Protein AF-0000000075453178 (afdb_homodimer)

Radius of gyration: 34.33 Å; Cα contacts (8 Å, |Δi|>4): 2274; chains: 2; bounding box: 90×103×78 Å

Nearest PDB structures (foldseek):
  7jm6-assembly1_B  TM=6.187E-01  e=5.912E-17  Gallus gallus
  6d0n-assembly1_A  TM=8.500E-01  e=9.350E-13  Enterococcus casseliflavus EC10
  7jm7-assembly1_A  TM=6.229E-01  e=4.882E-16  Homo sapiens
  7cq7-assembly1_C  TM=6.015E-01  e=8.816E-16  Homo sapiens
  7cq5-assembly1_C  TM=5.975E-01  e=2.429E-15  Homo sapiens

Sequence (1196 aa):
MKINKNSWQVKFLFWRARYLTNRQFILILCALIGFLSGILAVLMKKFTLLIQSLLQNGLVMHYHRAFYFVFPTIGFFIVYLIIKYVIRHRVESGIPYTLYAISKLKGLMPTYQMYASLLTAPITVGFGGSVGLEGPMVASGSSISSNLGKLFHVNQSERMLLIACACAGTMAAMFKAPVAAIVFAIEVFSLDLTLMSLIPLISSSLLAVLTSYFFFGNEFLLPFYTHEDYKFADTPYYIGLGILSGIVSIYFSIAYERIIQFYESIDSLLKRLFFGGLMIGIIVFFIPPLYGEGFELMNNLIKGQPELSLNNNVFGWDLSNEWQIIALMGGLVLFKVIATATTVGAGGVGGVFAPALFMGSMMGHFFGRLVNKMAFWGQTVPLSSFTLVGMAGLMAGVLHAPLTAIFLIAELTGGHTLFVPLMMTAAISFSISKYYLKHSFYSKSLALKGELITHNKDQAILTLMDIESVIEKNFIQLTPQMNLGEVVYQGIVKSNRNIFPVVHPETQHLEGVISIDDIRSIMFEHALYNEVTVAEMMKKSVEVIRLETDKMADIMRKFQDTGAWNLPVVREGVYIGFISKSRLLSAYRRKLIYFSNSMKINKNSWQVKFLFWRARYLTNRQFILILCALIGFLSGILAVLMKKFTLLIQSLLQNGLVMHYHRAFYFVFPTIGFFIVYLIIKYVIRHRVESGIPYTLYAISKLKGLMPTYQMYASLLTAPITVGFGGSVGLEGPMVASGSSISSNLGKLFHVNQSERMLLIACACAGTMAAMFKAPVAAIVFAIEVFSLDLTLMSLIPLISSSLLAVLTSYFFFGNEFLLPFYTHEDYKFADTPYYIGLGILSGIVSIYFSIAYERIIQFYESIDSLLKRLFFGGLMIGIIVFFIPPLYGEGFELMNNLIKGQPELSLNNNVFGWDLSNEWQIIALMGGLVLFKVIATATTVGAGGVGGVFAPALFMGSMMGHFFGRLVNKMAFWGQTVPLSSFTLVGMAGLMAGVLHAPLTAIFLIAELTGGHTLFVPLMMTAAISFSISKYYLKHSFYSKSLALKGELITHNKDQAILTLMDIESVIEKNFIQLTPQMNLGEVVYQGIVKSNRNIFPVVHPETQHLEGVISIDDIRSIMFEHALYNEVTVAEMMKKSVEVIRLETDKMADIMRKFQDTGAWNLPVVREGVYIGFISKSRLLSAYRRKLIYFSNS

InterPro domains:
  IPR000644 CBS domain [PF00571] (468-523)
  IPR000644 CBS domain [PF00571] (534-588)
  IPR000644 CBS domain [PS51371] (471-532)
  IPR000644 CBS domain [PS51371] (538-595)
  IPR001807 Chloride channel [PF00654] (75-433)
  IPR001807 Chloride channel [PR00762] (117-136)
  IPR001807 Chloride channel [PR00762] (168-187)
  IPR001807 Chloride channel [PR00762] (348-368)
  IPR001807 Chloride channel [PR00762] (384-400)
  IPR001807 Chloride channel [PR00762] (402-421)
  IPR014743 Chloride channel, core [SSF81340] (8-455)
  IPR046342 CBS domain superfamily [G3DSA:3.10.580.10] (463-594)
  IPR046342 CBS domain superfamily [SSF54631] (462-588)
  IPR050368 Voltage-gated ClC-type chloride channel [PTHR43427] (18-590)

Secondary structure (DSSP, 8-state):
----TTSHHHHHHHHHHHH--HHHHHHHHHHHHHHHHHHHHHHHHHHHHHHHHIIIIIITSTTHHHHTTTHHHHHHHHHHHIIIIII-SPPPPHHHHHHHHHHHSTT---TTHHHHHHHHHHHHHHTT---BSHHHHHHHHHHHHHHHHHHTT--HHHHHHHHHHHHHHHHHHHHT-HHHHHHHHHHHHT----HHHHHHHHHHHHHHHHHHHHHHTT--SS-----PPPPGGGHHHHHHHHHHHHHHHHHHHHHHHHHHHHHHT---HHHHHHHHHHHHHHHHHH-GGGSTT-HHHHHHHHTT-THHHHTT-TT---TTSHHHHHHHHHHHHHHHHHHHHHHHHTT---BSHHHHHHHHHHHHHHHHHHHHHHTGGG-PPPHHHHHHHHHHHHHHHHHT-HHHHHHHHHHHH--GGGHHHHHHHHHHHHHHHHHH-SS-TTTHHHHHTT----S-HHHHHHHH--GGGG-B-----B-TT-BHHHIIIIIITT-S-SEEEEE-TTT-BEEEEEEHHHHTTTTT-GGGTTT-BHHHH-B--S--EETTT--HHHHHHHHHHH--SEEEEEETTEEEEEEEHHHHHHHHHHHHHHHH--/----TTSHHHHHHHHHHHH--HHHHHHHHHHHHHHHHHHHHHHHHHHHHHHHHIIIIIITSTTHHHHTTTHHHHHHHHHHHIIIIII-SPPPPHHHHHHHHHHHSTT---TTHHHHHHHHHHHHHHTT---BSHHHHHHHHHHHHHHHHHHTT--HHHHHHHHHHHHHHHHHHHHT-HHHHHHHHHHHHT----HHHHHHHHHHHHHHHHHHHHHHTT--SS-----PPPPGGGHHHHHHHHHHHHHHHHHHHHHHHHHHHHHHT---HHHHHHHHHHHHHHHHHH-GGGSTT-HHHHHHHHTT-THHHHTT-TT---TTSHHHHHHHHHHHHHHHHHHHHHHHHTT---BSHHHHHHHHHHHHHHHHHHHHHHTGGG-PPPHHHHHHHHHHHHHHHHHT-HHHHHHHHHHHH--GGGHHHHHHHHHHHHHHHHHH-SS-TTTHHHHHTT----S-HHHHHHHH--GGGG-B-----B-TT-BHHHIIIIIITT-S-SEEEEE-TTT-BEEEEEEHHHHTTTTT-GGGTTT-BHHHH-B--S--EETTT--HHHHHHHHHHH--SEEEEEETTEEEEEEEHHHHHHHHHHHHHHHH--

Foldseek 3Di:
DPPPCPDPLNVVLVVCVVPHDPLRVLLVLLLVLLQVLLVLLVLLVVLLVVLLCCLDVNDCPPVHLLQLQCLLLVLLVVLVCCCVPPLVDAADWQQLVQLLCVQPVLLADDLSLLCSLSPFQSSNQSSFQLFASLRSSLSNSSNVLNVVCVSNVHHSLSSLLSSLSSQLSNVCSNQVQNVLSNLCSCQQSVAPDDVSSVSSNSSSSVSSSVSSCVPPNDDGLAAAPDPDFDDPVCVVLLLVLLQVLLVLLLVLLVLLVVLLVVLVVPPDLSVLSVVLSNVLSVVCSQPVCSGGLNSVCLNCQLVVHNCVPCVPHPVNDDPVDLVVLLVSLVVLLNCSSVSNSSSVSSPGHHHCLSSLLVSQLSSQLSSLSVCQVVCPVVDHDDNSLSSLLSSLSNNCLQQVRNSSSLSSSCSSHVDPSNNVSNNSSSVSSSVSSCVVPVDHSSCVVVVVVLSGQDNPLLSSLLSVDDPVVQFDAQAAEAEQAAFLLCCVPVHVVPGPDQKYFYAHPPPQFTDFMAGCVQCVVPSPPPVRRPPGTCNRRGDHDPDAAEPVPDGSVNVLVVCVVVVDQKHFYDYVRHTDGIGGPVSSVVSSVVSSCVNNVD/DPPPCPDPLNVVLVVCVVPHDPLRVLLVLLLVLLQVLLVLLVLLVVLLVVLLCCLDVNDCVPVHLLQLQCLLLVLLVVLVCCCVPPLVDAADWQQLVQLLCVQAVLLADDLSLLCSLSPFQSSNQSSFQLFASLRSSLSNSSNVLNVVCVSNVHHSLSSLLSSLSSQLSNVCSNQVQNVLSNLCSCQQSVAPDDVSSVSSNSSSSVSSSVSSCVPPNDDGLAAAPDPDFDDPVCVVLLLVLLQVLLVLLLVLLVLLVVLLVVLVVDPDLSVLSVVLSNVLSVVCSQPVCSGGLNSVCLNCQLVVHNCVPCVPHPVNDDPVDLVVLLVSLVVLLNCSSVSNSSSVSSPGHHHCLSSLLSSQLSSQLSSLSVCQVVCDVVDHDDSSLSSLLSSLSNNCLQQVRNSSSLSSSCSSHVDPSNNVSSNSSSVSSSVSSCVVPVDHSSCVVVVVVLSGQDNPLLSSLLSVDDPVVQFDAQAAEAEQAAFLQCCVPVHVVPGPDQKYFYAHPPPQFTDFMAGCVQCVVPSPPPVRRPPGTCNRRGDHDPDAAEPVPDGSVNVLVVCVVVVDQKHFYDYVRHTDGIGGPVSSVVSSVVSSCVNNVD

Organism: Capnocytophaga canimorsus (strain 5) (NCBI:txid860228)

pLDDT: mean 85.28, std 12.14, range [32.19, 98.12]

Solvent-accessible surface area (backbone atoms only — not comparable to full-atom values): 57982 Å² total; per-residue (Å²): 131,83,74,61,73,79,37,72,65,47,51,48,50,52,51,40,68,73,73,39,54,72,68,56,48,50,42,51,51,21,30,49,36,0,38,50,12,7,51,50,35,50,50,41,52,50,51,19,49,50,44,33,45,43,51,52,68,56,77,36,57,88,56,49,67,69,44,47,32,49,33,26,33,53,23,38,48,52,40,50,49,41,34,62,70,69,64,66,51,86,81,70,56,15,59,43,44,49,50,43,22,48,39,70,44,61,26,53,48,60,72,63,43,38,50,47,35,61,61,31,24,29,42,18,28,33,29,38,23,24,27,12,64,62,22,28,42,31,28,17,25,24,17,45,30,20,46,52,28,58,73,68,65,54,52,57,63,55,26,40,50,34,26,41,14,7,34,8,0,20,44,1,23,67,59,64,23,40,65,23,15,43,42,34,33,36,61,73,64,51,45,79,77,30,77,74,51,46,57,35,33,50,44,0,8,49,38,0,28,51,45,26,35,71,75,67,41,86,72,55,86,45,81,41,86,70,86,72,69,72,53,78,86,50,49,66,57,38,50,51,48,4,51,49,21,11,53,49,20,46,46,45,55,52,53,29,50,53,46,32,52,55,36,63,69,47,82,52,64,66,57,30,25,53,50,27,15,47,52,45,7,52,48,27,52,62,39,53,66,50,40,18,51,31,60,66,49,52,42,27,42,55,72,68,38,55,64,79,62,53,64,84,40,73,80,66,68,59,78,84,39,67,65,54,47,41,50,49,28,50,47,48,40,63,44,46,43,52,41,27,24,36,30,45,36,22,65,36,47,50,19,62,63,38,43,34,39,43,34,10,28,31,45,14,36,31,53,34,51,49,44,43,70,66,39,63,90,76,49,79,65,63,44,43,58,30,18,50,35,20,18,20,5,18,32,1,18,37,56,58,31,38,66,28,21,37,34,38,50,38,42,43,29,32,34,38,53,44,50,65,56,23,49,51,11,7,51,44,0,24,53,49,17,44,71,75,38,84,53,34,69,60,44,36,71,37,48,78,68,67,50,48,61,43,69,36,52,57,57,26,47,37,63,68,55,61,70,76,79,41,54,43,65,87,59,59,74,41,42,52,83,40,27,43,42,51,41,44,63,67,36,50,49,69,40,94,52,62,54,29,46,25,27,41,88,85,76,39,29,60,70,25,32,40,40,52,82,77,39,44,79,52,74,79,40,72,85,43,22,84,71,40,38,36,64,76,65,42,39,71,64,95,56,71,45,40,65,85,75,54,47,55,60,50,52,52,47,51,38,65,74,68,64,48,60,62,35,45,30,24,52,98,54,27,58,67,35,31,33,39,46,43,52,46,38,50,52,50,48,51,51,42,39,54,60,37,77,81,129,83,72,61,72,81,36,71,66,46,50,49,50,51,52,40,67,72,75,38,53,71,68,56,47,51,42,50,51,21,32,48,34,0,38,51,13,6,50,50,36,51,49,40,51,52,51,19,50,50,44,33,46,44,53,52,68,58,78,36,57,88,56,49,65,68,42,47,32,47,34,25,33,52,24,39,48,52,39,49,49,41,34,60,70,69,64,66,50,85,82,72,58,16,58,43,42,50,51,41,22,50,39,71,44,62,27,54,46,61,72,63,42,39,48,47,34,60,61,32,24,30,41,19,29,33,29,36,25,23,26,12,64,61,22,28,43,29,28,16,26,24,17,45,30,19,46,51,28,59,73,68,64,53,54,57,64,55,27,42,50,33,26,40,16,7,35,10,0,20,45,1,22,66,58,63,25,40,66,23,15,43,42,33,34,35,61,74,63,48,45,80,77,28,77,72,50,46,57,36,33,49,43,0,7,48,38,0,27,50,45,28,36,72,76,67,41,86,71,55,87,42,82,40,85,70,85,71,67,72,54,79,85,49,49,64,58,37,50,50,48,4,52,50,20,11,52,50,18,46,47,44,55,52,52,29,49,53,46,32,52,55,37,64,68,48,82,51,64,66,58,30,25,52,51,27,14,47,50,47,8,54,49,28,52,63,39,54,66,50,39,19,50,33,60,65,49,53,40,28,42,55,71,69,37,53,61,79,62,53,64,83,42,72,80,68,69,59,77,83,40,66,67,52,47,40,50,50,28,50,46,47,42,64,44,46,45,52,41,27,24,36,30,45,39,22,65,35,47,50,18,63,64,38,43,36,38,42,35,10,28,31,45,15,34,30,52,32,52,50,44,45,69,66,38,61,90,74,48,79,66,64,46,42,58,28,18,49,36,20,19,19,6,19,32,1,17,37,55,59,30,39,66,29,21,36,35,38,50,38,40,43,30,33,34,38,54,45,51,65,55,24,48,51,10,8,51,44,0,24,52,49,17,44,72,75,39,85,53,33,67,60,43,35,70,37,48,77,69,67,50,48,62,43,70,36,52,57,57,26,45,37,62,67,55,60,71,75,80,41,56,43,64,87,59,59,75,40,45,51,83,40,30,43,42,50,42,44,64,66,33,50,49,68,38,95,53,63,53,28,46,24,27,40,88,85,75,39,29,60,70,26,33,40,39,52,84,78,39,44,78,52,73,79,41,72,86,42,23,85,71,40,38,35,63,77,65,41,38,71,65,95,57,73,44,40,67,86,74,54,47,57,62,52,51,51,46,50,37,65,74,68,66,47,58,63,34,45,31,24,52,95,55,26,59,66,35,31,34,38,46,43,54,44,39,49,50,48,50,52,50,43,40,54,60,36,78,76

Structure (mmCIF, N/CA/C/O backbone):
data_AF-0000000075453178-model_v1
#
loop_
_entity.id
_entity.type
_entity.pdbx_description
1 polymer 'Chloride channel protein clcB-like protein'
#
loop_
_atom_site.group_PDB
_atom_site.id
_atom_site.type_symbol
_atom_site.label_atom_id
_atom_site.label_alt_id
_atom_site.label_comp_id
_atom_site.label_asym_id
_atom_site.label_entity_id
_atom_site.label_seq_id
_atom_site.pdbx_PDB_ins_code
_atom_site.Cartn_x
_atom_site.Cartn_y
_atom_site.Cartn_z
_atom_site.occupancy
_atom_site.B_iso_or_equiv
_atom_site.auth_seq_id
_atom_site.auth_comp_id
_atom_site.auth_asym_id
_atom_site.auth_atom_id
_atom_site.pdbx_PDB_model_num
ATOM 1 N N . MET A 1 1 ? 18.266 30.641 -22.156 1 32.19 1 MET A N 1
ATOM 2 C CA . MET A 1 1 ? 18.312 29.734 -23.297 1 32.19 1 MET A CA 1
ATOM 3 C C . MET A 1 1 ? 17.078 29.922 -24.188 1 32.19 1 MET A C 1
ATOM 5 O O . MET A 1 1 ? 15.945 29.844 -23.703 1 32.19 1 MET A O 1
ATOM 9 N N . LYS A 1 2 ? 17.172 30.562 -25.266 1 40.22 2 LYS A N 1
ATOM 10 C CA . LYS A 1 2 ? 16.172 30.844 -26.297 1 40.22 2 LYS A CA 1
ATOM 11 C C . LYS A 1 2 ? 15.445 29.562 -26.734 1 40.22 2 LYS A C 1
ATOM 13 O O . LYS A 1 2 ? 16.062 28.656 -27.266 1 40.22 2 LYS A O 1
ATOM 18 N N . ILE A 1 3 ? 14.406 29.094 -26.031 1 50.12 3 ILE A N 1
ATOM 19 C CA . ILE A 1 3 ? 13.688 27.875 -26.406 1 50.12 3 ILE A CA 1
ATOM 20 C C . ILE A 1 3 ? 13.32 27.938 -27.891 1 50.12 3 ILE A C 1
ATOM 22 O O . ILE A 1 3 ? 12.609 28.844 -28.328 1 50.12 3 ILE A O 1
ATOM 26 N N . ASN A 1 4 ? 14.25 27.578 -28.688 1 49.25 4 ASN A N 1
ATOM 27 C CA . ASN A 1 4 ? 13.914 27.484 -30.109 1 49.25 4 ASN A CA 1
ATOM 28 C C . ASN A 1 4 ? 12.5 26.938 -30.312 1 49.25 4 ASN A C 1
ATOM 30 O O . ASN A 1 4 ? 12.234 25.781 -30.016 1 49.25 4 ASN A O 1
ATOM 34 N N . LYS A 1 5 ? 11.617 27.75 -30.422 1 55.84 5 LYS A N 1
ATOM 35 C CA . LYS A 1 5 ? 10.18 27.562 -30.609 1 55.84 5 LYS A CA 1
ATOM 36 C C . LYS A 1 5 ? 9.914 26.438 -31.625 1 55.84 5 LYS A C 1
ATOM 38 O O . LYS A 1 5 ? 8.797 25.938 -31.719 1 55.84 5 LYS A O 1
ATOM 43 N N . ASN A 1 6 ? 10.852 26.219 -32.5 1 57.88 6 ASN A N 1
ATOM 44 C CA . ASN A 1 6 ? 10.641 25.312 -33.625 1 57.88 6 ASN A CA 1
ATOM 45 C C . ASN A 1 6 ? 11.078 23.891 -33.281 1 57.88 6 ASN A C 1
ATOM 47 O O . ASN A 1 6 ? 11.227 23.047 -34.156 1 57.88 6 ASN A O 1
ATOM 51 N N . SER A 1 7 ? 11.539 23.594 -32.188 1 62.31 7 SER A N 1
ATOM 52 C CA . SER A 1 7 ? 12.086 22.281 -31.859 1 62.31 7 SER A CA 1
ATOM 53 C C . SER A 1 7 ? 10.969 21.25 -31.656 1 62.31 7 SER A C 1
ATOM 55 O O . SER A 1 7 ? 9.852 21.609 -31.297 1 62.31 7 SER A O 1
ATOM 57 N N . TRP A 1 8 ? 11.141 20.078 -32.375 1 70.81 8 TRP A N 1
ATOM 58 C CA . TRP A 1 8 ? 10.219 18.953 -32.312 1 70.81 8 TRP A CA 1
ATOM 59 C C . TRP A 1 8 ? 9.688 18.781 -30.875 1 70.81 8 TRP A C 1
ATOM 61 O O . TRP A 1 8 ? 8.523 18.453 -30.672 1 70.81 8 TRP A O 1
ATOM 71 N N . GLN A 1 9 ? 10.461 19.156 -30 1 70.81 9 GLN A N 1
ATOM 72 C CA . GLN A 1 9 ? 10.062 19.031 -28.594 1 70.81 9 GLN A CA 1
ATOM 73 C C . GLN A 1 9 ? 8.969 20.031 -28.234 1 70.81 9 GLN A C 1
ATOM 75 O O . GLN A 1 9 ? 8.008 19.688 -27.547 1 70.81 9 GLN A O 1
ATOM 80 N N . VAL A 1 10 ? 9.156 21.219 -28.75 1 65.81 10 VAL A N 1
ATOM 81 C CA . VAL A 1 10 ? 8.195 22.281 -28.438 1 65.81 10 VAL A CA 1
ATOM 82 C C . VAL A 1 10 ? 6.871 22 -29.141 1 65.81 10 VAL A C 1
ATOM 84 O O . VAL A 1 10 ? 5.801 22.172 -28.547 1 65.81 10 VAL A O 1
ATOM 87 N N . LYS A 1 11 ? 6.973 21.594 -30.422 1 70.75 11 LYS A N 1
ATOM 88 C CA . LYS A 1 11 ? 5.758 21.281 -31.156 1 70.75 11 LYS A CA 1
ATOM 89 C C . LYS A 1 11 ? 4.977 20.156 -30.484 1 70.75 11 LYS A C 1
ATOM 91 O O . LYS A 1 11 ? 3.744 20.188 -30.438 1 70.75 11 LYS A O 1
ATOM 96 N N . PHE A 1 12 ? 5.77 19.156 -30 1 76.69 12 PHE A N 1
ATOM 97 C CA . PHE A 1 12 ? 5.137 18.031 -29.312 1 76.69 12 PHE A CA 1
ATOM 98 C C . PHE A 1 12 ? 4.484 18.484 -28.016 1 76.69 12 PHE A C 1
ATOM 100 O O . PHE A 1 12 ? 3.387 18.047 -27.672 1 76.69 12 PHE A O 1
ATOM 107 N N . LEU A 1 13 ? 5.109 19.359 -27.406 1 71.25 13 LEU A N 1
ATOM 108 C CA . LEU A 1 13 ? 4.562 19.844 -26.141 1 71.25 13 LEU A CA 1
ATOM 109 C C . LEU A 1 13 ? 3.271 20.625 -26.375 1 71.25 13 LEU A C 1
ATOM 111 O O . LEU A 1 13 ? 2.332 20.531 -25.578 1 71.25 13 LEU A O 1
ATOM 115 N N . PHE A 1 14 ? 3.262 21.359 -27.453 1 68.94 14 PHE A N 1
ATOM 116 C CA . PHE A 1 14 ? 2.051 22.094 -27.797 1 68.94 14 PHE A CA 1
ATOM 117 C C . PHE A 1 14 ? 0.929 21.141 -28.188 1 68.94 14 PHE A C 1
ATOM 119 O O . PHE A 1 14 ? -0.229 21.344 -27.828 1 68.94 14 PHE A O 1
ATOM 126 N N . TRP A 1 15 ? 1.309 20.25 -29 1 72.88 15 TRP A N 1
ATOM 127 C CA . TRP A 1 15 ? 0.331 19.234 -29.391 1 72.88 15 TRP A CA 1
ATOM 128 C C . TRP A 1 15 ? -0.226 18.516 -28.172 1 72.88 15 TRP A C 1
ATOM 130 O O . TRP A 1 15 ? -1.435 18.297 -28.062 1 72.88 15 TRP A O 1
ATOM 140 N N . ARG A 1 16 ? 0.639 18.188 -27.266 1 74.25 16 ARG A N 1
ATOM 141 C CA . ARG A 1 16 ? 0.257 17.5 -26.047 1 74.25 16 ARG A CA 1
ATOM 142 C C . ARG A 1 16 ? -0.709 18.359 -25.219 1 74.25 16 ARG A C 1
ATOM 144 O O . ARG A 1 16 ? -1.7 17.844 -24.688 1 74.25 16 ARG A O 1
ATOM 151 N N . ALA A 1 17 ? -0.401 19.547 -25.047 1 69 17 ALA A N 1
ATOM 152 C CA . ALA A 1 17 ? -1.23 20.438 -24.25 1 69 17 ALA A CA 1
ATOM 153 C C . ALA A 1 17 ? -2.615 20.594 -24.859 1 69 17 ALA A C 1
ATOM 155 O O . ALA A 1 17 ? -3.596 20.828 -24.156 1 69 17 ALA A O 1
ATOM 156 N N . ARG A 1 18 ? -2.658 20.438 -26.141 1 69.12 18 ARG A N 1
ATOM 157 C CA . ARG A 1 18 ? -3.916 20.688 -26.844 1 69.12 18 ARG A CA 1
ATOM 158 C C . ARG A 1 18 ? -4.801 19.438 -26.828 1 69.12 18 ARG A C 1
ATOM 160 O O . ARG A 1 18 ? -6.023 19.547 -26.703 1 69.12 18 ARG A O 1
ATOM 167 N N . TYR A 1 19 ? -4.191 18.297 -26.812 1 74.19 19 TYR A N 1
ATOM 168 C CA . TYR A 1 19 ? -5.02 17.125 -27.094 1 74.19 19 TYR A CA 1
ATOM 169 C C . TYR A 1 19 ? -5.078 16.188 -25.891 1 74.19 19 TYR A C 1
ATOM 171 O O . TYR A 1 19 ? -5.965 15.344 -25.812 1 74.19 19 TYR A O 1
ATOM 179 N N . LEU A 1 20 ? -4.121 16.281 -25.047 1 78.81 20 LEU A N 1
ATOM 180 C CA . LEU A 1 20 ? -4.082 15.312 -23.953 1 78.81 20 LEU A CA 1
ATOM 181 C C . LEU A 1 20 ? -4.133 16 -22.594 1 78.81 20 LEU A C 1
ATOM 183 O O . LEU A 1 20 ? -3.51 17.047 -22.406 1 78.81 20 LEU A O 1
ATOM 187 N N . THR A 1 21 ? -4.957 15.367 -21.828 1 82.38 21 THR A N 1
ATOM 188 C CA . THR A 1 21 ? -4.91 15.812 -20.438 1 82.38 21 THR A CA 1
ATOM 189 C C . THR A 1 21 ? -3.605 15.383 -19.781 1 82.38 21 THR A C 1
ATOM 191 O O . THR A 1 21 ? -2.928 14.477 -20.266 1 82.38 21 THR A O 1
ATOM 194 N N . ASN A 1 22 ? -3.133 16.078 -18.844 1 83.38 22 ASN A N 1
ATOM 195 C CA . ASN A 1 22 ? -1.899 15.758 -18.141 1 83.38 22 ASN A CA 1
ATOM 196 C C . ASN A 1 22 ? -1.914 14.32 -17.609 1 83.38 22 ASN A C 1
ATOM 198 O O . ASN A 1 22 ? -0.9 13.625 -17.672 1 83.38 22 ASN A O 1
ATOM 202 N N . ARG A 1 23 ? -3.066 13.922 -17.234 1 79.75 23 ARG A N 1
ATOM 203 C CA . ARG A 1 23 ? -3.184 12.57 -16.703 1 79.75 23 ARG A CA 1
ATOM 204 C C . ARG A 1 23 ? -2.965 11.531 -17.812 1 79.75 23 ARG A C 1
ATOM 206 O O . ARG A 1 23 ? -2.283 10.531 -17.594 1 79.75 23 ARG A O 1
ATOM 213 N N . GLN A 1 24 ? -3.516 11.805 -18.875 1 83.94 24 GLN A N 1
ATOM 214 C CA . GLN A 1 24 ? -3.363 10.891 -20.016 1 83.94 24 GLN A CA 1
ATOM 215 C C . GLN A 1 24 ? -1.917 10.852 -20.5 1 83.94 24 GLN A C 1
ATOM 217 O O . GLN A 1 24 ? -1.402 9.789 -20.844 1 83.94 24 GLN A O 1
ATOM 222 N N . PHE A 1 25 ? -1.352 11.977 -20.469 1 88.5 25 PHE A N 1
ATOM 223 C CA . PHE A 1 25 ? 0.033 12.062 -20.922 1 88.5 25 PHE A CA 1
ATOM 224 C C . PHE A 1 25 ? 0.952 11.273 -20 1 88.5 25 PHE A C 1
ATOM 226 O O . PHE A 1 25 ? 1.839 10.555 -20.453 1 88.5 25 PHE A O 1
ATOM 233 N N . ILE A 1 26 ? 0.739 11.383 -18.797 1 88.44 26 ILE A N 1
ATOM 234 C CA . ILE A 1 26 ? 1.572 10.68 -17.828 1 88.44 26 ILE A CA 1
ATOM 235 C C . ILE A 1 26 ? 1.382 9.172 -17.969 1 88.44 26 ILE A C 1
ATOM 237 O O . ILE A 1 26 ? 2.344 8.406 -17.859 1 88.44 26 ILE A O 1
ATOM 241 N N . LEU A 1 27 ? 0.199 8.789 -18.25 1 87.88 27 LEU A N 1
ATOM 242 C CA . LEU A 1 27 ? -0.071 7.367 -18.438 1 87.88 27 LEU A CA 1
ATOM 243 C C . LEU A 1 27 ? 0.667 6.836 -19.672 1 87.88 27 LEU A C 1
ATOM 245 O O . LEU A 1 27 ? 1.223 5.734 -19.625 1 87.88 27 LEU A O 1
ATOM 249 N N . ILE A 1 28 ? 0.654 7.586 -20.656 1 90.69 28 ILE A N 1
ATOM 250 C CA . ILE A 1 28 ? 1.351 7.191 -21.875 1 90.69 28 ILE A CA 1
ATOM 251 C C . ILE A 1 28 ? 2.855 7.141 -21.625 1 90.69 28 ILE A C 1
ATOM 253 O O . ILE A 1 28 ? 3.539 6.219 -22.078 1 90.69 28 ILE A O 1
ATOM 257 N N . LEU A 1 29 ? 3.285 8.125 -20.938 1 93 29 LEU A N 1
ATOM 258 C CA . LEU A 1 29 ? 4.703 8.164 -20.594 1 93 29 LEU A CA 1
ATOM 259 C C . LEU A 1 29 ? 5.094 6.961 -19.75 1 93 29 LEU A C 1
ATOM 261 O O . LEU A 1 29 ? 6.176 6.398 -19.906 1 93 29 LEU A O 1
ATOM 265 N N . CYS A 1 30 ? 4.246 6.602 -18.844 1 93.31 30 CYS A N 1
ATOM 266 C CA . CYS A 1 30 ? 4.508 5.441 -17.984 1 93.31 30 CYS A CA 1
ATOM 267 C C . CYS A 1 30 ? 4.531 4.16 -18.812 1 93.31 30 CYS A C 1
ATOM 269 O O . CYS A 1 30 ? 5.359 3.279 -18.578 1 93.31 30 CYS A O 1
ATOM 271 N N . ALA A 1 31 ? 3.682 4.078 -19.75 1 92.5 31 ALA A N 1
ATOM 272 C CA . ALA A 1 31 ? 3.666 2.93 -20.656 1 92.5 31 ALA A CA 1
ATOM 273 C C . ALA A 1 31 ? 4.945 2.867 -21.484 1 92.5 31 ALA A C 1
ATOM 275 O O . ALA A 1 31 ? 5.52 1.791 -21.672 1 92.5 31 ALA A O 1
ATOM 276 N N . LEU A 1 32 ? 5.348 3.965 -21.891 1 95.38 32 LEU A N 1
ATOM 277 C CA . LEU A 1 32 ? 6.582 4.043 -22.672 1 95.38 32 LEU A CA 1
ATOM 278 C C . LEU A 1 32 ? 7.781 3.625 -21.828 1 95.38 32 LEU A C 1
ATOM 280 O O . LEU A 1 32 ? 8.656 2.9 -22.297 1 95.38 32 LEU A O 1
ATOM 284 N N . ILE A 1 33 ? 7.773 4.086 -20.672 1 96.12 33 ILE A N 1
ATOM 285 C CA . ILE A 1 33 ? 8.852 3.732 -19.75 1 96.12 33 ILE A CA 1
ATOM 286 C C . ILE A 1 33 ? 8.852 2.225 -19.516 1 96.12 33 ILE A C 1
ATOM 288 O O . ILE A 1 33 ? 9.914 1.607 -19.406 1 96.12 33 ILE A O 1
ATOM 292 N N . GLY A 1 34 ? 7.652 1.667 -19.375 1 95.5 34 GLY A N 1
ATOM 293 C CA . GLY A 1 34 ? 7.562 0.22 -19.266 1 95.5 34 GLY A CA 1
ATOM 294 C C . GLY A 1 34 ? 8.156 -0.51 -20.453 1 95.5 34 GLY A C 1
ATOM 295 O O . GLY A 1 34 ? 8.898 -1.481 -20.281 1 95.5 34 GLY A O 1
ATOM 296 N N . PHE A 1 35 ? 7.891 -0.033 -21.562 1 95.69 35 PHE A N 1
ATOM 297 C CA . PHE A 1 35 ? 8.406 -0.615 -22.797 1 95.69 35 PHE A CA 1
ATOM 298 C C . PHE A 1 35 ? 9.93 -0.498 -22.844 1 95.69 35 PHE A C 1
ATOM 300 O O . PHE A 1 35 ? 10.617 -1.478 -23.125 1 95.69 35 PHE A O 1
ATOM 307 N N . LEU A 1 36 ? 10.422 0.636 -22.547 1 96.44 36 LEU A N 1
ATOM 308 C CA . LEU A 1 36 ? 11.859 0.875 -22.562 1 96.44 36 LEU A CA 1
ATOM 309 C C . LEU A 1 36 ? 12.57 0.047 -21.5 1 96.44 36 LEU A C 1
ATOM 311 O O . LEU A 1 36 ? 13.672 -0.455 -21.719 1 96.44 36 LEU A O 1
ATOM 315 N N . SER A 1 37 ? 11.945 -0.023 -20.375 1 95.5 37 SER A N 1
ATOM 316 C CA . SER A 1 37 ? 12.516 -0.841 -19.312 1 95.5 37 SER A CA 1
ATOM 317 C C . SER A 1 37 ? 12.586 -2.309 -19.719 1 95.5 37 SER A C 1
ATOM 319 O O . SER A 1 37 ? 13.531 -3.01 -19.359 1 95.5 37 SER A O 1
ATOM 321 N N . GLY A 1 38 ? 11.539 -2.748 -20.422 1 94.81 38 GLY A N 1
ATOM 322 C CA . GLY A 1 38 ? 11.562 -4.102 -20.953 1 94.81 38 GLY A CA 1
ATOM 323 C C . GLY A 1 38 ? 12.703 -4.34 -21.922 1 94.81 38 GLY A C 1
ATOM 324 O O . GLY A 1 38 ? 13.398 -5.355 -21.844 1 94.81 38 GLY A O 1
ATOM 325 N N . ILE A 1 39 ? 12.961 -3.438 -22.75 1 95.5 39 ILE A N 1
ATOM 326 C CA . ILE A 1 39 ? 14.039 -3.533 -23.719 1 95.5 39 ILE A CA 1
ATOM 327 C C . ILE A 1 39 ? 15.383 -3.545 -23 1 95.5 39 ILE A C 1
ATOM 329 O O . ILE A 1 39 ? 16.281 -4.32 -23.359 1 95.5 39 ILE A O 1
ATOM 333 N N . LEU A 1 40 ? 15.477 -2.705 -22.062 1 95.06 40 LEU A N 1
ATOM 334 C CA . LEU A 1 40 ? 16.703 -2.627 -21.266 1 95.06 40 LEU A CA 1
ATOM 335 C C . LEU A 1 40 ? 17 -3.961 -20.594 1 95.06 40 LEU A C 1
ATOM 337 O O . LEU A 1 40 ? 18.141 -4.422 -20.594 1 95.06 40 LEU A O 1
ATOM 341 N N . ALA A 1 41 ? 16.031 -4.516 -20.016 1 93.88 41 ALA A N 1
ATOM 342 C CA . ALA A 1 41 ? 16.203 -5.797 -19.344 1 93.88 41 ALA A CA 1
ATOM 343 C C . ALA A 1 41 ? 16.625 -6.891 -20.328 1 93.88 41 ALA A C 1
ATOM 345 O O . ALA A 1 41 ? 17.5 -7.691 -20.031 1 93.88 41 ALA A O 1
ATOM 346 N N . VAL A 1 42 ? 16.047 -6.902 -21.469 1 92.56 42 VAL A N 1
ATOM 347 C CA . VAL A 1 42 ? 16.359 -7.895 -22.5 1 92.56 42 VAL A CA 1
ATOM 348 C C . VAL A 1 42 ? 17.797 -7.703 -22.984 1 92.56 42 VAL A C 1
ATOM 350 O O . VAL A 1 42 ? 18.531 -8.672 -23.141 1 92.56 42 VAL A O 1
ATOM 353 N N . LEU A 1 43 ? 18.125 -6.504 -23.172 1 94.25 43 LEU A N 1
ATOM 354 C CA . LEU A 1 43 ? 19.469 -6.199 -23.656 1 94.25 43 LEU A CA 1
ATOM 355 C C . LEU A 1 43 ? 20.516 -6.625 -22.641 1 94.25 43 LEU A C 1
ATOM 357 O O . LEU A 1 43 ? 21.531 -7.215 -23.016 1 94.25 43 LEU A O 1
ATOM 361 N N . MET A 1 44 ? 20.328 -6.293 -21.469 1 93.81 44 MET A N 1
ATOM 362 C CA . MET A 1 44 ? 21.312 -6.641 -20.438 1 93.81 44 MET A CA 1
ATOM 363 C C . MET A 1 44 ? 21.422 -8.156 -20.297 1 93.81 44 MET A C 1
ATOM 365 O O . MET A 1 44 ? 22.531 -8.688 -20.172 1 93.81 44 MET A O 1
ATOM 369 N N . LYS A 1 45 ? 20.359 -8.828 -20.312 1 91.19 45 LYS A N 1
ATOM 370 C CA . LYS A 1 45 ? 20.375 -10.281 -20.219 1 91.19 45 LYS A CA 1
ATOM 371 C C . LYS A 1 45 ? 21.047 -10.922 -21.422 1 91.19 45 LYS A C 1
ATOM 373 O O . LYS A 1 45 ? 21.875 -11.82 -21.281 1 91.19 45 LYS A O 1
ATOM 378 N N . LYS A 1 46 ? 20.719 -10.508 -22.578 1 92.12 46 LYS A N 1
ATOM 379 C CA . LYS A 1 46 ? 21.312 -11.047 -23.797 1 92.12 46 LYS A CA 1
ATOM 380 C C . LYS A 1 46 ? 22.812 -10.766 -23.859 1 92.12 46 LYS A C 1
ATOM 382 O O . LYS A 1 46 ? 23.594 -11.609 -24.312 1 92.12 46 LYS A O 1
ATOM 387 N N . PHE A 1 47 ? 23.156 -9.586 -23.422 1 94.62 47 PHE A N 1
ATOM 388 C CA . PHE A 1 47 ? 24.562 -9.227 -23.391 1 94.62 47 PHE A CA 1
ATOM 389 C C . PHE A 1 47 ? 25.328 -10.125 -22.438 1 94.62 47 PHE A C 1
ATOM 391 O O . PHE A 1 47 ? 26.453 -10.555 -22.734 1 94.62 47 PHE A O 1
ATOM 398 N N . THR A 1 48 ? 24.828 -10.383 -21.375 1 93.06 48 THR A N 1
ATOM 399 C CA . THR A 1 48 ? 25.453 -11.258 -20.391 1 93.06 48 THR A CA 1
ATOM 400 C C . THR A 1 48 ? 25.578 -12.68 -20.938 1 93.06 48 THR A C 1
ATOM 402 O O . THR A 1 48 ? 26.641 -13.305 -20.797 1 93.06 48 THR A O 1
ATOM 405 N N . LEU A 1 49 ? 24.531 -13.133 -21.562 1 89.31 49 LEU A N 1
ATOM 406 C CA . LEU A 1 49 ? 24.547 -14.477 -22.141 1 89.31 49 LEU A CA 1
ATOM 407 C C . LEU A 1 49 ? 25.578 -14.578 -23.266 1 89.31 49 LEU A C 1
ATOM 409 O O . LEU A 1 49 ? 26.219 -15.625 -23.422 1 89.31 49 LEU A O 1
ATOM 413 N N . LEU A 1 50 ? 25.688 -13.586 -23.969 1 91.75 50 LEU A N 1
ATOM 414 C CA . LEU A 1 50 ? 26.672 -13.555 -25.062 1 91.75 50 LEU A CA 1
ATOM 415 C C . LEU A 1 50 ? 28.078 -13.695 -24.531 1 91.75 50 LEU A C 1
ATOM 417 O O . LEU A 1 50 ? 28.891 -14.461 -25.062 1 91.75 50 LEU A O 1
ATOM 421 N N . ILE A 1 51 ? 28.359 -13.008 -23.469 1 92.25 51 ILE A N 1
ATOM 422 C CA . ILE A 1 51 ? 29.688 -13.07 -22.859 1 92.25 51 ILE A CA 1
ATOM 423 C C . ILE A 1 51 ? 29.938 -14.469 -22.297 1 92.25 51 ILE A C 1
ATOM 425 O O . ILE A 1 51 ? 31.016 -15.039 -22.5 1 92.25 51 ILE A O 1
ATOM 429 N N . GLN A 1 52 ? 28.953 -14.969 -21.703 1 86.5 52 GLN A N 1
ATOM 430 C CA . GLN A 1 52 ? 29.078 -16.297 -21.125 1 86.5 52 GLN A CA 1
ATOM 431 C C . GLN A 1 52 ? 29.266 -17.359 -22.203 1 86.5 52 GLN A C 1
ATOM 433 O O . GLN A 1 52 ? 30.062 -18.281 -22.047 1 86.5 52 GLN A O 1
ATOM 438 N N . SER A 1 53 ? 28.547 -17.219 -23.281 1 86.31 53 SER A N 1
ATOM 439 C CA . SER A 1 53 ? 28.656 -18.172 -24.375 1 86.31 53 SER A CA 1
ATOM 440 C C . SER A 1 53 ? 30.031 -18.078 -25.047 1 86.31 53 SER A C 1
ATOM 442 O O . SER A 1 53 ? 30.594 -19.094 -25.453 1 86.31 53 SER A O 1
ATOM 444 N N . LEU A 1 54 ? 30.5 -16.906 -25.125 1 84.88 54 LEU A N 1
ATOM 445 C CA . LEU A 1 54 ? 31.812 -16.688 -25.734 1 84.88 54 LEU A CA 1
ATOM 446 C C . LEU A 1 54 ? 32.906 -17.281 -24.859 1 84.88 54 LEU A C 1
ATOM 448 O O . LEU A 1 54 ? 33.906 -17.828 -25.375 1 84.88 54 LEU A O 1
ATOM 452 N N . LEU A 1 55 ? 32.781 -17.156 -23.609 1 81.81 55 LEU A N 1
ATOM 453 C CA . LEU A 1 55 ? 33.812 -17.609 -22.688 1 81.81 55 LEU A CA 1
ATOM 454 C C . LEU A 1 55 ? 33.688 -19.109 -22.438 1 81.81 55 LEU A C 1
ATOM 456 O O . LEU A 1 55 ? 34.719 -19.797 -22.312 1 81.81 55 LEU A O 1
ATOM 460 N N . GLN A 1 56 ? 32.5 -19.641 -22.344 1 73.38 56 GLN A N 1
ATOM 461 C CA . GLN A 1 56 ? 32.344 -21.047 -22 1 73.38 56 GLN A CA 1
ATOM 462 C C . GLN A 1 56 ? 32.438 -21.922 -23.25 1 73.38 56 GLN A C 1
ATOM 464 O O . GLN A 1 56 ? 33.031 -23 -23.219 1 73.38 56 GLN A O 1
ATOM 469 N N . ASN A 1 57 ? 31.578 -21.766 -24.281 1 63.72 57 ASN A N 1
ATOM 470 C CA . ASN A 1 57 ? 31.562 -22.641 -25.438 1 63.72 57 ASN A CA 1
ATOM 471 C C . ASN A 1 57 ? 32.656 -22.281 -26.438 1 63.72 57 ASN A C 1
ATOM 473 O O . ASN A 1 57 ? 33.156 -23.141 -27.172 1 63.72 57 ASN A O 1
ATOM 477 N N . GLY A 1 58 ? 32.969 -21.031 -26.609 1 54.5 58 GLY A N 1
ATOM 478 C CA . GLY A 1 58 ? 33.812 -20.641 -27.734 1 54.5 58 GLY A CA 1
ATOM 479 C C . GLY A 1 58 ? 35.281 -20.766 -27.453 1 54.5 58 GLY A C 1
ATOM 480 O O . GLY A 1 58 ? 35.938 -21.688 -27.953 1 54.5 58 GLY A O 1
ATOM 481 N N . LEU A 1 59 ? 35.75 -19.828 -26.812 1 49.81 59 LEU A N 1
ATOM 482 C CA . LEU A 1 59 ? 37.188 -19.578 -26.844 1 49.81 59 LEU A CA 1
ATOM 483 C C . LEU A 1 59 ? 37.938 -20.594 -26 1 49.81 59 LEU A C 1
ATOM 485 O O . LEU A 1 59 ? 39.094 -20.906 -26.266 1 49.81 59 LEU A O 1
ATOM 489 N N . VAL A 1 60 ? 37.312 -21.094 -24.766 1 53.69 60 VAL A N 1
ATOM 490 C CA . VAL A 1 60 ? 38.188 -21.828 -23.859 1 53.69 60 VAL A CA 1
ATOM 491 C C . VAL A 1 60 ? 37.562 -23.203 -23.562 1 53.69 60 VAL A C 1
ATOM 493 O O . VAL A 1 60 ? 37.375 -23.562 -22.391 1 53.69 60 VAL A O 1
ATOM 496 N N . MET A 1 61 ? 36.969 -23.906 -24.328 1 49.19 61 MET A N 1
ATOM 497 C CA . MET A 1 61 ? 36.344 -25.203 -24.156 1 49.19 61 MET A CA 1
ATOM 498 C C . MET A 1 61 ? 37.281 -26.188 -23.469 1 49.19 61 MET A C 1
ATOM 500 O O . MET A 1 61 ? 36.844 -26.969 -22.609 1 49.19 61 MET A O 1
ATOM 504 N N . HIS A 1 62 ? 38.5 -26.312 -23.953 1 48.31 62 HIS A N 1
ATOM 505 C CA . HIS A 1 62 ? 39.406 -27.391 -23.578 1 48.31 62 HIS A CA 1
ATOM 506 C C . HIS A 1 62 ? 40.094 -27.078 -22.25 1 48.31 62 HIS A C 1
ATOM 508 O O . HIS A 1 62 ? 40.656 -27.969 -21.609 1 48.31 62 HIS A O 1
ATOM 514 N N . TYR A 1 63 ? 40.281 -25.859 -21.891 1 48.81 63 TYR A N 1
ATOM 515 C CA . TYR A 1 63 ? 41.094 -25.484 -20.734 1 48.81 63 TYR A CA 1
ATOM 516 C C . TYR A 1 63 ? 40.219 -24.906 -19.625 1 48.81 63 TYR A C 1
ATOM 518 O O . TYR A 1 63 ? 40.625 -23.984 -18.922 1 48.81 63 TYR A O 1
ATOM 526 N N . HIS A 1 64 ? 39.031 -25.406 -19.422 1 56.84 64 HIS A N 1
ATOM 527 C CA . HIS A 1 64 ? 37.781 -24.891 -18.859 1 56.84 64 HIS A CA 1
ATOM 528 C C . HIS A 1 64 ? 37.969 -24.5 -17.391 1 56.84 64 HIS A C 1
ATOM 530 O O . HIS A 1 64 ? 37.531 -23.422 -16.984 1 56.84 64 HIS A O 1
ATOM 536 N N . ARG A 1 65 ? 38.594 -25.344 -16.672 1 60.53 65 ARG A N 1
ATOM 537 C CA . ARG A 1 65 ? 38.594 -25.172 -15.219 1 60.53 65 ARG A CA 1
ATOM 538 C C . ARG A 1 65 ? 39.594 -24.094 -14.797 1 60.53 65 ARG A C 1
ATOM 540 O O . ARG A 1 65 ? 39.312 -23.297 -13.898 1 60.53 65 ARG A O 1
ATOM 547 N N . ALA A 1 66 ? 40.688 -24.125 -15.516 1 61.31 66 ALA A N 1
ATOM 548 C CA . ALA A 1 66 ? 41.781 -23.219 -15.109 1 61.31 66 ALA A CA 1
ATOM 549 C C . ALA A 1 66 ? 41.406 -21.766 -15.422 1 61.31 66 ALA A C 1
ATOM 551 O O . ALA A 1 66 ? 41.781 -20.844 -14.695 1 61.31 66 ALA A O 1
ATOM 552 N N . PHE A 1 67 ? 40.5 -21.562 -16.328 1 68.25 67 PHE A N 1
ATOM 553 C CA . PHE A 1 67 ? 40.219 -20.203 -16.766 1 68.25 67 PHE A CA 1
ATOM 554 C C . PHE A 1 67 ? 39.156 -19.578 -15.859 1 68.25 67 PHE A C 1
ATOM 556 O O . PHE A 1 67 ? 39.062 -18.344 -15.766 1 68.25 67 PHE A O 1
ATOM 563 N N . TYR A 1 68 ? 38.531 -20.422 -15.188 1 73.75 68 TYR A N 1
ATOM 564 C CA . TYR A 1 68 ? 37.562 -19.875 -14.219 1 73.75 68 TYR A CA 1
ATOM 565 C C . TYR A 1 68 ? 38.281 -19.062 -13.148 1 73.75 68 TYR A C 1
ATOM 567 O O . TYR A 1 68 ? 37.688 -18.156 -12.555 1 73.75 68 TYR A O 1
ATOM 575 N N . PHE A 1 69 ? 39.562 -19.328 -13.141 1 78.38 69 PHE A N 1
ATOM 576 C CA . PHE A 1 69 ? 40.344 -18.672 -12.117 1 78.38 69 PHE A CA 1
ATOM 577 C C . PHE A 1 69 ? 40.719 -17.25 -12.547 1 78.38 69 PHE A C 1
ATOM 579 O O . PHE A 1 69 ? 40.781 -16.344 -11.719 1 78.38 69 PHE A O 1
ATOM 586 N N . VAL A 1 70 ? 40.781 -17.047 -13.844 1 86.12 70 VAL A N 1
ATOM 587 C CA . VAL A 1 70 ? 41.344 -15.781 -14.305 1 86.12 70 VAL A CA 1
ATOM 588 C C . VAL A 1 70 ? 40.219 -14.883 -14.844 1 86.12 70 VAL A C 1
ATOM 590 O O . VAL A 1 70 ? 40.375 -13.664 -14.898 1 86.12 70 VAL A O 1
ATOM 593 N N . PHE A 1 71 ? 39.156 -15.445 -15.156 1 89 71 PHE A N 1
ATOM 594 C CA . PHE A 1 71 ? 38.094 -14.719 -15.844 1 89 71 PHE A CA 1
ATOM 595 C C . PHE A 1 71 ? 37.594 -13.562 -14.992 1 89 71 PHE A C 1
ATOM 597 O O . PHE A 1 71 ? 37.438 -12.438 -15.484 1 89 71 PHE A O 1
ATOM 604 N N . PRO A 1 72 ? 37.406 -13.766 -13.711 1 91 72 PRO A N 1
ATOM 605 C CA . PRO A 1 72 ? 36.906 -12.648 -12.906 1 91 72 PRO A CA 1
ATOM 606 C C . PRO A 1 72 ? 37.875 -11.469 -12.859 1 91 72 PRO A C 1
ATOM 608 O O . PRO A 1 72 ? 37.469 -10.312 -12.898 1 91 72 PRO A O 1
ATOM 611 N N . THR A 1 73 ? 39.125 -11.805 -12.836 1 91.94 73 THR A N 1
ATOM 612 C CA . THR A 1 73 ? 40.156 -10.75 -12.805 1 91.94 73 THR A CA 1
ATOM 613 C C . THR A 1 73 ? 40.125 -9.945 -14.102 1 91.94 73 THR A C 1
ATOM 615 O O . THR A 1 73 ? 40.219 -8.719 -14.078 1 91.94 73 THR A O 1
ATOM 618 N N . ILE A 1 74 ? 40 -10.625 -15.156 1 92.62 74 ILE A N 1
ATOM 619 C CA . ILE A 1 74 ? 39.938 -9.961 -16.453 1 92.62 74 ILE A CA 1
ATOM 620 C C . ILE A 1 74 ? 38.656 -9.109 -16.531 1 92.62 74 ILE A C 1
ATOM 622 O O . ILE A 1 74 ? 38.719 -7.973 -17 1 92.62 74 ILE A O 1
ATOM 626 N N . GLY A 1 75 ? 37.594 -9.703 -16.125 1 93.75 75 GLY A N 1
ATOM 627 C CA . GLY A 1 75 ? 36.344 -8.977 -16.125 1 93.75 75 GLY A CA 1
ATOM 628 C C . GLY A 1 75 ? 36.406 -7.695 -15.305 1 93.75 75 GLY A C 1
ATOM 629 O O . GLY A 1 75 ? 35.969 -6.641 -15.766 1 93.75 75 GLY A O 1
ATOM 630 N N . PHE A 1 76 ? 37 -7.773 -14.117 1 94.94 76 PHE A N 1
ATOM 631 C CA . PHE A 1 76 ? 37.094 -6.605 -13.25 1 94.94 76 PHE A CA 1
ATOM 632 C C . PHE A 1 76 ? 38 -5.547 -13.875 1 94.94 76 PHE A C 1
ATOM 634 O O . PHE A 1 76 ? 37.781 -4.348 -13.719 1 94.94 76 PHE A O 1
ATOM 641 N N . PHE A 1 77 ? 38.938 -6.059 -14.516 1 95.19 77 PHE A N 1
ATOM 642 C CA . PHE A 1 77 ? 39.844 -5.137 -15.172 1 95.19 77 PHE A CA 1
ATOM 643 C C . PHE A 1 77 ? 39.156 -4.395 -16.312 1 95.19 77 PHE A C 1
ATOM 645 O O . PHE A 1 77 ? 39.344 -3.186 -16.469 1 95.19 77 PHE A O 1
ATOM 652 N N . ILE A 1 78 ? 38.438 -5.051 -17.094 1 95.75 78 ILE A N 1
ATOM 653 C CA . ILE A 1 78 ? 37.688 -4.43 -18.188 1 95.75 78 ILE A CA 1
ATOM 654 C C . ILE A 1 78 ? 36.688 -3.398 -17.625 1 95.75 78 ILE A C 1
ATOM 656 O O . ILE A 1 78 ? 36.562 -2.295 -18.172 1 95.75 78 ILE A O 1
ATOM 660 N N . VAL A 1 79 ? 36.031 -3.785 -16.562 1 95.06 79 VAL A N 1
ATOM 661 C CA . VAL A 1 79 ? 35.062 -2.885 -15.93 1 95.06 79 VAL A CA 1
ATOM 662 C C . VAL A 1 79 ? 35.781 -1.627 -15.445 1 95.06 79 VAL A C 1
ATOM 664 O O . VAL A 1 79 ? 35.281 -0.514 -15.617 1 95.06 79 VAL A O 1
ATOM 667 N N . TYR A 1 80 ? 36.969 -1.816 -14.891 1 94.12 80 TYR A N 1
ATOM 668 C CA . TYR A 1 80 ? 37.75 -0.691 -14.43 1 94.12 80 TYR A CA 1
ATOM 669 C C . TYR A 1 80 ? 38.125 0.238 -15.586 1 94.12 80 TYR A C 1
ATOM 671 O O . TYR A 1 80 ? 38.031 1.462 -15.453 1 94.12 80 TYR A O 1
ATOM 679 N N . LEU A 1 81 ? 38.469 -0.319 -16.688 1 95.19 81 LEU A N 1
ATOM 680 C CA . LEU A 1 81 ? 38.844 0.469 -17.859 1 95.19 81 LEU A CA 1
ATOM 681 C C . LEU A 1 81 ? 37.625 1.235 -18.391 1 95.19 81 LEU A C 1
ATOM 683 O O . LEU A 1 81 ? 37.75 2.391 -18.812 1 95.19 81 LEU A O 1
ATOM 687 N N . ILE A 1 82 ? 36.5 0.62 -18.391 1 94.75 82 ILE A N 1
ATOM 688 C CA . ILE A 1 82 ? 35.312 1.253 -18.891 1 94.75 82 ILE A CA 1
ATOM 689 C C . ILE A 1 82 ? 34.906 2.424 -18 1 94.75 82 ILE A C 1
ATOM 691 O O . ILE A 1 82 ? 34.562 3.498 -18.484 1 94.75 82 ILE A O 1
ATOM 695 N N . ILE A 1 83 ? 35.031 2.234 -16.734 1 92.44 83 ILE A N 1
ATOM 696 C CA . ILE A 1 83 ? 34.656 3.277 -15.773 1 92.44 83 ILE A CA 1
ATOM 697 C C . ILE A 1 83 ? 35.656 4.445 -15.898 1 92.44 83 ILE A C 1
ATOM 699 O O . ILE A 1 83 ? 35.25 5.609 -15.859 1 92.44 83 ILE A O 1
ATOM 703 N N . LYS A 1 84 ? 36.844 4.109 -16.078 1 91.81 84 LYS A N 1
ATOM 704 C CA . LYS A 1 84 ? 37.906 5.125 -16.094 1 91.81 84 LYS A CA 1
ATOM 705 C C . LYS A 1 84 ? 37.906 5.887 -17.422 1 91.81 84 LYS A C 1
ATOM 707 O O . LYS A 1 84 ? 38.031 7.113 -17.438 1 91.81 84 LYS A O 1
ATOM 712 N N . TYR A 1 85 ? 37.688 5.211 -18.516 1 93.5 85 TYR A N 1
ATOM 713 C CA . TYR A 1 85 ? 37.938 5.844 -19.797 1 93.5 85 TYR A CA 1
ATOM 714 C C . TYR A 1 85 ? 36.625 6.164 -20.5 1 93.5 85 TYR A C 1
ATOM 716 O O . TYR A 1 85 ? 36.562 7.105 -21.297 1 93.5 85 TYR A O 1
ATOM 724 N N . VAL A 1 86 ? 35.625 5.43 -20.297 1 92.06 86 VAL A N 1
ATOM 725 C CA . VAL A 1 86 ? 34.375 5.625 -21.047 1 92.06 86 VAL A CA 1
ATOM 726 C C . VAL A 1 86 ? 33.406 6.426 -20.188 1 92.06 86 VAL A C 1
ATOM 728 O O . VAL A 1 86 ? 32.969 7.512 -20.578 1 92.06 86 VAL A O 1
ATOM 731 N N . ILE A 1 87 ? 33.062 5.984 -18.984 1 90.5 87 ILE A N 1
ATOM 732 C CA . ILE A 1 87 ? 32.062 6.609 -18.125 1 90.5 87 ILE A CA 1
ATOM 733 C C . ILE A 1 87 ? 32.656 7.816 -17.422 1 90.5 87 ILE A C 1
ATOM 735 O O . ILE A 1 87 ? 32.031 8.867 -17.312 1 90.5 87 ILE A O 1
ATOM 739 N N . ARG A 1 88 ? 33.844 7.762 -16.859 1 88.88 88 ARG A N 1
ATOM 740 C CA . ARG A 1 88 ? 34.625 8.828 -16.234 1 88.88 88 ARG A CA 1
ATOM 741 C C . ARG A 1 88 ? 33.938 9.312 -14.953 1 88.88 88 ARG A C 1
ATOM 743 O O . ARG A 1 88 ? 34.094 10.469 -14.562 1 88.88 88 ARG A O 1
ATOM 750 N N . HIS A 1 89 ? 33 8.461 -14.461 1 86.38 89 HIS A N 1
ATOM 751 C CA . HIS A 1 89 ? 32.312 8.719 -13.195 1 86.38 89 HIS A CA 1
ATOM 752 C C . HIS A 1 89 ? 32.125 7.434 -12.398 1 86.38 89 HIS A C 1
ATOM 754 O O . HIS A 1 89 ? 32.25 6.336 -12.945 1 86.38 89 HIS A O 1
ATOM 760 N N . ARG A 1 90 ? 31.953 7.637 -11.156 1 80.81 90 ARG A N 1
ATOM 761 C CA . ARG A 1 90 ? 31.719 6.473 -10.305 1 80.81 90 ARG A CA 1
ATOM 762 C C . ARG A 1 90 ? 30.328 5.895 -10.539 1 80.81 90 ARG A C 1
ATOM 764 O O . ARG A 1 90 ? 29.344 6.637 -10.672 1 80.81 90 ARG A O 1
ATOM 771 N N . VAL A 1 91 ? 30.359 4.621 -10.742 1 77.81 91 VAL A N 1
ATOM 772 C CA . VAL A 1 91 ? 29.078 3.928 -10.945 1 77.81 91 VAL A CA 1
ATOM 773 C C . VAL A 1 91 ? 28.453 3.611 -9.586 1 77.81 91 VAL A C 1
ATOM 775 O O . VAL A 1 91 ? 29.094 2.998 -8.727 1 77.81 91 VAL A O 1
ATOM 778 N N . GLU A 1 92 ? 27.312 4.172 -9.359 1 71.75 92 GLU A N 1
ATOM 779 C CA . GLU A 1 92 ? 26.641 4.016 -8.07 1 71.75 92 GLU A CA 1
ATOM 780 C C . GLU A 1 92 ? 25.859 2.715 -8.008 1 71.75 92 GLU A C 1
ATOM 782 O O . GLU A 1 92 ? 25.578 2.1 -9.039 1 71.75 92 GLU A O 1
ATOM 787 N N . SER A 1 93 ? 25.641 2.369 -6.777 1 72.06 93 SER A N 1
ATOM 788 C CA . SER A 1 93 ? 24.891 1.142 -6.52 1 72.06 93 SER A CA 1
ATOM 789 C C . SER A 1 93 ? 23.453 1.249 -7.02 1 72.06 93 SER A C 1
ATOM 791 O O . SER A 1 93 ? 22.859 2.328 -6.984 1 72.06 93 SER A O 1
ATOM 793 N N . GLY A 1 94 ? 22.922 0.245 -7.547 1 83.5 94 GLY A N 1
ATOM 794 C CA . GLY A 1 94 ? 21.672 0.187 -8.289 1 83.5 94 GLY A CA 1
ATOM 795 C C . GLY A 1 94 ? 20.484 0.681 -7.496 1 83.5 94 GLY A C 1
ATOM 796 O O . GLY A 1 94 ? 20.109 1.85 -7.598 1 83.5 94 GLY A O 1
ATOM 797 N N . ILE A 1 95 ? 20 0.002 -6.461 1 84.69 95 ILE A N 1
ATOM 798 C CA . ILE A 1 95 ? 18.734 0.276 -5.777 1 84.69 95 ILE A CA 1
ATOM 799 C C . ILE A 1 95 ? 18.953 1.353 -4.719 1 84.69 95 ILE A C 1
ATOM 801 O O . ILE A 1 95 ? 18.203 2.326 -4.652 1 84.69 95 ILE A O 1
ATOM 805 N N . PRO A 1 96 ? 20.062 1.329 -3.99 1 83.62 96 PRO A N 1
ATOM 806 C CA . PRO A 1 96 ? 20.297 2.391 -3.008 1 83.62 96 PRO A CA 1
ATOM 807 C C . PRO A 1 96 ? 20.438 3.77 -3.65 1 83.62 96 PRO A C 1
ATOM 809 O O . PRO A 1 96 ? 19.969 4.766 -3.098 1 83.62 96 PRO A O 1
ATOM 812 N N . TYR A 1 97 ? 21.031 3.783 -4.727 1 84 97 TYR A N 1
ATOM 813 C CA . TYR A 1 97 ? 21.188 5.062 -5.406 1 84 97 TYR A CA 1
ATOM 814 C C . TYR A 1 97 ? 19.859 5.586 -5.91 1 84 97 TYR A C 1
ATOM 816 O O . TYR A 1 97 ? 19.609 6.793 -5.891 1 84 97 TYR A O 1
ATOM 824 N N . THR A 1 98 ? 19.094 4.715 -6.418 1 87 98 THR A N 1
ATOM 825 C CA . THR A 1 98 ? 17.766 5.113 -6.871 1 87 98 THR A CA 1
ATOM 826 C C . THR A 1 98 ? 16.953 5.676 -5.715 1 87 98 THR A C 1
ATOM 828 O O . THR A 1 98 ? 16.25 6.676 -5.875 1 87 98 THR A O 1
ATOM 831 N N . LEU A 1 99 ? 17.109 5.07 -4.605 1 84.25 99 LEU A N 1
ATOM 832 C CA . LEU A 1 99 ? 16.438 5.559 -3.406 1 84.25 99 LEU A CA 1
ATOM 833 C C . LEU A 1 99 ? 16.953 6.941 -3.021 1 84.25 99 LEU A C 1
ATOM 835 O O . LEU A 1 99 ? 16.172 7.809 -2.619 1 84.25 99 LEU A O 1
ATOM 839 N N . TYR A 1 100 ? 18.188 7.082 -3.186 1 81.44 100 TYR A N 1
ATOM 840 C CA . TYR A 1 100 ? 18.812 8.367 -2.908 1 81.44 100 TYR A CA 1
ATOM 841 C C . TYR A 1 100 ? 18.312 9.438 -3.867 1 81.44 100 TYR A C 1
ATOM 843 O O . TYR A 1 100 ? 18.047 10.57 -3.455 1 81.44 100 TYR A O 1
ATOM 851 N N . ALA A 1 101 ? 18.203 9.07 -5.051 1 83.75 101 ALA A N 1
ATOM 852 C CA . ALA A 1 101 ? 17.734 10.008 -6.066 1 83.75 101 ALA A CA 1
ATOM 853 C C . ALA A 1 101 ? 16.312 10.469 -5.777 1 83.75 101 ALA A C 1
ATOM 855 O O . ALA A 1 101 ? 15.984 11.641 -5.938 1 83.75 101 ALA A O 1
ATOM 856 N N . ILE A 1 102 ? 15.531 9.641 -5.352 1 80.81 102 ILE A N 1
ATOM 857 C CA . ILE A 1 102 ? 14.133 9.938 -5.055 1 80.81 102 ILE A CA 1
ATOM 858 C C . ILE A 1 102 ? 14.047 10.805 -3.803 1 80.81 102 ILE A C 1
ATOM 860 O O . ILE A 1 102 ? 13.305 11.789 -3.77 1 80.81 102 ILE A O 1
ATOM 864 N N . SER A 1 103 ? 14.828 10.523 -2.842 1 73.56 103 SER A N 1
ATOM 865 C CA . SER A 1 103 ? 14.695 11.148 -1.53 1 73.56 103 SER A CA 1
ATOM 866 C C . SER A 1 103 ? 15.383 12.508 -1.497 1 73.56 103 SER A C 1
ATOM 868 O O . SER A 1 103 ? 14.852 13.461 -0.924 1 73.56 103 SER A O 1
ATOM 870 N N . LYS A 1 104 ? 16.531 12.578 -2.186 1 72.81 104 LYS A N 1
ATOM 871 C CA . LYS A 1 104 ? 17.359 13.766 -1.971 1 72.81 104 LYS A CA 1
ATOM 872 C C . LYS A 1 104 ? 17.5 14.578 -3.256 1 72.81 104 LYS A C 1
ATOM 874 O O . LYS A 1 104 ? 17.688 15.797 -3.211 1 72.81 104 LYS A O 1
ATOM 879 N N . LEU A 1 105 ? 17.391 13.93 -4.309 1 79.06 105 LEU A N 1
ATOM 880 C CA . LEU A 1 105 ? 17.672 14.625 -5.562 1 79.06 105 LEU A CA 1
ATOM 881 C C . LEU A 1 105 ? 16.375 14.93 -6.309 1 79.06 105 LEU A C 1
ATOM 883 O O . LEU A 1 105 ? 16.391 15.172 -7.516 1 79.06 105 LEU A O 1
ATOM 887 N N . LYS A 1 106 ? 15.289 14.805 -5.688 1 76.81 106 LYS A N 1
ATOM 888 C CA . LYS A 1 106 ? 13.977 15.125 -6.25 1 76.81 106 LYS A CA 1
ATOM 889 C C . LYS A 1 106 ? 13.711 14.305 -7.508 1 76.81 106 LYS A C 1
ATOM 891 O O . LYS A 1 106 ? 13.094 14.797 -8.461 1 76.81 106 LYS A O 1
ATOM 896 N N . GLY A 1 107 ? 14.383 13.148 -7.594 1 84.88 107 GLY A N 1
ATOM 897 C CA . GLY A 1 107 ? 14.148 12.234 -8.703 1 84.88 107 GLY A CA 1
ATOM 898 C C . GLY A 1 107 ? 15.055 12.492 -9.891 1 84.88 107 GLY A C 1
ATOM 899 O O . GLY A 1 107 ? 14.883 11.883 -10.953 1 84.88 107 GLY A O 1
ATOM 900 N N . LEU A 1 108 ? 16 13.375 -9.711 1 90.5 108 LEU A N 1
ATOM 901 C CA . LEU A 1 108 ? 16.906 13.688 -10.805 1 90.5 108 LEU A CA 1
ATOM 902 C C . LEU A 1 108 ? 18.141 12.789 -10.766 1 90.5 108 LEU A C 1
ATOM 904 O O . LEU A 1 108 ? 18.781 12.656 -9.719 1 90.5 108 LEU A O 1
ATOM 908 N N . MET A 1 109 ? 18.391 12.156 -11.914 1 92.25 109 MET A N 1
ATOM 909 C CA . MET A 1 109 ? 19.547 11.273 -12.039 1 92.25 109 MET A CA 1
ATOM 910 C C . MET A 1 109 ? 20.406 11.695 -13.219 1 92.25 109 MET A C 1
ATOM 912 O O . MET A 1 109 ? 19.906 12.18 -14.234 1 92.25 109 MET A O 1
ATOM 916 N N . PRO A 1 110 ? 21.688 11.531 -13.055 1 91.56 110 PRO A N 1
ATOM 917 C CA . PRO A 1 110 ? 22.578 11.898 -14.156 1 91.56 110 PRO A CA 1
ATOM 918 C C . PRO A 1 110 ? 22.406 11.008 -15.383 1 91.56 110 PRO A C 1
ATOM 920 O O . PRO A 1 110 ? 22.031 9.836 -15.25 1 91.56 110 PRO A O 1
ATOM 923 N N . THR A 1 111 ? 22.766 11.477 -16.547 1 92.25 111 THR A N 1
ATOM 924 C CA . THR A 1 111 ? 22.516 10.805 -17.828 1 92.25 111 THR A CA 1
ATOM 925 C C . THR A 1 111 ? 23.469 9.625 -18 1 92.25 111 THR A C 1
ATOM 927 O O . THR A 1 111 ? 23.125 8.633 -18.656 1 92.25 111 THR A O 1
ATOM 930 N N . TYR A 1 112 ? 24.641 9.68 -17.406 1 92.31 112 TYR A N 1
ATOM 931 C CA . TYR A 1 112 ? 25.609 8.602 -17.609 1 92.31 112 TYR A CA 1
ATOM 932 C C . TYR A 1 112 ? 25.125 7.309 -16.953 1 92.31 112 TYR A C 1
ATOM 934 O O . TYR A 1 112 ? 25.531 6.215 -17.359 1 92.31 112 TYR A O 1
ATOM 942 N N . GLN A 1 113 ? 24.312 7.453 -16 1 91.19 113 GLN A N 1
ATOM 943 C CA . GLN A 1 113 ? 23.812 6.285 -15.297 1 91.19 113 GLN A CA 1
ATOM 944 C C . GLN A 1 113 ? 22.891 5.457 -16.188 1 91.19 113 GLN A C 1
ATOM 946 O O . GLN A 1 113 ? 22.609 4.297 -15.898 1 91.19 113 GLN A O 1
ATOM 951 N N . MET A 1 114 ? 22.453 6.039 -17.281 1 91.75 114 MET A N 1
ATOM 952 C CA . MET A 1 114 ? 21.578 5.336 -18.219 1 91.75 114 MET A CA 1
ATOM 953 C C . MET A 1 114 ? 22.312 4.156 -18.859 1 91.75 114 MET A C 1
ATOM 955 O O . MET A 1 114 ? 21.719 3.094 -19.062 1 91.75 114 MET A O 1
ATOM 959 N N . TYR A 1 115 ? 23.578 4.371 -19.062 1 93.19 115 TYR A N 1
ATOM 960 C CA . TYR A 1 115 ? 24.281 3.326 -19.797 1 93.19 115 TYR A CA 1
ATOM 961 C C . TYR A 1 115 ? 25.438 2.758 -18.969 1 93.19 115 TYR A C 1
ATOM 963 O O . TYR A 1 115 ? 26.031 1.739 -19.328 1 93.19 115 TYR A O 1
ATOM 971 N N . ALA A 1 116 ? 25.75 3.352 -17.875 1 93.31 116 ALA A N 1
ATOM 972 C CA . ALA A 1 116 ? 26.875 2.918 -17.062 1 93.31 116 ALA A CA 1
ATOM 973 C C . ALA A 1 116 ? 26.703 1.469 -16.609 1 93.31 116 ALA A C 1
ATOM 975 O O . ALA A 1 116 ? 27.594 0.635 -16.828 1 93.31 116 ALA A O 1
ATOM 976 N N . SER A 1 117 ? 25.562 1.196 -16.047 1 92.88 117 SER A N 1
ATOM 977 C CA . SER A 1 117 ? 25.312 -0.153 -15.555 1 92.88 117 SER A CA 1
ATOM 978 C C . SER A 1 117 ? 25.078 -1.131 -16.703 1 92.88 117 SER A C 1
ATOM 980 O O . SER A 1 117 ? 25.406 -2.314 -16.594 1 92.88 117 SER A O 1
ATOM 982 N N . LEU A 1 118 ? 24.547 -0.677 -17.781 1 92.75 118 LEU A N 1
ATOM 983 C CA . LEU A 1 118 ? 24.297 -1.51 -18.953 1 92.75 118 LEU A CA 1
ATOM 984 C C . LEU A 1 118 ? 25.594 -2.053 -19.531 1 92.75 118 LEU A C 1
ATOM 986 O O . LEU A 1 118 ? 25.641 -3.18 -20.031 1 92.75 118 LEU A O 1
ATOM 990 N N . LEU A 1 119 ? 26.641 -1.337 -19.344 1 93.88 119 LEU A N 1
ATOM 991 C CA . LEU A 1 119 ? 27.922 -1.715 -19.922 1 93.88 119 LEU A CA 1
ATOM 992 C C . LEU A 1 119 ? 28.75 -2.52 -18.922 1 93.88 119 LEU A C 1
ATOM 994 O O . LEU A 1 119 ? 29.484 -3.438 -19.312 1 93.88 119 LEU A O 1
ATOM 998 N N . THR A 1 120 ? 28.656 -2.229 -17.719 1 95.06 120 THR A N 1
ATOM 999 C CA . THR A 1 120 ? 29.594 -2.762 -16.75 1 95.06 120 THR A CA 1
ATOM 1000 C C . THR A 1 120 ? 29.031 -4.008 -16.078 1 95.06 120 THR A C 1
ATOM 1002 O O . THR A 1 120 ? 29.75 -4.98 -15.844 1 95.06 120 THR A O 1
ATOM 1005 N N . ALA A 1 121 ? 27.719 -4.051 -15.812 1 95.62 121 ALA A N 1
ATOM 1006 C CA . ALA A 1 121 ? 27.125 -5.141 -15.047 1 95.62 121 ALA A CA 1
ATOM 1007 C C . ALA A 1 121 ? 27.203 -6.457 -15.812 1 95.62 121 ALA A C 1
ATOM 1009 O O . ALA A 1 121 ? 27.609 -7.48 -15.266 1 95.62 121 ALA A O 1
ATOM 1010 N N . PRO A 1 122 ? 26.859 -6.473 -17.156 1 95.75 122 PRO A N 1
ATOM 1011 C CA . PRO A 1 122 ? 26.953 -7.734 -17.906 1 95.75 122 PRO A CA 1
ATOM 1012 C C . PRO A 1 122 ? 28.375 -8.281 -17.969 1 95.75 122 PRO A C 1
ATOM 1014 O O . PRO A 1 122 ? 28.578 -9.492 -17.922 1 95.75 122 PRO A O 1
ATOM 1017 N N . ILE A 1 123 ? 29.328 -7.43 -17.984 1 95.69 123 ILE A N 1
ATOM 1018 C CA . ILE A 1 123 ? 30.719 -7.852 -18.016 1 95.69 123 ILE A CA 1
ATOM 1019 C C . ILE A 1 123 ? 31.109 -8.445 -16.656 1 95.69 123 ILE A C 1
ATOM 1021 O O . ILE A 1 123 ? 31.781 -9.484 -16.609 1 95.69 123 ILE A O 1
ATOM 1025 N N . THR A 1 124 ? 30.703 -7.82 -15.617 1 95.38 124 THR A N 1
ATOM 1026 C CA . THR A 1 124 ? 31 -8.32 -14.273 1 95.38 124 THR A CA 1
ATOM 1027 C C . THR A 1 124 ? 30.438 -9.727 -14.086 1 95.38 124 THR A C 1
ATOM 1029 O O . THR A 1 124 ? 31.141 -10.641 -13.68 1 95.38 124 THR A O 1
ATOM 1032 N N . VAL A 1 125 ? 29.188 -9.898 -14.43 1 94 125 VAL A N 1
ATOM 1033 C CA . VAL A 1 125 ? 28.516 -11.172 -14.211 1 94 125 VAL A CA 1
ATOM 1034 C C . VAL A 1 125 ? 28.984 -12.195 -15.242 1 94 125 VAL A C 1
ATOM 1036 O O . VAL A 1 125 ? 29.203 -13.367 -14.906 1 94 125 VAL A O 1
ATOM 1039 N N . GLY A 1 126 ? 29.141 -11.781 -16.453 1 92.44 126 GLY A N 1
ATOM 1040 C CA . GLY A 1 126 ? 29.562 -12.672 -17.516 1 92.44 126 GLY A CA 1
ATOM 1041 C C . GLY A 1 126 ? 30.938 -13.266 -17.297 1 92.44 126 GLY A C 1
ATOM 1042 O O . GLY A 1 126 ? 31.188 -14.414 -17.672 1 92.44 126 GLY A O 1
ATOM 1043 N N . PHE A 1 127 ? 31.797 -12.531 -16.656 1 92.56 127 PHE A N 1
ATOM 1044 C CA . PHE A 1 127 ? 33.156 -12.992 -16.438 1 92.56 127 PHE A CA 1
ATOM 1045 C C . PHE A 1 127 ? 33.281 -13.734 -15.109 1 92.56 127 PHE A C 1
ATOM 1047 O O . PHE A 1 127 ? 34.375 -14.117 -14.695 1 92.56 127 PHE A O 1
ATOM 1054 N N . GLY A 1 128 ? 32.156 -13.836 -14.461 1 89.38 128 GLY A N 1
ATOM 1055 C CA . GLY A 1 128 ? 32.188 -14.727 -13.305 1 89.38 128 GLY A CA 1
ATOM 1056 C C . GLY A 1 128 ? 31.891 -14.008 -12 1 89.38 128 GLY A C 1
ATOM 1057 O O . GLY A 1 128 ? 31.953 -14.617 -10.93 1 89.38 128 GLY A O 1
ATOM 1058 N N . GLY A 1 129 ? 31.703 -12.75 -12.047 1 93 129 GLY A N 1
ATOM 1059 C CA . GLY A 1 129 ? 31.281 -12.062 -10.836 1 93 129 GLY A CA 1
ATOM 1060 C C . GLY A 1 129 ? 30.016 -12.641 -10.234 1 93 129 GLY A C 1
ATOM 1061 O O . GLY A 1 129 ? 29.078 -12.977 -10.953 1 93 129 GLY A O 1
ATOM 1062 N N . SER A 1 130 ? 30 -12.844 -8.922 1 94.38 130 SER A N 1
ATOM 1063 C CA . SER A 1 130 ? 28.891 -13.477 -8.219 1 94.38 130 SER A CA 1
ATOM 1064 C C . SER A 1 130 ? 27.875 -12.445 -7.734 1 94.38 130 SER A C 1
ATOM 1066 O O . SER A 1 130 ? 27.703 -12.25 -6.527 1 94.38 130 SER A O 1
ATOM 1068 N N . VAL A 1 131 ? 27.281 -11.742 -8.641 1 94.62 131 VAL A N 1
ATOM 1069 C CA . VAL A 1 131 ? 26.281 -10.719 -8.336 1 94.62 131 VAL A CA 1
ATOM 1070 C C . VAL A 1 131 ? 25.109 -10.828 -9.305 1 94.62 131 VAL A C 1
ATOM 1072 O O . VAL A 1 131 ? 25.125 -11.648 -10.227 1 94.62 131 VAL A O 1
ATOM 1075 N N . GLY A 1 132 ? 24.078 -10.078 -9.055 1 92.94 132 GLY A N 1
ATOM 1076 C CA . GLY A 1 132 ? 22.906 -10.07 -9.906 1 92.94 132 GLY A CA 1
ATOM 1077 C C . GLY A 1 132 ? 22.797 -8.836 -10.773 1 92.94 132 GLY A C 1
ATOM 1078 O O . GLY A 1 132 ? 23.469 -7.832 -10.523 1 92.94 132 GLY A O 1
ATOM 1079 N N . LEU A 1 133 ? 21.984 -8.93 -11.773 1 93.88 133 LEU A N 1
ATOM 1080 C CA . LEU A 1 133 ? 21.844 -7.844 -12.734 1 93.88 133 LEU A CA 1
ATOM 1081 C C . LEU A 1 133 ? 20.672 -6.938 -12.359 1 93.88 133 LEU A C 1
ATOM 1083 O O . LEU A 1 133 ? 20.469 -5.887 -12.969 1 93.88 133 LEU A O 1
ATOM 1087 N N . GLU A 1 134 ? 19.875 -7.23 -11.359 1 92.06 134 GLU A N 1
ATOM 1088 C CA . GLU A 1 134 ? 18.625 -6.547 -11.023 1 92.06 134 GLU A CA 1
ATOM 1089 C C . GLU A 1 134 ? 18.891 -5.117 -10.562 1 92.06 134 GLU A C 1
ATOM 1091 O O . GLU A 1 134 ? 18.203 -4.188 -10.992 1 92.06 134 GLU A O 1
ATOM 1096 N N . GLY A 1 135 ? 19.828 -5.02 -9.711 1 91.56 135 GLY A N 1
ATOM 1097 C CA . GLY A 1 135 ? 20.172 -3.691 -9.219 1 91.56 135 GLY A CA 1
ATOM 1098 C C . GLY A 1 135 ? 20.562 -2.729 -10.32 1 91.56 135 GLY A C 1
ATOM 1099 O O . GLY A 1 135 ? 19.938 -1.678 -10.484 1 91.56 135 GLY A O 1
ATOM 1100 N N . PRO A 1 136 ? 21.531 -3.15 -11.078 1 93.12 136 PRO A N 1
ATOM 1101 C CA . PRO A 1 136 ? 21.953 -2.314 -12.203 1 93.12 136 PRO A CA 1
ATOM 1102 C C . PRO A 1 136 ? 20.828 -2.027 -13.188 1 93.12 136 PRO A C 1
ATOM 1104 O O . PRO A 1 136 ? 20.766 -0.933 -13.758 1 93.12 136 PRO A O 1
ATOM 1107 N N . MET A 1 137 ? 19.969 -2.967 -13.43 1 94.19 137 MET A N 1
ATOM 1108 C CA . MET A 1 137 ? 18.844 -2.77 -14.336 1 94.19 137 MET A CA 1
ATOM 1109 C C . MET A 1 137 ? 17.906 -1.678 -13.812 1 94.19 137 MET A C 1
ATOM 1111 O O . MET A 1 137 ? 17.453 -0.836 -14.586 1 94.19 137 MET A O 1
ATOM 1115 N N . VAL A 1 138 ? 17.656 -1.73 -12.57 1 93.25 138 VAL A N 1
ATOM 1116 C CA . VAL A 1 138 ? 16.781 -0.736 -11.945 1 93.25 138 VAL A CA 1
ATOM 1117 C C . VAL A 1 138 ? 17.438 0.643 -12.031 1 93.25 138 VAL A C 1
ATOM 1119 O O . VAL A 1 138 ? 16.766 1.637 -12.32 1 93.25 138 VAL A O 1
ATOM 1122 N N . ALA A 1 139 ? 18.734 0.679 -11.805 1 92.69 139 ALA A N 1
ATOM 1123 C CA . ALA A 1 139 ? 19.453 1.951 -11.867 1 92.69 139 ALA A CA 1
ATOM 1124 C C . ALA A 1 139 ? 19.375 2.551 -13.266 1 92.69 139 ALA A C 1
ATOM 1126 O O . ALA A 1 139 ? 19.094 3.738 -13.43 1 92.69 139 ALA A O 1
ATOM 1127 N N . SER A 1 140 ? 19.656 1.743 -14.227 1 94.69 140 SER A N 1
ATOM 1128 C CA . SER A 1 140 ? 19.609 2.217 -15.602 1 94.69 140 SER A CA 1
ATOM 1129 C C . SER A 1 140 ? 18.203 2.604 -16.016 1 94.69 140 SER A C 1
ATOM 1131 O O . SER A 1 140 ? 17.984 3.645 -16.641 1 94.69 140 SER A O 1
ATOM 1133 N N . GLY A 1 141 ? 17.266 1.775 -15.688 1 95.12 141 GLY A N 1
ATOM 1134 C CA . GLY A 1 141 ? 15.875 2.082 -15.984 1 95.12 141 GLY A CA 1
ATOM 1135 C C . GLY A 1 141 ? 15.398 3.359 -15.328 1 95.12 141 GLY A C 1
ATOM 1136 O O . GLY A 1 141 ? 14.711 4.168 -15.953 1 95.12 141 GLY A O 1
ATOM 1137 N N . SER A 1 142 ? 15.742 3.52 -14.109 1 94.44 142 SER A N 1
ATOM 1138 C CA . SER A 1 142 ? 15.352 4.719 -13.367 1 94.44 142 SER A CA 1
ATOM 1139 C C . SER A 1 142 ? 15.984 5.969 -13.969 1 94.44 142 SER A C 1
ATOM 1141 O O . SER A 1 142 ? 15.352 7.027 -14.016 1 94.44 142 SER A O 1
ATOM 1143 N N . SER A 1 143 ? 17.219 5.816 -14.367 1 95.12 143 SER A N 1
ATOM 1144 C CA . SER A 1 143 ? 17.891 6.953 -14.984 1 95.12 143 SER A CA 1
ATOM 1145 C C . SER A 1 143 ? 17.25 7.328 -16.312 1 95.12 143 SER A C 1
ATOM 1147 O O . SER A 1 143 ? 17.125 8.508 -16.641 1 95.12 143 SER A O 1
ATOM 1149 N N . ILE A 1 144 ? 16.891 6.402 -17.031 1 96.12 144 ILE A N 1
ATOM 1150 C CA . ILE A 1 144 ? 16.203 6.66 -18.281 1 96.12 144 ILE A CA 1
ATOM 1151 C C . ILE A 1 144 ? 14.891 7.398 -18 1 96.12 144 ILE A C 1
ATOM 1153 O O . ILE A 1 144 ? 14.578 8.391 -18.672 1 96.12 144 ILE A O 1
ATOM 1157 N N . SER A 1 145 ? 14.195 6.914 -17.094 1 95.5 145 SER A N 1
ATOM 1158 C CA . SER A 1 145 ? 12.922 7.52 -16.719 1 95.5 145 SER A CA 1
ATOM 1159 C C . SER A 1 145 ? 13.117 8.953 -16.234 1 95.5 145 SER A C 1
ATOM 1161 O O . SER A 1 145 ? 12.336 9.844 -16.562 1 95.5 145 SER A O 1
ATOM 1163 N N . SER A 1 146 ? 14.094 9.102 -15.359 1 94.5 146 SER A N 1
ATOM 1164 C CA . SER A 1 146 ? 14.391 10.43 -14.828 1 94.5 146 SER A CA 1
ATOM 1165 C C . SER A 1 146 ? 14.711 11.414 -15.945 1 94.5 146 SER A C 1
ATOM 1167 O O . SER A 1 146 ? 14.211 12.539 -15.953 1 94.5 146 SER A O 1
ATOM 1169 N N . ASN A 1 147 ? 15.477 11.016 -16.891 1 94.81 147 ASN A N 1
ATOM 1170 C CA . ASN A 1 147 ? 15.898 11.891 -17.969 1 94.81 147 ASN A CA 1
ATOM 1171 C C . ASN A 1 147 ? 14.758 12.148 -18.953 1 94.81 147 ASN A C 1
ATOM 1173 O O . ASN A 1 147 ? 14.664 13.227 -19.547 1 94.81 147 ASN A O 1
ATOM 1177 N N . LEU A 1 148 ? 13.961 11.219 -19.188 1 94 148 LEU A N 1
ATOM 1178 C CA . LEU A 1 148 ? 12.766 11.43 -19.984 1 94 148 LEU A CA 1
ATOM 1179 C C . LEU A 1 148 ? 11.82 12.414 -19.312 1 94 148 LEU A C 1
ATOM 1181 O O . LEU A 1 148 ? 11.18 13.227 -19.984 1 94 148 LEU A O 1
ATOM 1185 N N . GLY A 1 149 ? 11.68 12.234 -18 1 90.56 149 GLY A N 1
ATOM 1186 C CA . GLY A 1 149 ? 10.875 13.188 -17.25 1 90.56 149 GLY A CA 1
ATOM 1187 C C . GLY A 1 149 ? 11.383 14.609 -17.344 1 90.56 149 GLY A C 1
ATOM 1188 O O . GLY A 1 149 ? 10.594 15.547 -17.484 1 90.56 149 GLY A O 1
ATOM 1189 N N . LYS A 1 150 ? 12.703 14.703 -17.312 1 88.56 150 LYS A N 1
ATOM 1190 C CA . LYS A 1 150 ? 13.312 16.016 -17.453 1 88.56 150 LYS A CA 1
ATOM 1191 C C . LYS A 1 150 ? 13.055 16.594 -18.859 1 88.56 150 LYS A C 1
ATOM 1193 O O . LYS A 1 150 ? 12.781 17.781 -19 1 88.56 150 LYS A O 1
ATOM 1198 N N . LEU A 1 151 ? 13.117 15.766 -19.797 1 89.38 151 LEU A N 1
ATOM 1199 C CA . LEU A 1 151 ? 12.906 16.172 -21.188 1 89.38 151 LEU A CA 1
ATOM 1200 C C . LEU A 1 151 ? 11.5 16.719 -21.391 1 89.38 151 LEU A C 1
ATOM 1202 O O . LEU A 1 151 ? 11.305 17.688 -22.125 1 89.38 151 LEU A O 1
ATOM 1206 N N . PHE A 1 152 ? 10.531 16.141 -20.703 1 89.44 152 PHE A N 1
ATOM 1207 C CA . PHE A 1 152 ? 9.141 16.547 -20.891 1 89.44 152 PHE A CA 1
ATOM 1208 C C . PHE A 1 152 ? 8.672 17.469 -19.781 1 89.44 152 PHE A C 1
ATOM 1210 O O . PHE A 1 152 ? 7.48 17.75 -19.656 1 89.44 152 PHE A O 1
ATOM 1217 N N . HIS A 1 153 ? 9.516 17.828 -18.922 1 85.25 153 HIS A N 1
ATOM 1218 C CA . HIS A 1 153 ? 9.297 18.812 -17.859 1 85.25 153 HIS A CA 1
ATOM 1219 C C . HIS A 1 153 ? 8.133 18.391 -16.969 1 85.25 153 HIS A C 1
ATOM 1221 O O . HIS A 1 153 ? 7.23 19.188 -16.688 1 85.25 153 HIS A O 1
ATOM 1227 N N . VAL A 1 154 ? 8.297 17.234 -16.516 1 87.12 154 VAL A N 1
ATOM 1228 C CA . VAL A 1 154 ? 7.262 16.75 -15.594 1 87.12 154 VAL A CA 1
ATOM 1229 C C . VAL A 1 154 ? 7.57 17.234 -14.18 1 87.12 154 VAL A C 1
ATOM 1231 O O . VAL A 1 154 ? 8.719 17.547 -13.859 1 87.12 154 VAL A O 1
ATOM 1234 N N . ASN A 1 155 ? 6.559 17.328 -13.344 1 82.44 155 ASN A N 1
ATOM 1235 C CA . ASN A 1 155 ? 6.742 17.766 -11.969 1 82.44 155 ASN A CA 1
ATOM 1236 C C . ASN A 1 155 ? 7.422 16.688 -11.125 1 82.44 155 ASN A C 1
ATOM 1238 O O . ASN A 1 155 ? 7.617 15.57 -11.586 1 82.44 155 ASN A O 1
ATOM 1242 N N . GLN A 1 156 ? 7.852 17.031 -9.961 1 80.56 156 GLN A N 1
ATOM 1243 C CA . GLN A 1 156 ? 8.625 16.156 -9.094 1 80.56 156 GLN A CA 1
ATOM 1244 C C . GLN A 1 156 ? 7.84 14.891 -8.75 1 80.56 156 GLN A C 1
ATOM 1246 O O . GLN A 1 156 ? 8.383 13.781 -8.789 1 80.56 156 GLN A O 1
ATOM 1251 N N . SER A 1 157 ? 6.559 15.062 -8.453 1 77.75 157 SER A N 1
ATOM 1252 C CA . SER A 1 157 ? 5.734 13.906 -8.094 1 77.75 157 SER A CA 1
ATOM 1253 C C . SER A 1 157 ? 5.598 12.938 -9.266 1 77.75 157 SER A C 1
ATOM 1255 O O . SER A 1 157 ? 5.668 11.727 -9.078 1 77.75 157 SER A O 1
ATOM 1257 N N . GLU A 1 158 ? 5.461 13.508 -10.391 1 85.19 158 GLU A N 1
ATOM 1258 C CA . GLU A 1 158 ? 5.34 12.695 -11.594 1 85.19 158 GLU A CA 1
ATOM 1259 C C . GLU A 1 158 ? 6.664 12.016 -11.938 1 85.19 158 GLU A C 1
ATOM 1261 O O . GLU A 1 158 ? 6.68 10.875 -12.414 1 85.19 158 GLU A O 1
ATOM 1266 N N . ARG A 1 159 ? 7.668 12.695 -11.68 1 88.56 159 ARG A N 1
ATOM 1267 C CA . ARG A 1 159 ? 8.992 12.133 -11.93 1 88.56 159 ARG A CA 1
ATOM 1268 C C . ARG A 1 159 ? 9.25 10.922 -11.031 1 88.56 159 ARG A C 1
ATOM 1270 O O . ARG A 1 159 ? 9.797 9.914 -11.477 1 88.56 159 ARG A O 1
ATOM 1277 N N . MET A 1 160 ? 8.883 11.031 -9.867 1 85.44 160 MET A N 1
ATOM 1278 C CA . MET A 1 160 ? 9.031 9.922 -8.93 1 85.44 160 MET A CA 1
ATOM 1279 C C . MET A 1 160 ? 8.18 8.734 -9.352 1 85.44 160 MET A C 1
ATOM 1281 O O . MET A 1 160 ? 8.602 7.582 -9.227 1 85.44 160 MET A O 1
ATOM 1285 N N . LEU A 1 161 ? 7.004 9.062 -9.812 1 86.81 161 LEU A N 1
ATOM 1286 C CA . LEU A 1 161 ? 6.129 8.016 -10.32 1 86.81 161 LEU A CA 1
ATOM 1287 C C . LEU A 1 161 ? 6.762 7.316 -11.523 1 86.81 161 LEU A C 1
ATOM 1289 O O . LEU A 1 161 ? 6.699 6.09 -11.641 1 86.81 161 LEU A O 1
ATOM 1293 N N . LEU A 1 162 ? 7.348 8.094 -12.352 1 92.56 162 LEU A N 1
ATOM 1294 C CA . LEU A 1 162 ? 8 7.535 -13.531 1 92.56 162 LEU A CA 1
ATOM 1295 C C . LEU A 1 162 ? 9.156 6.621 -13.125 1 92.56 162 LEU A C 1
ATOM 1297 O O . LEU A 1 162 ? 9.352 5.559 -13.727 1 92.56 162 LEU A O 1
ATOM 1301 N N . ILE A 1 163 ? 9.883 7.012 -12.156 1 92.44 163 ILE A N 1
ATOM 1302 C CA . ILE A 1 163 ? 10.992 6.195 -11.672 1 92.44 163 ILE A CA 1
ATOM 1303 C C . ILE A 1 163 ? 10.453 4.887 -11.094 1 92.44 163 ILE A C 1
ATOM 1305 O O . ILE A 1 163 ? 11.008 3.816 -11.352 1 92.44 163 ILE A O 1
ATOM 1309 N N . ALA A 1 164 ? 9.383 5.027 -10.383 1 90.12 164 ALA A N 1
ATOM 1310 C CA . ALA A 1 164 ? 8.758 3.83 -9.828 1 90.12 164 ALA A CA 1
ATOM 1311 C C . ALA A 1 164 ? 8.297 2.895 -10.938 1 90.12 164 ALA A C 1
ATOM 1313 O O . ALA A 1 164 ? 8.414 1.673 -10.828 1 90.12 164 ALA A O 1
ATOM 1314 N N . CYS A 1 165 ? 7.77 3.426 -11.93 1 93.19 165 CYS A N 1
ATOM 1315 C CA . CYS A 1 165 ? 7.316 2.643 -13.078 1 93.19 165 CYS A CA 1
ATOM 1316 C C . CYS A 1 165 ? 8.492 1.954 -13.766 1 93.19 165 CYS A C 1
ATOM 1318 O O . CYS A 1 165 ? 8.367 0.812 -14.211 1 93.19 165 CYS A O 1
ATOM 1320 N N . ALA A 1 166 ? 9.539 2.682 -13.852 1 95 166 ALA A N 1
ATOM 1321 C CA . ALA A 1 166 ? 10.734 2.078 -14.438 1 95 166 ALA A CA 1
ATOM 1322 C C . ALA A 1 166 ? 11.227 0.909 -13.586 1 95 166 ALA A C 1
ATOM 1324 O O . ALA A 1 166 ? 11.656 -0.118 -14.125 1 95 166 ALA A O 1
ATOM 1325 N N . CYS A 1 167 ? 11.227 1.075 -12.352 1 93 167 CYS A N 1
ATOM 1326 C CA . CYS A 1 167 ? 11.633 0.01 -11.445 1 93 167 CYS A CA 1
ATOM 1327 C C . CYS A 1 167 ? 10.727 -1.203 -11.578 1 93 167 CYS A C 1
ATOM 1329 O O . CYS A 1 167 ? 11.203 -2.332 -11.711 1 93 167 CYS A O 1
ATOM 1331 N N . ALA A 1 168 ? 9.469 -0.92 -11.555 1 93.38 168 ALA A N 1
ATOM 1332 C CA . ALA A 1 168 ? 8.508 -2.004 -11.727 1 93.38 168 ALA A CA 1
ATOM 1333 C C . ALA A 1 168 ? 8.672 -2.678 -13.086 1 93.38 168 ALA A C 1
ATOM 1335 O O . ALA A 1 168 ? 8.625 -3.904 -13.188 1 93.38 168 ALA A O 1
ATOM 1336 N N . GLY A 1 169 ? 8.844 -1.893 -14.078 1 95.06 169 GLY A N 1
ATOM 1337 C CA . GLY A 1 169 ? 9 -2.428 -15.422 1 95.06 169 GLY A CA 1
ATOM 1338 C C . GLY A 1 169 ? 10.219 -3.318 -15.562 1 95.06 169 GLY A C 1
ATOM 1339 O O . GLY A 1 169 ? 10.133 -4.414 -16.125 1 95.06 169 GLY A O 1
ATOM 1340 N N . THR A 1 170 ? 11.32 -2.865 -15.102 1 94.31 170 THR A N 1
ATOM 1341 C CA . THR A 1 170 ? 12.555 -3.633 -15.227 1 94.31 170 THR A CA 1
ATOM 1342 C C . THR A 1 170 ? 12.453 -4.953 -14.469 1 94.31 170 THR A C 1
ATOM 1344 O O . THR A 1 170 ? 12.844 -6.004 -14.984 1 94.31 170 THR A O 1
ATOM 1347 N N . MET A 1 171 ? 11.922 -4.902 -13.305 1 93.25 171 MET A N 1
ATOM 1348 C CA . MET A 1 171 ? 11.781 -6.113 -12.5 1 93.25 171 MET A CA 1
ATOM 1349 C C . MET A 1 171 ? 10.773 -7.066 -13.141 1 93.25 171 MET A C 1
ATOM 1351 O O . MET A 1 171 ? 10.961 -8.289 -13.109 1 93.25 171 MET A O 1
ATOM 1355 N N . ALA A 1 172 ? 9.734 -6.477 -13.633 1 93.44 172 ALA A N 1
ATOM 1356 C CA . ALA A 1 172 ? 8.711 -7.285 -14.305 1 93.44 172 ALA A CA 1
ATOM 1357 C C . ALA A 1 172 ? 9.289 -8.008 -15.516 1 93.44 172 ALA A C 1
ATOM 1359 O O . ALA A 1 172 ? 9.023 -9.195 -15.727 1 93.44 172 ALA A O 1
ATOM 1360 N N . ALA A 1 173 ? 10.055 -7.312 -16.25 1 92.69 173 ALA A N 1
ATOM 1361 C CA . ALA A 1 173 ? 10.648 -7.895 -17.453 1 92.69 173 ALA A CA 1
ATOM 1362 C C . ALA A 1 173 ? 11.703 -8.93 -17.094 1 92.69 173 ALA A C 1
ATOM 1364 O O . ALA A 1 173 ? 11.844 -9.953 -17.781 1 92.69 173 ALA A O 1
ATOM 1365 N N . MET A 1 174 ? 12.398 -8.688 -16.094 1 90.31 174 MET A N 1
ATOM 1366 C CA . MET A 1 174 ? 13.492 -9.57 -15.703 1 90.31 174 MET A CA 1
ATOM 1367 C C . MET A 1 174 ? 12.961 -10.906 -15.188 1 90.31 174 MET A C 1
ATOM 1369 O O . MET A 1 174 ? 13.477 -11.961 -15.539 1 90.31 174 MET A O 1
ATOM 1373 N N . PHE A 1 175 ? 11.961 -10.867 -14.391 1 88.12 175 PHE A N 1
ATOM 1374 C CA . PHE A 1 175 ? 11.492 -12.07 -13.727 1 88.12 175 PHE A CA 1
ATOM 1375 C C . PHE A 1 175 ? 10.18 -12.555 -14.336 1 88.12 175 PHE A C 1
ATOM 1377 O O . PHE A 1 175 ? 9.656 -13.602 -13.961 1 88.12 175 PHE A O 1
ATOM 1384 N N . LYS A 1 176 ? 9.641 -11.797 -15.25 1 86.81 176 LYS A N 1
ATOM 1385 C CA . LYS A 1 176 ? 8.328 -12.086 -15.812 1 86.81 176 LYS A CA 1
ATOM 1386 C C . LYS A 1 176 ? 7.277 -12.211 -14.711 1 86.81 176 LYS A C 1
ATOM 1388 O O . LYS A 1 176 ? 6.477 -13.156 -14.719 1 86.81 176 LYS A O 1
ATOM 1393 N N . ALA A 1 177 ? 7.453 -11.398 -13.742 1 88 177 ALA A N 1
ATOM 1394 C CA . ALA A 1 177 ? 6.547 -11.312 -12.602 1 88 177 ALA A CA 1
ATOM 1395 C C . ALA A 1 177 ? 6.059 -9.875 -12.391 1 88 177 ALA A C 1
ATOM 1397 O O . ALA A 1 177 ? 6.543 -9.172 -11.508 1 88 177 ALA A O 1
ATOM 1398 N N . PRO A 1 178 ? 5.047 -9.539 -13.133 1 89.31 178 PRO A N 1
ATOM 1399 C CA . PRO A 1 178 ? 4.625 -8.133 -13.148 1 89.31 178 PRO A CA 1
ATOM 1400 C C . PRO A 1 178 ? 4.008 -7.688 -11.828 1 89.31 178 PRO A C 1
ATOM 1402 O O . PRO A 1 178 ? 4.207 -6.547 -11.406 1 89.31 178 PRO A O 1
ATOM 1405 N N . VAL A 1 179 ? 3.264 -8.5 -11.188 1 86.12 179 VAL A N 1
ATOM 1406 C CA . VAL A 1 179 ? 2.605 -8.117 -9.945 1 86.12 179 VAL A CA 1
ATOM 1407 C C . VAL A 1 179 ? 3.646 -7.938 -8.844 1 86.12 179 VAL A C 1
ATOM 1409 O O . VAL A 1 179 ? 3.623 -6.949 -8.109 1 86.12 179 VAL A O 1
ATOM 1412 N N . ALA A 1 180 ? 4.508 -8.945 -8.781 1 88.25 180 ALA A N 1
ATOM 1413 C CA . ALA A 1 180 ? 5.59 -8.859 -7.801 1 88.25 180 ALA A CA 1
ATOM 1414 C C . ALA A 1 180 ? 6.414 -7.59 -8.016 1 88.25 180 ALA A C 1
ATOM 1416 O O . ALA A 1 180 ? 6.879 -6.973 -7.051 1 88.25 180 ALA A O 1
ATOM 1417 N N . ALA A 1 181 ? 6.543 -7.227 -9.219 1 91.94 181 ALA A N 1
ATOM 1418 C CA . ALA A 1 181 ? 7.332 -6.043 -9.562 1 91.94 181 ALA A CA 1
ATOM 1419 C C . ALA A 1 181 ? 6.668 -4.77 -9.039 1 91.94 181 ALA A C 1
ATOM 1421 O O . ALA A 1 181 ? 7.348 -3.859 -8.57 1 91.94 181 ALA A O 1
ATOM 1422 N N . ILE A 1 182 ? 5.402 -4.75 -9.172 1 88.56 182 ILE A N 1
ATOM 1423 C CA . ILE A 1 182 ? 4.66 -3.594 -8.688 1 88.56 182 ILE A CA 1
ATOM 1424 C C . ILE A 1 182 ? 4.777 -3.512 -7.164 1 88.56 182 ILE A C 1
ATOM 1426 O O . ILE A 1 182 ? 5.043 -2.439 -6.613 1 88.56 182 ILE A O 1
ATOM 1430 N N . VAL A 1 183 ? 4.609 -4.641 -6.52 1 84.88 183 VAL A N 1
ATOM 1431 C CA . VAL A 1 183 ? 4.703 -4.688 -5.062 1 84.88 183 VAL A CA 1
ATOM 1432 C C . VAL A 1 183 ? 6.113 -4.301 -4.625 1 84.88 183 VAL A C 1
ATOM 1434 O O . VAL A 1 183 ? 6.289 -3.609 -3.617 1 84.88 183 VAL A O 1
ATOM 1437 N N . PHE A 1 184 ? 7.016 -4.648 -5.34 1 88.75 184 PHE A N 1
ATOM 1438 C CA . PHE A 1 184 ? 8.406 -4.289 -5.074 1 88.75 184 PHE A CA 1
ATOM 1439 C C . PHE A 1 184 ? 8.586 -2.775 -5.094 1 88.75 184 PHE A C 1
ATOM 1441 O O . PHE A 1 184 ? 9.227 -2.211 -4.211 1 88.75 184 PHE A O 1
ATOM 1448 N N . ALA A 1 185 ? 8.117 -2.201 -6.121 1 87 185 ALA A N 1
ATOM 1449 C CA . ALA A 1 185 ? 8.242 -0.751 -6.246 1 87 185 ALA A CA 1
ATOM 1450 C C . ALA A 1 185 ? 7.582 -0.04 -5.07 1 87 185 ALA A C 1
ATOM 1452 O O . ALA A 1 185 ? 8.125 0.935 -4.543 1 87 185 ALA A O 1
ATOM 1453 N N . ILE A 1 186 ? 6.516 -0.568 -4.633 1 79.19 186 ILE A N 1
ATOM 1454 C CA . ILE A 1 186 ? 5.754 0.071 -3.562 1 79.19 186 ILE A CA 1
ATOM 1455 C C . ILE A 1 186 ? 6.43 -0.198 -2.219 1 79.19 186 ILE A C 1
ATOM 1457 O O . ILE A 1 186 ? 6.559 0.707 -1.392 1 79.19 186 ILE A O 1
ATOM 1461 N N . GLU A 1 187 ? 6.828 -1.419 -2.035 1 80.31 187 GLU A N 1
ATOM 1462 C CA . GLU A 1 187 ? 7.348 -1.839 -0.737 1 80.31 187 GLU A CA 1
ATOM 1463 C C . GLU A 1 187 ? 8.773 -1.331 -0.523 1 80.31 187 GLU A C 1
ATOM 1465 O O . GLU A 1 187 ? 9.133 -0.934 0.586 1 80.31 187 GLU A O 1
ATOM 1470 N N . VAL A 1 188 ? 9.555 -1.355 -1.51 1 79.56 188 VAL A N 1
ATOM 1471 C CA . VAL A 1 188 ? 10.961 -1.018 -1.366 1 79.56 188 VAL A CA 1
ATOM 1472 C C . VAL A 1 188 ? 11.156 0.489 -1.527 1 79.56 188 VAL A C 1
ATOM 1474 O O . VAL A 1 188 ? 11.945 1.101 -0.81 1 79.56 188 VAL A O 1
ATOM 1477 N N . PHE A 1 189 ? 10.414 1.162 -2.334 1 73.56 189 PHE A N 1
ATOM 1478 C CA . PHE A 1 189 ? 10.617 2.586 -2.572 1 73.56 189 PHE A CA 1
ATOM 1479 C C . PHE A 1 189 ? 9.594 3.416 -1.815 1 73.56 189 PHE A C 1
ATOM 1481 O O . PHE A 1 189 ? 9.594 4.645 -1.896 1 73.56 189 PHE A O 1
ATOM 1488 N N . SER A 1 190 ? 8.875 2.85 -0.934 1 59.59 190 SER A N 1
ATOM 1489 C CA . SER A 1 190 ? 7.938 3.479 -0.007 1 59.59 190 SER A CA 1
ATOM 1490 C C . SER A 1 190 ? 7.055 4.5 -0.718 1 59.59 190 SER A C 1
ATOM 1492 O O . SER A 1 190 ? 6.91 5.633 -0.254 1 59.59 190 SER A O 1
ATOM 1494 N N . LEU A 1 191 ? 6.711 4.074 -1.867 1 58.62 191 LEU A N 1
ATOM 1495 C CA . LEU A 1 191 ? 5.82 4.984 -2.586 1 58.62 191 LEU A CA 1
ATOM 1496 C C . LEU A 1 191 ? 4.387 4.844 -2.092 1 58.62 191 LEU A C 1
ATOM 1498 O O . LEU A 1 191 ? 3.951 3.746 -1.739 1 58.62 191 LEU A O 1
ATOM 1502 N N . ASP A 1 192 ? 3.836 5.859 -1.493 1 55.72 192 ASP A N 1
ATOM 1503 C CA . ASP A 1 192 ? 2.451 5.824 -1.033 1 55.72 192 ASP A CA 1
ATOM 1504 C C . ASP A 1 192 ? 1.5 5.492 -2.18 1 55.72 192 ASP A C 1
ATOM 1506 O O . ASP A 1 192 ? 1.575 6.094 -3.252 1 55.72 192 ASP A O 1
ATOM 1510 N N . LEU A 1 193 ? 1.183 4.266 -2.256 1 53.53 193 LEU A N 1
ATOM 1511 C CA . LEU A 1 193 ? 0.308 3.803 -3.328 1 53.53 193 LEU A CA 1
ATOM 1512 C C . LEU A 1 193 ? -1.034 4.527 -3.283 1 53.53 193 LEU A C 1
ATOM 1514 O O . LEU A 1 193 ? -1.834 4.305 -2.371 1 53.53 193 LEU A O 1
ATOM 1518 N N . THR A 1 194 ? -1.047 5.695 -3.848 1 56.53 194 THR A N 1
ATOM 1519 C CA . THR A 1 194 ? -2.389 6.172 -4.164 1 56.53 194 THR A CA 1
ATOM 1520 C C . THR A 1 194 ? -2.967 5.406 -5.352 1 56.53 194 THR A C 1
ATOM 1522 O O . THR A 1 194 ? -2.229 4.777 -6.109 1 56.53 194 THR A O 1
ATOM 1525 N N . LEU A 1 195 ? -4.145 5.086 -5.301 1 55.66 195 LEU A N 1
ATOM 1526 C CA . LEU A 1 195 ? -4.848 4.422 -6.395 1 55.66 195 LEU A CA 1
ATOM 1527 C C . LEU A 1 195 ? -4.426 5.004 -7.742 1 55.66 195 LEU A C 1
ATOM 1529 O O . LEU A 1 195 ? -4.312 4.273 -8.727 1 55.66 195 LEU A O 1
ATOM 1533 N N . MET A 1 196 ? -4.031 6.211 -7.676 1 58.78 196 MET A N 1
ATOM 1534 C CA . MET A 1 196 ? -3.66 6.883 -8.914 1 58.78 196 MET A CA 1
ATOM 1535 C C . MET A 1 196 ? -2.303 6.395 -9.414 1 58.78 196 MET A C 1
ATOM 1537 O O . MET A 1 196 ? -2.014 6.465 -10.609 1 58.78 196 MET A O 1
ATOM 1541 N N . SER A 1 197 ? -1.689 5.875 -8.5 1 73.88 197 SER A N 1
ATOM 1542 C CA . SER A 1 197 ? -0.361 5.406 -8.883 1 73.88 197 SER A CA 1
ATOM 1543 C C . SER A 1 197 ? -0.395 3.947 -9.328 1 73.88 197 SER A C 1
ATOM 1545 O O . SER A 1 197 ? 0.557 3.457 -9.938 1 73.88 197 SER A O 1
ATOM 1547 N N . LEU A 1 198 ? -1.544 3.348 -9.242 1 77.88 198 LEU A N 1
ATOM 1548 C CA . LEU A 1 198 ? -1.607 1.916 -9.516 1 77.88 198 LEU A CA 1
ATOM 1549 C C . LEU A 1 198 ? -1.733 1.648 -11.008 1 77.88 198 LEU A C 1
ATOM 1551 O O . LEU A 1 198 ? -1.072 0.755 -11.539 1 77.88 198 LEU A O 1
ATOM 1555 N N . ILE A 1 199 ? -2.492 2.484 -11.68 1 83.81 199 ILE A N 1
ATOM 1556 C CA . ILE A 1 199 ? -2.75 2.266 -13.102 1 83.81 199 ILE A CA 1
ATOM 1557 C C . ILE A 1 199 ? -1.462 2.467 -13.891 1 83.81 199 ILE A C 1
ATOM 1559 O O . ILE A 1 199 ? -1.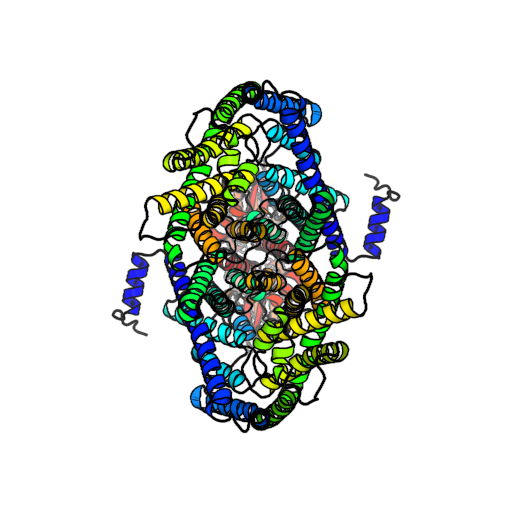091 1.619 -14.711 1 83.81 199 ILE A O 1
ATOM 1563 N N . PRO A 1 200 ? -0.79 3.51 -13.594 1 87.94 200 PRO A N 1
ATOM 1564 C CA . PRO A 1 200 ? 0.49 3.684 -14.281 1 87.94 200 PRO A CA 1
ATOM 1565 C C . PRO A 1 200 ? 1.467 2.541 -14.016 1 87.94 200 PRO A C 1
ATOM 1567 O O . PRO A 1 200 ? 2.168 2.096 -14.922 1 87.94 200 PRO A O 1
ATOM 1570 N N . LEU A 1 201 ? 1.489 2.076 -12.859 1 90.25 201 LEU A N 1
ATOM 1571 C CA . LEU A 1 201 ? 2.389 0.989 -12.492 1 90.25 201 LEU A CA 1
ATOM 1572 C C . LEU A 1 201 ? 2.01 -0.299 -13.219 1 90.25 201 LEU A C 1
ATOM 1574 O O . LEU A 1 201 ? 2.881 -1.014 -13.719 1 90.25 201 LEU A O 1
ATOM 1578 N N . ILE A 1 202 ? 0.738 -0.542 -13.266 1 89.25 202 ILE A N 1
ATOM 1579 C CA . ILE A 1 202 ? 0.245 -1.734 -13.945 1 89.25 202 ILE A CA 1
ATOM 1580 C C . ILE A 1 202 ? 0.577 -1.652 -15.438 1 89.25 202 ILE A C 1
ATOM 1582 O O . ILE A 1 202 ? 1.07 -2.619 -16.031 1 89.25 202 ILE A O 1
ATOM 1586 N N . SER A 1 203 ? 0.337 -0.516 -15.984 1 90.19 203 SER A N 1
ATOM 1587 C CA . SER A 1 203 ? 0.591 -0.331 -17.406 1 90.19 203 SER A CA 1
ATOM 1588 C C . SER A 1 203 ? 2.068 -0.518 -17.734 1 90.19 203 SER A C 1
ATOM 1590 O O . SER A 1 203 ? 2.414 -1.185 -18.719 1 90.19 203 SER A O 1
ATOM 1592 N N . SER A 1 204 ? 2.887 0.082 -16.906 1 94.12 204 SER A N 1
ATOM 1593 C CA . SER A 1 204 ? 4.328 -0.034 -17.125 1 94.12 204 SER A CA 1
ATOM 1594 C C . SER A 1 204 ? 4.793 -1.476 -16.969 1 94.12 204 SER A C 1
ATOM 1596 O O . SER A 1 204 ? 5.539 -1.99 -17.797 1 94.12 204 SER A O 1
ATOM 1598 N N . SER A 1 205 ? 4.383 -2.104 -15.953 1 93.81 205 SER A N 1
ATOM 1599 C CA . SER A 1 205 ? 4.773 -3.484 -15.688 1 93.81 205 SER A CA 1
ATOM 1600 C C . SER A 1 205 ? 4.27 -4.426 -16.781 1 93.81 205 SER A C 1
ATOM 1602 O O . SER A 1 205 ? 4.988 -5.328 -17.203 1 93.81 205 SER A O 1
ATOM 1604 N N . LEU A 1 206 ? 3.094 -4.199 -17.219 1 90.31 206 LEU A N 1
ATOM 1605 C CA . LEU A 1 206 ? 2.49 -5.039 -18.25 1 90.31 206 LEU A CA 1
ATOM 1606 C C . LEU A 1 206 ? 3.24 -4.902 -19.578 1 90.31 206 LEU A C 1
ATOM 1608 O O . LEU A 1 206 ? 3.551 -5.902 -20.219 1 90.31 206 LEU A O 1
ATOM 1612 N N . LEU A 1 207 ? 3.482 -3.729 -19.953 1 92.31 207 LEU A N 1
ATOM 1613 C CA . LEU A 1 207 ? 4.172 -3.518 -21.219 1 92.31 207 LEU A CA 1
ATOM 1614 C C . LEU A 1 207 ? 5.594 -4.066 -21.156 1 92.31 207 LEU A C 1
ATOM 1616 O O . LEU A 1 207 ? 6.117 -4.559 -22.156 1 92.31 207 LEU A O 1
ATOM 1620 N N . ALA A 1 208 ? 6.184 -3.908 -20.031 1 95 208 ALA A N 1
ATOM 1621 C CA . ALA A 1 208 ? 7.531 -4.445 -19.859 1 95 208 ALA A CA 1
ATOM 1622 C C . ALA A 1 208 ? 7.535 -5.965 -20.016 1 95 208 ALA A C 1
ATOM 1624 O O . ALA A 1 208 ? 8.391 -6.527 -20.703 1 95 208 ALA A O 1
ATOM 1625 N N . VAL A 1 209 ? 6.637 -6.59 -19.391 1 90.44 209 VAL A N 1
ATOM 1626 C CA . VAL A 1 209 ? 6.582 -8.047 -19.438 1 90.44 209 VAL A CA 1
ATOM 1627 C C . VAL A 1 209 ? 6.23 -8.508 -20.844 1 90.44 209 VAL A C 1
ATOM 1629 O O . VAL A 1 209 ? 6.758 -9.516 -21.328 1 90.44 209 VAL A O 1
ATOM 1632 N N . LEU A 1 210 ? 5.348 -7.852 -21.484 1 87.38 210 LEU A N 1
ATOM 1633 C CA . LEU A 1 210 ? 4.988 -8.195 -22.859 1 87.38 210 LEU A CA 1
ATOM 1634 C C . LEU A 1 210 ? 6.195 -8.07 -23.781 1 87.38 210 LEU A C 1
ATOM 1636 O O . LEU A 1 210 ? 6.375 -8.883 -24.688 1 87.38 210 LEU A O 1
ATOM 1640 N N . THR A 1 211 ? 6.961 -7.066 -23.5 1 89.62 211 THR A N 1
ATOM 1641 C CA . THR A 1 211 ? 8.195 -6.906 -24.266 1 89.62 211 THR A CA 1
ATOM 1642 C C . THR A 1 211 ? 9.133 -8.086 -24.016 1 89.62 211 THR A C 1
ATOM 1644 O O . THR A 1 211 ? 9.742 -8.602 -24.969 1 89.62 211 THR A O 1
ATOM 1647 N N . SER A 1 212 ? 9.211 -8.445 -22.844 1 87.81 212 SER A N 1
ATOM 1648 C CA . SER A 1 212 ? 10.062 -9.586 -22.516 1 87.81 212 SER A CA 1
ATOM 1649 C C . SER A 1 212 ? 9.555 -10.867 -23.188 1 87.81 212 SER A C 1
ATOM 1651 O O . SER A 1 212 ? 10.344 -11.656 -23.688 1 87.81 212 SER A O 1
ATOM 1653 N N . TYR A 1 213 ? 8.242 -11.055 -23.188 1 82.62 213 TYR A N 1
ATOM 1654 C CA . TYR A 1 213 ? 7.656 -12.227 -23.828 1 82.62 213 TYR A CA 1
ATOM 1655 C C . TYR A 1 213 ? 7.918 -12.211 -25.328 1 82.62 213 TYR A C 1
ATOM 1657 O O . TYR A 1 213 ? 8.156 -13.258 -25.938 1 82.62 213 TYR A O 1
ATOM 1665 N N . PHE A 1 214 ? 7.918 -11.117 -25.859 1 83.12 214 PHE A N 1
ATOM 1666 C CA . PHE A 1 214 ? 8.125 -10.977 -27.297 1 83.12 214 PHE A CA 1
ATOM 1667 C C . PHE A 1 214 ? 9.539 -11.391 -27.688 1 83.12 214 PHE A C 1
ATOM 1669 O O . PHE A 1 214 ? 9.734 -12.055 -28.703 1 83.12 214 PHE A O 1
ATOM 1676 N N . PHE A 1 215 ? 10.531 -11.141 -26.875 1 82.38 215 PHE A N 1
ATOM 1677 C CA . PHE A 1 215 ? 11.922 -11.398 -27.234 1 82.38 215 PHE A CA 1
ATOM 1678 C C . PHE A 1 215 ? 12.383 -12.75 -26.688 1 82.38 215 PHE A C 1
ATOM 1680 O O . PHE A 1 215 ? 13.203 -13.422 -27.312 1 82.38 215 PHE A O 1
ATOM 1687 N N . PHE A 1 216 ? 11.969 -13.125 -25.484 1 77.75 216 PHE A N 1
ATOM 1688 C CA . PHE A 1 216 ? 12.484 -14.328 -24.844 1 77.75 216 PHE A CA 1
ATOM 1689 C C . PHE A 1 216 ? 11.438 -15.438 -24.844 1 77.75 216 PHE A C 1
ATOM 1691 O O . PHE A 1 216 ? 11.742 -16.578 -24.5 1 77.75 216 PHE A O 1
ATOM 1698 N N . GLY A 1 217 ? 10.297 -15.195 -25.25 1 70.25 217 GLY A N 1
ATOM 1699 C CA . GLY A 1 217 ? 9.242 -16.188 -25.188 1 70.25 217 GLY A CA 1
ATOM 1700 C C . GLY A 1 217 ? 8.648 -16.328 -23.797 1 70.25 217 GLY A C 1
ATOM 1701 O O . GLY A 1 217 ? 8.867 -15.477 -22.938 1 70.25 217 GLY A O 1
ATOM 1702 N N . ASN A 1 218 ? 7.875 -17.375 -23.562 1 63.97 218 ASN A N 1
ATOM 1703 C CA . ASN A 1 218 ? 7.121 -17.531 -22.328 1 63.97 218 ASN A CA 1
ATOM 1704 C C . ASN A 1 218 ? 7.867 -18.422 -21.328 1 63.97 218 ASN A C 1
ATOM 1706 O O . ASN A 1 218 ? 7.305 -18.812 -20.312 1 63.97 218 ASN A O 1
ATOM 1710 N N . GLU A 1 219 ? 9.086 -18.594 -21.609 1 62.22 219 GLU A N 1
ATOM 1711 C CA . GLU A 1 219 ? 9.766 -19.5 -20.688 1 62.22 219 GLU A CA 1
ATOM 1712 C C . GLU A 1 219 ? 10.109 -18.781 -19.375 1 62.22 219 GLU A C 1
ATOM 1714 O O . GLU A 1 219 ? 10.586 -17.656 -19.391 1 62.22 219 GLU A O 1
ATOM 1719 N N . PHE A 1 220 ? 9.531 -19.391 -18.344 1 57.06 220 PHE A N 1
ATOM 1720 C CA . PHE A 1 220 ? 9.789 -18.859 -17.016 1 57.06 220 PHE A CA 1
ATOM 1721 C C . PHE A 1 220 ? 11.203 -19.203 -16.562 1 57.06 220 PHE A C 1
ATOM 1723 O O . PHE A 1 220 ? 11.773 -20.219 -16.984 1 57.06 220 PHE A O 1
ATOM 1730 N N . LEU A 1 221 ? 11.727 -18.266 -15.938 1 50.19 221 LEU A N 1
ATOM 1731 C CA . LEU A 1 221 ? 13.047 -18.484 -15.352 1 50.19 221 LEU A CA 1
ATOM 1732 C C . LEU A 1 221 ? 13.062 -19.75 -14.492 1 50.19 221 LEU A C 1
ATOM 1734 O O . LEU A 1 221 ? 14.031 -20.5 -14.508 1 50.19 221 LEU A O 1
ATOM 1738 N N . LEU A 1 222 ? 11.844 -20.016 -13.711 1 52.41 222 LEU A N 1
ATOM 1739 C CA . LEU A 1 222 ? 11.734 -21.156 -12.82 1 52.41 222 LEU A CA 1
ATOM 1740 C C . LEU A 1 222 ? 10.492 -21.984 -13.133 1 52.41 222 LEU A C 1
ATOM 1742 O O . LEU A 1 222 ? 9.469 -21.844 -12.453 1 52.41 222 LEU A O 1
ATOM 1746 N N . PRO A 1 223 ? 10.461 -22.781 -14.219 1 52.03 223 PRO A N 1
ATOM 1747 C CA . PRO A 1 223 ? 9.242 -23.5 -14.578 1 52.03 223 PRO A CA 1
ATOM 1748 C C . PRO A 1 223 ? 8.898 -24.609 -13.586 1 52.03 223 PRO A C 1
ATOM 1750 O O . PRO A 1 223 ? 9.672 -25.562 -13.422 1 52.03 223 PRO A O 1
ATOM 1753 N N . PHE A 1 224 ? 8.234 -24.328 -12.414 1 54.34 224 PHE A N 1
ATOM 1754 C CA . PHE A 1 224 ? 7.902 -25.391 -11.453 1 54.34 224 PHE A CA 1
ATOM 1755 C C . PHE A 1 224 ? 6.402 -25.656 -11.453 1 54.34 224 PHE A C 1
ATOM 1757 O O . PHE A 1 224 ? 5.598 -24.734 -11.32 1 54.34 224 PHE A O 1
ATOM 1764 N N . TYR A 1 225 ? 5.984 -26.734 -12.078 1 52.38 225 TYR A N 1
ATOM 1765 C CA . TYR A 1 225 ? 4.578 -27.125 -12.008 1 52.38 225 TYR A CA 1
ATOM 1766 C C . TYR A 1 225 ? 4.359 -28.188 -10.938 1 52.38 225 TYR A C 1
ATOM 1768 O O . TYR A 1 225 ? 4.633 -29.359 -11.164 1 52.38 225 TYR A O 1
ATOM 1776 N N . THR A 1 226 ? 4.988 -27.969 -9.664 1 54.06 226 THR A N 1
ATOM 1777 C CA . THR A 1 226 ? 4.699 -29.125 -8.82 1 54.06 226 THR A CA 1
ATOM 1778 C C . THR A 1 226 ? 3.307 -29.016 -8.211 1 54.06 226 THR A C 1
ATOM 1780 O O . THR A 1 226 ? 2.889 -27.922 -7.801 1 54.06 226 THR A O 1
ATOM 1783 N N . HIS A 1 227 ? 2.549 -30 -8.414 1 57.47 227 HIS A N 1
ATOM 1784 C CA . HIS A 1 227 ? 1.159 -30.219 -8.031 1 57.47 227 HIS A CA 1
ATOM 1785 C C . HIS A 1 227 ? 1.045 -30.594 -6.555 1 57.47 227 HIS A C 1
ATOM 1787 O O . HIS A 1 227 ? -0.005 -31.047 -6.102 1 57.47 227 HIS A O 1
ATOM 1793 N N . GLU A 1 228 ? 2.242 -30.469 -5.684 1 64 228 GLU A N 1
ATOM 1794 C CA . GLU A 1 228 ? 1.929 -30.953 -4.344 1 64 228 GLU A CA 1
ATOM 1795 C C . GLU A 1 228 ? 1.294 -29.844 -3.496 1 64 228 GLU A C 1
ATOM 1797 O O . GLU A 1 228 ? 1.809 -28.734 -3.436 1 64 228 GLU A O 1
ATOM 1802 N N . ASP A 1 229 ? 0.18 -30.219 -2.955 1 70.5 229 ASP A N 1
ATOM 1803 C CA . ASP A 1 229 ? -0.611 -29.297 -2.135 1 70.5 229 ASP A CA 1
ATOM 1804 C C . ASP A 1 229 ? 0.009 -29.125 -0.75 1 70.5 229 ASP A C 1
ATOM 1806 O O . ASP A 1 229 ? 0.712 -30.016 -0.264 1 70.5 229 ASP A O 1
ATOM 1810 N N . TYR A 1 230 ? -0.074 -28.016 -0.182 1 77.44 230 TYR A N 1
ATOM 1811 C CA . TYR A 1 230 ? 0.336 -27.719 1.187 1 77.44 230 TYR A CA 1
ATOM 1812 C C . TYR A 1 230 ? -0.402 -28.609 2.182 1 77.44 230 TYR A C 1
ATOM 1814 O O . TYR A 1 230 ? -1.626 -28.734 2.113 1 77.44 230 TYR A O 1
ATOM 1822 N N . LYS A 1 231 ? 0.372 -29.328 2.947 1 79.25 231 LYS A N 1
ATOM 1823 C CA . LYS A 1 231 ? -0.191 -30.141 4.027 1 79.25 231 LYS A CA 1
ATOM 1824 C C . LYS A 1 231 ? -0.031 -29.438 5.375 1 79.25 231 LYS A C 1
ATOM 1826 O O . LYS A 1 231 ? 1.049 -28.938 5.695 1 79.25 231 LYS A O 1
ATOM 1831 N N . PHE A 1 232 ? -1.083 -29.453 6.133 1 79.69 232 PHE A N 1
ATOM 1832 C CA . PHE A 1 232 ? -1.095 -28.812 7.441 1 79.69 232 PHE A CA 1
ATOM 1833 C C . PHE A 1 232 ? 0.01 -29.375 8.328 1 79.69 232 PHE A C 1
ATOM 1835 O O . PHE A 1 232 ? 0.594 -28.656 9.141 1 79.69 232 PHE A O 1
ATOM 1842 N N . ALA A 1 233 ? 0.377 -30.578 8.125 1 82.25 233 ALA A N 1
ATOM 1843 C CA . ALA A 1 233 ? 1.37 -31.266 8.953 1 82.25 233 ALA A CA 1
ATOM 1844 C C . ALA A 1 233 ? 2.762 -30.688 8.727 1 82.25 233 ALA A C 1
ATOM 1846 O O . ALA A 1 233 ? 3.654 -30.844 9.562 1 82.25 233 ALA A O 1
ATOM 1847 N N . ASP A 1 234 ? 2.924 -29.969 7.672 1 87.25 234 ASP A N 1
ATOM 1848 C CA . ASP A 1 234 ? 4.23 -29.406 7.332 1 87.25 234 ASP A CA 1
ATOM 1849 C C . ASP A 1 234 ? 4.438 -28.047 7.98 1 87.25 234 ASP A C 1
ATOM 1851 O O . ASP A 1 234 ? 5.523 -27.469 7.891 1 87.25 234 ASP A O 1
ATOM 1855 N N . THR A 1 235 ? 3.488 -27.547 8.75 1 88.12 235 THR A N 1
ATOM 1856 C CA . THR A 1 235 ? 3.492 -26.188 9.281 1 88.12 235 THR A CA 1
ATOM 1857 C C . THR A 1 235 ? 4.68 -25.969 10.211 1 88.12 235 THR A C 1
ATOM 1859 O O . THR A 1 235 ? 5.387 -24.969 10.102 1 88.12 235 THR A O 1
ATOM 1862 N N . PRO A 1 236 ? 4.988 -26.891 11.055 1 90.56 236 PRO A N 1
ATOM 1863 C CA . PRO A 1 236 ? 6.125 -26.656 11.945 1 90.56 236 PRO A CA 1
ATOM 1864 C C . PRO A 1 236 ? 7.449 -26.547 11.195 1 90.56 236 PRO A C 1
ATOM 1866 O O . PRO A 1 236 ? 8.344 -25.812 11.625 1 90.56 236 PRO A O 1
ATOM 1869 N N . TYR A 1 237 ? 7.57 -27.25 10.164 1 93.69 237 TYR A N 1
ATOM 1870 C CA . TYR A 1 237 ? 8.805 -27.219 9.391 1 93.69 237 TYR A CA 1
ATOM 1871 C C . TYR A 1 237 ? 8.953 -25.891 8.664 1 93.69 237 TYR A C 1
ATOM 1873 O O . TYR A 1 237 ? 10.07 -25.375 8.539 1 93.69 237 TYR A O 1
ATOM 1881 N N . TYR A 1 238 ? 7.848 -25.391 8.258 1 94 238 TYR A N 1
ATOM 1882 C CA . TYR A 1 238 ? 7.914 -24.078 7.613 1 94 238 TYR A CA 1
ATOM 1883 C C . TYR A 1 238 ? 8.242 -22.984 8.625 1 94 238 TYR A C 1
ATOM 1885 O O . TYR A 1 238 ? 8.914 -22.016 8.297 1 94 238 TYR A O 1
ATOM 1893 N N . ILE A 1 239 ? 7.77 -23.156 9.828 1 94 239 ILE A N 1
ATOM 1894 C CA . ILE A 1 239 ? 8.125 -22.219 10.898 1 94 239 ILE A CA 1
ATOM 1895 C C . ILE A 1 239 ? 9.625 -22.297 11.172 1 94 239 ILE A C 1
ATOM 1897 O O . ILE A 1 239 ? 10.289 -21.266 11.297 1 94 239 ILE A O 1
ATOM 1901 N N . GLY A 1 240 ? 10.086 -23.484 11.203 1 95.5 240 GLY A N 1
ATOM 1902 C CA . GLY A 1 240 ? 11.523 -23.672 11.383 1 95.5 240 GLY A CA 1
ATOM 1903 C C . GLY A 1 240 ? 12.352 -23.047 10.281 1 95.5 240 GLY A C 1
ATOM 1904 O O . GLY A 1 240 ? 13.383 -22.438 10.539 1 95.5 240 GLY A O 1
ATOM 1905 N N . LEU A 1 241 ? 11.883 -23.234 9.086 1 97.06 241 LEU A N 1
ATOM 1906 C CA . LEU A 1 241 ? 12.57 -22.625 7.949 1 97.06 241 LEU A CA 1
ATOM 1907 C C . LEU A 1 241 ? 12.555 -21.109 8.047 1 97.06 241 LEU A C 1
ATOM 1909 O O . LEU A 1 241 ? 13.539 -20.453 7.688 1 97.06 241 LEU A O 1
ATOM 1913 N N . GLY A 1 242 ? 11.422 -20.547 8.523 1 97.19 242 GLY A N 1
ATOM 1914 C CA . GLY A 1 242 ? 11.336 -19.109 8.727 1 97.19 242 GLY A CA 1
ATOM 1915 C C . GLY A 1 242 ? 12.352 -18.594 9.727 1 97.19 242 GLY A C 1
ATOM 1916 O O . GLY A 1 242 ? 12.984 -17.562 9.5 1 97.19 242 GLY A O 1
ATOM 1917 N N . ILE A 1 243 ? 12.547 -19.312 10.734 1 97.31 243 ILE A N 1
ATOM 1918 C CA . ILE A 1 243 ? 13.508 -18.922 11.758 1 97.31 243 ILE A CA 1
ATOM 1919 C C . ILE A 1 243 ? 14.922 -19 11.195 1 97.31 243 ILE A C 1
ATOM 1921 O O . ILE A 1 243 ? 15.711 -18.062 11.336 1 97.31 243 ILE A O 1
ATOM 1925 N N . LEU A 1 244 ? 15.195 -20.047 10.523 1 97.75 244 LEU A N 1
ATOM 1926 C CA . LEU A 1 244 ? 16.516 -20.203 9.914 1 97.75 244 LEU A CA 1
ATOM 1927 C C . LEU A 1 244 ? 16.766 -19.094 8.898 1 97.75 244 LEU A C 1
ATOM 1929 O O . LEU A 1 244 ? 17.875 -18.547 8.844 1 97.75 244 LEU A O 1
ATOM 1933 N N . SER A 1 245 ? 15.766 -18.828 8.109 1 98.12 245 SER A N 1
ATOM 1934 C CA . SER A 1 245 ? 15.906 -17.781 7.105 1 98.12 245 SER A CA 1
ATOM 1935 C C . SER A 1 245 ? 16.188 -16.422 7.754 1 98.12 245 SER A C 1
ATOM 1937 O O . SER A 1 245 ? 16.938 -15.617 7.211 1 98.12 245 SER A O 1
ATOM 1939 N N . GLY A 1 246 ? 15.539 -16.172 8.875 1 97.19 246 GLY A N 1
ATOM 1940 C CA . GLY A 1 246 ? 15.82 -14.938 9.602 1 97.19 246 GLY A CA 1
ATOM 1941 C C . GLY A 1 246 ? 17.25 -14.836 10.078 1 97.19 246 GLY A C 1
ATOM 1942 O O . GLY A 1 246 ? 17.891 -13.797 9.898 1 97.19 246 GLY A O 1
ATOM 1943 N N . ILE A 1 247 ? 17.766 -15.875 10.523 1 97.5 247 ILE A N 1
ATOM 1944 C CA . ILE A 1 247 ? 19.125 -15.906 11.031 1 97.5 247 ILE A CA 1
ATOM 1945 C C . ILE A 1 247 ? 20.109 -15.75 9.875 1 97.5 247 ILE A C 1
ATOM 1947 O O . ILE A 1 247 ? 21.062 -14.969 9.969 1 97.5 247 ILE A O 1
ATOM 1951 N N . VAL A 1 248 ? 19.859 -16.453 8.836 1 97.88 248 VAL A N 1
ATOM 1952 C CA . VAL A 1 248 ? 20.75 -16.406 7.684 1 97.88 248 VAL A CA 1
ATOM 1953 C C . VAL A 1 248 ? 20.703 -15.023 7.043 1 97.88 248 VAL A C 1
ATOM 1955 O O . VAL A 1 248 ? 21.703 -14.547 6.5 1 97.88 248 VAL A O 1
ATOM 1958 N N . SER A 1 249 ? 19.547 -14.438 7.074 1 97.31 249 SER A N 1
ATOM 1959 C CA . SER A 1 249 ? 19.438 -13.094 6.523 1 97.31 249 SER A CA 1
ATOM 1960 C C . SER A 1 249 ? 20.297 -12.109 7.305 1 97.31 249 SER A C 1
ATOM 1962 O O . SER A 1 249 ? 20.906 -11.203 6.719 1 97.31 249 SER A O 1
ATOM 1964 N N . ILE A 1 250 ? 20.344 -12.242 8.602 1 96.5 250 ILE A N 1
ATOM 1965 C CA . ILE A 1 250 ? 21.203 -11.414 9.438 1 96.5 250 ILE A CA 1
ATOM 1966 C C . ILE A 1 250 ? 22.672 -11.68 9.086 1 96.5 250 ILE A C 1
ATOM 1968 O O . ILE A 1 250 ? 23.453 -10.734 8.945 1 96.5 250 ILE A O 1
ATOM 1972 N N . TYR A 1 251 ? 22.953 -12.906 8.945 1 97.19 251 TYR A N 1
ATOM 1973 C CA . TYR A 1 251 ? 24.297 -13.273 8.531 1 97.19 251 TYR A CA 1
ATOM 1974 C C . TYR A 1 251 ? 24.641 -12.633 7.191 1 97.19 251 TYR A C 1
ATOM 1976 O O . TYR A 1 251 ? 25.734 -12.078 7.027 1 97.19 251 TYR A O 1
ATOM 1984 N N . PHE A 1 252 ? 23.781 -12.727 6.258 1 97.12 252 PHE A N 1
ATOM 1985 C CA . PHE A 1 252 ? 23.984 -12.148 4.938 1 97.12 252 PHE A CA 1
ATOM 1986 C C . PHE A 1 252 ? 24.328 -10.664 5.047 1 97.12 252 PHE A C 1
ATOM 1988 O O . PHE A 1 252 ? 25.312 -10.211 4.449 1 97.12 252 PHE A O 1
ATOM 1995 N N . SER A 1 253 ? 23.609 -9.93 5.785 1 94.94 253 SER A N 1
ATOM 1996 C CA . SER A 1 253 ? 23.75 -8.484 5.895 1 94.94 253 SER A CA 1
ATOM 1997 C C . SER A 1 253 ? 25.062 -8.109 6.594 1 94.94 253 SER A C 1
ATOM 1999 O O . SER A 1 253 ? 25.797 -7.234 6.133 1 94.94 253 SER A O 1
ATOM 2001 N N . ILE A 1 254 ? 25.359 -8.828 7.66 1 94.62 254 ILE A N 1
ATOM 2002 C CA . ILE A 1 254 ? 26.547 -8.508 8.445 1 94.62 254 ILE A CA 1
ATOM 2003 C C . ILE A 1 254 ? 27.797 -8.898 7.676 1 94.62 254 ILE A C 1
ATOM 2005 O O . ILE A 1 254 ? 28.766 -8.125 7.605 1 94.62 254 ILE A O 1
ATOM 2009 N N . ALA A 1 255 ? 27.797 -10.07 7.148 1 96.06 255 ALA A N 1
ATOM 2010 C CA . ALA A 1 255 ? 28.953 -10.539 6.391 1 96.06 255 ALA A CA 1
ATOM 2011 C C . ALA A 1 255 ? 29.219 -9.633 5.188 1 96.06 255 ALA A C 1
ATOM 2013 O O . ALA A 1 255 ? 30.359 -9.281 4.914 1 96.06 255 ALA A O 1
ATOM 2014 N N . TYR A 1 256 ? 28.203 -9.312 4.477 1 95.38 256 TYR A N 1
ATOM 2015 C CA . TYR A 1 256 ? 28.344 -8.438 3.324 1 95.38 256 TYR A CA 1
ATOM 2016 C C . TYR A 1 256 ? 28.969 -7.109 3.723 1 95.38 256 TYR A C 1
ATOM 2018 O O . TYR A 1 256 ? 29.922 -6.652 3.082 1 95.38 256 TYR A O 1
ATOM 2026 N N . GLU A 1 257 ? 28.484 -6.52 4.758 1 92.25 257 GLU A N 1
ATOM 2027 C CA . GLU A 1 257 ? 28.969 -5.211 5.199 1 92.25 257 GLU A CA 1
ATOM 2028 C C . GLU A 1 257 ? 30.422 -5.285 5.668 1 92.25 257 GLU A C 1
ATOM 2030 O O . GLU A 1 257 ? 31.219 -4.391 5.383 1 92.25 257 GLU A O 1
ATOM 2035 N N . ARG A 1 258 ? 30.703 -6.277 6.387 1 94.25 258 ARG A N 1
ATOM 2036 C CA . ARG A 1 258 ? 32.062 -6.43 6.914 1 94.25 258 ARG A CA 1
ATOM 2037 C C . ARG A 1 258 ? 33.062 -6.605 5.789 1 94.25 258 ARG A C 1
ATOM 2039 O O . ARG A 1 258 ? 34.156 -6.051 5.84 1 94.25 258 ARG A O 1
ATOM 2046 N N . ILE A 1 259 ? 32.75 -7.344 4.844 1 95.5 259 ILE A N 1
ATOM 2047 C CA . ILE A 1 259 ? 33.656 -7.598 3.725 1 95.5 259 ILE A CA 1
ATOM 2048 C C . ILE A 1 259 ? 33.781 -6.332 2.883 1 95.5 259 ILE A C 1
ATOM 2050 O O . ILE A 1 259 ? 34.875 -6 2.439 1 95.5 259 ILE A O 1
ATOM 2054 N N . ILE A 1 260 ? 32.75 -5.676 2.664 1 92.25 260 ILE A N 1
ATOM 2055 C CA . ILE A 1 260 ? 32.781 -4.43 1.909 1 92.25 260 ILE A CA 1
ATOM 2056 C C . ILE A 1 260 ? 33.688 -3.424 2.635 1 92.25 260 ILE A C 1
ATOM 2058 O O . ILE A 1 260 ? 34.5 -2.736 2.008 1 92.25 260 ILE A O 1
ATOM 2062 N N . GLN A 1 261 ? 33.5 -3.346 3.916 1 91.56 261 GLN A N 1
ATOM 2063 C CA . GLN A 1 261 ? 34.344 -2.443 4.703 1 91.56 261 GLN A CA 1
ATOM 2064 C C . GLN A 1 261 ? 35.812 -2.816 4.59 1 91.56 261 GLN A C 1
ATOM 2066 O O . GLN A 1 261 ? 36.688 -1.939 4.559 1 91.56 261 GLN A O 1
ATOM 2071 N N . PHE A 1 262 ? 36.062 -4.039 4.547 1 93.94 262 PHE A N 1
ATOM 2072 C CA . PHE A 1 262 ? 37.438 -4.523 4.387 1 93.94 262 PHE A CA 1
ATOM 2073 C C . PHE A 1 262 ? 38 -4.051 3.062 1 93.94 262 PHE A C 1
ATOM 2075 O O . PHE A 1 262 ? 39.125 -3.543 3.021 1 93.94 262 PHE A O 1
ATOM 2082 N N . TYR A 1 263 ? 37.312 -4.16 2.014 1 93.25 263 TYR A N 1
ATOM 2083 C CA . TYR A 1 263 ? 37.812 -3.754 0.7 1 93.25 263 TYR A CA 1
ATOM 2084 C C . TYR A 1 263 ? 37.906 -2.236 0.599 1 93.25 263 TYR A C 1
ATOM 2086 O O . TYR A 1 263 ? 38.781 -1.703 -0.08 1 93.25 263 TYR A O 1
ATOM 2094 N N . GLU A 1 264 ? 37 -1.566 1.258 1 89.38 264 GLU A N 1
ATOM 2095 C CA . GLU A 1 264 ? 37 -0.107 1.238 1 89.38 264 GLU A CA 1
ATOM 2096 C C . GLU A 1 264 ? 38.219 0.443 1.998 1 89.38 264 GLU A C 1
ATOM 2098 O O . GLU A 1 264 ? 38.625 1.584 1.778 1 89.38 264 GLU A O 1
ATOM 2103 N N . SER A 1 265 ? 38.688 -0.315 2.836 1 92 265 SER A N 1
ATOM 2104 C CA . SER A 1 265 ? 39.875 0.1 3.582 1 92 265 SER A CA 1
ATOM 2105 C C . SER A 1 265 ? 41.125 0.093 2.699 1 92 265 SER A C 1
ATOM 2107 O O . SER A 1 265 ? 42.125 0.74 3.018 1 92 265 SER A O 1
ATOM 2109 N N . ILE A 1 266 ? 41 -0.589 1.617 1 92.62 266 ILE A N 1
ATOM 2110 C CA . ILE A 1 266 ? 42.094 -0.595 0.657 1 92.62 266 ILE A CA 1
ATOM 2111 C C . ILE A 1 266 ? 42 0.627 -0.253 1 92.62 266 ILE A C 1
ATOM 2113 O O . ILE A 1 266 ? 41 0.795 -0.965 1 92.62 266 ILE A O 1
ATOM 2117 N N . ASP A 1 267 ? 42.906 1.496 -0.295 1 86.62 267 ASP A N 1
ATOM 2118 C CA . ASP A 1 267 ? 42.812 2.795 -0.957 1 86.62 267 ASP A CA 1
ATOM 2119 C C . ASP A 1 267 ? 42.938 2.645 -2.473 1 86.62 267 ASP A C 1
ATOM 2121 O O . ASP A 1 267 ? 42.188 3.281 -3.219 1 86.62 267 ASP A O 1
ATOM 2125 N N . SER A 1 268 ? 43.812 1.694 -2.932 1 89.88 268 SER A N 1
ATOM 2126 C CA . SER A 1 268 ? 44.031 1.595 -4.371 1 89.88 268 SER A CA 1
ATOM 2127 C C . SER A 1 268 ? 43 0.697 -5.031 1 89.88 268 SER A C 1
ATOM 2129 O O . SER A 1 268 ? 42.812 -0.458 -4.637 1 89.88 268 SER A O 1
ATOM 2131 N N . LEU A 1 269 ? 42.375 1.185 -6.023 1 87.31 269 LEU A N 1
ATOM 2132 C CA . LEU A 1 269 ? 41.344 0.44 -6.746 1 87.31 269 LEU A CA 1
ATOM 2133 C C . LEU A 1 269 ? 41.969 -0.745 -7.488 1 87.31 269 LEU A C 1
ATOM 2135 O O . LEU A 1 269 ? 41.312 -1.797 -7.613 1 87.31 269 LEU A O 1
ATOM 2139 N N . LEU A 1 270 ? 43.156 -0.529 -7.895 1 90.62 270 LEU A N 1
ATOM 2140 C CA . LEU A 1 270 ? 43.812 -1.593 -8.633 1 90.62 270 LEU A CA 1
ATOM 2141 C C . LEU A 1 270 ? 44.188 -2.746 -7.707 1 90.62 270 LEU A C 1
ATOM 2143 O O . LEU A 1 270 ? 44.094 -3.912 -8.102 1 90.62 270 LEU A O 1
ATOM 2147 N N . LYS A 1 271 ? 44.562 -2.459 -6.531 1 93.12 271 LYS A N 1
ATOM 2148 C CA . LYS A 1 271 ? 44.844 -3.504 -5.555 1 93.12 271 LYS A CA 1
ATOM 2149 C C . LYS A 1 271 ? 43.594 -4.277 -5.172 1 93.12 271 LYS A C 1
ATOM 2151 O O . LYS A 1 271 ? 43.625 -5.496 -5 1 93.12 271 LYS A O 1
ATOM 2156 N N . ARG A 1 272 ? 42.562 -3.566 -5.074 1 94.06 272 ARG A N 1
ATOM 2157 C CA . ARG A 1 272 ? 41.281 -4.199 -4.754 1 94.06 272 ARG A CA 1
ATOM 2158 C C . ARG A 1 272 ? 40.875 -5.176 -5.852 1 94.06 272 ARG A C 1
ATOM 2160 O O . ARG A 1 272 ? 40.406 -6.281 -5.566 1 94.06 272 ARG A O 1
ATOM 2167 N N . LEU A 1 273 ? 41.031 -4.66 -7.047 1 93.56 273 LEU A N 1
ATOM 2168 C CA . LEU A 1 273 ? 40.656 -5.441 -8.211 1 93.56 273 LEU A CA 1
ATOM 2169 C C . LEU A 1 273 ? 41.438 -6.738 -8.297 1 93.56 273 LEU A C 1
ATOM 2171 O O . LEU A 1 273 ? 40.875 -7.805 -8.547 1 93.56 273 LEU A O 1
ATOM 2175 N N . PHE A 1 274 ? 42.719 -6.641 -8.055 1 92.31 274 PHE A N 1
ATOM 2176 C CA . PHE A 1 274 ? 43.562 -7.812 -8.18 1 92.31 274 PHE A CA 1
ATOM 2177 C C . PHE A 1 274 ? 43.344 -8.781 -7.027 1 92.31 274 PHE A C 1
ATOM 2179 O O . PHE A 1 274 ? 43.25 -9.992 -7.23 1 92.31 274 PHE A O 1
ATOM 2186 N N . PHE A 1 275 ? 43.219 -8.195 -5.906 1 93.12 275 PHE A N 1
ATOM 2187 C CA . PHE A 1 275 ? 42.938 -9.031 -4.738 1 93.12 275 PHE A CA 1
ATOM 2188 C C . PHE A 1 275 ? 41.562 -9.672 -4.824 1 93.12 275 PHE A C 1
ATOM 2190 O O . PHE A 1 275 ? 41.406 -10.859 -4.535 1 93.12 275 PHE A O 1
ATOM 2197 N N . GLY A 1 276 ? 40.656 -8.891 -5.121 1 93.56 276 GLY A N 1
ATOM 2198 C CA . GLY A 1 276 ? 39.312 -9.391 -5.25 1 93.56 276 GLY A CA 1
ATOM 2199 C C . GLY A 1 276 ? 39.156 -10.391 -6.375 1 93.56 276 GLY A C 1
ATOM 2200 O O . GLY A 1 276 ? 38.438 -11.398 -6.223 1 93.56 276 GLY A O 1
ATOM 2201 N N . GLY A 1 277 ? 39.75 -10.086 -7.477 1 92.69 277 GLY A N 1
ATOM 2202 C CA . GLY A 1 277 ? 39.719 -11.016 -8.594 1 92.69 277 GLY A CA 1
ATOM 2203 C C . GLY A 1 277 ? 40.312 -12.359 -8.273 1 92.69 277 GLY A C 1
ATOM 2204 O O . GLY A 1 277 ? 39.781 -13.406 -8.648 1 92.69 277 GLY A O 1
ATOM 2205 N N . LEU A 1 278 ? 41.344 -12.305 -7.543 1 91.81 278 LEU A N 1
ATOM 2206 C CA . LEU A 1 278 ? 42 -13.539 -7.141 1 91.81 278 LEU A CA 1
ATOM 2207 C C . LEU A 1 278 ? 41.156 -14.328 -6.168 1 91.81 278 LEU A C 1
ATOM 2209 O O . LEU A 1 278 ? 41.062 -15.555 -6.273 1 91.81 278 LEU A O 1
ATOM 2213 N N . MET A 1 279 ? 40.625 -13.633 -5.277 1 94 279 MET A N 1
ATOM 2214 C CA . MET A 1 279 ? 39.781 -14.297 -4.281 1 94 279 MET A CA 1
ATOM 2215 C C . MET A 1 279 ? 38.562 -14.953 -4.93 1 94 279 MET A C 1
ATOM 2217 O O . MET A 1 279 ? 38.25 -16.094 -4.621 1 94 279 MET A O 1
ATOM 2221 N N . ILE A 1 280 ? 37.938 -14.273 -5.836 1 92.81 280 ILE A N 1
ATOM 2222 C CA . ILE A 1 280 ? 36.781 -14.82 -6.523 1 92.81 280 ILE A CA 1
ATOM 2223 C C . ILE A 1 280 ? 37.219 -15.984 -7.422 1 92.81 280 ILE A C 1
ATOM 2225 O O . ILE A 1 280 ? 36.5 -16.969 -7.547 1 92.81 280 ILE A O 1
ATOM 2229 N N . GLY A 1 281 ? 38.312 -15.773 -8.016 1 89.12 281 GLY A N 1
ATOM 2230 C CA . GLY A 1 281 ? 38.844 -16.859 -8.828 1 89.12 281 GLY A CA 1
ATOM 2231 C C . GLY A 1 281 ? 39.062 -18.141 -8.047 1 89.12 281 GLY A C 1
ATOM 2232 O O . GLY A 1 281 ? 38.688 -19.219 -8.508 1 89.12 281 GLY A O 1
ATOM 2233 N N . ILE A 1 282 ? 39.5 -18.016 -6.855 1 89 282 ILE A N 1
ATOM 2234 C CA . ILE A 1 282 ? 39.75 -19.156 -5.988 1 89 282 ILE A CA 1
ATOM 2235 C C . ILE A 1 282 ? 38.438 -19.781 -5.559 1 89 282 ILE A C 1
ATOM 2237 O O . ILE A 1 282 ? 38.281 -21.016 -5.617 1 89 282 ILE A O 1
ATOM 2241 N N . ILE A 1 283 ? 37.531 -18.984 -5.203 1 88.56 283 ILE A N 1
ATOM 2242 C CA . ILE A 1 283 ? 36.25 -19.453 -4.711 1 88.56 283 ILE A CA 1
ATOM 2243 C C . ILE A 1 283 ? 35.5 -20.172 -5.832 1 88.56 283 ILE A C 1
ATOM 2245 O O . ILE A 1 283 ? 35 -21.281 -5.625 1 88.56 283 ILE A O 1
ATOM 2249 N N . VAL A 1 284 ? 35.531 -19.625 -7.012 1 85.44 284 VAL A N 1
ATOM 2250 C CA . VAL A 1 284 ? 34.781 -20.188 -8.133 1 85.44 284 VAL A CA 1
ATOM 2251 C C . VAL A 1 284 ? 35.469 -21.453 -8.625 1 85.44 284 VAL A C 1
ATOM 2253 O O . VAL A 1 284 ? 34.812 -22.391 -9.094 1 85.44 284 VAL A O 1
ATOM 2256 N N . PHE A 1 285 ? 36.75 -21.484 -8.453 1 81.94 285 PHE A N 1
ATOM 2257 C CA . PHE A 1 285 ? 37.469 -22.672 -8.844 1 81.94 285 PHE A CA 1
ATOM 2258 C C . PHE A 1 285 ? 37.094 -23.859 -7.973 1 81.94 285 PHE A C 1
ATOM 2260 O O . PHE A 1 285 ? 36.906 -24.969 -8.484 1 81.94 285 PHE A O 1
ATOM 2267 N N . PHE A 1 286 ? 36.875 -23.609 -6.703 1 80.75 286 PHE A N 1
ATOM 2268 C CA . PHE A 1 286 ? 36.531 -24.672 -5.777 1 80.75 286 PHE A CA 1
ATOM 2269 C C . PHE A 1 286 ? 35.031 -24.922 -5.754 1 80.75 286 PHE A C 1
ATOM 2271 O O . PHE A 1 286 ? 34.594 -26.047 -5.512 1 80.75 286 PHE A O 1
ATOM 2278 N N . ILE A 1 287 ? 34.312 -23.844 -6.012 1 85.12 287 ILE A N 1
ATOM 2279 C CA . ILE A 1 287 ? 32.844 -23.922 -5.965 1 85.12 287 ILE A CA 1
ATOM 2280 C C . ILE A 1 287 ? 32.25 -23.266 -7.211 1 85.12 287 ILE A C 1
ATOM 2282 O O . ILE A 1 287 ? 31.719 -22.172 -7.145 1 85.12 287 ILE A O 1
ATOM 2286 N N . PRO A 1 288 ? 32.188 -23.938 -8.273 1 81.56 288 PRO A N 1
ATOM 2287 C CA . PRO A 1 288 ? 31.828 -23.375 -9.578 1 81.56 288 PRO A CA 1
ATOM 2288 C C . PRO A 1 288 ? 30.406 -22.828 -9.602 1 81.56 288 PRO A C 1
ATOM 2290 O O . PRO A 1 288 ? 30.125 -21.844 -10.297 1 81.56 288 PRO A O 1
ATOM 2293 N N . PRO A 1 289 ? 29.5 -23.391 -8.836 1 85.62 289 PRO A N 1
ATOM 2294 C CA . PRO A 1 289 ? 28.141 -22.875 -8.906 1 85.62 289 PRO A CA 1
ATOM 2295 C C . PRO A 1 289 ? 28.031 -21.422 -8.445 1 85.62 289 PRO A C 1
ATOM 2297 O O . PRO A 1 289 ? 27 -20.781 -8.68 1 85.62 289 PRO A O 1
ATOM 2300 N N . LEU A 1 290 ? 29.078 -20.953 -7.895 1 87.25 290 LEU A N 1
ATOM 2301 C CA . LEU A 1 290 ? 29.062 -19.578 -7.422 1 87.25 290 LEU A CA 1
ATOM 2302 C C . LEU A 1 290 ? 29.375 -18.609 -8.555 1 87.25 290 LEU A C 1
ATOM 2304 O O . LEU A 1 290 ? 29.312 -17.391 -8.375 1 87.25 290 LEU A O 1
ATOM 2308 N N . TYR A 1 291 ? 29.609 -19.203 -9.734 1 83.81 291 TYR A N 1
ATOM 2309 C CA . TYR A 1 291 ? 29.875 -18.391 -10.922 1 83.81 291 TYR A CA 1
ATOM 2310 C C . TYR A 1 291 ? 28.594 -17.703 -11.406 1 83.81 291 TYR A C 1
ATOM 2312 O O . TYR A 1 291 ? 27.578 -18.359 -11.617 1 83.81 291 TYR A O 1
ATOM 2320 N N . GLY A 1 292 ? 28.656 -16.375 -11.461 1 84.5 292 GLY A N 1
ATOM 2321 C CA . GLY A 1 292 ? 27.531 -15.641 -12.016 1 84.5 292 GLY A CA 1
ATOM 2322 C C . GLY A 1 292 ? 26.344 -15.555 -11.07 1 84.5 292 GLY A C 1
ATOM 2323 O O . GLY A 1 292 ? 26.516 -15.383 -9.859 1 84.5 292 GLY A O 1
ATOM 2324 N N . GLU A 1 293 ? 25.203 -15.594 -11.625 1 85 293 GLU A N 1
ATOM 2325 C CA . GLU A 1 293 ? 23.984 -15.406 -10.852 1 85 293 GLU A CA 1
ATOM 2326 C C . GLU A 1 293 ? 23.547 -16.703 -10.172 1 85 293 GLU A C 1
ATOM 2328 O O . GLU A 1 293 ? 22.953 -16.672 -9.094 1 85 293 GLU A O 1
ATOM 2333 N N . GLY A 1 294 ? 23.844 -17.844 -10.758 1 80.06 294 GLY A N 1
ATOM 2334 C CA . GLY A 1 294 ? 23.547 -19.125 -10.148 1 80.06 294 GLY A CA 1
ATOM 2335 C C . GLY A 1 294 ? 22.156 -19.625 -10.469 1 80.06 294 GLY A C 1
ATOM 2336 O O . GLY A 1 294 ? 21.625 -20.516 -9.781 1 80.06 294 GLY A O 1
ATOM 2337 N N . PHE A 1 295 ? 21.453 -19.172 -11.516 1 79.62 295 PHE A N 1
ATOM 2338 C CA . PHE A 1 295 ? 20.078 -19.547 -11.812 1 79.62 295 PHE A CA 1
ATOM 2339 C C . PHE A 1 295 ? 19.984 -20.984 -12.305 1 79.62 295 PHE A C 1
ATOM 2341 O O . PHE A 1 295 ? 19 -21.672 -12.055 1 79.62 295 PHE A O 1
ATOM 2348 N N . GLU A 1 296 ? 20.984 -21.406 -12.906 1 78.5 296 GLU A N 1
ATOM 2349 C CA . GLU A 1 296 ? 21 -22.781 -13.422 1 78.5 296 GLU A CA 1
ATOM 2350 C C . GLU A 1 296 ? 20.891 -23.797 -12.281 1 78.5 296 GLU A C 1
ATOM 2352 O O . GLU A 1 296 ? 20.078 -24.719 -12.344 1 78.5 296 GLU A O 1
ATOM 2357 N N . LEU A 1 297 ? 21.688 -23.562 -11.328 1 80.56 297 LEU A N 1
ATOM 2358 C CA . LEU A 1 297 ? 21.641 -24.469 -10.172 1 80.56 297 LEU A CA 1
ATOM 2359 C C . LEU A 1 297 ? 20.281 -24.375 -9.484 1 80.56 297 LEU A C 1
ATOM 2361 O O . LEU A 1 297 ? 19.719 -25.391 -9.07 1 80.56 297 LEU A O 1
ATOM 2365 N N . MET A 1 298 ? 19.781 -23.219 -9.352 1 84.75 298 MET A N 1
ATOM 2366 C CA . MET A 1 298 ? 18.469 -23.016 -8.734 1 84.75 298 MET A CA 1
ATOM 2367 C C . MET A 1 298 ? 17.391 -23.797 -9.477 1 84.75 298 MET A C 1
ATOM 2369 O O . MET A 1 298 ? 16.578 -24.484 -8.859 1 84.75 298 MET A O 1
ATOM 2373 N N . ASN A 1 299 ? 17.469 -23.734 -10.742 1 81.44 299 ASN A N 1
ATOM 2374 C CA . ASN A 1 299 ? 16.484 -24.406 -11.578 1 81.44 299 ASN A CA 1
ATOM 2375 C C . ASN A 1 299 ? 16.594 -25.922 -11.469 1 81.44 299 ASN A C 1
ATOM 2377 O O . ASN A 1 299 ? 15.578 -26.625 -11.398 1 81.44 299 ASN A O 1
ATOM 2381 N N . ASN A 1 300 ? 17.797 -26.359 -11.383 1 81.75 300 ASN A N 1
ATOM 2382 C CA . ASN A 1 300 ? 18.016 -27.797 -11.273 1 81.75 300 ASN A CA 1
ATOM 2383 C C . ASN A 1 300 ? 17.562 -28.344 -9.914 1 81.75 300 ASN A C 1
ATOM 2385 O O . ASN A 1 300 ? 17.078 -29.469 -9.82 1 81.75 300 ASN A O 1
ATOM 2389 N N . LEU A 1 301 ? 17.703 -27.547 -8.953 1 82 301 LEU A N 1
ATOM 2390 C CA . LEU A 1 301 ? 17.25 -27.953 -7.625 1 82 301 LEU A CA 1
ATOM 2391 C C . LEU A 1 301 ? 15.727 -28.031 -7.578 1 82 301 LEU A C 1
ATOM 2393 O O . LEU A 1 301 ? 15.172 -28.984 -7.004 1 82 301 LEU A O 1
ATOM 2397 N N . ILE A 1 302 ? 15.156 -27.141 -8.164 1 79.75 302 ILE A N 1
ATOM 2398 C CA . ILE A 1 302 ? 13.695 -27.078 -8.164 1 79.75 302 ILE A CA 1
ATOM 2399 C C . ILE A 1 302 ? 13.133 -28.266 -8.953 1 79.75 302 ILE A C 1
ATOM 2401 O O . ILE A 1 302 ? 12.117 -28.844 -8.578 1 79.75 302 ILE A O 1
ATOM 2405 N N . LYS A 1 303 ? 13.875 -28.672 -9.961 1 78.69 303 LYS A N 1
ATOM 2406 C CA . LYS A 1 303 ? 13.453 -29.797 -10.781 1 78.69 303 LYS A CA 1
ATOM 2407 C C . LYS A 1 303 ? 13.773 -31.125 -10.102 1 78.69 303 LYS A C 1
ATOM 2409 O O . LYS A 1 303 ? 13.352 -32.188 -10.57 1 78.69 303 LYS A O 1
ATOM 2414 N N . GLY A 1 304 ? 14.516 -31.031 -9.031 1 75.94 304 GLY A N 1
ATOM 2415 C CA . GLY A 1 304 ? 14.852 -32.219 -8.281 1 75.94 304 GLY A CA 1
ATOM 2416 C C . GLY A 1 304 ? 16.062 -32.938 -8.828 1 75.94 304 GLY A C 1
ATOM 2417 O O . GLY A 1 304 ? 16.219 -34.156 -8.625 1 75.94 304 GLY A O 1
ATOM 2418 N N . GLN A 1 305 ? 16.812 -32.188 -9.625 1 78.5 305 GLN A N 1
ATOM 2419 C CA . GLN A 1 305 ? 18 -32.812 -10.211 1 78.5 305 GLN A CA 1
ATOM 2420 C C . GLN A 1 305 ? 19.25 -32.031 -9.828 1 78.5 305 GLN A C 1
ATOM 2422 O O . GLN A 1 305 ? 19.906 -31.438 -10.68 1 78.5 305 GLN A O 1
ATOM 2427 N N . PRO A 1 306 ? 19.578 -32.156 -8.602 1 75.5 306 PRO A N 1
ATOM 2428 C CA . PRO A 1 306 ? 20.766 -31.391 -8.156 1 75.5 306 PRO A CA 1
ATOM 2429 C C . PRO A 1 306 ? 22.047 -31.906 -8.789 1 75.5 306 PRO A C 1
ATOM 2431 O O . PRO A 1 306 ? 23.031 -31.156 -8.891 1 75.5 306 PRO A O 1
ATOM 2434 N N . GLU A 1 307 ? 22.047 -33.094 -9.305 1 71.94 307 GLU A N 1
ATOM 2435 C CA . GLU A 1 307 ? 23.25 -33.719 -9.836 1 71.94 307 GLU A CA 1
ATOM 2436 C C . GLU A 1 307 ? 23.703 -33.062 -11.133 1 71.94 307 GLU A C 1
ATOM 2438 O O . GLU A 1 307 ? 24.891 -33.094 -11.461 1 71.94 307 GLU A O 1
ATOM 2443 N N . LEU A 1 308 ? 22.797 -32.469 -11.703 1 70.31 308 LEU A N 1
ATOM 2444 C CA . LEU A 1 308 ? 23.125 -31.859 -12.992 1 70.31 308 LEU A CA 1
ATOM 2445 C C . LEU A 1 308 ? 24.047 -30.672 -12.828 1 70.31 308 LEU A C 1
ATOM 2447 O O . LEU A 1 308 ? 24.828 -30.359 -13.734 1 70.31 308 LEU A O 1
ATOM 2451 N N . SER A 1 309 ? 24.047 -30.031 -11.719 1 67.75 309 SER A N 1
ATOM 2452 C CA . SER A 1 309 ? 24.828 -28.812 -11.555 1 67.75 309 SER A CA 1
ATOM 2453 C C . SER A 1 309 ? 25.969 -29.016 -10.57 1 67.75 309 SER A C 1
ATOM 2455 O O . SER A 1 309 ? 26.891 -28.203 -10.5 1 67.75 309 SER A O 1
ATOM 2457 N N . LEU A 1 310 ? 25.969 -30.094 -9.875 1 67.81 310 LEU A N 1
ATOM 2458 C CA . LEU A 1 310 ? 26.969 -30.266 -8.828 1 67.81 310 LEU A CA 1
ATOM 2459 C C . LEU A 1 310 ? 28.016 -31.297 -9.227 1 67.81 310 LEU A C 1
ATOM 2461 O O . LEU A 1 310 ? 28.906 -31.625 -8.438 1 67.81 310 LEU A O 1
ATOM 2465 N N . ASN A 1 311 ? 27.859 -31.844 -10.344 1 60.88 311 ASN A N 1
ATOM 2466 C CA . ASN A 1 311 ? 28.766 -32.906 -10.758 1 60.88 311 ASN A CA 1
ATOM 2467 C C . ASN A 1 311 ? 30.203 -32.438 -10.867 1 60.88 311 ASN A C 1
ATOM 2469 O O . ASN A 1 311 ? 31.141 -33.188 -10.625 1 60.88 311 ASN A O 1
ATOM 2473 N N . ASN A 1 312 ? 30.391 -31.234 -11.258 1 57.81 312 ASN A N 1
ATOM 2474 C CA . ASN A 1 312 ? 31.766 -30.797 -11.492 1 57.81 312 ASN A CA 1
ATOM 2475 C C . ASN A 1 312 ? 32.438 -30.328 -10.203 1 57.81 312 ASN A C 1
ATOM 2477 O O . ASN A 1 312 ? 33.219 -29.375 -10.211 1 57.81 312 ASN A O 1
ATOM 2481 N N . ASN A 1 313 ? 32.125 -31.031 -9.062 1 57.16 313 ASN A N 1
ATOM 2482 C CA . ASN A 1 313 ? 32.719 -30.594 -7.801 1 57.16 313 ASN A CA 1
ATOM 2483 C C . ASN A 1 313 ? 34.156 -31.094 -7.652 1 57.16 313 ASN A C 1
ATOM 2485 O O . ASN A 1 313 ? 34.438 -32.25 -7.984 1 57.16 313 ASN A O 1
ATOM 2489 N N . VAL A 1 314 ? 35.125 -30.25 -7.629 1 56.56 314 VAL A N 1
ATOM 2490 C CA . VAL A 1 314 ? 36.562 -30.516 -7.527 1 56.56 314 VAL A CA 1
ATOM 2491 C C . VAL A 1 314 ? 36.812 -31.5 -6.383 1 56.56 314 VAL A C 1
ATOM 2493 O O . VAL A 1 314 ? 37.75 -32.281 -6.441 1 56.56 314 VAL A O 1
ATOM 2496 N N . PHE A 1 315 ? 35.875 -31.5 -5.43 1 57.34 315 PHE A N 1
ATOM 2497 C CA . PHE A 1 315 ? 36.188 -32.281 -4.246 1 57.34 315 PHE A CA 1
ATOM 2498 C C . PHE A 1 315 ? 35.844 -33.75 -4.457 1 57.34 315 PHE A C 1
ATOM 2500 O O . PHE A 1 315 ? 36.156 -34.594 -3.605 1 57.34 315 PHE A O 1
ATOM 2507 N N . GLY A 1 316 ? 35.312 -34.156 -5.711 1 59.38 316 GLY A N 1
ATOM 2508 C CA . GLY A 1 316 ? 35 -35.531 -6.004 1 59.38 316 GLY A CA 1
ATOM 2509 C C . GLY A 1 316 ? 33.906 -36.094 -5.121 1 59.38 316 GLY A C 1
ATOM 2510 O O . GLY A 1 316 ? 33.906 -37.281 -4.832 1 59.38 316 GLY A O 1
ATOM 2511 N N . TRP A 1 317 ? 33.188 -35.188 -4.535 1 61.53 317 TRP A N 1
ATOM 2512 C CA . TRP A 1 317 ? 32.188 -35.656 -3.594 1 61.53 317 TRP A CA 1
ATOM 2513 C C . TRP A 1 317 ? 31.094 -36.438 -4.312 1 61.53 317 TRP A C 1
ATOM 2515 O O . TRP A 1 317 ? 30.719 -36.094 -5.438 1 61.53 317 TRP A O 1
ATOM 2525 N N . ASP A 1 318 ? 30.828 -37.656 -3.697 1 63.53 318 ASP A N 1
ATOM 2526 C CA . ASP A 1 318 ? 29.797 -38.531 -4.227 1 63.53 318 ASP A CA 1
ATOM 2527 C C . ASP A 1 318 ? 28.406 -37.969 -3.992 1 63.53 318 ASP A C 1
ATOM 2529 O O . ASP A 1 318 ? 27.969 -37.812 -2.846 1 63.53 318 ASP A O 1
ATOM 2533 N N . LEU A 1 319 ? 27.75 -37.531 -4.969 1 68.81 319 LEU A N 1
ATOM 2534 C CA . LEU A 1 319 ? 26.438 -36.906 -4.895 1 68.81 319 LEU A CA 1
ATOM 2535 C C . LEU A 1 319 ? 25.359 -37.938 -4.562 1 68.81 319 LEU A C 1
ATOM 2537 O O . LEU A 1 319 ? 24.203 -37.594 -4.367 1 68.81 319 LEU A O 1
ATOM 2541 N N . SER A 1 320 ? 25.75 -39.219 -4.375 1 71.62 320 SER A N 1
ATOM 2542 C CA . SER A 1 320 ? 24.812 -40.25 -3.953 1 71.62 320 SER A CA 1
ATOM 2543 C C . SER A 1 320 ? 24.609 -40.219 -2.441 1 71.62 320 SER A C 1
ATOM 2545 O O . SER A 1 320 ? 23.562 -40.625 -1.946 1 71.62 320 SER A O 1
ATOM 2547 N N . ASN A 1 321 ? 25.594 -39.625 -1.782 1 79.69 321 ASN A N 1
ATOM 2548 C CA . ASN A 1 321 ? 25.5 -39.5 -0.332 1 79.69 321 ASN A CA 1
ATOM 2549 C C . ASN A 1 321 ? 24.734 -38.25 0.071 1 79.69 321 ASN A C 1
ATOM 2551 O O . ASN A 1 321 ? 25.156 -37.125 -0.246 1 79.69 321 ASN A O 1
ATOM 2555 N N . GLU A 1 322 ? 23.766 -38.438 0.789 1 83.44 322 GLU A N 1
ATOM 2556 C CA . GLU A 1 322 ? 22.875 -37.344 1.166 1 83.44 322 GLU A CA 1
ATOM 2557 C C . GLU A 1 322 ? 23.578 -36.312 2.072 1 83.44 322 GLU A C 1
ATOM 2559 O O . GLU A 1 322 ? 23.344 -35.125 1.962 1 83.44 322 GLU A O 1
ATOM 2564 N N . TRP A 1 323 ? 24.484 -36.781 2.859 1 86.25 323 TRP A N 1
ATOM 2565 C CA . TRP A 1 323 ? 25.172 -35.906 3.787 1 86.25 323 TRP A CA 1
ATOM 2566 C C . TRP A 1 323 ? 26.141 -34.969 3.047 1 86.25 323 TRP A C 1
ATOM 2568 O O . TRP A 1 323 ? 26.344 -33.812 3.445 1 86.25 323 TRP A O 1
ATOM 2578 N N . GLN A 1 324 ? 26.703 -35.5 2.012 1 84.88 324 GLN A N 1
ATOM 2579 C CA . GLN A 1 324 ? 27.609 -34.656 1.22 1 84.88 324 GLN A CA 1
ATOM 2580 C C . GLN A 1 324 ? 26.859 -33.562 0.482 1 84.88 324 GLN A C 1
ATOM 2582 O O . GLN A 1 324 ? 27.344 -32.438 0.384 1 84.88 324 GLN A O 1
ATOM 2587 N N . ILE A 1 325 ? 25.734 -33.906 0.052 1 85.75 325 ILE A N 1
ATOM 2588 C CA . ILE A 1 325 ? 24.922 -32.906 -0.628 1 85.75 325 ILE A CA 1
ATOM 2589 C C . ILE A 1 325 ? 24.484 -31.828 0.365 1 85.75 325 ILE A C 1
ATOM 2591 O O . ILE A 1 325 ? 24.5 -30.641 0.046 1 85.75 325 ILE A O 1
ATOM 2595 N N . ILE A 1 326 ? 24.141 -32.281 1.539 1 90.12 326 ILE A N 1
ATOM 2596 C CA . ILE A 1 326 ? 23.719 -31.344 2.586 1 90.12 326 ILE A CA 1
ATOM 2597 C C . ILE A 1 326 ? 24.875 -30.422 2.947 1 90.12 326 ILE A C 1
ATOM 2599 O O . ILE A 1 326 ? 24.688 -29.203 3.078 1 90.12 326 ILE A O 1
ATOM 2603 N N . ALA A 1 327 ? 26.031 -30.938 2.994 1 87.94 327 ALA A N 1
ATOM 2604 C CA . ALA A 1 327 ? 27.203 -30.141 3.32 1 87.94 327 ALA A CA 1
ATOM 2605 C C . ALA A 1 327 ? 27.531 -29.141 2.205 1 87.94 327 ALA A C 1
ATOM 2607 O O . ALA A 1 327 ? 27.922 -28.016 2.471 1 87.94 327 ALA A O 1
ATOM 2608 N N . LEU A 1 328 ? 27.375 -29.625 1.052 1 87.06 328 LEU A N 1
ATOM 2609 C CA . LEU A 1 328 ? 27.625 -28.75 -0.093 1 87.06 328 LEU A CA 1
ATOM 2610 C C . LEU A 1 328 ? 26.641 -27.594 -0.128 1 87.06 328 LEU A C 1
ATOM 2612 O O . LEU A 1 328 ? 27.016 -26.453 -0.393 1 87.06 328 LEU A O 1
ATOM 2616 N N . MET A 1 329 ? 25.438 -27.906 0.126 1 91.19 329 MET A N 1
ATOM 2617 C CA . MET A 1 329 ? 24.406 -26.859 0.147 1 91.19 329 MET A CA 1
ATOM 2618 C C . MET A 1 329 ? 24.672 -25.859 1.269 1 91.19 329 MET A C 1
ATOM 2620 O O . MET A 1 329 ? 24.516 -24.656 1.077 1 91.19 329 MET A O 1
ATOM 2624 N N . GLY A 1 330 ? 25 -26.391 2.359 1 91.75 330 GLY A N 1
ATOM 2625 C CA . GLY A 1 330 ? 25.375 -25.516 3.459 1 91.75 330 GLY A CA 1
ATOM 2626 C C . GLY A 1 330 ? 26.562 -24.609 3.135 1 91.75 330 GLY A C 1
ATOM 2627 O O . GLY A 1 330 ? 26.562 -23.438 3.492 1 91.75 330 GLY A O 1
ATOM 2628 N N . GLY A 1 331 ? 27.531 -25.188 2.467 1 90.81 331 GLY A N 1
ATOM 2629 C CA . GLY A 1 331 ? 28.688 -24.406 2.029 1 90.81 331 GLY A CA 1
ATOM 2630 C C . GLY A 1 331 ? 28.312 -23.312 1.054 1 90.81 331 GLY A C 1
ATOM 2631 O O . GLY A 1 331 ? 28.859 -22.203 1.133 1 90.81 331 GLY A O 1
ATOM 2632 N N . LEU A 1 332 ? 27.422 -23.609 0.162 1 93 332 LEU A N 1
ATOM 2633 C CA . LEU A 1 332 ? 26.984 -22.609 -0.816 1 93 332 LEU A CA 1
ATOM 2634 C C . LEU A 1 332 ? 26.281 -21.453 -0.132 1 93 332 LEU A C 1
ATOM 2636 O O . LEU A 1 332 ? 26.422 -20.297 -0.55 1 93 332 LEU A O 1
ATOM 2640 N N . VAL A 1 333 ? 25.547 -21.734 0.921 1 95.25 333 VAL A N 1
ATOM 2641 C CA . VAL A 1 333 ? 24.875 -20.688 1.685 1 95.25 333 VAL A CA 1
ATOM 2642 C C . VAL A 1 333 ? 25.906 -19.797 2.367 1 95.25 333 VAL A C 1
ATOM 2644 O O . VAL A 1 333 ? 25.766 -18.562 2.363 1 95.25 333 VAL A O 1
ATOM 2647 N N . LEU A 1 334 ? 26.922 -20.344 2.809 1 94.81 334 LEU A N 1
ATOM 2648 C CA . LEU A 1 334 ? 27.938 -19.609 3.57 1 94.81 334 LEU A CA 1
ATOM 2649 C C . LEU A 1 334 ? 28.828 -18.781 2.643 1 94.81 334 LEU A C 1
ATOM 2651 O O . LEU A 1 334 ? 29.156 -17.641 2.955 1 94.81 334 LEU A O 1
ATOM 2655 N N . PHE A 1 335 ? 29.109 -19.312 1.463 1 94.69 335 PHE A N 1
ATOM 2656 C CA . PHE A 1 335 ? 30.156 -18.688 0.658 1 94.69 335 PHE A CA 1
ATOM 2657 C C . PHE A 1 335 ? 29.562 -17.766 -0.394 1 94.69 335 PHE A C 1
ATOM 2659 O O . PHE A 1 335 ? 30.266 -16.938 -0.972 1 94.69 335 PHE A O 1
ATOM 2666 N N . LYS A 1 336 ? 28.297 -17.891 -0.698 1 95.38 336 LYS A N 1
ATOM 2667 C CA . LYS A 1 336 ? 27.703 -17.031 -1.726 1 95.38 336 LYS A CA 1
ATOM 2668 C C . LYS A 1 336 ? 27.797 -15.562 -1.336 1 95.38 336 LYS A C 1
ATOM 2670 O O . LYS A 1 336 ? 28.141 -14.719 -2.166 1 95.38 336 LYS A O 1
ATOM 2675 N N . VAL A 1 337 ? 27.516 -15.289 -0.058 1 95.88 337 VAL A N 1
ATOM 2676 C CA . VAL A 1 337 ? 27.547 -13.898 0.394 1 95.88 337 VAL A CA 1
ATOM 2677 C C . VAL A 1 337 ? 28.969 -13.375 0.341 1 95.88 337 VAL A C 1
ATOM 2679 O O . VAL A 1 337 ? 29.203 -12.203 0.018 1 95.88 337 VAL A O 1
ATOM 2682 N N . ILE A 1 338 ? 29.938 -14.203 0.584 1 96.19 338 ILE A N 1
ATOM 2683 C CA . ILE A 1 338 ? 31.344 -13.82 0.538 1 96.19 338 ILE A CA 1
ATOM 2684 C C . ILE A 1 338 ? 31.75 -13.523 -0.903 1 96.19 338 ILE A C 1
ATOM 2686 O O . ILE A 1 338 ? 32.406 -12.508 -1.172 1 96.19 338 ILE A O 1
ATOM 2690 N N . ALA A 1 339 ? 31.344 -14.383 -1.763 1 96.06 339 ALA A N 1
ATOM 2691 C CA . ALA A 1 339 ? 31.641 -14.18 -3.18 1 96.06 339 ALA A CA 1
ATOM 2692 C C . ALA A 1 339 ? 30.984 -12.906 -3.703 1 96.06 339 ALA A C 1
ATOM 2694 O O . ALA A 1 339 ? 31.594 -12.148 -4.453 1 96.06 339 ALA A O 1
ATOM 2695 N N . THR A 1 340 ? 29.766 -12.656 -3.305 1 96.06 340 THR A N 1
ATOM 2696 C CA . THR A 1 340 ? 29.016 -11.484 -3.746 1 96.06 340 THR A CA 1
ATOM 2697 C C . THR A 1 340 ? 29.672 -10.203 -3.236 1 96.06 340 THR A C 1
ATOM 2699 O O . THR A 1 340 ? 29.906 -9.273 -4.008 1 96.06 340 THR A O 1
ATOM 2702 N N . ALA A 1 341 ? 29.969 -10.195 -1.944 1 95.69 341 ALA A N 1
ATOM 2703 C CA . ALA A 1 341 ? 30.578 -9.016 -1.337 1 95.69 341 ALA A CA 1
ATOM 2704 C C . ALA A 1 341 ? 31.969 -8.766 -1.917 1 95.69 341 ALA A C 1
ATOM 2706 O O . ALA A 1 341 ? 32.375 -7.609 -2.111 1 95.69 341 ALA A O 1
ATOM 2707 N N . THR A 1 342 ? 32.688 -9.82 -2.193 1 95.69 342 THR A N 1
ATOM 2708 C CA . THR A 1 342 ? 34 -9.688 -2.777 1 95.69 342 THR A CA 1
ATOM 2709 C C . THR A 1 342 ? 33.906 -9.133 -4.195 1 95.69 342 THR A C 1
ATOM 2711 O O . THR A 1 342 ? 34.75 -8.312 -4.598 1 95.69 342 THR A O 1
ATOM 2714 N N . THR A 1 343 ? 32.969 -9.547 -4.93 1 95.69 343 THR A N 1
ATOM 2715 C CA . THR A 1 343 ? 32.781 -9.055 -6.289 1 95.69 343 THR A CA 1
ATOM 2716 C C . THR A 1 343 ? 32.531 -7.547 -6.285 1 95.69 343 THR A C 1
ATOM 2718 O O . THR A 1 343 ? 33.156 -6.809 -7.047 1 95.69 343 THR A O 1
ATOM 2721 N N . VAL A 1 344 ? 31.688 -7.125 -5.434 1 93.06 344 VAL A N 1
ATOM 2722 C CA . VAL A 1 344 ? 31.344 -5.711 -5.359 1 93.06 344 VAL A CA 1
ATOM 2723 C C . VAL A 1 344 ? 32.531 -4.926 -4.766 1 93.06 344 VAL A C 1
ATOM 2725 O O . VAL A 1 344 ? 32.844 -3.836 -5.238 1 93.06 344 VAL A O 1
ATOM 2728 N N . GLY A 1 345 ? 33.125 -5.492 -3.781 1 92.31 345 GLY A N 1
ATOM 2729 C CA . GLY A 1 345 ? 34.25 -4.848 -3.156 1 92.31 345 GLY A CA 1
ATOM 2730 C C . GLY A 1 345 ? 35.438 -4.691 -4.094 1 92.31 345 GLY A C 1
ATOM 2731 O O . GLY A 1 345 ? 36.188 -3.732 -3.979 1 92.31 345 GLY A O 1
ATOM 2732 N N . ALA A 1 346 ? 35.562 -5.598 -5 1 93.44 346 ALA A N 1
ATOM 2733 C CA . ALA A 1 346 ? 36.688 -5.586 -5.945 1 93.44 346 ALA A CA 1
ATOM 2734 C C . ALA A 1 346 ? 36.469 -4.562 -7.055 1 93.44 346 ALA A C 1
ATOM 2736 O O . ALA A 1 346 ? 37.375 -4.27 -7.836 1 93.44 346 ALA A O 1
ATOM 2737 N N . GLY A 1 347 ? 35.25 -4.047 -7.059 1 89.44 347 GLY A N 1
ATOM 2738 C CA . GLY A 1 347 ? 34.938 -3.027 -8.055 1 89.44 347 GLY A CA 1
ATOM 2739 C C . GLY A 1 347 ? 33.906 -3.477 -9.078 1 89.44 347 GLY A C 1
ATOM 2740 O O . GLY A 1 347 ? 33.625 -2.746 -10.031 1 89.44 347 GLY A O 1
ATOM 2741 N N . GLY A 1 348 ? 33.469 -4.641 -8.953 1 92.38 348 GLY A N 1
ATOM 2742 C CA . GLY A 1 348 ? 32.438 -5.113 -9.844 1 92.38 348 GLY A CA 1
ATOM 2743 C C . GLY A 1 348 ? 31.094 -4.414 -9.625 1 92.38 348 GLY A C 1
ATOM 2744 O O . GLY A 1 348 ? 30.891 -3.775 -8.594 1 92.38 348 GLY A O 1
ATOM 2745 N N . VAL A 1 349 ? 30.281 -4.461 -10.664 1 93.62 349 VAL A N 1
ATOM 2746 C CA . VAL A 1 349 ? 28.969 -3.816 -10.609 1 93.62 349 VAL A CA 1
ATOM 2747 C C . VAL A 1 349 ? 27.875 -4.875 -10.617 1 93.62 349 VAL A C 1
ATOM 2749 O O . VAL A 1 349 ? 27.812 -5.711 -11.523 1 93.62 349 VAL A O 1
ATOM 2752 N N . GLY A 1 350 ? 27.094 -4.883 -9.594 1 92.31 350 GLY A N 1
ATOM 2753 C CA . GLY A 1 350 ? 26 -5.844 -9.5 1 92.31 350 GLY A CA 1
ATOM 2754 C C . GLY A 1 350 ? 25.109 -5.621 -8.297 1 92.31 350 GLY A C 1
ATOM 2755 O O . GLY A 1 350 ? 25.312 -4.676 -7.531 1 92.31 350 GLY A O 1
ATOM 2756 N N . GLY A 1 351 ? 24.109 -6.473 -8.195 1 90.56 351 GLY A N 1
ATOM 2757 C CA . GLY A 1 351 ? 23.141 -6.359 -7.109 1 90.56 351 GLY A CA 1
ATOM 2758 C C . GLY A 1 351 ? 23.094 -7.586 -6.223 1 90.56 351 GLY A C 1
ATOM 2759 O O . GLY A 1 351 ? 23.734 -8.602 -6.523 1 90.56 351 GLY A O 1
ATOM 2760 N N . VAL A 1 352 ? 22.391 -7.445 -5.16 1 91.94 352 VAL A N 1
ATOM 2761 C CA . VAL A 1 352 ? 22.359 -8.516 -4.164 1 91.94 352 VAL A CA 1
ATOM 2762 C C . VAL A 1 352 ? 21.078 -9.328 -4.305 1 91.94 352 VAL A C 1
ATOM 2764 O O . VAL A 1 352 ? 20.906 -10.336 -3.621 1 91.94 352 VAL A O 1
ATOM 2767 N N . PHE A 1 353 ? 20.172 -8.969 -5.184 1 91.62 353 PHE A N 1
ATOM 2768 C CA . PHE A 1 353 ? 18.875 -9.609 -5.324 1 91.62 353 PHE A CA 1
ATOM 2769 C C . PHE A 1 353 ? 19.031 -11.086 -5.695 1 91.62 353 PHE A C 1
ATOM 2771 O O . PHE A 1 353 ? 18.531 -11.961 -4.996 1 91.62 353 PHE A O 1
ATOM 2778 N N . ALA A 1 354 ? 19.766 -11.375 -6.77 1 92.38 354 ALA A N 1
ATOM 2779 C CA . ALA A 1 354 ? 19.969 -12.734 -7.254 1 92.38 354 ALA A CA 1
ATOM 2780 C C . ALA A 1 354 ? 20.719 -13.578 -6.234 1 92.38 354 ALA A C 1
ATOM 2782 O O . ALA A 1 354 ? 20.344 -14.727 -5.965 1 92.38 354 ALA A O 1
ATOM 2783 N N . PRO A 1 355 ? 21.75 -13.055 -5.664 1 94.5 355 PRO A N 1
ATOM 2784 C CA . PRO A 1 355 ? 22.438 -13.82 -4.629 1 94.5 355 PRO A CA 1
ATOM 2785 C C . PRO A 1 355 ? 21.531 -14.188 -3.453 1 94.5 355 PRO A C 1
ATOM 2787 O O . PRO A 1 355 ? 21.641 -15.281 -2.898 1 94.5 355 PRO A O 1
ATOM 2790 N N . ALA A 1 356 ? 20.688 -13.242 -3.072 1 95.12 356 ALA A N 1
ATOM 2791 C CA . ALA A 1 356 ? 19.75 -13.539 -1.992 1 95.12 356 ALA A CA 1
ATOM 2792 C C . ALA A 1 356 ? 18.797 -14.672 -2.385 1 95.12 356 ALA A C 1
ATOM 2794 O O . ALA A 1 356 ? 18.516 -15.555 -1.577 1 95.12 356 ALA A O 1
ATOM 2795 N N . LEU A 1 357 ? 18.375 -14.656 -3.602 1 93.88 357 LEU A N 1
ATOM 2796 C CA . LEU A 1 357 ? 17.531 -15.727 -4.109 1 93.88 357 LEU A CA 1
ATOM 2797 C C . LEU A 1 357 ? 18.266 -17.062 -4.125 1 93.88 357 LEU A C 1
ATOM 2799 O O . LEU A 1 357 ? 17.719 -18.078 -3.709 1 93.88 357 LEU A O 1
ATOM 2803 N N . PHE A 1 358 ? 19.469 -17.016 -4.574 1 94.5 358 PHE A N 1
ATOM 2804 C CA . PHE A 1 358 ? 20.297 -18.203 -4.66 1 94.5 358 PHE A CA 1
ATOM 2805 C C . PHE A 1 358 ? 20.547 -18.797 -3.279 1 94.5 358 PHE A C 1
ATOM 2807 O O . PHE A 1 358 ? 20.328 -20 -3.064 1 94.5 358 PHE A O 1
ATOM 2814 N N . MET A 1 359 ? 20.984 -17.953 -2.445 1 96.5 359 MET A N 1
ATOM 2815 C CA . MET A 1 359 ? 21.25 -18.391 -1.083 1 96.5 359 MET A CA 1
ATOM 2816 C C . MET A 1 359 ? 19.984 -18.922 -0.421 1 96.5 359 MET A C 1
ATOM 2818 O O . MET A 1 359 ? 20.031 -19.891 0.338 1 96.5 359 MET A O 1
ATOM 2822 N N . GLY A 1 360 ? 18.922 -18.281 -0.661 1 96.81 360 GLY A N 1
ATOM 2823 C CA . GLY A 1 360 ? 17.656 -18.734 -0.131 1 96.81 360 GLY A CA 1
ATOM 2824 C C . GLY A 1 360 ? 17.25 -20.109 -0.645 1 96.81 360 GLY A C 1
ATOM 2825 O O . GLY A 1 360 ? 16.75 -20.938 0.114 1 96.81 360 GLY A O 1
ATOM 2826 N N . SER A 1 361 ? 17.469 -20.312 -1.907 1 94.56 361 SER A N 1
ATOM 2827 C CA . SER A 1 361 ? 17.141 -21.609 -2.5 1 94.56 361 SER A CA 1
ATOM 2828 C C . SER A 1 361 ? 18 -22.719 -1.904 1 94.56 361 SER A C 1
ATOM 2830 O O . SER A 1 361 ? 17.5 -23.797 -1.592 1 94.56 361 SER A O 1
ATOM 2832 N N . MET A 1 362 ? 19.234 -22.422 -1.746 1 95.25 362 MET A N 1
ATOM 2833 C CA . MET A 1 362 ? 20.141 -23.406 -1.169 1 95.25 362 MET A CA 1
ATOM 2834 C C . MET A 1 362 ? 19.781 -23.688 0.286 1 95.25 362 MET A C 1
ATOM 2836 O O . MET A 1 362 ? 19.812 -24.844 0.721 1 95.25 362 MET A O 1
ATOM 2840 N N . MET A 1 363 ? 19.469 -22.719 0.967 1 97.12 363 MET A N 1
ATOM 2841 C CA . MET A 1 363 ? 19.109 -22.859 2.375 1 97.12 363 MET A CA 1
ATOM 2842 C C . MET A 1 363 ? 17.828 -23.672 2.529 1 97.12 363 MET A C 1
ATOM 2844 O O . MET A 1 363 ? 17.75 -24.547 3.395 1 97.12 363 MET A O 1
ATOM 2848 N N . GLY A 1 364 ? 16.844 -23.344 1.744 1 96 364 GLY A N 1
ATOM 2849 C CA . GLY A 1 364 ? 15.602 -24.109 1.793 1 96 364 GLY A CA 1
ATOM 2850 C C . GLY A 1 364 ? 15.789 -25.578 1.465 1 96 364 GLY A C 1
ATOM 2851 O O . GLY A 1 364 ? 15.219 -26.438 2.131 1 96 364 GLY A O 1
ATOM 2852 N N . HIS A 1 365 ? 16.562 -25.781 0.43 1 93.81 365 HIS A N 1
ATOM 2853 C CA . HIS A 1 365 ? 16.859 -27.156 0.043 1 93.81 365 HIS A CA 1
ATOM 2854 C C . HIS A 1 365 ? 17.656 -27.875 1.124 1 93.81 365 HIS A C 1
ATOM 2856 O O . HIS A 1 365 ? 17.422 -29.062 1.392 1 93.81 365 HIS A O 1
ATOM 2862 N N . PHE A 1 366 ? 18.594 -27.203 1.64 1 94.5 366 PHE A N 1
ATOM 2863 C CA . PHE A 1 366 ? 19.391 -27.719 2.738 1 94.5 366 PHE A CA 1
ATOM 2864 C C . PHE A 1 366 ? 18.516 -28.125 3.912 1 94.5 366 PHE A C 1
ATOM 2866 O O . PHE A 1 366 ? 18.625 -29.25 4.422 1 94.5 366 PHE A O 1
ATOM 2873 N N . PHE A 1 367 ? 17.672 -27.312 4.367 1 95.31 367 PHE A N 1
ATOM 2874 C CA . PHE A 1 367 ? 16.797 -27.547 5.504 1 95.31 367 PHE A CA 1
ATOM 2875 C C . PHE A 1 367 ? 15.852 -28.719 5.215 1 95.31 367 PHE A C 1
ATOM 2877 O O . PHE A 1 367 ? 15.625 -29.562 6.07 1 95.31 367 PHE A O 1
ATOM 2884 N N . GLY A 1 368 ? 15.25 -28.703 4.023 1 92.94 368 GLY A N 1
ATOM 2885 C CA . GLY A 1 368 ? 14.359 -29.781 3.646 1 92.94 368 GLY A CA 1
ATOM 2886 C C . GLY A 1 368 ? 15.023 -31.156 3.664 1 92.94 368 GLY A C 1
ATOM 2887 O O . GLY A 1 368 ? 14.453 -32.125 4.176 1 92.94 368 GLY A O 1
ATOM 2888 N N . ARG A 1 369 ? 16.219 -31.234 3.156 1 91.12 369 ARG A N 1
ATOM 2889 C CA . ARG A 1 369 ? 16.953 -32.5 3.131 1 91.12 369 ARG A CA 1
ATOM 2890 C C . ARG A 1 369 ? 17.328 -32.938 4.543 1 91.12 369 ARG A C 1
ATOM 2892 O O . ARG A 1 369 ? 17.344 -34.125 4.848 1 91.12 369 ARG A O 1
ATOM 2899 N N . LEU A 1 370 ? 17.703 -32 5.332 1 91.94 370 LEU A N 1
ATOM 2900 C CA . LEU A 1 370 ? 18.062 -32.312 6.715 1 91.94 370 LEU A CA 1
ATOM 2901 C C . LEU A 1 370 ? 16.859 -32.875 7.473 1 91.94 370 LEU A C 1
ATOM 2903 O O . LEU A 1 370 ? 17 -33.875 8.211 1 91.94 370 LEU A O 1
ATOM 2907 N N . VAL A 1 371 ? 15.719 -32.312 7.281 1 91.75 371 VAL A N 1
ATOM 2908 C CA . VAL A 1 371 ? 14.5 -32.781 7.938 1 91.75 371 VAL A CA 1
ATOM 2909 C C . VAL A 1 371 ? 14.141 -34.188 7.453 1 91.75 371 VAL A C 1
ATOM 2911 O O . VAL A 1 371 ? 13.758 -35.031 8.25 1 91.75 371 VAL A O 1
ATOM 2914 N N . ASN A 1 372 ? 14.227 -34.375 6.094 1 90.75 372 ASN A N 1
ATOM 2915 C CA . ASN A 1 372 ? 13.891 -35.656 5.523 1 90.75 372 ASN A CA 1
ATOM 2916 C C . ASN A 1 372 ? 14.852 -36.75 6.008 1 90.75 372 ASN A C 1
ATOM 2918 O O . ASN A 1 372 ? 14.445 -37.906 6.211 1 90.75 372 ASN A O 1
ATOM 2922 N N . LYS A 1 373 ? 16.047 -36.406 6.133 1 88.44 373 LYS A N 1
ATOM 2923 C CA . LYS A 1 373 ? 17.047 -37.375 6.555 1 88.44 373 LYS A CA 1
ATOM 2924 C C . LYS A 1 373 ? 16.922 -37.688 8.047 1 88.44 373 LYS A C 1
ATOM 2926 O O . LYS A 1 373 ? 17.062 -38.844 8.461 1 88.44 373 LYS A O 1
ATOM 2931 N N . MET A 1 374 ? 16.672 -36.719 8.805 1 85.38 374 MET A N 1
ATOM 2932 C CA . MET A 1 374 ? 16.562 -36.906 10.25 1 85.38 374 MET A CA 1
ATOM 2933 C C . MET A 1 374 ? 15.211 -37.531 10.617 1 85.38 374 MET A C 1
ATOM 2935 O O . MET A 1 374 ? 15.047 -38.031 11.727 1 85.38 374 MET A O 1
ATOM 2939 N N . ALA A 1 375 ? 14.352 -37.719 9.617 1 73.88 375 ALA A N 1
ATOM 2940 C CA . ALA A 1 375 ? 13.047 -38.344 9.773 1 73.88 375 ALA A CA 1
ATOM 2941 C C . ALA A 1 375 ? 12.305 -37.781 10.984 1 73.88 375 ALA A C 1
ATOM 2943 O O . ALA A 1 375 ? 11.789 -38.562 11.812 1 73.88 375 ALA A O 1
ATOM 2944 N N . PHE A 1 376 ? 12.43 -36.562 11.125 1 65.75 376 PHE A N 1
ATOM 2945 C CA . PHE A 1 376 ? 11.703 -35.969 12.25 1 65.75 376 PHE A CA 1
ATOM 2946 C C . PHE A 1 376 ? 10.211 -36.219 12.125 1 65.75 376 PHE A C 1
ATOM 2948 O O . PHE A 1 376 ? 9.594 -35.812 11.133 1 65.75 376 PHE A O 1
ATOM 2955 N N . TRP A 1 377 ? 9.57 -37 12.945 1 67.25 377 TRP A N 1
ATOM 2956 C CA . TRP A 1 377 ? 8.164 -37.375 13.094 1 67.25 377 TRP A CA 1
ATOM 2957 C C . TRP A 1 377 ? 7.688 -38.188 11.906 1 67.25 377 TRP A C 1
ATOM 2959 O O . TRP A 1 377 ? 6.504 -38.188 11.562 1 67.25 377 TRP A O 1
ATOM 2969 N N . GLY A 1 378 ? 8.617 -38.812 11.031 1 68.69 378 GLY A N 1
ATOM 2970 C CA . GLY A 1 378 ? 8.297 -39.781 10.008 1 68.69 378 GLY A CA 1
ATOM 2971 C C . GLY A 1 378 ? 7.715 -39.156 8.75 1 68.69 378 GLY A C 1
ATOM 2972 O O . GLY A 1 378 ? 7.172 -39.844 7.898 1 68.69 378 GLY A O 1
ATOM 2973 N N . GLN A 1 379 ? 7.672 -37.844 8.68 1 76.31 379 GLN A N 1
ATOM 2974 C CA . GLN A 1 379 ? 7.047 -37.25 7.508 1 76.31 379 GLN A CA 1
ATOM 2975 C C . GLN A 1 379 ? 8.102 -36.688 6.551 1 76.31 379 GLN A C 1
ATOM 2977 O O . GLN A 1 379 ? 9.172 -36.25 6.98 1 76.31 379 GLN A O 1
ATOM 2982 N N . THR A 1 380 ? 7.867 -36.969 5.246 1 85.56 380 THR A N 1
ATOM 2983 C CA . THR A 1 380 ? 8.727 -36.406 4.207 1 85.56 380 THR A CA 1
ATOM 2984 C C . THR A 1 380 ? 8.141 -35.125 3.676 1 85.56 380 THR A C 1
ATOM 2986 O O . THR A 1 380 ? 6.926 -34.969 3.531 1 85.56 380 THR A O 1
ATOM 2989 N N . VAL A 1 381 ? 9.023 -34.156 3.646 1 88.44 381 VAL A N 1
ATOM 2990 C CA . VAL A 1 381 ? 8.594 -32.844 3.15 1 88.44 381 VAL A CA 1
ATOM 2991 C C . VAL A 1 381 ? 9.023 -32.688 1.692 1 88.44 381 VAL A C 1
ATOM 2993 O O . VAL A 1 381 ? 10.062 -33.219 1.279 1 88.44 381 VAL A O 1
ATOM 2996 N N . PRO A 1 382 ? 8.219 -32.094 0.935 1 88.56 382 PRO A N 1
ATOM 2997 C CA . PRO A 1 382 ? 8.586 -31.859 -0.463 1 88.56 382 PRO A CA 1
ATOM 2998 C C . PRO A 1 382 ? 9.766 -30.891 -0.611 1 88.56 382 PRO A C 1
ATOM 3000 O O . PRO A 1 382 ? 9.672 -29.734 -0.217 1 88.56 382 PRO A O 1
ATOM 3003 N N . LEU A 1 383 ? 10.805 -31.312 -1.276 1 89.44 383 LEU A N 1
ATOM 3004 C CA . LEU A 1 383 ? 12.055 -30.562 -1.375 1 89.44 383 LEU A CA 1
ATOM 3005 C C . LEU A 1 383 ? 11.883 -29.328 -2.27 1 89.44 383 LEU A C 1
ATOM 3007 O O . LEU A 1 383 ? 12.438 -28.266 -1.985 1 89.44 383 LEU A O 1
ATOM 3011 N N . SER A 1 384 ? 11.141 -29.453 -3.318 1 88.19 384 SER A N 1
ATOM 3012 C CA . SER A 1 384 ? 10.938 -28.344 -4.242 1 88.19 384 SER A CA 1
ATOM 3013 C C . SER A 1 384 ? 10.227 -27.172 -3.559 1 88.19 384 SER A C 1
ATOM 3015 O O . SER A 1 384 ? 10.594 -26.016 -3.754 1 88.19 384 SER A O 1
ATOM 3017 N N . SER A 1 385 ? 9.258 -27.531 -2.719 1 88.5 385 SER A N 1
ATOM 3018 C CA . SER A 1 385 ? 8.516 -26.5 -2.006 1 88.5 385 SER A CA 1
ATOM 3019 C C . SER A 1 385 ? 9.398 -25.781 -0.996 1 88.5 385 SER A C 1
ATOM 3021 O O . SER A 1 385 ? 9.336 -24.562 -0.869 1 88.5 385 SER A O 1
ATOM 3023 N N . PHE A 1 386 ? 10.203 -26.5 -0.407 1 92.5 386 PHE A N 1
ATOM 3024 C CA . PHE A 1 386 ? 11.07 -25.906 0.602 1 92.5 386 PHE A CA 1
ATOM 3025 C C . PHE A 1 386 ? 12.141 -25.031 -0.049 1 92.5 386 PHE A C 1
ATOM 3027 O O . PHE A 1 386 ? 12.562 -24.031 0.522 1 92.5 386 PHE A O 1
ATOM 3034 N N . THR A 1 387 ? 12.594 -25.453 -1.222 1 91.94 387 THR A N 1
ATOM 3035 C CA . THR A 1 387 ? 13.547 -24.641 -1.976 1 91.94 387 THR A CA 1
ATOM 3036 C C . THR A 1 387 ? 12.938 -23.281 -2.326 1 91.94 387 THR A C 1
ATOM 3038 O O . THR A 1 387 ? 13.562 -22.234 -2.109 1 91.94 387 THR A O 1
ATOM 3041 N N . LEU A 1 388 ? 11.75 -23.328 -2.744 1 91.25 388 LEU A N 1
ATOM 3042 C CA . LEU A 1 388 ? 11.07 -22.109 -3.152 1 91.25 388 LEU A CA 1
ATOM 3043 C C . LEU A 1 388 ? 10.734 -21.234 -1.942 1 91.25 388 LEU A C 1
ATOM 3045 O O . LEU A 1 388 ? 10.945 -20.016 -1.967 1 91.25 388 LEU A O 1
ATOM 3049 N N . VAL A 1 389 ? 10.234 -21.859 -0.926 1 93.81 389 VAL A N 1
ATOM 3050 C CA . VAL A 1 389 ? 9.852 -21.125 0.279 1 93.81 389 VAL A CA 1
ATOM 3051 C C . VAL A 1 389 ? 11.094 -20.531 0.941 1 93.81 389 VAL A C 1
ATOM 3053 O O . VAL A 1 389 ? 11.047 -19.438 1.502 1 93.81 389 VAL A O 1
ATOM 3056 N N . GLY A 1 390 ? 12.156 -21.266 0.81 1 95.94 390 GLY A N 1
ATOM 3057 C CA . GLY A 1 390 ? 13.414 -20.734 1.321 1 95.94 390 GLY A CA 1
ATOM 3058 C C . GLY A 1 390 ? 13.859 -19.469 0.618 1 95.94 390 GLY A C 1
ATOM 3059 O O . GLY A 1 390 ? 14.398 -18.562 1.25 1 95.94 390 GLY A O 1
ATOM 3060 N N . MET A 1 391 ? 13.625 -19.391 -0.63 1 95 391 MET A N 1
ATOM 3061 C CA . MET A 1 391 ? 13.953 -18.188 -1.401 1 95 391 MET A CA 1
ATOM 3062 C C . MET A 1 391 ? 13.188 -16.984 -0.874 1 95 391 MET A C 1
ATOM 3064 O O . MET A 1 391 ? 13.781 -15.93 -0.638 1 95 391 MET A O 1
ATOM 3068 N N . ALA A 1 392 ? 11.961 -17.219 -0.66 1 94.75 392 ALA A N 1
ATOM 3069 C CA . ALA A 1 392 ? 11.117 -16.141 -0.177 1 94.75 392 ALA A CA 1
ATOM 3070 C C . ALA A 1 392 ? 11.523 -15.711 1.229 1 94.75 392 ALA A C 1
ATOM 3072 O O . ALA A 1 392 ? 11.547 -14.516 1.54 1 94.75 392 ALA A O 1
ATOM 3073 N N . GLY A 1 393 ? 11.773 -16.672 2.031 1 96.62 393 GLY A N 1
ATOM 3074 C CA . GLY A 1 393 ? 12.18 -16.375 3.396 1 96.62 393 GLY A CA 1
ATOM 3075 C C . GLY A 1 393 ? 13.422 -15.508 3.477 1 96.62 393 GLY A C 1
ATOM 3076 O O . GLY A 1 393 ? 13.43 -14.492 4.18 1 96.62 393 GLY A O 1
ATOM 3077 N N . LEU A 1 394 ? 14.391 -15.867 2.766 1 97.19 394 LEU A N 1
ATOM 3078 C CA . LEU A 1 394 ? 15.641 -15.125 2.844 1 97.19 394 LEU A CA 1
ATOM 3079 C C . LEU A 1 394 ? 15.484 -13.742 2.217 1 97.19 394 LEU A C 1
ATOM 3081 O O . LEU A 1 394 ? 16 -12.75 2.748 1 97.19 394 LEU A O 1
ATOM 3085 N N . MET A 1 395 ? 14.828 -13.695 1.159 1 95.56 395 MET A N 1
ATOM 3086 C CA . MET A 1 395 ? 14.602 -12.406 0.508 1 95.56 395 MET A CA 1
ATOM 3087 C C . MET A 1 395 ? 13.844 -11.453 1.433 1 95.56 395 MET A C 1
ATOM 3089 O O . MET A 1 395 ? 14.188 -10.273 1.523 1 95.56 395 MET A O 1
ATOM 3093 N N . ALA A 1 396 ? 12.836 -11.984 2.043 1 94.81 396 ALA A N 1
ATOM 3094 C CA . ALA A 1 396 ? 12.047 -11.172 2.965 1 94.81 396 ALA A CA 1
ATOM 3095 C C . ALA A 1 396 ? 12.906 -10.609 4.09 1 94.81 396 ALA A C 1
ATOM 3097 O O . ALA A 1 396 ? 12.734 -9.461 4.5 1 94.81 396 ALA A O 1
ATOM 3098 N N . GLY A 1 397 ? 13.805 -11.367 4.566 1 94.19 397 GLY A N 1
ATOM 3099 C CA . GLY A 1 397 ? 14.672 -10.938 5.652 1 94.19 397 GLY A CA 1
ATOM 3100 C C . GLY A 1 397 ? 15.734 -9.953 5.211 1 94.19 397 GLY A C 1
ATOM 3101 O O . GLY A 1 397 ? 16 -8.961 5.898 1 94.19 397 GLY A O 1
ATOM 3102 N N . VAL A 1 398 ? 16.281 -10.172 4.09 1 94.25 398 VAL A N 1
ATOM 3103 C CA . VAL A 1 398 ? 17.406 -9.359 3.625 1 94.25 398 VAL A CA 1
ATOM 3104 C C . VAL A 1 398 ? 16.891 -8.008 3.127 1 94.25 398 VAL A C 1
ATOM 3106 O O . VAL A 1 398 ? 17.469 -6.965 3.443 1 94.25 398 VAL A O 1
ATOM 3109 N N . LEU A 1 399 ? 15.797 -8.062 2.408 1 90.88 399 LEU A N 1
ATOM 3110 C CA . LEU A 1 399 ? 15.305 -6.848 1.768 1 90.88 399 LEU A CA 1
ATOM 3111 C C . LEU A 1 399 ? 14.266 -6.156 2.641 1 90.88 399 LEU A C 1
ATOM 3113 O O . LEU A 1 399 ? 13.859 -5.023 2.355 1 90.88 399 LEU A O 1
ATOM 3117 N N . HIS A 1 400 ? 13.852 -6.777 3.654 1 89.31 400 HIS A N 1
ATOM 3118 C CA . HIS A 1 400 ? 12.75 -6.277 4.469 1 89.31 400 HIS A CA 1
ATOM 3119 C C . HIS A 1 400 ? 11.523 -5.98 3.613 1 89.31 400 HIS A C 1
ATOM 3121 O O . HIS A 1 400 ? 10.906 -4.922 3.746 1 89.31 400 HIS A O 1
ATOM 3127 N N . ALA A 1 401 ? 11.312 -6.871 2.744 1 89.12 401 ALA A N 1
ATOM 3128 C CA . ALA A 1 401 ? 10.18 -6.762 1.83 1 89.12 401 ALA A CA 1
ATOM 3129 C C . ALA A 1 401 ? 9.453 -8.094 1.705 1 89.12 401 ALA A C 1
ATOM 3131 O O . ALA A 1 401 ? 9.555 -8.773 0.68 1 89.12 401 ALA A O 1
ATOM 3132 N N . PRO A 1 402 ? 8.656 -8.43 2.666 1 90.12 402 PRO A N 1
ATOM 3133 C CA . PRO A 1 402 ? 8.016 -9.742 2.699 1 90.12 402 PRO A CA 1
ATOM 3134 C C . PRO A 1 402 ? 6.98 -9.922 1.591 1 90.12 402 PRO A C 1
ATOM 3136 O O . PRO A 1 402 ? 6.871 -11.008 1.018 1 90.12 402 PRO A O 1
ATOM 3139 N N . LEU A 1 403 ? 6.223 -8.945 1.276 1 86.38 403 LEU A N 1
ATOM 3140 C CA . LEU A 1 403 ? 5.215 -9.078 0.232 1 86.38 403 LEU A CA 1
ATOM 3141 C C . LEU A 1 403 ? 5.863 -9.305 -1.128 1 86.38 403 LEU A C 1
ATOM 3143 O O . LEU A 1 403 ? 5.398 -10.141 -1.911 1 86.38 403 LEU A O 1
ATOM 3147 N N . THR A 1 404 ? 6.891 -8.531 -1.335 1 89.31 404 THR A N 1
ATOM 3148 C CA . THR A 1 404 ? 7.637 -8.719 -2.574 1 89.31 404 THR A CA 1
ATOM 3149 C C . THR A 1 404 ? 8.125 -10.156 -2.693 1 89.31 404 THR A C 1
ATOM 3151 O O . THR A 1 404 ? 8.008 -10.773 -3.754 1 89.31 404 THR A O 1
ATOM 3154 N N . ALA A 1 405 ? 8.672 -10.633 -1.61 1 92.69 405 ALA A N 1
ATOM 3155 C CA . ALA A 1 405 ? 9.203 -11.984 -1.604 1 92.69 405 ALA A CA 1
ATOM 3156 C C . ALA A 1 405 ? 8.109 -13.016 -1.861 1 92.69 405 ALA A C 1
ATOM 3158 O O . ALA A 1 405 ? 8.281 -13.93 -2.668 1 92.69 405 ALA A O 1
ATOM 3159 N N . ILE A 1 406 ? 7.016 -12.875 -1.236 1 89 406 ILE A N 1
ATOM 3160 C CA . ILE A 1 406 ? 5.898 -13.805 -1.35 1 89 406 ILE A CA 1
ATOM 3161 C C . ILE A 1 406 ? 5.363 -13.797 -2.781 1 89 406 ILE A C 1
ATOM 3163 O O . ILE A 1 406 ? 5.234 -14.852 -3.406 1 89 406 ILE A O 1
ATOM 3167 N N . PHE A 1 407 ? 5.289 -12.656 -3.307 1 85.06 407 PHE A N 1
ATOM 3168 C CA . PHE A 1 407 ? 4.672 -12.531 -4.621 1 85.06 407 PHE A CA 1
ATOM 3169 C C . PHE A 1 407 ? 5.637 -12.969 -5.715 1 85.06 407 PHE A C 1
ATOM 3171 O O . PHE A 1 407 ? 5.219 -13.531 -6.73 1 85.06 407 PHE A O 1
ATOM 3178 N N . LEU A 1 408 ? 6.754 -12.633 -5.496 1 88.69 408 LEU A N 1
ATOM 3179 C CA . LEU A 1 408 ? 7.734 -13 -6.508 1 88.69 408 LEU A CA 1
ATOM 3180 C C . LEU A 1 408 ? 7.805 -14.508 -6.68 1 88.69 408 LEU A C 1
ATOM 3182 O O . LEU A 1 408 ? 7.711 -15.023 -7.797 1 88.69 408 LEU A O 1
ATOM 3186 N N . ILE A 1 409 ? 7.918 -15.211 -5.605 1 88.38 409 ILE A N 1
ATOM 3187 C CA . ILE A 1 409 ? 8.055 -16.672 -5.684 1 88.38 409 ILE A CA 1
ATOM 3188 C C . ILE A 1 409 ? 6.73 -17.281 -6.129 1 88.38 409 ILE A C 1
ATOM 3190 O O . ILE A 1 409 ? 6.719 -18.25 -6.898 1 88.38 409 ILE A O 1
ATOM 3194 N N . ALA A 1 410 ? 5.668 -16.75 -5.641 1 81.62 410 ALA A N 1
ATOM 3195 C CA . ALA A 1 410 ? 4.359 -17.266 -6.047 1 81.62 410 ALA A CA 1
ATOM 3196 C C . ALA A 1 410 ? 4.148 -17.094 -7.547 1 81.62 410 ALA A C 1
ATOM 3198 O O . ALA A 1 410 ? 3.598 -17.984 -8.203 1 81.62 410 ALA A O 1
ATOM 3199 N N . GLU A 1 411 ? 4.551 -16 -8.062 1 80.06 411 GLU A N 1
ATOM 3200 C CA . GLU A 1 411 ? 4.363 -15.727 -9.484 1 80.06 411 GLU A CA 1
ATOM 3201 C C . GLU A 1 411 ? 5.324 -16.547 -10.336 1 80.06 411 GLU A C 1
ATOM 3203 O O . GLU A 1 411 ? 5 -16.922 -11.461 1 80.06 411 GLU A O 1
ATOM 3208 N N . LEU A 1 412 ? 6.484 -16.797 -9.812 1 76.06 412 LEU A N 1
ATOM 3209 C CA . LEU A 1 412 ? 7.488 -17.562 -10.555 1 76.06 412 LEU A CA 1
ATOM 3210 C C . LEU A 1 412 ? 7.105 -19.031 -10.648 1 76.06 412 LEU A C 1
ATOM 3212 O O . LEU A 1 412 ? 7.469 -19.719 -11.609 1 76.06 412 LEU A O 1
ATOM 3216 N N . THR A 1 413 ? 6.492 -19.594 -9.672 1 68.44 413 THR A N 1
ATOM 3217 C CA . THR A 1 413 ? 6.246 -21.016 -9.609 1 68.44 413 THR A CA 1
ATOM 3218 C C . THR A 1 413 ? 4.828 -21.344 -10.07 1 68.44 413 THR A C 1
ATOM 3220 O O . THR A 1 413 ? 4.48 -22.516 -10.242 1 68.44 413 THR A O 1
ATOM 3223 N N . GLY A 1 414 ? 4.137 -20.531 -10.695 1 58.69 414 GLY A N 1
ATOM 3224 C CA . GLY A 1 414 ? 2.805 -20.797 -11.211 1 58.69 414 GLY A CA 1
ATOM 3225 C C . GLY A 1 414 ? 1.838 -21.281 -10.148 1 58.69 414 GLY A C 1
ATOM 3226 O O . GLY A 1 414 ? 0.736 -21.734 -10.461 1 58.69 414 GLY A O 1
ATOM 3227 N N . GLY A 1 415 ? 2.352 -21.578 -8.812 1 54.38 415 GLY A N 1
ATOM 3228 C CA . GLY A 1 415 ? 1.333 -22.344 -8.109 1 54.38 415 GLY A CA 1
ATOM 3229 C C . GLY A 1 415 ? 1.02 -21.781 -6.73 1 54.38 415 GLY A C 1
ATOM 3230 O O . GLY A 1 415 ? 1.92 -21.344 -6.016 1 54.38 415 GLY A O 1
ATOM 3231 N N . HIS A 1 416 ? -0.196 -21.297 -6.59 1 54.84 416 HIS A N 1
ATOM 3232 C CA . HIS A 1 416 ? -0.957 -20.75 -5.469 1 54.84 416 HIS A CA 1
ATOM 3233 C C . HIS A 1 416 ? -0.877 -21.672 -4.25 1 54.84 416 HIS A C 1
ATOM 3235 O O . HIS A 1 416 ? -0.922 -21.203 -3.113 1 54.84 416 HIS A O 1
ATOM 3241 N N . THR A 1 417 ? -0.255 -22.906 -4.406 1 64 417 THR A N 1
ATOM 3242 C CA . THR A 1 417 ? -0.383 -23.797 -3.26 1 64 417 THR A CA 1
ATOM 3243 C C . THR A 1 417 ? 0.639 -23.438 -2.182 1 64 417 THR A C 1
ATOM 3245 O O . THR A 1 417 ? 0.573 -23.969 -1.064 1 64 417 THR A O 1
ATOM 3248 N N . LEU A 1 418 ? 1.399 -22.406 -2.553 1 77.44 418 LEU A N 1
ATOM 3249 C CA . LEU A 1 418 ? 2.473 -22.188 -1.59 1 77.44 418 LEU A CA 1
ATOM 3250 C C . LEU A 1 418 ? 2.314 -20.828 -0.905 1 77.44 418 LEU A C 1
ATOM 3252 O O . LEU A 1 418 ? 3.219 -20.375 -0.203 1 77.44 418 LEU A O 1
ATOM 3256 N N . PHE A 1 419 ? 1.112 -20.312 -1.011 1 82.5 419 PHE A N 1
ATOM 3257 C CA . PHE A 1 419 ? 0.966 -18.969 -0.447 1 82.5 419 PHE A CA 1
ATOM 3258 C C . PHE A 1 419 ? 1.06 -19.016 1.074 1 82.5 419 PHE A C 1
ATOM 3260 O O . PHE A 1 419 ? 1.737 -18.188 1.682 1 82.5 419 PHE A O 1
ATOM 3267 N N . VAL A 1 420 ? 0.487 -20.031 1.623 1 85.5 420 VAL A N 1
ATOM 3268 C CA . VAL A 1 420 ? 0.439 -20.109 3.08 1 85.5 420 VAL A CA 1
ATOM 3269 C C . VAL A 1 420 ? 1.849 -20.312 3.635 1 85.5 420 VAL A C 1
ATOM 3271 O O . VAL A 1 420 ? 2.307 -19.531 4.473 1 85.5 420 VAL A O 1
ATOM 3274 N N . PRO A 1 421 ? 2.545 -21.25 3.088 1 90.06 421 PRO A N 1
ATOM 3275 C CA . PRO A 1 421 ? 3.918 -21.406 3.574 1 90.06 421 PRO A CA 1
ATOM 3276 C C . PRO A 1 421 ? 4.797 -20.203 3.271 1 90.06 421 PRO A C 1
ATOM 3278 O O . PRO A 1 421 ? 5.66 -19.844 4.078 1 90.06 421 PRO A O 1
ATOM 3281 N N . LEU A 1 422 ? 4.641 -19.641 2.168 1 91.81 422 LEU A N 1
ATOM 3282 C CA . LEU A 1 422 ? 5.406 -18.453 1.797 1 91.81 422 LEU A CA 1
ATOM 3283 C C . LEU A 1 422 ? 5.172 -17.328 2.789 1 91.81 422 LEU A C 1
ATOM 3285 O O . LEU A 1 422 ? 6.125 -16.672 3.236 1 91.81 422 LEU A O 1
ATOM 3289 N N . MET A 1 423 ? 3.92 -17.188 3.127 1 91.12 423 MET A N 1
ATOM 3290 C CA . MET A 1 423 ? 3.553 -16.109 4.043 1 91.12 423 MET A CA 1
ATOM 3291 C C . MET A 1 423 ? 4.133 -16.359 5.434 1 91.12 423 MET A C 1
ATOM 3293 O O . MET A 1 423 ? 4.676 -15.453 6.055 1 91.12 423 MET A O 1
ATOM 3297 N N . MET A 1 424 ? 4.043 -17.562 5.844 1 91.56 424 MET A N 1
ATOM 3298 C CA . MET A 1 424 ? 4.527 -17.906 7.176 1 91.56 424 MET A CA 1
ATOM 3299 C C . MET A 1 424 ? 6.039 -17.703 7.273 1 91.56 424 MET A C 1
ATOM 3301 O O . MET A 1 424 ? 6.516 -17.031 8.188 1 91.56 424 MET A O 1
ATOM 3305 N N . THR A 1 425 ? 6.711 -18.25 6.352 1 94.81 425 THR A N 1
ATOM 3306 C CA . THR A 1 425 ? 8.172 -18.188 6.371 1 94.81 425 THR A CA 1
ATOM 3307 C C . THR A 1 425 ? 8.664 -16.766 6.176 1 94.81 425 THR A C 1
ATOM 3309 O O . THR A 1 425 ? 9.578 -16.312 6.863 1 94.81 425 THR A O 1
ATOM 3312 N N . ALA A 1 426 ? 8.078 -16.047 5.289 1 94.12 426 ALA A N 1
ATOM 3313 C CA . ALA A 1 426 ? 8.484 -14.672 5.012 1 94.12 426 ALA A CA 1
ATOM 3314 C C . ALA A 1 426 ? 8.219 -13.766 6.211 1 94.12 426 ALA A C 1
ATOM 3316 O O . ALA A 1 426 ? 9.062 -12.93 6.566 1 94.12 426 ALA A O 1
ATOM 3317 N N . ALA A 1 427 ? 7.102 -13.953 6.832 1 90.5 427 ALA A N 1
ATOM 3318 C CA . ALA A 1 427 ? 6.734 -13.125 7.977 1 90.5 427 ALA A CA 1
ATOM 3319 C C . ALA A 1 427 ? 7.684 -13.352 9.148 1 90.5 427 ALA A C 1
ATOM 3321 O O . ALA A 1 427 ? 8.133 -12.398 9.789 1 90.5 427 ALA A O 1
ATOM 3322 N N . ILE A 1 428 ? 7.969 -14.555 9.391 1 93.38 428 ILE A N 1
ATOM 3323 C CA . ILE A 1 428 ? 8.844 -14.891 10.5 1 93.38 428 ILE A CA 1
ATOM 3324 C C . ILE A 1 428 ? 10.258 -14.383 10.227 1 93.38 428 ILE A C 1
ATOM 3326 O O . ILE A 1 428 ? 10.883 -13.758 11.086 1 93.38 428 ILE A O 1
ATOM 3330 N N . SER A 1 429 ? 10.703 -14.633 9.016 1 95.94 429 SER A N 1
ATOM 3331 C CA . SER A 1 429 ? 12.039 -14.188 8.641 1 95.94 429 SER A CA 1
ATOM 3332 C C . SER A 1 429 ? 12.164 -12.672 8.734 1 95.94 429 SER A C 1
ATOM 3334 O O . SER A 1 429 ? 13.141 -12.156 9.281 1 95.94 429 SER A O 1
ATOM 3336 N N . PHE A 1 430 ? 11.188 -12.008 8.281 1 92.5 430 PHE A N 1
ATOM 3337 C CA . PHE A 1 430 ? 11.172 -10.555 8.312 1 92.5 430 PHE A CA 1
ATOM 3338 C C . PHE A 1 430 ? 11.164 -10.039 9.75 1 92.5 430 PHE A C 1
ATOM 3340 O O . PHE A 1 430 ? 11.906 -9.109 10.086 1 92.5 430 PHE A O 1
ATOM 3347 N N . SER A 1 431 ? 10.383 -10.609 10.539 1 88.38 431 SER A N 1
ATOM 3348 C CA . SER A 1 431 ? 10.25 -10.172 11.922 1 88.38 431 SER A CA 1
ATOM 3349 C C . SER A 1 431 ? 11.57 -10.336 12.68 1 88.38 431 SER A C 1
ATOM 3351 O O . SER A 1 431 ? 11.977 -9.438 13.414 1 88.38 431 SER A O 1
ATOM 3353 N N . ILE A 1 432 ? 12.188 -11.383 12.469 1 92.62 432 ILE A N 1
ATOM 3354 C CA . ILE A 1 432 ? 13.453 -11.648 13.148 1 92.62 432 ILE A CA 1
ATOM 3355 C C . ILE A 1 432 ? 14.523 -10.695 12.633 1 92.62 432 ILE A C 1
ATOM 3357 O O . ILE A 1 432 ? 15.266 -10.094 13.414 1 92.62 432 ILE A O 1
ATOM 3361 N N . SER A 1 433 ? 14.586 -10.586 11.352 1 93 433 SER A N 1
ATOM 3362 C CA . SER A 1 433 ? 15.594 -9.719 10.742 1 93 433 SER A CA 1
ATOM 3363 C C . SER A 1 433 ? 15.383 -8.266 11.156 1 93 433 SER A C 1
ATOM 3365 O O . SER A 1 433 ? 16.328 -7.57 11.523 1 93 433 SER A O 1
ATOM 3367 N N . LYS A 1 434 ? 14.164 -7.844 11.094 1 86.38 434 LYS A N 1
ATOM 3368 C CA . LYS A 1 434 ? 13.844 -6.461 11.43 1 86.38 434 LYS A CA 1
ATOM 3369 C C . LYS A 1 434 ? 14.141 -6.172 12.898 1 86.38 434 LYS A C 1
ATOM 3371 O O . LYS A 1 434 ? 14.516 -5.051 13.258 1 86.38 434 LYS A O 1
ATOM 3376 N N . TYR A 1 435 ? 13.938 -7.145 13.695 1 84.19 435 TYR A N 1
ATOM 3377 C CA . TYR A 1 435 ? 14.227 -6.988 15.117 1 84.19 435 TYR A CA 1
ATOM 3378 C C . TYR A 1 435 ? 15.711 -6.734 15.352 1 84.19 435 TYR A C 1
ATOM 3380 O O . TYR A 1 435 ? 16.094 -5.906 16.188 1 84.19 435 TYR A O 1
ATOM 3388 N N . TYR A 1 436 ? 16.516 -7.355 14.617 1 88.62 436 TYR A N 1
ATOM 3389 C CA . TYR A 1 436 ? 17.953 -7.25 14.82 1 88.62 436 TYR A CA 1
ATOM 3390 C C . TYR A 1 436 ? 18.547 -6.137 13.969 1 88.62 436 TYR A C 1
ATOM 3392 O O . TYR A 1 436 ? 19.5 -5.465 14.383 1 88.62 436 TYR A O 1
ATOM 3400 N N . LEU A 1 437 ? 18.062 -6.027 12.766 1 88.12 437 LEU A N 1
ATOM 3401 C CA . LEU A 1 437 ? 18.516 -4.996 11.836 1 88.12 437 LEU A CA 1
ATOM 3402 C C . LEU A 1 437 ? 17.406 -3.963 11.594 1 88.12 437 LEU A C 1
ATOM 3404 O O . LEU A 1 437 ? 16.453 -4.223 10.859 1 88.12 437 LEU A O 1
ATOM 3408 N N . LYS A 1 438 ? 17.531 -2.861 12.016 1 79.12 438 LYS A N 1
ATOM 3409 C CA . LYS A 1 438 ? 16.5 -1.835 12 1 79.12 438 LYS A CA 1
ATOM 3410 C C . LYS A 1 438 ? 16.188 -1.39 10.578 1 79.12 438 LYS A C 1
ATOM 3412 O O . LYS A 1 438 ? 15.039 -1.084 10.25 1 79.12 438 LYS A O 1
ATOM 3417 N N . HIS A 1 439 ? 17.234 -1.375 9.805 1 78.94 439 HIS A N 1
ATOM 3418 C CA . HIS A 1 439 ? 17.031 -0.896 8.438 1 78.94 439 HIS A CA 1
ATOM 3419 C C . HIS A 1 439 ? 17.344 -1.99 7.422 1 78.94 439 HIS A C 1
ATOM 3421 O O . HIS A 1 439 ? 18.141 -2.885 7.695 1 78.94 439 HIS A O 1
ATOM 3427 N N . SER A 1 440 ? 16.625 -1.858 6.297 1 77.69 440 SER A N 1
ATOM 3428 C CA . SER A 1 440 ? 16.844 -2.826 5.227 1 77.69 440 SER A CA 1
ATOM 3429 C C . SER A 1 440 ? 18.234 -2.678 4.629 1 77.69 440 SER A C 1
ATOM 3431 O O . SER A 1 440 ? 18.906 -1.669 4.852 1 77.69 440 SER A O 1
ATOM 3433 N N . PHE A 1 441 ? 18.578 -3.688 3.887 1 78.19 441 PHE A N 1
ATOM 3434 C CA . PHE A 1 441 ? 19.875 -3.707 3.215 1 78.19 441 PHE A CA 1
ATOM 3435 C C . PHE A 1 441 ? 20.031 -2.496 2.305 1 78.19 441 PHE A C 1
ATOM 3437 O O . PHE A 1 441 ? 21.094 -1.884 2.254 1 78.19 441 PHE A O 1
ATOM 3444 N N . TYR A 1 442 ? 19.031 -2.064 1.703 1 74 442 TYR A N 1
ATOM 3445 C CA . TYR A 1 442 ? 19.094 -1.007 0.7 1 74 442 TYR A CA 1
ATOM 3446 C C . TYR A 1 442 ? 19.062 0.368 1.355 1 74 442 TYR A C 1
ATOM 3448 O O . TYR A 1 442 ? 19.609 1.334 0.819 1 74 442 TYR A O 1
ATOM 3456 N N . SER A 1 443 ? 18.375 0.431 2.492 1 73.44 443 SER A N 1
ATOM 3457 C CA . SER A 1 443 ? 18.094 1.747 3.053 1 73.44 443 SER A CA 1
ATOM 3458 C C . SER A 1 443 ? 19.047 2.076 4.199 1 73.44 443 SER A C 1
ATOM 3460 O O . SER A 1 443 ? 19.094 3.217 4.664 1 73.44 443 SER A O 1
ATOM 3462 N N . LYS A 1 444 ? 19.828 1.123 4.551 1 75.62 444 LYS A N 1
ATOM 3463 C CA . LYS A 1 444 ? 20.641 1.295 5.758 1 75.62 444 LYS A CA 1
ATOM 3464 C C . LYS A 1 444 ? 21.562 2.498 5.633 1 75.62 444 LYS A C 1
ATOM 3466 O O . LYS A 1 444 ? 21.594 3.355 6.52 1 75.62 444 LYS A O 1
ATOM 3471 N N . SER A 1 445 ? 22.219 2.572 4.547 1 70.38 445 SER A N 1
ATOM 3472 C CA . SER A 1 445 ? 23.188 3.656 4.379 1 70.38 445 SER A CA 1
ATOM 3473 C C . SER A 1 445 ? 22.484 5.012 4.352 1 70.38 445 SER A C 1
ATOM 3475 O O . SER A 1 445 ? 22.969 5.973 4.965 1 70.38 445 SER A O 1
ATOM 3477 N N . LEU A 1 446 ? 21.359 5.09 3.785 1 70.06 446 LEU A N 1
ATOM 3478 C CA . LEU A 1 446 ? 20.594 6.332 3.672 1 70.06 446 LEU A CA 1
ATOM 3479 C C . LEU A 1 446 ? 19.953 6.699 5.004 1 70.06 446 LEU A C 1
ATOM 3481 O O . LEU A 1 446 ? 19.891 7.879 5.359 1 70.06 446 LEU A O 1
ATOM 3485 N N . ALA A 1 447 ? 19.547 5.695 5.668 1 68.31 447 ALA A N 1
ATOM 3486 C CA . ALA A 1 447 ? 18.906 5.91 6.957 1 68.31 447 ALA A CA 1
ATOM 3487 C C . ALA A 1 447 ? 19.875 6.477 7.977 1 68.31 447 ALA A C 1
ATOM 3489 O O . ALA A 1 447 ? 19.531 7.371 8.75 1 68.31 447 ALA A O 1
ATOM 3490 N N . LEU A 1 448 ? 21.062 6.008 7.891 1 64.81 448 LEU A N 1
ATOM 3491 C CA . LEU A 1 448 ? 22.078 6.461 8.836 1 64.81 448 LEU A CA 1
ATOM 3492 C C . LEU A 1 448 ? 22.453 7.918 8.57 1 64.81 448 LEU A C 1
ATOM 3494 O O . LEU A 1 448 ? 22.812 8.648 9.5 1 64.81 448 LEU A O 1
ATOM 3498 N N . LYS A 1 449 ? 22.203 8.312 7.324 1 63.31 449 LYS A N 1
ATOM 3499 C CA . LYS A 1 449 ? 22.484 9.695 6.953 1 63.31 449 LYS A CA 1
ATOM 3500 C C . LYS A 1 449 ? 21.234 10.57 7.125 1 63.31 449 LYS A C 1
ATOM 3502 O O . LYS A 1 449 ? 21.297 11.781 6.887 1 63.31 449 LYS A O 1
ATOM 3507 N N . GLY A 1 450 ? 20.125 9.969 7.477 1 59.03 450 GLY A N 1
ATOM 3508 C CA . GLY A 1 450 ? 18.875 10.695 7.672 1 59.03 450 GLY A CA 1
ATOM 3509 C C . GLY A 1 450 ? 18.234 11.141 6.371 1 59.03 450 GLY A C 1
ATOM 3510 O O . GLY A 1 450 ? 17.5 12.125 6.344 1 59.03 450 GLY A O 1
ATOM 3511 N N . GLU A 1 451 ? 18.594 10.594 5.375 1 60.34 451 GLU A N 1
ATOM 3512 C CA . GLU A 1 451 ? 18.156 11.023 4.051 1 60.34 451 GLU A CA 1
ATOM 3513 C C . GLU A 1 451 ? 17.125 10.047 3.471 1 60.34 451 GLU A C 1
ATOM 3515 O O . GLU A 1 451 ? 16.781 10.133 2.291 1 60.34 451 GLU A O 1
ATOM 3520 N N . LEU A 1 452 ? 16.656 9.219 4.34 1 58.12 452 LEU A N 1
ATOM 3521 C CA . LEU A 1 452 ? 15.742 8.188 3.85 1 58.12 452 LEU A CA 1
ATOM 3522 C C . LEU A 1 452 ? 14.289 8.633 3.994 1 58.12 452 LEU A C 1
ATOM 3524 O O . LEU A 1 452 ? 13.898 9.148 5.039 1 58.12 452 LEU A O 1
ATOM 3528 N N . ILE A 1 453 ? 13.672 8.711 2.852 1 51.53 453 ILE A N 1
ATOM 3529 C CA . ILE A 1 453 ? 12.227 8.883 2.941 1 51.53 453 ILE A CA 1
ATOM 3530 C C . ILE A 1 453 ? 11.594 7.648 3.576 1 51.53 453 ILE A C 1
ATOM 3532 O O . ILE A 1 453 ? 11.828 6.523 3.125 1 51.53 453 ILE A O 1
ATOM 3536 N N . THR A 1 454 ? 11.133 7.852 4.719 1 54.28 454 THR A N 1
ATOM 3537 C CA . THR A 1 454 ? 10.586 6.727 5.469 1 54.28 454 THR A CA 1
ATOM 3538 C C . THR A 1 454 ? 9.094 6.562 5.195 1 54.28 454 THR A C 1
ATOM 3540 O O . THR A 1 454 ? 8.484 7.395 4.52 1 54.28 454 THR A O 1
ATOM 3543 N N . HIS A 1 455 ? 8.711 5.543 5.504 1 57.12 455 HIS A N 1
ATOM 3544 C CA . HIS A 1 455 ? 7.281 5.27 5.461 1 57.12 455 HIS A CA 1
ATOM 3545 C C . HIS A 1 455 ? 6.523 6.152 6.449 1 57.12 455 HIS A C 1
ATOM 3547 O O . HIS A 1 455 ? 5.301 6.297 6.348 1 57.12 455 HIS A O 1
ATOM 3553 N N . ASN A 1 456 ? 7.363 6.754 7.211 1 59.94 456 ASN A N 1
ATOM 3554 C CA . ASN A 1 456 ? 6.777 7.762 8.094 1 59.94 456 ASN A CA 1
ATOM 3555 C C . ASN A 1 456 ? 6.477 9.055 7.344 1 59.94 456 ASN A C 1
ATOM 3557 O O . ASN A 1 456 ? 7.395 9.781 6.953 1 59.94 456 ASN A O 1
ATOM 3561 N N . LYS A 1 457 ? 5.262 9.25 7.043 1 66.19 457 LYS A N 1
ATOM 3562 C CA . LYS A 1 457 ? 4.836 10.375 6.211 1 66.19 457 LYS A CA 1
ATOM 3563 C C . LYS A 1 457 ? 5.348 11.703 6.77 1 66.19 457 LYS A C 1
ATOM 3565 O O . LYS A 1 457 ? 5.734 12.594 6.012 1 66.19 457 LYS A O 1
ATOM 3570 N N . ASP A 1 458 ? 5.355 11.773 8.102 1 73.69 458 ASP A N 1
ATOM 3571 C CA . ASP A 1 458 ? 5.836 13 8.727 1 73.69 458 ASP A CA 1
ATOM 3572 C C . ASP A 1 458 ? 7.301 13.258 8.391 1 73.69 458 ASP A C 1
ATOM 3574 O O . ASP A 1 458 ? 7.656 14.336 7.922 1 73.69 458 ASP A O 1
ATOM 3578 N N . GLN A 1 459 ? 8.047 12.219 8.531 1 71.25 459 GLN A N 1
ATOM 3579 C CA . GLN A 1 459 ? 9.477 12.359 8.258 1 71.25 459 GLN A CA 1
ATOM 3580 C C . GLN A 1 459 ? 9.734 12.57 6.77 1 71.25 459 GLN A C 1
ATOM 3582 O O . GLN A 1 459 ? 10.633 13.32 6.391 1 71.25 459 GLN A O 1
ATOM 3587 N N . ALA A 1 460 ? 8.953 11.93 6.07 1 71.12 460 ALA A N 1
ATOM 3588 C CA . ALA A 1 460 ? 9.102 12.062 4.621 1 71.12 460 ALA A CA 1
ATOM 3589 C C . ALA A 1 460 ? 8.852 13.5 4.176 1 71.12 460 ALA A C 1
ATOM 3591 O O . ALA A 1 460 ? 9.625 14.055 3.391 1 71.12 460 ALA A O 1
ATOM 3592 N N . ILE A 1 461 ? 7.789 14.086 4.656 1 76.5 461 ILE A N 1
ATOM 3593 C CA . ILE A 1 461 ? 7.414 15.445 4.277 1 76.5 461 ILE A CA 1
ATOM 3594 C C . ILE A 1 461 ? 8.484 16.422 4.754 1 76.5 461 ILE A C 1
ATOM 3596 O O . ILE A 1 461 ? 8.867 17.344 4.027 1 76.5 461 ILE A O 1
ATOM 3600 N N . LEU A 1 462 ? 8.977 16.234 5.938 1 81.38 462 LEU A N 1
ATOM 3601 C CA . LEU A 1 462 ? 10 17.125 6.488 1 81.38 462 LEU A CA 1
ATOM 3602 C C . LEU A 1 462 ? 11.273 17.062 5.656 1 81.38 462 LEU A C 1
ATOM 3604 O O . LEU A 1 462 ? 11.914 18.094 5.426 1 81.38 462 LEU A O 1
ATOM 3608 N N . THR A 1 463 ? 11.547 15.891 5.199 1 73.12 463 THR A N 1
ATOM 3609 C CA . THR A 1 463 ? 12.75 15.703 4.395 1 73.12 463 THR A CA 1
ATOM 3610 C C . THR A 1 463 ? 12.609 16.391 3.039 1 73.12 463 THR A C 1
ATOM 3612 O O . THR A 1 463 ? 13.594 16.859 2.471 1 73.12 463 THR A O 1
ATOM 3615 N N . LEU A 1 464 ? 11.414 16.531 2.58 1 75.12 464 LEU A N 1
ATOM 3616 C CA . LEU A 1 464 ? 11.164 17.094 1.261 1 75.12 464 LEU A CA 1
ATOM 3617 C C . LEU A 1 464 ? 11.062 18.609 1.334 1 75.12 464 LEU A C 1
ATOM 3619 O O . LEU A 1 464 ? 11.141 19.297 0.309 1 75.12 464 LEU A O 1
ATOM 3623 N N . MET A 1 465 ? 10.891 19.203 2.494 1 83.69 465 MET A N 1
ATOM 3624 C CA . MET A 1 465 ? 10.742 20.641 2.678 1 83.69 465 MET A CA 1
ATOM 3625 C C . MET A 1 465 ? 12.086 21.344 2.555 1 83.69 465 MET A C 1
ATOM 3627 O O . MET A 1 465 ? 13.125 20.766 2.863 1 83.69 465 MET A O 1
ATOM 3631 N N . ASP A 1 466 ? 12.031 22.562 2.08 1 84 466 ASP A N 1
ATOM 3632 C CA . ASP A 1 466 ? 13.195 23.438 1.963 1 84 466 ASP A CA 1
ATOM 3633 C C . ASP A 1 466 ? 13.164 24.531 3.021 1 84 466 ASP A C 1
ATOM 3635 O O . ASP A 1 466 ? 12.211 25.312 3.088 1 84 466 ASP A O 1
ATOM 3639 N N . ILE A 1 467 ? 14.203 24.75 3.752 1 88.94 467 ILE A N 1
ATOM 3640 C CA . ILE A 1 467 ? 14.281 25.703 4.852 1 88.94 467 ILE A CA 1
ATOM 3641 C C . ILE A 1 467 ? 14.18 27.125 4.309 1 88.94 467 ILE A C 1
ATOM 3643 O O . ILE A 1 467 ? 13.516 27.984 4.906 1 88.94 467 ILE A O 1
ATOM 3647 N N . GLU A 1 468 ? 14.75 27.375 3.164 1 89.12 468 GLU A N 1
ATOM 3648 C CA . GLU A 1 468 ? 14.812 28.734 2.609 1 89.12 468 GLU A CA 1
ATOM 3649 C C . GLU A 1 468 ? 13.43 29.234 2.223 1 89.12 468 GLU A C 1
ATOM 3651 O O . GLU A 1 468 ? 13.164 30.438 2.293 1 89.12 468 GLU A O 1
ATOM 3656 N N . SER A 1 469 ? 12.586 28.312 1.928 1 88.88 469 SER A N 1
ATOM 3657 C CA . SER A 1 469 ? 11.258 28.703 1.448 1 88.88 469 SER A CA 1
ATOM 3658 C C . SER A 1 469 ? 10.367 29.172 2.598 1 88.88 469 SER A C 1
ATOM 3660 O O . SER A 1 469 ? 9.359 29.828 2.375 1 88.88 469 SER A O 1
ATOM 3662 N N . VAL A 1 470 ? 10.805 28.906 3.822 1 93.81 470 VAL A N 1
ATOM 3663 C CA . VAL A 1 470 ? 9.922 29.219 4.945 1 93.81 470 VAL A CA 1
ATOM 3664 C C . VAL A 1 470 ? 10.508 30.375 5.758 1 93.81 470 VAL A C 1
ATOM 3666 O O . VAL A 1 470 ? 9.914 30.797 6.75 1 93.81 470 VAL A O 1
ATOM 3669 N N . ILE A 1 471 ? 11.656 31 5.352 1 95.44 471 ILE A N 1
ATOM 3670 C CA . ILE A 1 471 ? 12.266 32.125 6.062 1 95.44 471 ILE A CA 1
ATOM 3671 C C . ILE A 1 471 ? 11.547 33.406 5.699 1 95.44 471 ILE A C 1
ATOM 3673 O O . ILE A 1 471 ? 11.352 33.719 4.52 1 95.44 471 ILE A O 1
ATOM 3677 N N . GLU A 1 472 ? 11.109 34.125 6.676 1 94.69 472 GLU A N 1
ATOM 3678 C CA . GLU A 1 472 ? 10.516 35.438 6.5 1 94.69 472 GLU A CA 1
ATOM 3679 C C . GLU A 1 472 ? 11.516 36.531 6.836 1 94.69 472 GLU A C 1
ATOM 3681 O O . GLU A 1 472 ? 12.242 36.438 7.828 1 94.69 472 GLU A O 1
ATOM 3686 N N . LYS A 1 473 ? 11.555 37.594 6.094 1 93.88 473 LYS A N 1
ATOM 3687 C CA . LYS A 1 473 ? 12.57 38.625 6.273 1 93.88 473 LYS A CA 1
ATOM 3688 C C . LYS A 1 473 ? 11.93 39.969 6.5 1 93.88 473 LYS A C 1
ATOM 3690 O O . LYS A 1 473 ? 12.633 41 6.633 1 93.88 473 LYS A O 1
ATOM 3695 N N . ASN A 1 474 ? 10.68 40.062 6.691 1 92.75 474 ASN A N 1
ATOM 3696 C CA . ASN A 1 474 ? 9.992 41.344 6.836 1 92.75 474 ASN A CA 1
ATOM 3697 C C . ASN A 1 474 ? 9.898 41.75 8.297 1 92.75 474 ASN A C 1
ATOM 3699 O O . ASN A 1 474 ? 8.805 41.969 8.82 1 92.75 474 ASN A O 1
ATOM 3703 N N . PHE A 1 475 ? 11.055 41.906 8.945 1 94.56 475 PHE A N 1
ATOM 3704 C CA . PHE A 1 475 ? 11.133 42.344 10.328 1 94.56 475 PHE A CA 1
ATOM 3705 C C . PHE A 1 475 ? 12.039 43.562 10.461 1 94.56 475 PHE A C 1
ATOM 3707 O O . PHE A 1 475 ? 13.07 43.656 9.797 1 94.56 475 PHE A O 1
ATOM 3714 N N . ILE A 1 476 ? 11.617 44.5 11.242 1 94.56 476 ILE A N 1
ATOM 3715 C CA . ILE A 1 476 ? 12.43 45.688 11.516 1 94.56 476 ILE A CA 1
ATOM 3716 C C . ILE A 1 476 ? 13.477 45.344 12.578 1 94.56 476 ILE A C 1
ATOM 3718 O O . ILE A 1 476 ? 13.148 44.812 13.641 1 94.56 476 ILE A O 1
ATOM 3722 N N . GLN A 1 477 ? 14.656 45.688 12.32 1 95.38 477 GLN A N 1
ATOM 3723 C CA . GLN A 1 477 ? 15.766 45.375 13.227 1 95.38 477 GLN A CA 1
ATOM 3724 C C . GLN A 1 477 ? 15.992 46.531 14.203 1 95.38 477 GLN A C 1
ATOM 3726 O O . GLN A 1 477 ? 15.875 47.688 13.844 1 95.38 477 GLN A O 1
ATOM 3731 N N . LEU A 1 478 ? 16.25 46.156 15.414 1 95.75 478 LEU A N 1
ATOM 3732 C CA . LEU A 1 478 ? 16.594 47.156 16.438 1 95.75 478 LEU A CA 1
ATOM 3733 C C . LEU A 1 478 ? 18.047 47 16.859 1 95.75 478 LEU A C 1
ATOM 3735 O O . LEU A 1 478 ? 18.672 45.969 16.594 1 95.75 478 LEU A O 1
ATOM 3739 N N . THR A 1 479 ? 18.594 48.031 17.406 1 94.88 479 THR A N 1
ATOM 3740 C CA . THR A 1 479 ? 19.953 48 17.938 1 94.88 479 THR A CA 1
ATOM 3741 C C . THR A 1 479 ? 19.938 48.156 19.469 1 94.88 479 THR A C 1
ATOM 3743 O O . THR A 1 479 ? 19.031 48.781 20.016 1 94.88 479 THR A O 1
ATOM 3746 N N . PRO A 1 480 ? 20.859 47.625 20.156 1 94.12 480 PRO A N 1
ATOM 3747 C CA . PRO A 1 480 ? 20.875 47.625 21.609 1 94.12 480 PRO A CA 1
ATOM 3748 C C . PRO A 1 480 ? 20.891 49.062 22.188 1 94.12 480 PRO A C 1
ATOM 3750 O O . PRO A 1 480 ? 20.438 49.281 23.312 1 94.12 480 PRO A O 1
ATOM 3753 N N . GLN A 1 481 ? 21.328 50.031 21.5 1 92.88 481 GLN A N 1
ATOM 3754 C CA . GLN A 1 481 ? 21.516 51.406 22.016 1 92.88 481 GLN A CA 1
ATOM 3755 C C . GLN A 1 481 ? 20.219 52.219 21.906 1 92.88 481 GLN A C 1
ATOM 3757 O O . GLN A 1 481 ? 20.094 53.25 22.547 1 92.88 481 GLN A O 1
ATOM 3762 N N . MET A 1 482 ? 19.281 51.719 21.219 1 93.94 482 MET A N 1
ATOM 3763 C CA . MET A 1 482 ? 18.016 52.406 21.047 1 93.94 482 MET A CA 1
ATOM 3764 C C . MET A 1 482 ? 17.25 52.469 22.359 1 93.94 482 MET A C 1
ATOM 3766 O O . MET A 1 482 ? 17.375 51.562 23.188 1 93.94 482 MET A O 1
ATOM 3770 N N . ASN A 1 483 ? 16.531 53.5 22.594 1 93.94 483 ASN A N 1
ATOM 3771 C CA . ASN A 1 483 ? 15.68 53.594 23.781 1 93.94 483 ASN A CA 1
ATOM 3772 C C . ASN A 1 483 ? 14.242 53.188 23.469 1 93.94 483 ASN A C 1
ATOM 3774 O O . ASN A 1 483 ? 13.898 52.938 22.312 1 93.94 483 ASN A O 1
ATOM 3778 N N . LEU A 1 484 ? 13.438 53.125 24.484 1 93.62 484 LEU A N 1
ATOM 3779 C CA . LEU A 1 484 ? 12.055 52.656 24.375 1 93.62 484 LEU A CA 1
ATOM 3780 C C . LEU A 1 484 ? 11.258 53.562 23.422 1 93.62 484 LEU A C 1
ATOM 3782 O O . LEU A 1 484 ? 10.43 53.062 22.656 1 93.62 484 LEU A O 1
ATOM 3786 N N . GLY A 1 485 ? 11.492 54.812 23.531 1 92.06 485 GLY A N 1
ATOM 3787 C CA . GLY A 1 485 ? 10.805 55.719 22.625 1 92.06 485 GLY A CA 1
ATOM 3788 C C . GLY A 1 485 ? 11.094 55.438 21.172 1 92.06 485 GLY A C 1
ATOM 3789 O O . GLY A 1 485 ? 10.188 55.469 20.328 1 92.06 485 GLY A O 1
ATOM 3790 N N . GLU A 1 486 ? 12.328 55.219 20.875 1 92.69 486 GLU A N 1
ATOM 3791 C CA . GLU A 1 486 ? 12.734 54.875 19.516 1 92.69 486 GLU A CA 1
ATOM 3792 C C . GLU A 1 486 ? 12.109 53.562 19.047 1 92.69 486 GLU A C 1
ATOM 3794 O O . GLU A 1 486 ? 11.719 53.438 17.891 1 92.69 486 GLU A O 1
ATOM 3799 N N . VAL A 1 487 ? 12.086 52.656 19.938 1 92.56 487 VAL A N 1
ATOM 3800 C CA . VAL A 1 487 ? 11.484 51.375 19.641 1 92.56 487 VAL A CA 1
ATOM 3801 C C . VAL A 1 487 ? 10.016 51.562 19.266 1 92.56 487 VAL A C 1
ATOM 3803 O O . VAL A 1 487 ? 9.523 50.938 18.328 1 92.56 487 VAL A O 1
ATOM 3806 N N . VAL A 1 488 ? 9.32 52.312 20.031 1 90.75 488 VAL A N 1
ATOM 3807 C CA . VAL A 1 488 ? 7.895 52.562 19.828 1 90.75 488 VAL A CA 1
ATOM 3808 C C . VAL A 1 488 ? 7.676 53.281 18.5 1 90.75 488 VAL A C 1
ATOM 3810 O O . VAL A 1 488 ? 6.902 52.812 17.656 1 90.75 488 VAL A O 1
ATOM 3813 N N . TYR A 1 489 ? 8.398 54.281 18.234 1 88.88 489 TYR A N 1
ATOM 3814 C CA . TYR A 1 489 ? 8.094 55.156 17.094 1 88.88 489 TYR A CA 1
ATOM 3815 C C . TYR A 1 489 ? 8.773 54.656 15.828 1 88.88 489 TYR A C 1
ATOM 3817 O O . TYR A 1 489 ? 8.25 54.812 14.727 1 88.88 489 TYR A O 1
ATOM 3825 N N . GLN A 1 490 ? 9.922 54.031 15.961 1 89.25 490 GLN A N 1
ATOM 3826 C CA . GLN A 1 490 ? 10.648 53.594 14.781 1 89.25 490 GLN A CA 1
ATOM 3827 C C . GLN A 1 490 ? 10.453 52.094 14.562 1 89.25 490 GLN A C 1
ATOM 3829 O O . GLN A 1 490 ? 10.703 51.594 13.461 1 89.25 490 GLN A O 1
ATOM 3834 N N . GLY A 1 491 ? 10.055 51.469 15.484 1 91.31 491 GLY A N 1
ATOM 3835 C CA . GLY A 1 491 ? 9.867 50.031 15.383 1 91.31 491 GLY A CA 1
ATOM 3836 C C . GLY A 1 491 ? 8.406 49.625 15.336 1 91.31 491 GLY A C 1
ATOM 3837 O O . GLY A 1 491 ? 7.863 49.375 14.258 1 91.31 491 GLY A O 1
ATOM 3838 N N . ILE A 1 492 ? 7.711 49.781 16.469 1 89.31 492 ILE A N 1
ATOM 3839 C CA . ILE A 1 492 ? 6.375 49.25 16.672 1 89.31 492 ILE A CA 1
ATOM 3840 C C . ILE A 1 492 ? 5.387 49.938 15.734 1 89.31 492 ILE A C 1
ATOM 3842 O O . ILE A 1 492 ? 4.621 49.25 15.031 1 89.31 492 ILE A O 1
ATOM 3846 N N . VAL A 1 493 ? 5.449 51.188 15.664 1 87.44 493 VAL A N 1
ATOM 3847 C CA . VAL A 1 493 ? 4.488 51.938 14.875 1 87.44 493 VAL A CA 1
ATOM 3848 C C . VAL A 1 493 ? 4.695 51.656 13.391 1 87.44 493 VAL A C 1
ATOM 3850 O O . VAL A 1 493 ? 3.732 51.625 12.625 1 87.44 493 VAL A O 1
ATOM 3853 N N . LYS A 1 494 ? 5.91 51.344 13.016 1 87.75 494 LYS A N 1
ATOM 3854 C CA . LYS A 1 494 ? 6.246 51.219 11.602 1 87.75 494 LYS A CA 1
ATOM 3855 C C . LYS A 1 494 ? 6.203 49.781 11.156 1 87.75 494 LYS A C 1
ATOM 3857 O O . LYS A 1 494 ? 6.188 49.5 9.953 1 87.75 494 LYS A O 1
ATOM 3862 N N . SER A 1 495 ? 6.207 48.969 12.078 1 87.25 495 SER A N 1
ATOM 3863 C CA . SER A 1 495 ? 6.289 47.562 11.742 1 87.25 495 SER A CA 1
ATOM 3864 C C . SER A 1 495 ? 4.902 46.906 11.672 1 87.25 495 SER A C 1
ATOM 3866 O O . SER A 1 495 ? 3.977 47.375 12.352 1 87.25 495 SER A O 1
ATOM 3868 N N . ASN A 1 496 ? 4.812 45.906 10.875 1 84.94 496 ASN A N 1
ATOM 3869 C CA . ASN A 1 496 ? 3.598 45.094 10.844 1 84.94 496 ASN A CA 1
ATOM 3870 C C . ASN A 1 496 ? 3.773 43.781 11.602 1 84.94 496 ASN A C 1
ATOM 3872 O O . ASN A 1 496 ? 2.898 42.938 11.562 1 84.94 496 ASN A O 1
ATOM 3876 N N . ARG A 1 497 ? 4.898 43.656 12.25 1 88.88 497 ARG A N 1
ATOM 3877 C CA . ARG A 1 497 ? 5.203 42.438 13.023 1 88.88 497 ARG A CA 1
ATOM 3878 C C . ARG A 1 497 ? 5.305 42.781 14.508 1 88.88 497 ARG A C 1
ATOM 3880 O O . ARG A 1 497 ? 5.547 43.906 14.883 1 88.88 497 ARG A O 1
ATOM 3887 N N . ASN A 1 498 ? 5.152 41.719 15.281 1 89.38 498 ASN A N 1
ATOM 3888 C CA . ASN A 1 498 ? 5.133 41.938 16.719 1 89.38 498 ASN A CA 1
ATOM 3889 C C . ASN A 1 498 ? 6.43 41.469 17.375 1 89.38 498 ASN A C 1
ATOM 3891 O O . ASN A 1 498 ? 6.5 41.312 18.609 1 89.38 498 ASN A O 1
ATOM 3895 N N . ILE A 1 499 ? 7.352 41.094 16.562 1 92.56 499 ILE A N 1
ATOM 3896 C CA . ILE A 1 499 ? 8.648 40.656 17.078 1 92.56 499 ILE A CA 1
ATOM 3897 C C . ILE A 1 499 ? 9.766 41.406 16.344 1 92.56 499 ILE A C 1
ATOM 3899 O O . ILE A 1 499 ? 9.672 41.656 15.133 1 92.56 499 ILE A O 1
ATOM 3903 N N . PHE A 1 500 ? 10.82 41.812 17.094 1 95.06 500 PHE A N 1
ATOM 3904 C CA . PHE A 1 500 ? 11.906 42.625 16.562 1 95.06 500 PHE A CA 1
ATOM 3905 C C . PHE A 1 500 ? 13.258 42.031 16.922 1 95.06 500 PHE A C 1
ATOM 3907 O O . PHE A 1 500 ? 13.578 41.844 18.109 1 95.06 500 PHE A O 1
ATOM 3914 N N . PRO A 1 501 ? 13.953 41.688 15.906 1 96.12 501 PRO A N 1
ATOM 3915 C CA . PRO A 1 501 ? 15.312 41.219 16.188 1 96.12 501 PRO A CA 1
ATOM 3916 C C . PRO A 1 501 ? 16.25 42.344 16.625 1 96.12 501 PRO A C 1
ATOM 3918 O O . PRO A 1 501 ? 16.156 43.469 16.109 1 96.12 501 PRO A O 1
ATOM 3921 N N . VAL A 1 502 ? 17 42.062 17.656 1 96.5 502 VAL A N 1
ATOM 3922 C CA . VAL A 1 502 ? 18.031 43 18.109 1 96.5 502 VAL A CA 1
ATOM 3923 C C . VAL A 1 502 ? 19.391 42.562 17.578 1 96.5 502 VAL A C 1
ATOM 3925 O O . VAL A 1 502 ? 19.891 41.5 17.953 1 96.5 502 VAL A O 1
ATOM 3928 N N . VAL A 1 503 ? 19.938 43.375 16.734 1 96.19 503 VAL A N 1
ATOM 3929 C CA . VAL A 1 503 ? 21.172 42.969 16.062 1 96.19 503 VAL A CA 1
ATOM 3930 C C . VAL A 1 503 ? 22.281 43.969 16.391 1 96.19 503 VAL A C 1
ATOM 3932 O O . VAL A 1 503 ? 22.016 45.156 16.578 1 96.19 503 VAL A O 1
ATOM 3935 N N . HIS A 1 504 ? 23.453 43.438 16.453 1 94.12 504 HIS A N 1
ATOM 3936 C CA . HIS A 1 504 ? 24.625 44.312 16.641 1 94.12 504 HIS A CA 1
ATOM 3937 C C . HIS A 1 504 ? 24.875 45.156 15.398 1 94.12 504 HIS A C 1
ATOM 3939 O O . HIS A 1 504 ? 24.906 44.625 14.281 1 94.12 504 HIS A O 1
ATOM 3945 N N . PRO A 1 505 ? 25.094 46.406 15.539 1 91.69 505 PRO A N 1
ATOM 3946 C CA . PRO A 1 505 ? 25.203 47.312 14.383 1 91.69 505 PRO A CA 1
ATOM 3947 C C . PRO A 1 505 ? 26.406 47 13.5 1 91.69 505 PRO A C 1
ATOM 3949 O O . PRO A 1 505 ? 26.328 47.156 12.281 1 91.69 505 PRO A O 1
ATOM 3952 N N . GLU A 1 506 ? 27.453 46.5 14 1 91.44 506 GLU A N 1
ATOM 3953 C CA . GLU A 1 506 ? 28.672 46.25 13.211 1 91.44 506 GLU A CA 1
ATOM 3954 C C . GLU A 1 506 ? 28.703 44.812 12.68 1 91.44 506 GLU A C 1
ATOM 3956 O O . GLU A 1 506 ? 28.922 44.594 11.484 1 91.44 506 GLU A O 1
ATOM 3961 N N . THR A 1 507 ? 28.422 43.844 13.461 1 92.56 507 THR A N 1
ATOM 3962 C CA . THR A 1 507 ? 28.609 42.469 13.094 1 92.56 507 THR A CA 1
ATOM 3963 C C . THR A 1 507 ? 27.312 41.875 12.547 1 92.56 507 THR A C 1
ATOM 3965 O O . THR A 1 507 ? 27.328 40.812 11.93 1 92.56 507 THR A O 1
ATOM 3968 N N . GLN A 1 508 ? 26.188 42.5 12.781 1 94 508 GLN A N 1
ATOM 3969 C CA . GLN A 1 508 ? 24.859 42.062 12.375 1 94 508 GLN A CA 1
ATOM 3970 C C . GLN A 1 508 ? 24.5 40.75 13.062 1 94 508 GLN A C 1
ATOM 3972 O O . GLN A 1 508 ? 23.625 40 12.578 1 94 508 GLN A O 1
ATOM 3977 N N . HIS A 1 509 ? 25.234 40.438 14.156 1 95.25 509 HIS A N 1
ATOM 3978 C CA . HIS A 1 509 ? 24.922 39.25 14.938 1 95.25 509 HIS A CA 1
ATOM 3979 C C . HIS A 1 509 ? 23.656 39.469 15.766 1 95.25 509 HIS A C 1
ATOM 3981 O O . HIS A 1 509 ? 23.406 40.562 16.281 1 95.25 509 HIS A O 1
ATOM 3987 N N . LEU A 1 510 ? 22.922 38.406 15.891 1 95.94 510 LEU A N 1
ATOM 3988 C CA . LEU A 1 510 ? 21.703 38.469 16.703 1 95.94 510 LEU A CA 1
ATOM 3989 C C . LEU A 1 510 ? 22.047 38.5 18.188 1 95.94 510 LEU A C 1
ATOM 3991 O O . LEU A 1 510 ? 22.688 37.562 18.703 1 95.94 510 LEU A O 1
ATOM 3995 N N . GLU A 1 511 ? 21.562 39.5 18.891 1 94.19 511 GLU A N 1
ATOM 3996 C CA . GLU A 1 511 ? 21.844 39.656 20.328 1 94.19 511 GLU A CA 1
ATOM 3997 C C . GLU A 1 511 ? 20.625 39.312 21.172 1 94.19 511 GLU A C 1
ATOM 3999 O O . GLU A 1 511 ? 20.766 38.969 22.344 1 94.19 511 GLU A O 1
ATOM 4004 N N . GLY A 1 512 ? 19.531 39.469 20.562 1 94.44 512 GLY A N 1
ATOM 4005 C CA . GLY A 1 512 ? 18.297 39.188 21.281 1 94.44 512 GLY A CA 1
ATOM 4006 C C . GLY A 1 512 ? 17.047 39.5 20.453 1 94.44 512 GLY A C 1
ATOM 4007 O O . GLY A 1 512 ? 17.141 39.688 19.25 1 94.44 512 GLY A O 1
ATOM 4008 N N . VAL A 1 513 ? 15.93 39.375 21.125 1 95.31 513 VAL A N 1
ATOM 4009 C CA . VAL A 1 513 ? 14.648 39.656 20.484 1 95.31 513 VAL A CA 1
ATOM 4010 C C . VAL A 1 513 ? 13.742 40.438 21.453 1 95.31 513 VAL A C 1
ATOM 4012 O O . VAL A 1 513 ? 13.875 40.312 22.672 1 95.31 513 VAL A O 1
ATOM 4015 N N . ILE A 1 514 ? 12.977 41.281 20.922 1 93.62 514 ILE A N 1
ATOM 4016 C CA . ILE A 1 514 ? 11.961 41.969 21.688 1 93.62 514 ILE A CA 1
ATOM 4017 C C . ILE A 1 514 ? 10.586 41.75 21.062 1 93.62 514 ILE A C 1
ATOM 4019 O O . ILE A 1 514 ? 10.422 41.906 19.844 1 93.62 514 ILE A O 1
ATOM 4023 N N . SER A 1 515 ? 9.711 41.281 21.812 1 91.38 515 SER A N 1
ATOM 4024 C CA . SER A 1 515 ? 8.328 41.156 21.359 1 91.38 515 SER A CA 1
ATOM 4025 C C . SER A 1 515 ? 7.434 42.219 22 1 91.38 515 SER A C 1
ATOM 4027 O O . SER A 1 515 ? 7.727 42.688 23.078 1 91.38 515 SER A O 1
ATOM 4029 N N . ILE A 1 516 ? 6.418 42.562 21.312 1 88.06 516 ILE A N 1
ATOM 4030 C CA . ILE A 1 516 ? 5.457 43.5 21.859 1 88.06 516 ILE A CA 1
ATOM 4031 C C . ILE A 1 516 ? 4.918 42.969 23.188 1 88.06 516 ILE A C 1
ATOM 4033 O O . ILE A 1 516 ? 4.672 43.75 24.109 1 88.06 516 ILE A O 1
ATOM 4037 N N . ASP A 1 517 ? 4.828 41.719 23.281 1 86.25 517 ASP A N 1
ATOM 4038 C CA . ASP A 1 517 ? 4.32 41.094 24.5 1 86.25 517 ASP A CA 1
ATOM 4039 C C . ASP A 1 517 ? 5.238 41.375 25.688 1 86.25 517 ASP A C 1
ATOM 4041 O O . ASP A 1 517 ? 4.777 41.5 26.828 1 86.25 517 ASP A O 1
ATOM 4045 N N . ASP A 1 518 ? 6.434 41.562 25.406 1 86.06 518 ASP A N 1
ATOM 4046 C CA . ASP A 1 518 ? 7.422 41.781 26.469 1 86.06 518 ASP A CA 1
ATOM 4047 C C . ASP A 1 518 ? 7.371 43.219 26.984 1 86.06 518 ASP A C 1
ATOM 4049 O O . ASP A 1 518 ? 7.73 43.469 28.141 1 86.06 518 ASP A O 1
ATOM 4053 N N . ILE A 1 519 ? 6.863 44.125 26.188 1 87.69 519 ILE A N 1
ATOM 4054 C CA . ILE A 1 519 ? 6.977 45.531 26.578 1 87.69 519 ILE A CA 1
ATOM 4055 C C . ILE A 1 519 ? 5.59 46.156 26.656 1 87.69 519 ILE A C 1
ATOM 4057 O O . ILE A 1 519 ? 5.457 47.375 26.703 1 87.69 519 ILE A O 1
ATOM 4061 N N . ARG A 1 520 ? 4.59 45.312 26.625 1 86.81 520 ARG A N 1
ATOM 4062 C CA . ARG A 1 520 ? 3.209 45.781 26.625 1 86.81 520 ARG A CA 1
ATOM 4063 C C . ARG A 1 520 ? 2.926 46.656 27.828 1 86.81 520 ARG A C 1
ATOM 4065 O O . ARG A 1 520 ? 2.18 47.656 27.719 1 86.81 520 ARG A O 1
ATOM 4072 N N . SER A 1 521 ? 3.516 46.406 28.938 1 84.88 521 SER A N 1
ATOM 4073 C CA . SER A 1 521 ? 3.232 47.094 30.188 1 84.88 521 SER A CA 1
ATOM 4074 C C . SER A 1 521 ? 3.947 48.438 30.234 1 84.88 521 SER A C 1
ATOM 4076 O O . SER A 1 521 ? 3.51 49.375 30.938 1 84.88 521 SER A O 1
ATOM 4078 N N . ILE A 1 522 ? 4.961 48.594 29.453 1 88.5 522 ILE A N 1
ATOM 4079 C CA . ILE A 1 522 ? 5.781 49.781 29.641 1 88.5 522 ILE A CA 1
ATOM 4080 C C . ILE A 1 522 ? 5.723 50.656 28.391 1 88.5 522 ILE A C 1
ATOM 4082 O O . ILE A 1 522 ? 6.086 51.844 28.422 1 88.5 522 ILE A O 1
ATOM 4086 N N . MET A 1 523 ? 5.18 50.125 27.359 1 88 523 MET A N 1
ATOM 4087 C CA . MET A 1 523 ? 5.301 50.812 26.094 1 88 523 MET A CA 1
ATOM 4088 C C . MET A 1 523 ? 4.402 52.062 26.062 1 88 523 MET A C 1
ATOM 4090 O O . MET A 1 523 ? 4.605 52.969 25.25 1 88 523 MET A O 1
ATOM 4094 N N . PHE A 1 524 ? 3.461 52.125 27.047 1 86.31 524 PHE A N 1
ATOM 4095 C CA . PHE A 1 524 ? 2.566 53.281 27.047 1 86.31 524 PHE A CA 1
ATOM 4096 C C . PHE A 1 524 ? 2.986 54.281 28.125 1 86.31 524 PHE A C 1
ATOM 4098 O O . PHE A 1 524 ? 2.361 55.312 28.266 1 86.31 524 PHE A O 1
ATOM 4105 N N . GLU A 1 525 ? 4.055 54 28.812 1 86.25 525 GLU A N 1
ATOM 4106 C CA . GLU A 1 525 ? 4.57 54.906 29.828 1 86.25 525 GLU A CA 1
ATOM 4107 C C . GLU A 1 525 ? 5.617 55.844 29.266 1 86.25 525 GLU A C 1
ATOM 4109 O O . GLU A 1 525 ? 6.816 55.562 29.297 1 86.25 525 GLU A O 1
ATOM 4114 N N . HIS A 1 526 ? 5.285 57.062 29 1 86.88 526 HIS A N 1
ATOM 4115 C CA . HIS A 1 526 ? 6.141 58.031 28.328 1 86.88 526 HIS A CA 1
ATOM 4116 C C . HIS A 1 526 ? 7.348 58.375 29.203 1 86.88 526 HIS A C 1
ATOM 4118 O O . HIS A 1 526 ? 8.414 58.719 28.672 1 86.88 526 HIS A O 1
ATOM 4124 N N . ALA A 1 527 ? 7.172 58.25 30.453 1 88.25 527 ALA A N 1
ATOM 4125 C CA . ALA A 1 527 ? 8.25 58.594 31.375 1 88.25 527 ALA A CA 1
ATOM 4126 C C . ALA A 1 527 ? 9.445 57.656 31.188 1 88.25 527 ALA A C 1
ATOM 4128 O O . ALA A 1 527 ? 10.578 58 31.5 1 88.25 527 ALA A O 1
ATOM 4129 N N . LEU A 1 528 ? 9.172 56.531 30.594 1 90.69 528 LEU A N 1
ATOM 4130 C CA . LEU A 1 528 ? 10.211 55.531 30.469 1 90.69 528 LEU A CA 1
ATOM 4131 C C . LEU A 1 528 ? 10.852 55.562 29.078 1 90.69 528 LEU A C 1
ATOM 4133 O O . LEU A 1 528 ? 11.805 54.812 28.812 1 90.69 528 LEU A O 1
ATOM 4137 N N . TYR A 1 529 ? 10.508 56.375 28.172 1 91.62 529 TYR A N 1
ATOM 4138 C CA . TYR A 1 529 ? 10.922 56.406 26.766 1 91.62 529 TYR A CA 1
ATOM 4139 C C . TYR A 1 529 ? 12.406 56.719 26.656 1 91.62 529 TYR A C 1
ATOM 4141 O O . TYR A 1 529 ? 13.094 56.188 25.781 1 91.62 529 TYR A O 1
ATOM 4149 N N . ASN A 1 530 ? 12.883 57.562 27.516 1 91.94 530 ASN A N 1
ATOM 4150 C CA . ASN A 1 530 ? 14.281 57.969 27.422 1 91.94 530 ASN A CA 1
ATOM 4151 C C . ASN A 1 530 ? 15.125 57.25 28.484 1 91.94 530 ASN A C 1
ATOM 4153 O O . ASN A 1 530 ? 16.344 57.406 28.516 1 91.94 530 ASN A O 1
ATOM 4157 N N . GLU A 1 531 ? 14.484 56.438 29.266 1 91.31 531 GLU A N 1
ATOM 4158 C CA . GLU A 1 531 ? 15.188 55.875 30.406 1 91.31 531 GLU A CA 1
ATOM 4159 C C . GLU A 1 531 ? 15.586 54.406 30.156 1 91.31 531 GLU A C 1
ATOM 4161 O O . GLU A 1 531 ? 16.594 53.938 30.688 1 91.31 531 GLU A O 1
ATOM 4166 N N . VAL A 1 532 ? 14.734 53.75 29.5 1 93.25 532 VAL A N 1
ATOM 4167 C CA . VAL A 1 532 ? 14.945 52.312 29.312 1 93.25 532 VAL A CA 1
ATOM 4168 C C . VAL A 1 532 ? 15.508 52.062 27.906 1 93.25 532 VAL A C 1
ATOM 4170 O O . VAL A 1 532 ? 15.039 52.656 26.938 1 93.25 532 VAL A O 1
ATOM 4173 N N . THR A 1 533 ? 16.547 51.25 27.766 1 93.81 533 THR A N 1
ATOM 4174 C CA . THR A 1 533 ? 17.172 50.938 26.484 1 93.81 533 THR A CA 1
ATOM 4175 C C . THR A 1 533 ? 16.812 49.531 26.031 1 93.81 533 THR A C 1
ATOM 4177 O O . THR A 1 533 ? 16.297 48.719 26.812 1 93.81 533 THR A O 1
ATOM 4180 N N . VAL A 1 534 ? 17.016 49.25 24.766 1 94.31 534 VAL A N 1
ATOM 4181 C CA . VAL A 1 534 ? 16.734 47.969 24.156 1 94.31 534 VAL A CA 1
ATOM 4182 C C . VAL A 1 534 ? 17.578 46.875 24.828 1 94.31 534 VAL A C 1
ATOM 4184 O O . VAL A 1 534 ? 17.109 45.75 25.031 1 94.31 534 VAL A O 1
ATOM 4187 N N . ALA A 1 535 ? 18.797 47.125 25.156 1 92.88 535 ALA A N 1
ATOM 4188 C CA . ALA A 1 535 ? 19.688 46.188 25.812 1 92.88 535 ALA A CA 1
ATOM 4189 C C . ALA A 1 535 ? 19.094 45.688 27.125 1 92.88 535 ALA A C 1
ATOM 4191 O O . ALA A 1 535 ? 19.312 44.531 27.5 1 92.88 535 ALA A O 1
ATOM 4192 N N . GLU A 1 536 ? 18.281 46.5 27.734 1 91.94 536 GLU A N 1
ATOM 4193 C CA . GLU A 1 536 ? 17.688 46.156 29.016 1 91.94 536 GLU A CA 1
ATOM 4194 C C . GLU A 1 536 ? 16.391 45.375 28.812 1 91.94 536 GLU A C 1
ATOM 4196 O O . GLU A 1 536 ? 15.984 44.594 29.688 1 91.94 536 GLU A O 1
ATOM 4201 N N . MET A 1 537 ? 15.781 45.625 27.688 1 90.88 537 MET A N 1
ATOM 4202 C CA . MET A 1 537 ? 14.461 45.062 27.453 1 90.88 537 MET A CA 1
ATOM 4203 C C . MET A 1 537 ? 14.57 43.75 26.656 1 90.88 537 MET A C 1
ATOM 4205 O O . MET A 1 537 ? 13.688 42.906 26.734 1 90.88 537 MET A O 1
ATOM 4209 N N . MET A 1 538 ? 15.602 43.656 25.953 1 91.69 538 MET A N 1
ATOM 4210 C CA . MET A 1 538 ? 15.703 42.531 25.031 1 91.69 538 MET A CA 1
ATOM 4211 C C . MET A 1 538 ? 15.875 41.219 25.812 1 91.69 538 MET A C 1
ATOM 4213 O O . MET A 1 538 ? 16.359 41.219 26.938 1 91.69 538 MET A O 1
ATOM 4217 N N . LYS A 1 539 ? 15.344 40.094 25.281 1 92.56 539 LYS A N 1
ATOM 4218 C CA . LYS A 1 539 ? 15.484 38.781 25.844 1 92.56 539 LYS A CA 1
ATOM 4219 C C . LYS A 1 539 ? 16.188 37.844 24.859 1 92.56 539 LYS A C 1
ATOM 4221 O O . LYS A 1 539 ? 16.094 38 23.641 1 92.56 539 LYS A O 1
ATOM 4226 N N . LYS A 1 540 ? 16.906 36.969 25.438 1 89.31 540 LYS A N 1
ATOM 4227 C CA . LYS A 1 540 ? 17.516 35.938 24.594 1 89.31 540 LYS A CA 1
ATOM 4228 C C . LYS A 1 540 ? 16.453 35 24.047 1 89.31 540 LYS A C 1
ATOM 4230 O O . LYS A 1 540 ? 15.531 34.594 24.766 1 89.31 540 LYS A O 1
ATOM 4235 N N . SER A 1 541 ? 16.531 34.781 22.828 1 87.56 541 SER A N 1
ATOM 4236 C CA . SER A 1 541 ? 15.562 33.844 22.234 1 87.56 541 SER A CA 1
ATOM 4237 C C . SER A 1 541 ? 15.68 32.469 22.844 1 87.56 541 SER A C 1
ATOM 4239 O O . SER A 1 541 ? 16.781 32.031 23.203 1 87.56 541 SER A O 1
ATOM 4241 N N . VAL A 1 542 ? 14.578 31.812 23.031 1 86.31 542 VAL A N 1
ATOM 4242 C CA . VAL A 1 542 ? 14.523 30.484 23.656 1 86.31 542 VAL A CA 1
ATOM 4243 C C . VAL A 1 542 ? 15.32 29.484 22.812 1 86.31 542 VAL A C 1
ATOM 4245 O O . VAL A 1 542 ? 15.906 28.547 23.359 1 86.31 542 VAL A O 1
ATOM 4248 N N . GLU A 1 543 ? 15.18 29.594 21.5 1 91.81 543 GLU A N 1
ATOM 4249 C CA . GLU A 1 543 ? 15.93 28.766 20.547 1 91.81 543 GLU A CA 1
ATOM 4250 C C . GLU A 1 543 ? 16.25 29.547 19.281 1 91.81 543 GLU A C 1
ATOM 4252 O O . GLU A 1 543 ? 15.578 30.531 18.969 1 91.81 543 GLU A O 1
ATOM 4257 N N . VAL A 1 544 ? 17.344 29.188 18.688 1 95.38 544 VAL A N 1
ATOM 4258 C CA . VAL A 1 544 ? 17.766 29.812 17.422 1 95.38 544 VAL A CA 1
ATOM 4259 C C . VAL A 1 544 ? 17.969 28.75 16.359 1 95.38 544 VAL A C 1
ATOM 4261 O O . VAL A 1 544 ? 18.484 27.656 16.656 1 95.38 544 VAL A O 1
ATOM 4264 N N . ILE A 1 545 ? 17.438 28.984 15.211 1 96.44 545 ILE A N 1
ATOM 4265 C CA . ILE A 1 545 ? 17.609 28.078 14.086 1 96.44 545 ILE A CA 1
ATOM 4266 C C . ILE A 1 545 ? 18.922 28.375 13.375 1 96.44 545 ILE A C 1
ATOM 4268 O O . ILE A 1 545 ? 19.141 29.484 12.898 1 96.44 545 ILE A O 1
ATOM 4272 N N . ARG A 1 546 ? 19.766 27.469 13.32 1 95.25 546 ARG A N 1
ATOM 4273 C CA . ARG A 1 546 ? 21.062 27.609 12.656 1 95.25 546 ARG A CA 1
ATOM 4274 C C . ARG A 1 546 ? 21.031 26.953 11.281 1 95.25 546 ARG A C 1
ATOM 4276 O O . ARG A 1 546 ? 20.953 25.719 11.172 1 95.25 546 ARG A O 1
ATOM 4283 N N . LEU A 1 547 ? 21.188 27.656 10.289 1 92.56 547 LEU A N 1
ATOM 4284 C CA . LEU A 1 547 ? 21.047 27.172 8.922 1 92.56 547 LEU A CA 1
ATOM 4285 C C . LEU A 1 547 ? 22.172 26.203 8.57 1 92.56 547 LEU A C 1
ATOM 4287 O O . LEU A 1 547 ? 22.016 25.375 7.668 1 92.56 547 LEU A O 1
ATOM 4291 N N . GLU A 1 548 ? 23.281 26.297 9.266 1 87.75 548 GLU A N 1
ATOM 4292 C CA . GLU A 1 548 ? 24.422 25.453 8.953 1 87.75 548 GLU A CA 1
ATOM 4293 C C . GLU A 1 548 ? 24.234 24.031 9.484 1 87.75 548 GLU A C 1
ATOM 4295 O O . GLU A 1 548 ? 24.75 23.078 8.914 1 87.75 548 GLU A O 1
ATOM 4300 N N . THR A 1 549 ? 23.453 23.844 10.484 1 88.31 549 THR A N 1
ATOM 4301 C CA . THR A 1 549 ? 23.391 22.562 11.156 1 88.31 549 THR A CA 1
ATOM 4302 C C . THR A 1 549 ? 21.969 22.016 11.18 1 88.31 549 THR A C 1
ATOM 4304 O O . THR A 1 549 ? 21.75 20.812 11.047 1 88.31 549 THR A O 1
ATOM 4307 N N . ASP A 1 550 ? 21.016 22.875 11.273 1 90.81 550 ASP A N 1
ATOM 4308 C CA . ASP A 1 550 ? 19.656 22.438 11.523 1 90.81 550 ASP A CA 1
ATOM 4309 C C . ASP A 1 550 ? 18.984 21.938 10.242 1 90.81 550 ASP A C 1
ATOM 4311 O O . ASP A 1 550 ? 19.141 22.547 9.18 1 90.81 550 ASP A O 1
ATOM 4315 N N . LYS A 1 551 ? 18.391 20.734 10.328 1 87.81 551 LYS A N 1
ATOM 4316 C CA . LYS A 1 551 ? 17.5 20.25 9.281 1 87.81 551 LYS A CA 1
ATOM 4317 C C . LYS A 1 551 ? 16.0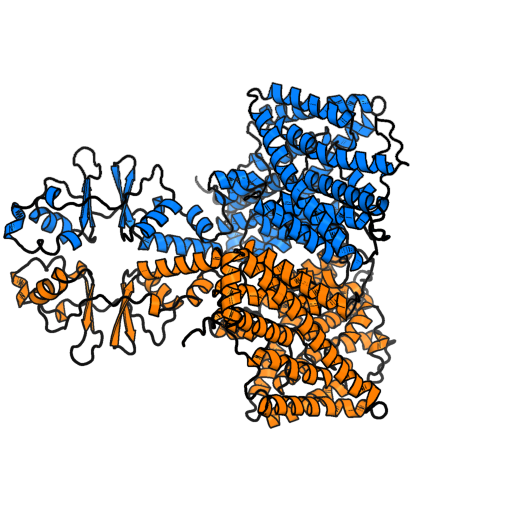47 20.547 9.617 1 87.81 551 LYS A C 1
ATOM 4319 O O . LYS A 1 551 ? 15.734 21.047 10.703 1 87.81 551 LYS A O 1
ATOM 4324 N N . MET A 1 552 ? 15.164 20.312 8.68 1 89.25 552 MET A N 1
ATOM 4325 C CA . MET A 1 552 ? 13.75 20.656 8.883 1 89.25 552 MET A CA 1
ATOM 4326 C C . MET A 1 552 ? 13.18 19.922 10.094 1 89.25 552 MET A C 1
ATOM 4328 O O . MET A 1 552 ? 12.375 20.484 10.836 1 89.25 552 MET A O 1
ATOM 4332 N N . ALA A 1 553 ? 13.602 18.719 10.242 1 87 553 ALA A N 1
ATOM 4333 C CA . ALA A 1 553 ? 13.133 17.953 11.398 1 87 553 ALA A CA 1
ATOM 4334 C C . ALA A 1 553 ? 13.57 18.594 12.703 1 87 553 ALA A C 1
ATOM 4336 O O . ALA A 1 553 ? 12.812 18.625 13.68 1 87 553 ALA A O 1
ATOM 4337 N N . ASP A 1 554 ? 14.766 19.125 12.711 1 91 554 ASP A N 1
ATOM 4338 C CA . ASP A 1 554 ? 15.289 19.812 13.883 1 91 554 ASP A CA 1
ATOM 4339 C C . ASP A 1 554 ? 14.5 21.094 14.172 1 91 554 ASP A C 1
ATOM 4341 O O . ASP A 1 554 ? 14.188 21.391 15.328 1 91 554 ASP A O 1
ATOM 4345 N N . ILE A 1 555 ? 14.258 21.781 13.109 1 93.88 555 ILE A N 1
ATOM 4346 C CA . ILE A 1 555 ? 13.531 23.047 13.227 1 93.88 555 ILE A CA 1
ATOM 4347 C C . ILE A 1 555 ? 12.133 22.781 13.805 1 93.88 555 ILE A C 1
ATOM 4349 O O . ILE A 1 555 ? 11.688 23.484 14.711 1 93.88 555 ILE A O 1
ATOM 4353 N N . MET A 1 556 ? 11.523 21.719 13.25 1 92.19 556 MET A N 1
ATOM 4354 C CA . MET A 1 556 ? 10.195 21.359 13.742 1 92.19 556 MET A CA 1
ATOM 4355 C C . MET A 1 556 ? 10.242 20.984 15.219 1 92.19 556 MET A C 1
ATOM 4357 O O . MET A 1 556 ? 9.359 21.375 15.992 1 92.19 556 MET A O 1
ATOM 4361 N N . ARG A 1 557 ? 11.219 20.281 15.586 1 91.25 557 ARG A N 1
ATOM 4362 C CA . ARG A 1 557 ? 11.391 19.875 16.984 1 91.25 557 ARG A CA 1
ATOM 4363 C C . ARG A 1 557 ? 11.602 21.094 17.875 1 91.25 557 ARG A C 1
ATOM 4365 O O . ARG A 1 557 ? 11.07 21.156 18.984 1 91.25 557 ARG A O 1
ATOM 4372 N N . LYS A 1 558 ? 12.359 22.031 17.438 1 94.19 558 LYS A N 1
ATOM 4373 C CA . LYS A 1 558 ? 12.586 23.266 18.203 1 94.19 558 LYS A CA 1
ATOM 4374 C C . LYS A 1 558 ? 11.281 23.984 18.484 1 94.19 558 LYS A C 1
ATOM 4376 O O . LYS A 1 558 ? 11.062 24.484 19.594 1 94.19 558 LYS A O 1
ATOM 4381 N N . PHE A 1 559 ? 10.477 24.062 17.453 1 93 559 PHE A N 1
ATOM 4382 C CA . PHE A 1 559 ? 9.18 24.703 17.641 1 93 559 PHE A CA 1
ATOM 4383 C C . PHE A 1 559 ? 8.32 23.922 18.625 1 93 559 PHE A C 1
ATOM 4385 O O . PHE A 1 559 ? 7.629 24.5 19.453 1 93 559 PHE A O 1
ATOM 4392 N N . GLN A 1 560 ? 8.344 22.625 18.547 1 87.12 560 GLN A N 1
ATOM 4393 C CA . GLN A 1 560 ? 7.535 21.766 19.406 1 87.12 560 GLN A CA 1
ATOM 4394 C C . GLN A 1 560 ? 8.016 21.844 20.859 1 87.12 560 GLN A C 1
ATOM 4396 O O . GLN A 1 560 ? 7.207 21.891 21.781 1 87.12 560 GLN A O 1
ATOM 4401 N N . ASP A 1 561 ? 9.297 21.844 21.016 1 89.75 561 ASP A N 1
ATOM 4402 C CA . ASP A 1 561 ? 9.891 21.812 22.359 1 89.75 561 ASP A CA 1
ATOM 4403 C C . ASP A 1 561 ? 9.711 23.156 23.062 1 89.75 561 ASP A C 1
ATOM 4405 O O . ASP A 1 561 ? 9.469 23.188 24.281 1 89.75 561 ASP A O 1
ATOM 4409 N N . THR A 1 562 ? 9.82 24.219 22.344 1 89.62 562 THR A N 1
ATOM 4410 C CA . THR A 1 562 ? 9.797 25.547 22.953 1 89.62 562 THR A CA 1
ATOM 4411 C C . THR A 1 562 ? 8.383 26.109 22.969 1 89.62 562 THR A C 1
ATOM 4413 O O . THR A 1 562 ? 8.07 26.984 23.781 1 89.62 562 THR A O 1
ATOM 4416 N N . GLY A 1 563 ? 7.559 25.641 22.016 1 86.62 563 GLY A N 1
ATOM 4417 C CA . GLY A 1 563 ? 6.223 26.203 21.891 1 86.62 563 GLY A CA 1
ATOM 4418 C C . GLY A 1 563 ? 6.215 27.609 21.312 1 86.62 563 GLY A C 1
ATOM 4419 O O . GLY A 1 563 ? 5.199 28.297 21.375 1 86.62 563 GLY A O 1
ATOM 4420 N N . ALA A 1 564 ? 7.387 28.031 20.797 1 88.69 564 ALA A N 1
ATOM 4421 C CA . ALA A 1 564 ? 7.508 29.375 20.25 1 88.69 564 ALA A CA 1
ATOM 4422 C C . ALA A 1 564 ? 6.715 29.516 18.953 1 88.69 564 ALA A C 1
ATOM 4424 O O . ALA A 1 564 ? 6.496 28.531 18.234 1 88.69 564 ALA A O 1
ATOM 4425 N N . TRP A 1 565 ? 6.297 30.75 18.719 1 89.19 565 TRP A N 1
ATOM 4426 C CA . TRP A 1 565 ? 5.578 31.016 17.469 1 89.19 565 TRP A CA 1
ATOM 4427 C C . TRP A 1 565 ? 6.539 31.453 16.375 1 89.19 565 TRP A C 1
ATOM 4429 O O . TRP A 1 565 ? 6.242 31.297 15.188 1 89.19 565 TRP A O 1
ATOM 4439 N N . ASN A 1 566 ? 7.617 32.062 16.812 1 93 566 ASN A N 1
ATOM 4440 C CA . ASN A 1 566 ? 8.664 32.531 15.906 1 93 566 ASN A CA 1
ATOM 4441 C C . ASN A 1 566 ? 10.055 32.188 16.438 1 93 566 ASN A C 1
ATOM 4443 O O . ASN A 1 566 ? 10.305 32.281 17.641 1 93 566 ASN A O 1
ATOM 4447 N N . LEU A 1 567 ? 10.836 31.75 15.602 1 95.81 567 LEU A N 1
ATOM 4448 C CA . LEU A 1 567 ? 12.227 31.531 15.961 1 95.81 567 LEU A CA 1
ATOM 4449 C C . LEU A 1 567 ? 13.164 32.219 14.977 1 95.81 567 LEU A C 1
ATOM 4451 O O . LEU A 1 567 ? 12.906 32.219 13.766 1 95.81 567 LEU A O 1
ATOM 4455 N N . PRO A 1 568 ? 14.156 32.906 15.469 1 96.94 568 PRO A N 1
ATOM 4456 C CA . PRO A 1 568 ? 15.102 33.594 14.578 1 96.94 568 PRO A CA 1
ATOM 4457 C C . PRO A 1 568 ? 16.016 32.594 13.852 1 96.94 568 PRO A C 1
ATOM 4459 O O . PRO A 1 568 ? 16.328 31.531 14.375 1 96.94 568 PRO A O 1
ATOM 4462 N N . VAL A 1 569 ? 16.344 32.938 12.695 1 97.31 569 VAL A N 1
ATOM 4463 C CA . VAL A 1 569 ? 17.234 32.156 11.844 1 97.31 569 VAL A CA 1
ATOM 4464 C C . VAL A 1 569 ? 18.578 32.875 11.703 1 97.31 569 VAL A C 1
ATOM 4466 O O . VAL A 1 569 ? 18.625 34.062 11.422 1 97.31 569 VAL A O 1
ATOM 4469 N N . VAL A 1 570 ? 19.656 32.219 11.961 1 96.38 570 VAL A N 1
ATOM 4470 C CA . VAL A 1 570 ? 20.984 32.812 11.852 1 96.38 570 VAL A CA 1
ATOM 4471 C C . VAL A 1 570 ? 21.875 31.938 10.977 1 96.38 570 VAL A C 1
ATOM 4473 O O . VAL A 1 570 ? 21.594 30.75 10.789 1 96.38 570 VAL A O 1
ATOM 4476 N N . ARG A 1 571 ? 22.734 32.469 10.305 1 94.75 571 ARG A N 1
ATOM 4477 C CA . ARG A 1 571 ? 23.812 31.812 9.609 1 94.75 571 ARG A CA 1
ATOM 4478 C C . ARG A 1 571 ? 25.172 32.219 10.195 1 94.75 571 ARG A C 1
ATOM 4480 O O . ARG A 1 571 ? 25.594 33.344 10.055 1 94.75 571 ARG A O 1
ATOM 4487 N N . GLU A 1 572 ? 25.828 31.344 10.852 1 92.69 572 GLU A N 1
ATOM 4488 C CA . GLU A 1 572 ? 27.078 31.625 11.531 1 92.69 572 GLU A CA 1
ATOM 4489 C C . GLU A 1 572 ? 26.953 32.812 12.477 1 92.69 572 GLU A C 1
ATOM 4491 O O . GLU A 1 572 ? 27.766 33.75 12.453 1 92.69 572 GLU A O 1
ATOM 4496 N N . GLY A 1 573 ? 25.781 32.969 13.094 1 91.94 573 GLY A N 1
ATOM 4497 C CA . GLY A 1 573 ? 25.531 34 14.078 1 91.94 573 GLY A CA 1
ATOM 4498 C C . GLY A 1 573 ? 24.875 35.25 13.492 1 91.94 573 GLY A C 1
ATOM 4499 O O . GLY A 1 573 ? 24.312 36.062 14.227 1 91.94 573 GLY A O 1
ATOM 4500 N N . VAL A 1 574 ? 24.984 35.406 12.211 1 95.38 574 VAL A N 1
ATOM 4501 C CA . VAL A 1 574 ? 24.422 36.562 11.531 1 95.38 574 VAL A CA 1
ATOM 4502 C C . VAL A 1 574 ? 22.922 36.375 11.344 1 95.38 574 VAL A C 1
ATOM 4504 O O . VAL A 1 574 ? 22.469 35.344 10.883 1 95.38 574 VAL A O 1
ATOM 4507 N N . TYR A 1 575 ? 22.203 37.438 11.656 1 96.5 575 TYR A N 1
ATOM 4508 C CA . TYR A 1 575 ? 20.75 37.375 11.555 1 96.5 575 TYR A CA 1
ATOM 4509 C C . TYR A 1 575 ? 20.312 37.344 10.094 1 96.5 575 TYR A C 1
ATOM 4511 O O . TYR A 1 575 ? 20.75 38.125 9.273 1 96.5 575 TYR A O 1
ATOM 4519 N N . ILE A 1 576 ? 19.391 36.406 9.75 1 96.06 576 ILE A N 1
ATOM 4520 C CA . ILE A 1 576 ? 18.891 36.25 8.391 1 96.06 576 ILE A CA 1
ATOM 4521 C C . ILE A 1 576 ? 17.406 36.562 8.344 1 96.06 576 ILE A C 1
ATOM 4523 O O . ILE A 1 576 ? 16.922 37.188 7.391 1 96.06 576 ILE A O 1
ATOM 4527 N N . GLY A 1 577 ? 16.703 36.188 9.359 1 96.62 577 GLY A N 1
ATOM 4528 C CA . GLY A 1 577 ? 15.266 36.344 9.398 1 96.62 577 GLY A CA 1
ATOM 4529 C C . GLY A 1 577 ? 14.609 35.531 10.508 1 96.62 577 GLY A C 1
ATOM 4530 O O . GLY A 1 577 ? 15.219 35.281 11.547 1 96.62 577 GLY A O 1
ATOM 4531 N N . PHE A 1 578 ? 13.312 35.281 10.344 1 96.81 578 PHE A N 1
ATOM 4532 C CA . PHE A 1 578 ? 12.547 34.438 11.273 1 96.81 578 PHE A CA 1
ATOM 4533 C C . PHE A 1 578 ? 11.789 33.344 10.531 1 96.81 578 PHE A C 1
ATOM 4535 O O . PHE A 1 578 ? 11.547 33.469 9.328 1 96.81 578 PHE A O 1
ATOM 4542 N N . ILE A 1 579 ? 11.547 32.25 11.141 1 95.75 579 ILE A N 1
ATOM 4543 C CA . ILE A 1 579 ? 10.57 31.266 10.703 1 95.75 579 ILE A CA 1
ATOM 4544 C C . ILE A 1 579 ? 9.406 31.234 11.695 1 95.75 579 ILE A C 1
ATOM 4546 O O . ILE A 1 579 ? 9.609 31.172 12.906 1 95.75 579 ILE A O 1
ATOM 4550 N N . SER A 1 580 ? 8.234 31.438 11.18 1 94.12 580 SER A N 1
ATOM 4551 C CA . SER A 1 580 ? 7.055 31.312 12.023 1 94.12 580 SER A CA 1
ATOM 4552 C C . SER A 1 580 ? 6.496 29.891 11.992 1 94.12 580 SER A C 1
ATOM 4554 O O . SER A 1 580 ? 6.617 29.188 10.984 1 94.12 580 SER A O 1
ATOM 4556 N N . LYS A 1 581 ? 5.941 29.484 13.062 1 92.38 581 LYS A N 1
ATOM 4557 C CA . LYS A 1 581 ? 5.328 28.156 13.156 1 92.38 581 LYS A CA 1
ATOM 4558 C C . LYS A 1 581 ? 4.219 28 12.125 1 92.38 581 LYS A C 1
ATOM 4560 O O . LYS A 1 581 ? 4.09 26.938 11.508 1 92.38 581 LYS A O 1
ATOM 4565 N N . SER A 1 582 ? 3.445 29.016 11.906 1 89.38 582 SER A N 1
ATOM 4566 C CA . SER A 1 582 ? 2.338 28.969 10.961 1 89.38 582 SER A CA 1
ATOM 4567 C C . SER A 1 582 ? 2.84 28.766 9.539 1 89.38 582 SER A C 1
ATOM 4569 O O . SER A 1 582 ? 2.285 27.953 8.789 1 89.38 582 SER A O 1
ATOM 4571 N N . ARG A 1 583 ? 3.84 29.5 9.195 1 90.06 583 ARG A N 1
ATOM 4572 C CA . ARG A 1 583 ? 4.402 29.359 7.855 1 90.06 583 ARG A CA 1
ATOM 4573 C C . ARG A 1 583 ? 5.02 27.969 7.664 1 90.06 583 ARG A C 1
ATOM 4575 O O . ARG A 1 583 ? 4.879 27.375 6.598 1 90.06 583 ARG A O 1
ATOM 4582 N N . LEU A 1 584 ? 5.711 27.578 8.672 1 92.62 584 LEU A N 1
ATOM 4583 C CA . LEU A 1 584 ? 6.34 26.266 8.633 1 92.62 584 LEU A CA 1
ATOM 4584 C C . LEU A 1 584 ? 5.293 25.172 8.445 1 92.62 584 LEU A C 1
ATOM 4586 O O . LEU A 1 584 ? 5.441 24.312 7.574 1 92.62 584 LEU A O 1
ATOM 4590 N N . LEU A 1 585 ? 4.27 25.219 9.195 1 91.62 585 LEU A N 1
ATOM 4591 C CA . LEU A 1 585 ? 3.246 24.172 9.18 1 91.62 585 LEU A CA 1
ATOM 4592 C C . LEU A 1 585 ? 2.393 24.281 7.918 1 91.62 585 LEU A C 1
ATOM 4594 O O . LEU A 1 585 ? 1.916 23.266 7.402 1 91.62 585 LEU A O 1
ATOM 4598 N N . SER A 1 586 ? 2.227 25.484 7.457 1 89.56 586 SER A N 1
ATOM 4599 C CA . SER A 1 586 ? 1.528 25.656 6.188 1 89.56 586 SER A CA 1
ATOM 4600 C C . SER A 1 586 ? 2.303 25.016 5.039 1 89.56 586 SER A C 1
ATOM 4602 O O . SER A 1 586 ? 1.717 24.359 4.18 1 89.56 586 SER A O 1
ATOM 4604 N N . ALA A 1 587 ? 3.557 25.281 5.059 1 89.31 587 ALA A N 1
ATOM 4605 C CA . ALA A 1 587 ? 4.406 24.656 4.043 1 89.31 587 ALA A CA 1
ATOM 4606 C C . ALA A 1 587 ? 4.387 23.141 4.16 1 89.31 587 ALA A C 1
ATOM 4608 O O . ALA A 1 587 ? 4.387 22.422 3.15 1 89.31 587 ALA A O 1
ATOM 4609 N N . TYR A 1 588 ? 4.398 22.672 5.359 1 89.12 588 TYR A N 1
ATOM 4610 C CA . TYR A 1 588 ? 4.309 21.25 5.645 1 89.12 588 TYR A CA 1
ATOM 4611 C C . TYR A 1 588 ? 3.057 20.641 5.02 1 89.12 588 TYR A C 1
ATOM 4613 O O . TYR A 1 588 ? 3.129 19.625 4.328 1 89.12 588 TYR A O 1
ATOM 4621 N N . ARG A 1 589 ? 1.959 21.219 5.234 1 85.31 589 ARG A N 1
ATOM 4622 C CA . ARG A 1 589 ? 0.689 20.719 4.723 1 85.31 589 ARG A CA 1
ATOM 4623 C C . ARG A 1 589 ? 0.647 20.781 3.201 1 85.31 589 ARG A C 1
ATOM 4625 O O . ARG A 1 589 ? 0.147 19.859 2.549 1 85.31 589 ARG A O 1
ATOM 4632 N N . ARG A 1 590 ? 1.117 21.844 2.674 1 83.06 590 ARG A N 1
ATOM 4633 C CA . ARG A 1 590 ? 1.146 21.984 1.222 1 83.06 590 ARG A CA 1
ATOM 4634 C C . ARG A 1 590 ? 1.963 20.859 0.582 1 83.06 590 ARG A C 1
ATOM 4636 O O . ARG A 1 590 ? 1.588 20.344 -0.468 1 83.06 590 ARG A O 1
ATOM 4643 N N . LYS A 1 591 ? 3.045 20.688 1.19 1 78.94 591 LYS A N 1
ATOM 4644 C CA . LYS A 1 591 ? 3.896 19.609 0.685 1 78.94 591 LYS A CA 1
ATOM 4645 C C . LYS A 1 591 ? 3.199 18.25 0.797 1 78.94 591 LYS A C 1
ATOM 4647 O O . LYS A 1 591 ? 3.338 17.406 -0.084 1 78.94 591 LYS A O 1
ATOM 4652 N N . LEU A 1 592 ? 2.459 18.031 1.816 1 77.12 592 LEU A N 1
ATOM 4653 C CA . LEU A 1 592 ? 1.712 16.781 2.031 1 77.12 592 LEU A CA 1
ATOM 4654 C C . LEU A 1 592 ? 0.642 16.609 0.959 1 77.12 592 LEU A C 1
ATOM 4656 O O . LEU A 1 592 ? 0.474 15.508 0.422 1 77.12 592 LEU A O 1
ATOM 4660 N N . ILE A 1 593 ? -0.083 17.672 0.687 1 74.94 593 ILE A N 1
ATOM 4661 C CA . ILE A 1 593 ? -1.14 17.641 -0.318 1 74.94 593 ILE A CA 1
ATOM 4662 C C . ILE A 1 593 ? -0.539 17.344 -1.69 1 74.94 593 ILE A C 1
ATOM 4664 O O . ILE A 1 593 ? -1.089 16.562 -2.457 1 74.94 593 ILE A O 1
ATOM 4668 N N . TYR A 1 594 ? 0.551 18.031 -1.915 1 66.31 594 TYR A N 1
ATOM 4669 C CA . TYR A 1 594 ? 1.224 17.875 -3.199 1 66.31 594 TYR A CA 1
ATOM 4670 C C . TYR A 1 594 ? 1.644 16.422 -3.418 1 66.31 594 TYR A C 1
ATOM 4672 O O . TYR A 1 594 ? 1.484 15.883 -4.516 1 66.31 594 TYR A O 1
ATOM 4680 N N . PHE A 1 595 ? 2.053 15.828 -2.428 1 63.19 595 PHE A N 1
ATOM 4681 C CA . PHE A 1 595 ? 2.588 14.477 -2.566 1 63.19 595 PHE A CA 1
ATOM 4682 C C . PHE A 1 595 ? 1.488 13.438 -2.381 1 63.19 595 PHE A C 1
ATOM 4684 O O . PHE A 1 595 ? 1.635 12.289 -2.809 1 63.19 595 PHE A O 1
ATOM 4691 N N . SER A 1 596 ? 0.402 13.773 -1.678 1 59.84 596 SER A N 1
ATOM 4692 C CA . SER A 1 596 ? -0.711 12.844 -1.517 1 59.84 596 SER A CA 1
ATOM 4693 C C . SER A 1 596 ? -1.612 12.836 -2.748 1 59.84 596 SER A C 1
ATOM 4695 O O . SER A 1 596 ? -2.225 11.82 -3.074 1 59.84 596 SER A O 1
ATOM 4697 N N . ASN A 1 597 ? -1.939 14.047 -3.4 1 51.41 597 ASN A N 1
ATOM 4698 C CA . ASN A 1 597 ? -2.809 14.164 -4.566 1 51.41 597 ASN A CA 1
ATOM 4699 C C . ASN A 1 597 ? -2.092 13.742 -5.844 1 51.41 597 ASN A C 1
ATOM 4701 O O . ASN A 1 597 ? -2.674 13.781 -6.93 1 51.41 597 ASN A O 1
ATOM 4705 N N . SER A 1 598 ? -0.839 13.461 -5.746 1 44.31 598 SER A N 1
ATOM 4706 C CA . SER A 1 598 ? -0.174 13.023 -6.969 1 44.31 598 SER A CA 1
ATOM 4707 C C . SER A 1 598 ? -0.166 11.5 -7.07 1 44.31 598 SER A C 1
ATOM 4709 O O . SER A 1 598 ? -0.104 10.805 -6.055 1 44.31 598 SER A O 1
ATOM 4711 N N . MET B 1 1 ? -16.625 5.082 37.75 1 32.38 1 MET B N 1
ATOM 4712 C CA . MET B 1 1 ? -16.781 3.637 37.875 1 32.38 1 MET B CA 1
ATOM 4713 C C . MET B 1 1 ? -15.586 2.998 38.562 1 32.38 1 MET B C 1
ATOM 4715 O O . MET B 1 1 ? -14.445 3.203 38.125 1 32.38 1 MET B O 1
ATOM 4719 N N . LYS B 1 2 ? -15.68 2.613 39.75 1 39.94 2 LYS B N 1
ATOM 4720 C CA . LYS B 1 2 ? -14.695 1.96 40.594 1 39.94 2 LYS B CA 1
ATOM 4721 C C . LYS B 1 2 ? -14.078 0.751 39.906 1 39.94 2 LYS B C 1
ATOM 4723 O O . LYS B 1 2 ? -14.781 -0.211 39.562 1 39.94 2 LYS B O 1
ATOM 4728 N N . ILE B 1 3 ? -13.047 0.85 39.062 1 50.75 3 ILE B N 1
ATOM 4729 C CA . ILE B 1 3 ? -12.438 -0.287 38.375 1 50.75 3 ILE B CA 1
ATOM 4730 C C . ILE B 1 3 ? -12.125 -1.388 39.406 1 50.75 3 ILE B C 1
ATOM 4732 O O . ILE B 1 3 ? -11.383 -1.168 40.344 1 50.75 3 ILE B O 1
ATOM 4736 N N . ASN B 1 4 ? -13.109 -2.141 39.656 1 48.62 4 ASN B N 1
ATOM 4737 C CA . ASN B 1 4 ? -12.836 -3.283 40.531 1 48.62 4 ASN B CA 1
ATOM 4738 C C . ASN B 1 4 ? -11.469 -3.898 40.219 1 48.62 4 ASN B C 1
ATOM 4740 O O . ASN B 1 4 ? -11.273 -4.477 39.156 1 48.62 4 ASN B O 1
ATOM 4744 N N . LYS B 1 5 ? -10.547 -3.463 40.875 1 56.22 5 LYS B N 1
ATOM 4745 C CA . LYS B 1 5 ? -9.133 -3.834 40.812 1 56.22 5 LYS B CA 1
ATOM 4746 C C . LYS B 1 5 ? -8.969 -5.344 40.656 1 56.22 5 LYS B C 1
ATOM 4748 O O . LYS B 1 5 ? -7.883 -5.82 40.344 1 56.22 5 LYS B O 1
ATOM 4753 N N . ASN B 1 6 ? -9.93 -6.094 41.125 1 57.78 6 ASN B N 1
ATOM 4754 C CA . ASN B 1 6 ? -9.805 -7.543 41.188 1 57.78 6 ASN B CA 1
ATOM 4755 C C . ASN B 1 6 ? -10.297 -8.219 39.906 1 57.78 6 ASN B C 1
ATOM 4757 O O . ASN B 1 6 ? -10.516 -9.438 39.906 1 57.78 6 ASN B O 1
ATOM 4761 N N . SER B 1 7 ? -10.766 -7.586 38.969 1 62.5 7 SER B N 1
ATOM 4762 C CA . SER B 1 7 ? -11.359 -8.203 37.781 1 62.5 7 SER B CA 1
ATOM 4763 C C . SER B 1 7 ? -10.297 -8.781 36.875 1 62.5 7 SER B C 1
ATOM 4765 O O . SER B 1 7 ? -9.156 -8.312 36.844 1 62.5 7 SER B O 1
ATOM 4767 N N . TRP B 1 8 ? -10.531 -10.078 36.469 1 70.69 8 TRP B N 1
ATOM 4768 C CA . TRP B 1 8 ? -9.656 -10.812 35.531 1 70.69 8 TRP B CA 1
ATOM 4769 C C . TRP B 1 8 ? -9.117 -9.891 34.469 1 70.69 8 TRP B C 1
ATOM 4771 O O . TRP B 1 8 ? -7.953 -10.016 34.062 1 70.69 8 TRP B O 1
ATOM 4781 N N . GLN B 1 9 ? -9.859 -8.961 34.156 1 70.88 9 GLN B N 1
ATOM 4782 C CA . GLN B 1 9 ? -9.438 -8.023 33.125 1 70.88 9 GLN B CA 1
ATOM 4783 C C . GLN B 1 9 ? -8.289 -7.145 33.625 1 70.88 9 GLN B C 1
ATOM 4785 O O . GLN B 1 9 ? -7.328 -6.902 32.875 1 70.88 9 GLN B O 1
ATOM 4790 N N . VAL B 1 10 ? -8.438 -6.73 34.844 1 66.5 10 VAL B N 1
ATOM 4791 C CA . VAL B 1 10 ? -7.426 -5.836 35.406 1 66.5 10 VAL B CA 1
ATOM 4792 C C . VAL B 1 10 ? -6.129 -6.609 35.625 1 66.5 10 VAL B C 1
ATOM 4794 O O . VAL B 1 10 ? -5.039 -6.105 35.344 1 66.5 10 VAL B O 1
ATOM 4797 N N . LYS B 1 11 ? -6.297 -7.805 36.125 1 70.69 11 LYS B N 1
ATOM 4798 C CA . LYS B 1 11 ? -5.109 -8.625 36.344 1 70.69 11 LYS B CA 1
ATOM 4799 C C . LYS B 1 11 ? -4.371 -8.898 35.031 1 70.69 11 LYS B C 1
ATOM 4801 O O . LYS B 1 11 ? -3.139 -8.898 35 1 70.69 11 LYS B O 1
ATOM 4806 N N . PHE B 1 12 ? -5.184 -9.164 34.031 1 76.62 12 PHE B N 1
ATOM 4807 C CA . PHE B 1 12 ? -4.586 -9.438 32.75 1 76.62 12 PHE B CA 1
ATOM 4808 C C . PHE B 1 12 ? -3.891 -8.188 32.188 1 76.62 12 PHE B C 1
ATOM 4810 O O . PHE B 1 12 ? -2.807 -8.281 31.609 1 76.62 12 PHE B O 1
ATOM 4817 N N . LEU B 1 13 ? -4.461 -7.117 32.469 1 71.06 13 LEU B N 1
ATOM 4818 C CA . LEU B 1 13 ? -3.867 -5.875 31.969 1 71.06 13 LEU B CA 1
ATOM 4819 C C . LEU B 1 13 ? -2.547 -5.59 32.688 1 71.06 13 LEU B C 1
ATOM 4821 O O . LEU B 1 13 ? -1.597 -5.109 32.062 1 71.06 13 LEU B O 1
ATOM 4825 N N . PHE B 1 14 ? -2.535 -5.93 33.938 1 68.62 14 PHE B N 1
ATOM 4826 C CA . PHE B 1 14 ? -1.299 -5.742 34.688 1 68.62 14 PHE B CA 1
ATOM 4827 C C . PHE B 1 14 ? -0.228 -6.719 34.219 1 68.62 14 PHE B C 1
ATOM 4829 O O . PHE B 1 14 ? 0.944 -6.355 34.094 1 68.62 14 PHE B O 1
ATOM 4836 N N . TRP B 1 15 ? -0.663 -7.902 34.094 1 72.56 15 TRP B N 1
ATOM 4837 C CA . TRP B 1 15 ? 0.264 -8.906 33.562 1 72.56 15 TRP B CA 1
ATOM 4838 C C . TRP B 1 15 ? 0.811 -8.492 32.219 1 72.56 15 TRP B C 1
ATOM 4840 O O . TRP B 1 15 ? 2.01 -8.617 31.953 1 72.56 15 TRP B O 1
ATOM 4850 N N . ARG B 1 16 ? -0.045 -8 31.391 1 73.94 16 ARG B N 1
ATOM 4851 C CA . ARG B 1 16 ? 0.327 -7.555 30.047 1 73.94 16 ARG B CA 1
ATOM 4852 C C . ARG B 1 16 ? 1.342 -6.418 30.109 1 73.94 16 ARG B C 1
ATOM 4854 O O . ARG B 1 16 ? 2.318 -6.406 29.359 1 73.94 16 ARG B O 1
ATOM 4861 N N . ALA B 1 17 ? 1.089 -5.5 30.906 1 68.19 17 ALA B N 1
ATOM 4862 C CA . ALA B 1 17 ? 1.967 -4.34 31.031 1 68.19 17 ALA B CA 1
ATOM 4863 C C . ALA B 1 17 ? 3.35 -4.746 31.531 1 68.19 17 ALA B C 1
ATOM 4865 O O . ALA B 1 17 ? 4.348 -4.098 31.203 1 68.19 17 ALA B O 1
ATOM 4866 N N . ARG B 1 18 ? 3.359 -5.801 32.25 1 69.06 18 ARG B N 1
ATOM 4867 C CA . ARG B 1 18 ? 4.613 -6.215 32.875 1 69.06 18 ARG B CA 1
ATOM 4868 C C . ARG B 1 18 ? 5.445 -7.062 31.922 1 69.06 18 ARG B C 1
ATOM 4870 O O . ARG B 1 18 ? 6.672 -6.953 31.891 1 69.06 18 ARG B O 1
ATOM 4877 N N . TYR B 1 19 ? 4.789 -7.789 31.078 1 74.12 19 TYR B N 1
ATOM 4878 C CA . TYR B 1 19 ? 5.559 -8.812 30.375 1 74.12 19 TYR B CA 1
ATOM 4879 C C . TYR B 1 19 ? 5.594 -8.539 28.875 1 74.12 19 TYR B C 1
ATOM 4881 O O . TYR B 1 19 ? 6.461 -9.055 28.156 1 74.12 19 TYR B O 1
ATOM 4889 N N . LEU B 1 20 ? 4.66 -7.812 28.391 1 78.5 20 LEU B N 1
ATOM 4890 C CA . LEU B 1 20 ? 4.598 -7.656 26.953 1 78.5 20 LEU B CA 1
ATOM 4891 C C . LEU B 1 20 ? 4.699 -6.184 26.562 1 78.5 20 LEU B C 1
ATOM 4893 O O . LEU B 1 20 ? 4.129 -5.32 27.219 1 78.5 20 LEU B O 1
ATOM 4897 N N . THR B 1 21 ? 5.508 -6.051 25.547 1 82.25 21 THR B N 1
ATOM 4898 C CA . THR B 1 21 ? 5.508 -4.719 24.953 1 82.25 21 THR B CA 1
ATOM 4899 C C . THR B 1 21 ? 4.199 -4.453 24.219 1 82.25 21 THR B C 1
ATOM 4901 O O . THR B 1 21 ? 3.473 -5.391 23.875 1 82.25 21 THR B O 1
ATOM 4904 N N . ASN B 1 22 ? 3.764 -3.281 24.141 1 83.25 22 ASN B N 1
ATOM 4905 C CA . ASN B 1 22 ? 2.529 -2.916 23.453 1 83.25 22 ASN B CA 1
ATOM 4906 C C . ASN B 1 22 ? 2.49 -3.479 22.031 1 83.25 22 ASN B C 1
ATOM 4908 O O . ASN B 1 22 ? 1.446 -3.943 21.578 1 83.25 22 ASN B O 1
ATOM 4912 N N . ARG B 1 23 ? 3.633 -3.51 21.469 1 79.44 23 ARG B N 1
ATOM 4913 C CA . ARG B 1 23 ? 3.697 -4.023 20.109 1 79.44 23 ARG B CA 1
ATOM 4914 C C . ARG B 1 23 ? 3.414 -5.523 20.062 1 79.44 23 ARG B C 1
ATOM 4916 O O . ARG B 1 23 ? 2.691 -6 19.188 1 79.44 23 ARG B O 1
ATOM 4923 N N . GLN B 1 24 ? 3.947 -6.172 20.953 1 83.69 24 GLN B N 1
ATOM 4924 C CA . GLN B 1 24 ? 3.734 -7.613 21.031 1 83.69 24 GLN B CA 1
ATOM 4925 C C . GLN B 1 24 ? 2.279 -7.941 21.359 1 83.69 24 GLN B C 1
ATOM 4927 O O . GLN B 1 24 ? 1.711 -8.883 20.812 1 83.69 24 GLN B O 1
ATOM 4932 N N . PHE B 1 25 ? 1.771 -7.145 22.188 1 88.25 25 PHE B N 1
ATOM 4933 C CA . PHE B 1 25 ? 0.384 -7.363 22.578 1 88.25 25 PHE B CA 1
ATOM 4934 C C . PHE B 1 25 ? -0.552 -7.164 21.391 1 88.25 25 PHE B C 1
ATOM 4936 O O . PHE B 1 25 ? -1.479 -7.949 21.188 1 88.25 25 PHE B O 1
ATOM 4943 N N . ILE B 1 26 ? -0.314 -6.207 20.688 1 88.25 26 ILE B N 1
ATOM 4944 C CA . ILE B 1 26 ? -1.16 -5.914 19.531 1 88.25 26 ILE B CA 1
ATOM 4945 C C . ILE B 1 26 ? -1.039 -7.035 18.5 1 88.25 26 ILE B C 1
ATOM 4947 O O . ILE B 1 26 ? -2.031 -7.43 17.891 1 88.25 26 ILE B O 1
ATOM 4951 N N . LEU B 1 27 ? 0.118 -7.547 18.375 1 87.69 27 LEU B N 1
ATOM 4952 C CA . LEU B 1 27 ? 0.323 -8.648 17.438 1 87.69 27 LEU B CA 1
ATOM 4953 C C . LEU B 1 27 ? -0.458 -9.883 17.875 1 87.69 27 LEU B C 1
ATOM 4955 O O . LEU B 1 27 ? -1.058 -10.57 17.047 1 87.69 27 LEU B O 1
ATOM 4959 N N . ILE B 1 28 ? -0.429 -10.125 19.094 1 90.62 28 ILE B N 1
ATOM 4960 C CA . ILE B 1 28 ? -1.163 -11.266 19.625 1 90.62 28 ILE B CA 1
ATOM 4961 C C . ILE B 1 28 ? -2.664 -11.047 19.453 1 90.62 28 ILE B C 1
ATOM 4963 O O . ILE B 1 28 ? -3.395 -11.969 19.078 1 90.62 28 ILE B O 1
ATOM 4967 N N . LEU B 1 29 ? -3.031 -9.867 19.734 1 93 29 LEU B N 1
ATOM 4968 C CA . LEU B 1 29 ? -4.441 -9.531 19.562 1 93 29 LEU B CA 1
ATOM 4969 C C . LEU B 1 29 ? -4.871 -9.68 18.109 1 93 29 LEU B C 1
ATOM 4971 O O . LEU B 1 29 ? -5.977 -10.133 17.828 1 93 29 LEU B O 1
ATOM 4975 N N . CYS B 1 30 ? -4.023 -9.273 17.219 1 93.25 30 CYS B N 1
ATOM 4976 C CA . CYS B 1 30 ? -4.32 -9.406 15.797 1 93.25 30 CYS B CA 1
ATOM 4977 C C . CYS B 1 30 ? -4.41 -10.875 15.391 1 93.25 30 CYS B C 1
ATOM 4979 O O . CYS B 1 30 ? -5.27 -11.25 14.586 1 93.25 30 CYS B O 1
ATOM 4981 N N . ALA B 1 31 ? -3.59 -11.656 15.938 1 92.44 31 ALA B N 1
ATOM 4982 C CA . ALA B 1 31 ? -3.637 -13.094 15.688 1 92.44 31 ALA B CA 1
ATOM 4983 C C . ALA B 1 31 ? -4.93 -13.703 16.219 1 92.44 31 ALA B C 1
ATOM 4985 O O . ALA B 1 31 ? -5.555 -14.539 15.555 1 92.44 31 ALA B O 1
ATOM 4986 N N . LEU B 1 32 ? -5.293 -13.273 17.328 1 95.38 32 LEU B N 1
ATOM 4987 C CA . LEU B 1 32 ? -6.539 -13.742 17.922 1 95.38 32 LEU B CA 1
ATOM 4988 C C . LEU B 1 32 ? -7.738 -13.344 17.062 1 95.38 32 LEU B C 1
ATOM 4990 O O . LEU B 1 32 ? -8.656 -14.141 16.859 1 95.38 32 LEU B O 1
ATOM 4994 N N . ILE B 1 33 ? -7.691 -12.172 16.641 1 96.06 33 ILE B N 1
ATOM 4995 C CA . ILE B 1 33 ? -8.766 -11.68 15.789 1 96.06 33 ILE B CA 1
ATOM 4996 C C . ILE B 1 33 ? -8.828 -12.508 14.508 1 96.06 33 ILE B C 1
ATOM 4998 O O . ILE B 1 33 ? -9.914 -12.805 14 1 96.06 33 ILE B O 1
ATOM 5002 N N . GLY B 1 34 ? -7.648 -12.82 13.977 1 95.44 34 GLY B N 1
ATOM 5003 C CA . GLY B 1 34 ? -7.621 -13.703 12.82 1 95.44 34 GLY B CA 1
ATOM 5004 C C . GLY B 1 34 ? -8.258 -15.055 13.078 1 95.44 34 GLY B C 1
ATOM 5005 O O . GLY B 1 34 ? -9.039 -15.547 12.266 1 95.44 34 GLY B O 1
ATOM 5006 N N . PHE B 1 35 ? -7.992 -15.57 14.164 1 95.62 35 PHE B N 1
ATOM 5007 C CA . PHE B 1 35 ? -8.555 -16.859 14.57 1 95.62 35 PHE B CA 1
ATOM 5008 C C . PHE B 1 35 ? -10.07 -16.766 14.719 1 95.62 35 PHE B C 1
ATOM 5010 O O . PHE B 1 35 ? -10.805 -17.594 14.195 1 95.62 35 PHE B O 1
ATOM 5017 N N . LEU B 1 36 ? -10.516 -15.758 15.383 1 96.31 36 LEU B N 1
ATOM 5018 C CA . LEU B 1 36 ? -11.945 -15.562 15.602 1 96.31 36 LEU B CA 1
ATOM 5019 C C . LEU B 1 36 ? -12.664 -15.289 14.289 1 96.31 36 LEU B C 1
ATOM 5021 O O . LEU B 1 36 ? -13.797 -15.742 14.086 1 96.31 36 LEU B O 1
ATOM 5025 N N . SER B 1 37 ? -12.023 -14.531 13.469 1 95.5 37 SER B N 1
ATOM 5026 C CA . SER B 1 37 ? -12.609 -14.258 12.156 1 95.5 37 SER B CA 1
ATOM 5027 C C . SER B 1 37 ? -12.75 -15.531 11.336 1 95.5 37 SER B C 1
ATOM 5029 O O . SER B 1 37 ? -13.727 -15.703 10.602 1 95.5 37 SER B O 1
ATOM 5031 N N . GLY B 1 38 ? -11.734 -16.391 11.461 1 94.81 38 GLY B N 1
ATOM 5032 C CA . GLY B 1 38 ? -11.828 -17.688 10.805 1 94.81 38 GLY B CA 1
ATOM 5033 C C . GLY B 1 38 ? -12.992 -18.531 11.305 1 94.81 38 GLY B C 1
ATOM 5034 O O . GLY B 1 38 ? -13.727 -19.109 10.508 1 94.81 38 GLY B O 1
ATOM 5035 N N . ILE B 1 39 ? -13.227 -18.531 12.531 1 95.44 39 ILE B N 1
ATOM 5036 C CA . ILE B 1 39 ? -14.328 -19.266 13.133 1 95.44 39 ILE B CA 1
ATOM 5037 C C . ILE B 1 39 ? -15.656 -18.688 12.672 1 95.44 39 ILE B C 1
ATOM 5039 O O . ILE B 1 39 ? -16.594 -19.422 12.344 1 95.44 39 ILE B O 1
ATOM 5043 N N . LEU B 1 40 ? -15.703 -17.422 12.672 1 95 40 LEU B N 1
ATOM 5044 C CA . LEU B 1 40 ? -16.906 -16.734 12.227 1 95 40 LEU B CA 1
ATOM 5045 C C . LEU B 1 40 ? -17.25 -17.094 10.789 1 95 40 LEU B C 1
ATOM 5047 O O . LEU B 1 40 ? -18.406 -17.359 10.469 1 95 40 LEU B O 1
ATOM 5051 N N . ALA B 1 41 ? -16.297 -17.078 9.969 1 93.81 41 ALA B N 1
ATOM 5052 C CA . ALA B 1 41 ? -16.5 -17.422 8.562 1 93.81 41 ALA B CA 1
ATOM 5053 C C . ALA B 1 41 ? -16.984 -18.859 8.414 1 93.81 41 ALA B C 1
ATOM 5055 O O . ALA B 1 41 ? -17.906 -19.141 7.637 1 93.81 41 ALA B O 1
ATOM 5056 N N . VAL B 1 42 ? -16.438 -19.75 9.172 1 92.44 42 VAL B N 1
ATOM 5057 C CA . VAL B 1 42 ? -16.812 -21.172 9.117 1 92.44 42 VAL B CA 1
ATOM 5058 C C . VAL B 1 42 ? -18.25 -21.344 9.617 1 92.44 42 VAL B C 1
ATOM 5060 O O . VAL B 1 42 ? -19.031 -22.078 9.016 1 92.44 42 VAL B O 1
ATOM 5063 N N . LEU B 1 43 ? -18.531 -20.656 10.633 1 94.25 43 LEU B N 1
ATOM 5064 C CA . LEU B 1 43 ? -19.859 -20.766 11.219 1 94.25 43 LEU B CA 1
ATOM 5065 C C . LEU B 1 43 ? -20.922 -20.25 10.25 1 94.25 43 LEU B C 1
ATOM 5067 O O . LEU B 1 43 ? -21.969 -20.875 10.078 1 94.25 43 LEU B O 1
ATOM 5071 N N . MET B 1 44 ? -20.703 -19.156 9.703 1 93.75 44 MET B N 1
ATOM 5072 C CA . MET B 1 44 ? -21.672 -18.578 8.773 1 93.75 44 MET B CA 1
ATOM 5073 C C . MET B 1 44 ? -21.859 -19.484 7.559 1 93.75 44 MET B C 1
ATOM 5075 O O . MET B 1 44 ? -22.984 -19.688 7.105 1 93.75 44 MET B O 1
ATOM 5079 N N . LYS B 1 45 ? -20.812 -20 7.051 1 91.06 45 LYS B N 1
ATOM 5080 C CA . LYS B 1 45 ? -20.891 -20.891 5.895 1 91.06 45 LYS B CA 1
ATOM 5081 C C . LYS B 1 45 ? -21.625 -22.172 6.246 1 91.06 45 LYS B C 1
ATOM 5083 O O . LYS B 1 45 ? -22.484 -22.641 5.492 1 91.06 45 LYS B O 1
ATOM 5088 N N . LYS B 1 46 ? -21.281 -22.781 7.32 1 92 46 LYS B N 1
ATOM 5089 C CA . LYS B 1 46 ? -21.922 -24.031 7.746 1 92 46 LYS B CA 1
ATOM 5090 C C . LYS B 1 46 ? -23.406 -23.812 8.023 1 92 46 LYS B C 1
ATOM 5092 O O . LYS B 1 46 ? -24.234 -24.688 7.715 1 92 46 LYS B O 1
ATOM 5097 N N . PHE B 1 47 ? -23.703 -22.688 8.617 1 94.56 47 PHE B N 1
ATOM 5098 C CA . PHE B 1 47 ? -25.094 -22.375 8.898 1 94.56 47 PHE B CA 1
ATOM 5099 C C . PHE B 1 47 ? -25.891 -22.219 7.602 1 94.56 47 PHE B C 1
ATOM 5101 O O . PHE B 1 47 ? -27.016 -22.688 7.508 1 94.56 47 PHE B O 1
ATOM 5108 N N . THR B 1 48 ? -25.359 -21.625 6.684 1 93.06 48 THR B N 1
ATOM 5109 C CA . THR B 1 48 ? -26 -21.453 5.387 1 93.06 48 THR B CA 1
ATOM 5110 C C . THR B 1 48 ? -26.203 -22.797 4.703 1 93.06 48 THR B C 1
ATOM 5112 O O . THR B 1 48 ? -27.281 -23.078 4.172 1 93.06 48 THR B O 1
ATOM 5115 N N . LEU B 1 49 ? -25.203 -23.625 4.762 1 89.31 49 LEU B N 1
ATOM 5116 C CA . LEU B 1 49 ? -25.281 -24.938 4.145 1 89.31 49 LEU B CA 1
ATOM 5117 C C . LEU B 1 49 ? -26.328 -25.797 4.84 1 89.31 49 LEU B C 1
ATOM 5119 O O . LEU B 1 49 ? -27.016 -26.594 4.195 1 89.31 49 LEU B O 1
ATOM 5123 N N . LEU B 1 50 ? -26.422 -25.656 6.066 1 91.75 50 LEU B N 1
ATOM 5124 C CA . LEU B 1 50 ? -27.406 -26.406 6.832 1 91.75 50 LEU B CA 1
ATOM 5125 C C . LEU B 1 50 ? -28.828 -26.047 6.398 1 91.75 50 LEU B C 1
ATOM 5127 O O . LEU B 1 50 ? -29.672 -26.922 6.203 1 91.75 50 LEU B O 1
ATOM 5131 N N . ILE B 1 51 ? -29.062 -24.781 6.207 1 92.19 51 ILE B N 1
ATOM 5132 C CA . ILE B 1 51 ? -30.375 -24.312 5.785 1 92.19 51 ILE B CA 1
ATOM 5133 C C . ILE B 1 51 ? -30.672 -24.828 4.375 1 92.19 51 ILE B C 1
ATOM 5135 O O . ILE B 1 51 ? -31.781 -25.312 4.109 1 92.19 51 ILE B O 1
ATOM 5139 N N . GLN B 1 52 ? -29.703 -24.75 3.582 1 86.56 52 GLN B N 1
ATOM 5140 C CA . GLN B 1 52 ? -29.875 -25.203 2.207 1 86.56 52 GLN B CA 1
ATOM 5141 C C . GLN B 1 52 ? -30.125 -26.719 2.156 1 86.56 52 GLN B C 1
ATOM 5143 O O . GLN B 1 52 ? -30.953 -27.188 1.373 1 86.56 52 GLN B O 1
ATOM 5148 N N . SER B 1 53 ? -29.406 -27.453 2.957 1 86.31 53 SER B N 1
ATOM 5149 C CA . SER B 1 53 ? -29.594 -28.891 2.986 1 86.31 53 SER B CA 1
ATOM 5150 C C . SER B 1 53 ? -30.953 -29.266 3.535 1 86.31 53 SER B C 1
ATOM 5152 O O . SER B 1 53 ? -31.578 -30.219 3.061 1 86.31 53 SER B O 1
ATOM 5154 N N . LEU B 1 54 ? -31.391 -28.531 4.461 1 84.88 54 LEU B N 1
ATOM 5155 C CA . LEU B 1 54 ? -32.688 -28.797 5.051 1 84.88 54 LEU B CA 1
ATOM 5156 C C . LEU B 1 54 ? -33.812 -28.484 4.055 1 84.88 54 LEU B C 1
ATOM 5158 O O . LEU B 1 54 ? -34.812 -29.203 4.004 1 84.88 54 LEU B O 1
ATOM 5162 N N . LEU B 1 55 ? -33.656 -27.469 3.303 1 81.81 55 LEU B N 1
ATOM 5163 C CA . LEU B 1 55 ? -34.688 -27.047 2.365 1 81.81 55 LEU B CA 1
ATOM 5164 C C . LEU B 1 55 ? -34.625 -27.875 1.088 1 81.81 55 LEU B C 1
ATOM 5166 O O . LEU B 1 55 ? -35.656 -28.219 0.516 1 81.81 55 LEU B O 1
ATOM 5170 N N . GLN B 1 56 ? -33.469 -28.203 0.609 1 73.38 56 GLN B N 1
ATOM 5171 C CA . GLN B 1 56 ? -33.344 -28.906 -0.667 1 73.38 56 GLN B CA 1
ATOM 5172 C C . GLN B 1 56 ? -33.469 -30.406 -0.486 1 73.38 56 GLN B C 1
ATOM 5174 O O . GLN B 1 56 ? -34.125 -31.078 -1.297 1 73.38 56 GLN B O 1
ATOM 5179 N N . ASN B 1 57 ? -32.656 -31.094 0.306 1 63.78 57 ASN B N 1
ATOM 5180 C CA . ASN B 1 57 ? -32.688 -32.562 0.443 1 63.78 57 ASN B CA 1
ATOM 5181 C C . ASN B 1 57 ? -33.781 -33 1.403 1 63.78 57 ASN B C 1
ATOM 5183 O O . ASN B 1 57 ? -34.281 -34.125 1.279 1 63.78 57 ASN B O 1
ATOM 5187 N N . GLY B 1 58 ? -34.062 -32.281 2.455 1 54.78 58 GLY B N 1
ATOM 5188 C CA . GLY B 1 58 ? -34.906 -32.812 3.514 1 54.78 58 GLY B CA 1
ATOM 5189 C C . GLY B 1 58 ? -36.375 -32.625 3.25 1 54.78 58 GLY B C 1
ATOM 5190 O O . GLY B 1 58 ? -37.062 -33.594 2.936 1 54.78 58 GLY B O 1
ATOM 5191 N N . LEU B 1 59 ? -36.781 -31.484 3.535 1 50.03 59 LEU B N 1
ATOM 5192 C CA . LEU B 1 59 ? -38.219 -31.281 3.771 1 50.03 59 LEU B CA 1
ATOM 5193 C C . LEU B 1 59 ? -39 -31.312 2.459 1 50.03 59 LEU B C 1
ATOM 5195 O O . LEU B 1 59 ? -40.188 -31.656 2.438 1 50.03 59 LEU B O 1
ATOM 5199 N N . VAL B 1 60 ? -38.375 -30.75 1.249 1 53.72 60 VAL B N 1
ATOM 5200 C CA . VAL B 1 60 ? -39.25 -30.531 0.104 1 53.72 60 VAL B CA 1
ATOM 5201 C C . VAL B 1 60 ? -38.688 -31.266 -1.12 1 53.72 60 VAL B C 1
ATOM 5203 O O . VAL B 1 60 ? -38.562 -30.672 -2.199 1 53.72 60 VAL B O 1
ATOM 5206 N N . MET B 1 61 ? -38.125 -32.344 -1.116 1 49.56 61 MET B N 1
ATOM 5207 C CA . MET B 1 61 ? -37.531 -33.125 -2.207 1 49.56 61 MET B CA 1
ATOM 5208 C C . MET B 1 61 ? -38.5 -33.219 -3.381 1 49.56 61 MET B C 1
ATOM 5210 O O . MET B 1 61 ? -38.094 -33.125 -4.539 1 49.56 61 MET B O 1
ATOM 5214 N N . HIS B 1 62 ? -39.75 -33.594 -3.121 1 48.62 62 HIS B N 1
ATOM 5215 C CA . HIS B 1 62 ? -40.688 -33.969 -4.172 1 48.62 62 HIS B CA 1
ATOM 5216 C C . HIS B 1 62 ? -41.344 -32.75 -4.809 1 48.62 62 HIS B C 1
ATOM 5218 O O . HIS B 1 62 ? -41.906 -32.844 -5.891 1 48.62 62 HIS B O 1
ATOM 5224 N N . TYR B 1 63 ? -41.469 -31.672 -4.137 1 49.03 63 TYR B N 1
ATOM 5225 C CA . TYR B 1 63 ? -42.219 -30.516 -4.621 1 49.03 63 TYR B CA 1
ATOM 5226 C C . TYR B 1 63 ? -41.312 -29.359 -4.953 1 49.03 63 TYR B C 1
ATOM 5228 O O . TYR B 1 63 ? -41.656 -28.203 -4.734 1 49.03 63 TYR B O 1
ATOM 5236 N N . HIS B 1 64 ? -40.156 -29.609 -5.5 1 56.94 64 HIS B N 1
ATOM 5237 C CA . HIS B 1 64 ? -38.875 -28.906 -5.535 1 56.94 64 HIS B CA 1
ATOM 5238 C C . HIS B 1 64 ? -39.031 -27.547 -6.207 1 56.94 64 HIS B C 1
ATOM 5240 O O . HIS B 1 64 ? -38.531 -26.531 -5.688 1 56.94 64 HIS B O 1
ATOM 5246 N N . ARG B 1 65 ? -39.656 -27.531 -7.309 1 60.69 65 ARG B N 1
ATOM 5247 C CA . ARG B 1 65 ? -39.625 -26.328 -8.141 1 60.69 65 ARG B CA 1
ATOM 5248 C C . ARG B 1 65 ? -40.562 -25.266 -7.609 1 60.69 65 ARG B C 1
ATOM 5250 O O . ARG B 1 65 ? -40.25 -24.078 -7.621 1 60.69 65 ARG B O 1
ATOM 5257 N N . ALA B 1 66 ? -41.719 -25.766 -7.125 1 61.5 66 ALA B N 1
ATOM 5258 C CA . ALA B 1 66 ? -42.719 -24.812 -6.699 1 61.5 66 ALA B CA 1
ATOM 5259 C C . ALA B 1 66 ? -42.312 -24.094 -5.418 1 61.5 66 ALA B C 1
ATOM 5261 O O . ALA B 1 66 ? -42.625 -22.922 -5.211 1 61.5 66 ALA B O 1
ATOM 5262 N N . PHE B 1 67 ? -41.438 -24.672 -4.684 1 68.19 67 PHE B N 1
ATOM 5263 C CA . PHE B 1 67 ? -41.062 -24.109 -3.393 1 68.19 67 PHE B CA 1
ATOM 5264 C C . PHE B 1 67 ? -39.969 -23.047 -3.549 1 68.19 67 PHE B C 1
ATOM 5266 O O . PHE B 1 67 ? -39.844 -22.172 -2.697 1 68.19 67 PHE B O 1
ATOM 5273 N N . TYR B 1 68 ? -39.344 -23.141 -4.641 1 73.88 68 TYR B N 1
ATOM 5274 C CA . TYR B 1 68 ? -38.375 -22.109 -4.902 1 73.88 68 TYR B CA 1
ATOM 5275 C C . TYR B 1 68 ? -39.031 -20.734 -4.996 1 73.88 68 TYR B C 1
ATOM 5277 O O . TYR B 1 68 ? -38.406 -19.719 -4.734 1 73.88 68 TYR B O 1
ATOM 5285 N N . PHE B 1 69 ? -40.312 -20.859 -5.176 1 78.44 69 PHE B N 1
ATOM 5286 C CA . PHE B 1 69 ? -41.062 -19.625 -5.344 1 78.44 69 PHE B CA 1
ATOM 5287 C C . PHE B 1 69 ? -41.375 -18.984 -3.996 1 78.44 69 PHE B C 1
ATOM 5289 O O . PHE B 1 69 ? -41.375 -17.75 -3.875 1 78.44 69 PHE B O 1
ATOM 5296 N N . VAL B 1 70 ? -41.438 -19.812 -2.98 1 86 70 VAL B N 1
ATOM 5297 C CA . VAL B 1 70 ? -41.969 -19.281 -1.719 1 86 70 VAL B CA 1
ATOM 5298 C C . VAL B 1 70 ? -40.812 -19.125 -0.716 1 86 70 VAL B C 1
ATOM 5300 O O . VAL B 1 70 ? -40.938 -18.359 0.239 1 86 70 VAL B O 1
ATOM 5303 N N . PHE B 1 71 ? -39.781 -19.781 -0.94 1 89 71 PHE B N 1
ATOM 5304 C CA . PHE B 1 71 ? -38.688 -19.859 0.036 1 89 71 PHE B CA 1
ATOM 5305 C C . PHE B 1 71 ? -38.125 -18.469 0.323 1 89 71 PHE B C 1
ATOM 5307 O O . PHE B 1 71 ? -37.969 -18.094 1.483 1 89 71 PHE B O 1
ATOM 5314 N N . PRO B 1 72 ? -37.938 -17.656 -0.689 1 91.06 72 PRO B N 1
ATOM 5315 C CA . PRO B 1 72 ? -37.375 -16.328 -0.402 1 91.06 72 PRO B CA 1
ATOM 5316 C C . PRO B 1 72 ? -38.312 -15.469 0.458 1 91.06 72 PRO B C 1
ATOM 5318 O O . PRO B 1 72 ? -37.844 -14.75 1.342 1 91.06 72 PRO 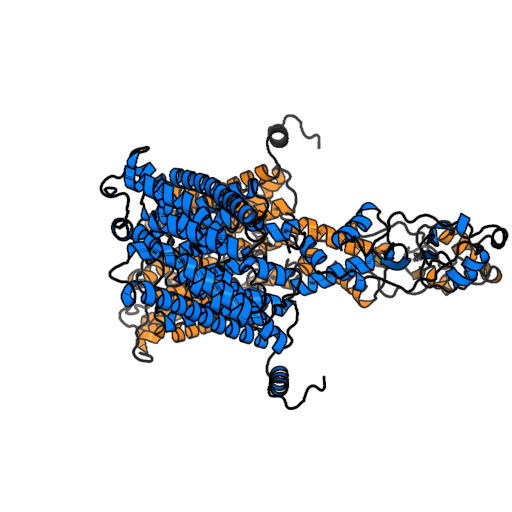B O 1
ATOM 5321 N N . THR B 1 73 ? -39.562 -15.617 0.215 1 91.94 73 THR B N 1
ATOM 5322 C CA . THR B 1 73 ? -40.531 -14.844 0.998 1 91.94 73 THR B CA 1
ATOM 5323 C C . THR B 1 73 ? -40.5 -15.281 2.461 1 91.94 73 THR B C 1
ATOM 5325 O O . THR B 1 73 ? -40.562 -14.445 3.363 1 91.94 73 THR B O 1
ATOM 5328 N N . ILE B 1 74 ? -40.438 -16.531 2.668 1 92.62 74 ILE B N 1
ATOM 5329 C CA . ILE B 1 74 ? -40.344 -17.062 4.023 1 92.62 74 ILE B CA 1
ATOM 5330 C C . ILE B 1 74 ? -39.062 -16.609 4.684 1 92.62 74 ILE B C 1
ATOM 5332 O O . ILE B 1 74 ? -39.062 -16.203 5.848 1 92.62 74 ILE B O 1
ATOM 5336 N N . GLY B 1 75 ? -38 -16.75 3.955 1 93.75 75 GLY B N 1
ATOM 5337 C CA . GLY B 1 75 ? -36.719 -16.312 4.469 1 93.75 75 GLY B CA 1
ATOM 5338 C C . GLY B 1 75 ? -36.688 -14.852 4.879 1 93.75 75 GLY B C 1
ATOM 5339 O O . GLY B 1 75 ? -36.219 -14.516 5.965 1 93.75 75 GLY B O 1
ATOM 5340 N N . PHE B 1 76 ? -37.281 -13.992 4.031 1 94.94 76 PHE B N 1
ATOM 5341 C CA . PHE B 1 76 ? -37.312 -12.562 4.324 1 94.94 76 PHE B CA 1
ATOM 5342 C C . PHE B 1 76 ? -38.188 -12.281 5.539 1 94.94 76 PHE B C 1
ATOM 5344 O O . PHE B 1 76 ? -37.906 -11.375 6.324 1 94.94 76 PHE B O 1
ATOM 5351 N N . PHE B 1 77 ? -39.156 -13.062 5.602 1 95.19 77 PHE B N 1
ATOM 5352 C CA . PHE B 1 77 ? -40.031 -12.891 6.742 1 95.19 77 PHE B CA 1
ATOM 5353 C C . PHE B 1 77 ? -39.344 -13.266 8.039 1 95.19 77 PHE B C 1
ATOM 5355 O O . PHE B 1 77 ? -39.469 -12.57 9.047 1 95.19 77 PHE B O 1
ATOM 5362 N N . ILE B 1 78 ? -38.625 -14.328 8.07 1 95.69 78 ILE B N 1
ATOM 5363 C CA . ILE B 1 78 ? -37.875 -14.758 9.25 1 95.69 78 ILE B CA 1
ATOM 5364 C C . ILE B 1 78 ? -36.844 -13.695 9.617 1 95.69 78 ILE B C 1
ATOM 5366 O O . ILE B 1 78 ? -36.688 -13.359 10.797 1 95.69 78 ILE B O 1
ATOM 5370 N N . VAL B 1 79 ? -36.188 -13.188 8.617 1 95 79 VAL B N 1
ATOM 5371 C CA . VAL B 1 79 ? -35.188 -12.156 8.844 1 95 79 VAL B CA 1
ATOM 5372 C C . VAL B 1 79 ? -35.844 -10.93 9.469 1 95 79 VAL B C 1
ATOM 5374 O O . VAL B 1 79 ? -35.281 -10.328 10.398 1 95 79 VAL B O 1
ATOM 5377 N N . TYR B 1 80 ? -37 -10.594 8.977 1 94.12 80 TYR B N 1
ATOM 5378 C CA . TYR B 1 80 ? -37.75 -9.461 9.516 1 94.12 80 TYR B CA 1
ATOM 5379 C C . TYR B 1 80 ? -38.094 -9.688 10.992 1 94.12 80 TYR B C 1
ATOM 5381 O O . TYR B 1 80 ? -37.938 -8.781 11.812 1 94.12 80 TYR B O 1
ATOM 5389 N N . LEU B 1 81 ? -38.469 -10.859 11.32 1 95.19 81 LEU B N 1
ATOM 5390 C CA . LEU B 1 81 ? -38.812 -11.188 12.695 1 95.19 81 LEU B CA 1
ATOM 5391 C C . LEU B 1 81 ? -37.594 -11.133 13.602 1 95.19 81 LEU B C 1
ATOM 5393 O O . LEU B 1 81 ? -37.688 -10.664 14.742 1 95.19 81 LEU B O 1
ATOM 5397 N N . ILE B 1 82 ? -36.5 -11.594 13.109 1 94.75 82 ILE B N 1
ATOM 5398 C CA . ILE B 1 82 ? -35.281 -11.602 13.898 1 94.75 82 ILE B CA 1
ATOM 5399 C C . ILE B 1 82 ? -34.812 -10.164 14.156 1 94.75 82 ILE B C 1
ATOM 5401 O O . ILE B 1 82 ? -34.438 -9.828 15.273 1 94.75 82 ILE B O 1
ATOM 5405 N N . ILE B 1 83 ? -34.906 -9.352 13.18 1 92.44 83 ILE B N 1
ATOM 5406 C CA . ILE B 1 83 ? -34.5 -7.957 13.312 1 92.44 83 ILE B CA 1
ATOM 5407 C C . ILE B 1 83 ? -35.438 -7.227 14.281 1 92.44 83 ILE B C 1
ATOM 5409 O O . ILE B 1 83 ? -34.969 -6.445 15.117 1 92.44 83 ILE B O 1
ATOM 5413 N N . LYS B 1 84 ? -36.656 -7.531 14.172 1 91.88 84 LYS B N 1
ATOM 5414 C CA . LYS B 1 84 ? -37.656 -6.824 14.969 1 91.88 84 LYS B CA 1
ATOM 5415 C C . LYS B 1 84 ? -37.656 -7.301 16.422 1 91.88 84 LYS B C 1
ATOM 5417 O O . LYS B 1 84 ? -37.719 -6.492 17.344 1 91.88 84 LYS B O 1
ATOM 5422 N N . TYR B 1 85 ? -37.5 -8.57 16.641 1 93.56 85 TYR B N 1
ATOM 5423 C CA . TYR B 1 85 ? -37.719 -9.102 17.984 1 93.56 85 TYR B CA 1
ATOM 5424 C C . TYR B 1 85 ? -36.406 -9.469 18.672 1 93.56 85 TYR B C 1
ATOM 5426 O O . TYR B 1 85 ? -36.312 -9.438 19.891 1 93.56 85 TYR B O 1
ATOM 5434 N N . VAL B 1 86 ? -35.438 -9.852 17.953 1 92 86 VAL B N 1
ATOM 5435 C CA . VAL B 1 86 ? -34.188 -10.32 18.562 1 92 86 VAL B CA 1
ATOM 5436 C C . VAL B 1 86 ? -33.156 -9.195 18.578 1 92 86 VAL B C 1
ATOM 5438 O O . VAL B 1 86 ? -32.688 -8.781 19.641 1 92 86 VAL B O 1
ATOM 5441 N N . ILE B 1 87 ? -32.844 -8.609 17.422 1 90.62 87 ILE B N 1
ATOM 5442 C CA . ILE B 1 87 ? -31.797 -7.602 17.297 1 90.62 87 ILE B CA 1
ATOM 5443 C C . ILE B 1 87 ? -32.344 -6.242 17.734 1 90.62 87 ILE B C 1
ATOM 5445 O O . ILE B 1 87 ? -31.641 -5.48 18.406 1 90.62 87 ILE B O 1
ATOM 5449 N N . ARG B 1 88 ? -33.531 -5.809 17.359 1 88.69 88 ARG B N 1
ATOM 5450 C CA . ARG B 1 88 ? -34.25 -4.598 17.75 1 88.69 88 ARG B CA 1
ATOM 5451 C C . ARG B 1 88 ? -33.5 -3.352 17.25 1 88.69 88 ARG B C 1
ATOM 5453 O O . ARG B 1 88 ? -33.625 -2.283 17.844 1 88.69 88 ARG B O 1
ATOM 5460 N N . HIS B 1 89 ? -32.594 -3.58 16.266 1 86.38 89 HIS B N 1
ATOM 5461 C CA . HIS B 1 89 ? -31.875 -2.494 15.594 1 86.38 89 HIS B CA 1
ATOM 5462 C C . HIS B 1 89 ? -31.734 -2.762 14.102 1 86.38 89 HIS B C 1
ATOM 5464 O O . HIS B 1 89 ? -31.906 -3.898 13.648 1 86.38 89 HIS B O 1
ATOM 5470 N N . ARG B 1 90 ? -31.516 -1.707 13.414 1 80.75 90 ARG B N 1
ATOM 5471 C CA . ARG B 1 90 ? -31.312 -1.857 11.977 1 80.75 90 ARG B CA 1
ATOM 5472 C C . ARG B 1 90 ? -29.953 -2.486 11.68 1 80.75 90 ARG B C 1
ATOM 5474 O O . ARG B 1 90 ? -28.953 -2.139 12.305 1 80.75 90 ARG B O 1
ATOM 5481 N N . VAL B 1 91 ? -30.031 -3.494 10.859 1 77.88 91 VAL B N 1
ATOM 5482 C CA . VAL B 1 91 ? -28.812 -4.164 10.445 1 77.88 91 VAL B CA 1
ATOM 5483 C C . VAL B 1 91 ? -28.156 -3.398 9.297 1 77.88 91 VAL B C 1
ATOM 5485 O O . VAL B 1 91 ? -28.812 -3.148 8.273 1 77.88 91 VAL B O 1
ATOM 5488 N N . GLU B 1 92 ? -26.984 -2.904 9.531 1 71.88 92 GLU B N 1
ATOM 5489 C CA . GLU B 1 92 ? -26.312 -2.074 8.539 1 71.88 92 GLU B CA 1
ATOM 5490 C C . GLU B 1 92 ? -25.578 -2.934 7.516 1 71.88 92 GLU B C 1
ATOM 5492 O O . GLU B 1 92 ? -25.359 -4.125 7.734 1 71.88 92 GLU B O 1
ATOM 5497 N N . SER B 1 93 ? -25.359 -2.238 6.438 1 72.25 93 SER B N 1
ATOM 5498 C CA . SER B 1 93 ? -24.656 -2.893 5.336 1 72.25 93 SER B CA 1
ATOM 5499 C C . SER B 1 93 ? -23.234 -3.264 5.723 1 72.25 93 SER B C 1
ATOM 5501 O O . SER B 1 93 ? -22.594 -2.555 6.504 1 72.25 93 SER B O 1
ATOM 5503 N N . GLY B 1 94 ? -22.75 -4.352 5.309 1 83.69 94 GLY B N 1
ATOM 5504 C CA . GLY B 1 94 ? -21.516 -4.996 5.73 1 83.69 94 GLY B CA 1
ATOM 5505 C C . GLY B 1 94 ? -20.297 -4.121 5.547 1 83.69 94 GLY B C 1
ATOM 5506 O O . GLY B 1 94 ? -19.875 -3.432 6.48 1 83.69 94 GLY B O 1
ATOM 5507 N N . ILE B 1 95 ? -19.812 -3.828 4.352 1 84.81 95 ILE B N 1
ATOM 5508 C CA . ILE B 1 95 ? -18.531 -3.188 4.074 1 84.81 95 ILE B CA 1
ATOM 5509 C C . ILE B 1 95 ? -18.688 -1.67 4.172 1 84.81 95 ILE B C 1
ATOM 5511 O O . ILE B 1 95 ? -17.891 -1.002 4.84 1 84.81 95 ILE B O 1
ATOM 5515 N N . PRO B 1 96 ? -19.797 -1.098 3.686 1 83.75 96 PRO B N 1
ATOM 5516 C CA . PRO B 1 96 ? -19.969 0.351 3.824 1 83.75 96 PRO B CA 1
ATOM 5517 C C . PRO B 1 96 ? -20.062 0.797 5.281 1 83.75 96 PRO B C 1
ATOM 5519 O O . PRO B 1 96 ? -19.531 1.854 5.645 1 83.75 96 PRO B O 1
ATOM 5522 N N . TYR B 1 97 ? -20.672 0.04 6.02 1 84.38 97 TYR B N 1
ATOM 5523 C CA . TYR B 1 97 ? -20.781 0.392 7.43 1 84.38 97 TYR B CA 1
ATOM 5524 C C . TYR B 1 97 ? -19.438 0.312 8.125 1 84.38 97 TYR B C 1
ATOM 5526 O O . TYR B 1 97 ? -19.141 1.122 9.008 1 84.38 97 TYR B O 1
ATOM 5534 N N . THR B 1 98 ? -18.719 -0.679 7.812 1 87.19 98 THR B N 1
ATOM 5535 C CA . THR B 1 98 ? -17.391 -0.803 8.391 1 87.19 98 THR B CA 1
ATOM 5536 C C . THR B 1 98 ? -16.531 0.398 8.023 1 87.19 98 THR B C 1
ATOM 5538 O O . THR B 1 98 ? -15.781 0.917 8.859 1 87.19 98 THR B O 1
ATOM 5541 N N . LEU B 1 99 ? -16.688 0.822 6.82 1 84.38 99 LEU B N 1
ATOM 5542 C CA . LEU B 1 99 ? -15.977 2.012 6.371 1 84.38 99 LEU B CA 1
ATOM 5543 C C . LEU B 1 99 ? -16.422 3.244 7.148 1 84.38 99 LEU B C 1
ATOM 5545 O O . LEU B 1 99 ? -15.602 4.09 7.508 1 84.38 99 LEU B O 1
ATOM 5549 N N . TYR B 1 100 ? -17.672 3.264 7.387 1 81.56 100 TYR B N 1
ATOM 5550 C CA . TYR B 1 100 ? -18.234 4.355 8.164 1 81.56 100 TYR B CA 1
ATOM 5551 C C . TYR B 1 100 ? -17.703 4.34 9.594 1 81.56 100 TYR B C 1
ATOM 5553 O O . TYR B 1 100 ? -17.375 5.387 10.156 1 81.56 100 TYR B O 1
ATOM 5561 N N . ALA B 1 101 ? -17.641 3.211 10.109 1 83.75 101 ALA B N 1
ATOM 5562 C CA . ALA B 1 101 ? -17.141 3.064 11.477 1 83.75 101 ALA B CA 1
ATOM 5563 C C . ALA B 1 101 ? -15.695 3.521 11.602 1 83.75 101 ALA B C 1
ATOM 5565 O O . ALA B 1 101 ? -15.328 4.184 12.57 1 83.75 101 ALA B O 1
ATOM 5566 N N . ILE B 1 102 ? -14.945 3.248 10.68 1 80.88 102 ILE B N 1
ATOM 5567 C CA . ILE B 1 102 ? -13.531 3.611 10.68 1 80.88 102 ILE B CA 1
ATOM 5568 C C . ILE B 1 102 ? -13.383 5.117 10.484 1 80.88 102 ILE B C 1
ATOM 5570 O O . ILE B 1 102 ? -12.602 5.77 11.18 1 80.88 102 ILE B O 1
ATOM 5574 N N . SER B 1 103 ? -14.164 5.668 9.648 1 73.75 103 SER B N 1
ATOM 5575 C CA . SER B 1 103 ? -13.984 7.055 9.227 1 73.75 103 SER B CA 1
ATOM 5576 C C . SER B 1 103 ? -14.609 8.016 10.227 1 73.75 103 SER B C 1
ATOM 5578 O O . SER B 1 103 ? -14.039 9.062 10.539 1 73.75 103 SER B O 1
ATOM 5580 N N . LYS B 1 104 ? -15.758 7.602 10.766 1 73 104 LYS B N 1
ATOM 5581 C CA . LYS B 1 104 ? -16.516 8.586 11.523 1 73 104 LYS B CA 1
ATOM 5582 C C . LYS B 1 104 ? -16.656 8.18 12.992 1 73 104 LYS B C 1
ATOM 5584 O O . LYS B 1 104 ? -16.781 9.039 13.867 1 73 104 LYS B O 1
ATOM 5589 N N . LEU B 1 105 ? -16.594 6.961 13.211 1 79.06 105 LEU B N 1
ATOM 5590 C CA . LEU B 1 105 ? -16.859 6.508 14.57 1 79.06 105 LEU B CA 1
ATOM 5591 C C . LEU B 1 105 ? -15.562 6.098 15.266 1 79.06 105 LEU B C 1
ATOM 5593 O O . LEU B 1 105 ? -15.594 5.355 16.25 1 79.06 105 LEU B O 1
ATOM 5597 N N . LYS B 1 106 ? -14.469 6.434 14.75 1 76.81 106 LYS B N 1
ATOM 5598 C CA . LYS B 1 106 ? -13.156 6.172 15.336 1 76.81 106 LYS B CA 1
ATOM 5599 C C . LYS B 1 106 ? -12.945 4.676 15.555 1 76.81 106 LYS B C 1
ATOM 5601 O O . LYS B 1 106 ? -12.32 4.273 16.547 1 76.81 106 LYS B O 1
ATOM 5606 N N . GLY B 1 107 ? -13.672 3.877 14.766 1 84.88 107 GLY B N 1
ATOM 5607 C CA . GLY B 1 107 ? -13.5 2.434 14.82 1 84.88 107 GLY B CA 1
ATOM 5608 C C . GLY B 1 107 ? -14.414 1.759 15.828 1 84.88 107 GLY B C 1
ATOM 5609 O O . GLY B 1 107 ? -14.281 0.561 16.078 1 84.88 107 GLY B O 1
ATOM 5610 N N . LEU B 1 108 ? -15.312 2.51 16.391 1 90.56 108 LEU B N 1
ATOM 5611 C CA . LEU B 1 108 ? -16.219 1.941 17.375 1 90.56 108 LEU B CA 1
ATOM 5612 C C . LEU B 1 108 ? -17.5 1.427 16.703 1 90.56 108 LEU B C 1
ATOM 5614 O O . LEU B 1 108 ? -18.109 2.139 15.914 1 90.56 108 LEU B O 1
ATOM 5618 N N . MET B 1 109 ? -17.797 0.165 17 1 92.38 109 MET B N 1
ATOM 5619 C CA . MET B 1 109 ? -18.984 -0.468 16.469 1 92.38 109 MET B CA 1
ATOM 5620 C C . MET B 1 109 ? -19.859 -1.03 17.578 1 92.38 109 MET B C 1
ATOM 5622 O O . MET B 1 109 ? -19.344 -1.478 18.609 1 92.38 109 MET B O 1
ATOM 5626 N N . PRO B 1 110 ? -21.125 -0.96 17.375 1 91.75 110 PRO B N 1
ATOM 5627 C CA . PRO B 1 110 ? -22.016 -1.5 18.406 1 91.75 110 PRO B CA 1
ATOM 5628 C C . PRO B 1 110 ? -21.906 -3.016 18.562 1 91.75 110 PRO B C 1
ATOM 5630 O O . PRO B 1 110 ? -21.578 -3.713 17.594 1 91.75 110 PRO B O 1
ATOM 5633 N N . THR B 1 111 ? -22.266 -3.557 19.703 1 92.31 111 THR B N 1
ATOM 5634 C CA . THR B 1 111 ? -22.078 -4.961 20.031 1 92.31 111 THR B CA 1
ATOM 5635 C C . THR B 1 111 ? -23.078 -5.84 19.297 1 92.31 111 THR B C 1
ATOM 5637 O O . THR B 1 111 ? -22.781 -7 18.984 1 92.31 111 THR B O 1
ATOM 5640 N N . TYR B 1 112 ? -24.234 -5.316 18.953 1 92.44 112 TYR B N 1
ATOM 5641 C CA . TYR B 1 112 ? -25.25 -6.141 18.312 1 92.44 112 TYR B CA 1
ATOM 5642 C C . TYR B 1 112 ? -24.812 -6.535 16.906 1 92.44 112 TYR B C 1
ATOM 5644 O O . TYR B 1 112 ? -25.266 -7.539 16.359 1 92.44 112 TYR B O 1
ATOM 5652 N N . GLN B 1 113 ? -23.984 -5.758 16.359 1 91.31 113 GLN B N 1
ATOM 5653 C CA . GLN B 1 113 ? -23.516 -6.031 15.008 1 91.31 113 GLN B CA 1
ATOM 5654 C C . GLN B 1 113 ? -22.641 -7.285 14.977 1 91.31 113 GLN B C 1
ATOM 5656 O O . GLN B 1 113 ? -22.406 -7.852 13.906 1 91.31 113 GLN B O 1
ATOM 5661 N N . MET B 1 114 ? -22.188 -7.734 16.125 1 91.69 114 MET B N 1
ATOM 5662 C CA . MET B 1 114 ? -21.375 -8.938 16.219 1 91.69 114 MET B CA 1
ATOM 5663 C C . MET B 1 114 ? -22.172 -10.164 15.781 1 91.69 114 MET B C 1
ATOM 5665 O O . MET B 1 114 ? -21.625 -11.055 15.117 1 91.69 114 MET B O 1
ATOM 5669 N N . TYR B 1 115 ? -23.438 -10.117 16.094 1 93.19 115 TYR B N 1
ATOM 5670 C CA . TYR B 1 115 ? -24.203 -11.328 15.82 1 93.19 115 TYR B CA 1
ATOM 5671 C C . TYR B 1 115 ? -25.344 -11.047 14.867 1 93.19 115 TYR B C 1
ATOM 5673 O O . TYR B 1 115 ? -25.984 -11.977 14.359 1 93.19 115 TYR B O 1
ATOM 5681 N N . ALA B 1 116 ? -25.625 -9.828 14.594 1 93.38 116 ALA B N 1
ATOM 5682 C CA . ALA B 1 116 ? -26.766 -9.461 13.742 1 93.38 116 ALA B CA 1
ATOM 5683 C C . ALA B 1 116 ? -26.641 -10.102 12.367 1 93.38 116 ALA B C 1
ATOM 5685 O O . ALA B 1 116 ? -27.562 -10.789 11.914 1 93.38 116 ALA B O 1
ATOM 5686 N N . SER B 1 117 ? -25.5 -9.914 11.766 1 92.94 117 SER B N 1
ATOM 5687 C CA . SER B 1 117 ? -25.297 -10.453 10.422 1 92.94 117 SER B CA 1
ATOM 5688 C C . SER B 1 117 ? -25.141 -11.969 10.453 1 92.94 117 SER B C 1
ATOM 5690 O O . SER B 1 117 ? -25.516 -12.664 9.508 1 92.94 117 SER B O 1
ATOM 5692 N N . LEU B 1 118 ? -24.609 -12.5 11.508 1 92.75 118 LEU B N 1
ATOM 5693 C CA . LEU B 1 118 ? -24.406 -13.938 11.664 1 92.75 118 LEU B CA 1
ATOM 5694 C C . LEU B 1 118 ? -25.75 -14.672 11.672 1 92.75 118 LEU B C 1
ATOM 5696 O O . LEU B 1 118 ? -25.844 -15.789 11.164 1 92.75 118 LEU B O 1
ATOM 5700 N N . LEU B 1 119 ? -26.75 -14.016 12.102 1 93.88 119 LEU B N 1
ATOM 5701 C CA . LEU B 1 119 ? -28.062 -14.641 12.234 1 93.88 119 LEU B CA 1
ATOM 5702 C C . LEU B 1 119 ? -28.906 -14.406 10.992 1 93.88 119 LEU B C 1
ATOM 5704 O O . LEU B 1 119 ? -29.688 -15.273 10.586 1 93.88 119 LEU B O 1
ATOM 5708 N N . THR B 1 120 ? -28.781 -13.312 10.398 1 95 120 THR B N 1
ATOM 5709 C CA . THR B 1 120 ? -29.719 -12.898 9.367 1 95 120 THR B CA 1
ATOM 5710 C C . THR B 1 120 ? -29.203 -13.258 7.98 1 95 120 THR B C 1
ATOM 5712 O O . THR B 1 120 ? -29.953 -13.703 7.121 1 95 120 THR B O 1
ATOM 5715 N N . ALA B 1 121 ? -27.875 -13.148 7.746 1 95.69 121 ALA B N 1
ATOM 5716 C CA . ALA B 1 121 ? -27.312 -13.32 6.41 1 95.69 121 ALA B CA 1
ATOM 5717 C C . ALA B 1 121 ? -27.469 -14.766 5.945 1 95.69 121 ALA B C 1
ATOM 5719 O O . ALA B 1 121 ? -27.906 -15.023 4.82 1 95.69 121 ALA B O 1
ATOM 5720 N N . PRO B 1 122 ? -27.141 -15.797 6.828 1 95.75 122 PRO B N 1
ATOM 5721 C CA . PRO B 1 122 ? -27.297 -17.188 6.379 1 95.75 122 PRO B CA 1
ATOM 5722 C C . PRO B 1 122 ? -28.75 -17.531 6.047 1 95.75 122 PRO B C 1
ATOM 5724 O O . PRO B 1 122 ? -29 -18.312 5.121 1 95.75 122 PRO B O 1
ATOM 5727 N N . ILE B 1 123 ? -29.656 -16.938 6.707 1 95.69 123 ILE B N 1
ATOM 5728 C CA . ILE B 1 123 ? -31.078 -17.188 6.441 1 95.69 123 ILE B CA 1
ATOM 5729 C C . ILE B 1 123 ? -31.469 -16.562 5.105 1 95.69 123 ILE B C 1
ATOM 5731 O O . ILE B 1 123 ? -32.188 -17.188 4.309 1 95.69 123 ILE B O 1
ATOM 5735 N N . THR B 1 124 ? -31.016 -15.391 4.871 1 95.38 124 THR B N 1
ATOM 5736 C CA . THR B 1 124 ? -31.312 -14.711 3.613 1 95.38 124 THR B CA 1
ATOM 5737 C C . THR B 1 124 ? -30.797 -15.531 2.43 1 95.38 124 THR B C 1
ATOM 5739 O O . THR B 1 124 ? -31.547 -15.805 1.49 1 95.38 124 THR B O 1
ATOM 5742 N N . VAL B 1 125 ? -29.578 -15.961 2.494 1 94.06 125 VAL B N 1
ATOM 5743 C CA . VAL B 1 125 ? -28.938 -16.672 1.391 1 94.06 125 VAL B CA 1
ATOM 5744 C C . VAL B 1 125 ? -29.484 -18.109 1.325 1 94.06 125 VAL B C 1
ATOM 5746 O O . VAL B 1 125 ? -29.75 -18.625 0.239 1 94.06 125 VAL B O 1
ATOM 5749 N N . GLY B 1 126 ? -29.641 -18.719 2.451 1 92.5 126 GLY B N 1
ATOM 5750 C CA . GLY B 1 126 ? -30.109 -20.094 2.512 1 92.5 126 GLY B CA 1
ATOM 5751 C C . GLY B 1 126 ? -31.516 -20.266 1.951 1 92.5 126 GLY B C 1
ATOM 5752 O O . GLY B 1 126 ? -31.812 -21.297 1.342 1 92.5 126 GLY B O 1
ATOM 5753 N N . PHE B 1 127 ? -32.344 -19.266 2.084 1 92.56 127 PHE B N 1
ATOM 5754 C CA . PHE B 1 127 ? -33.719 -19.344 1.621 1 92.56 127 PHE B CA 1
ATOM 5755 C C . PHE B 1 127 ? -33.844 -18.859 0.183 1 92.56 127 PHE B C 1
ATOM 5757 O O . PHE B 1 127 ? -34.938 -18.75 -0.356 1 92.56 127 PHE B O 1
ATOM 5764 N N . GLY B 1 128 ? -32.719 -18.484 -0.338 1 89.38 128 GLY B N 1
ATOM 5765 C CA . GLY B 1 128 ? -32.75 -18.219 -1.768 1 89.38 128 GLY B CA 1
ATOM 5766 C C . GLY B 1 128 ? -32.406 -16.781 -2.117 1 89.38 128 GLY B C 1
ATOM 5767 O O . GLY B 1 128 ? -32.469 -16.391 -3.287 1 89.38 128 GLY B O 1
ATOM 5768 N N . GLY B 1 129 ? -32.188 -15.977 -1.155 1 93 129 GLY B N 1
ATOM 5769 C CA . GLY B 1 129 ? -31.703 -14.633 -1.465 1 93 129 GLY B CA 1
ATOM 5770 C C . GLY B 1 129 ? -30.453 -14.625 -2.322 1 93 129 GLY B C 1
ATOM 5771 O O . GLY B 1 129 ? -29.531 -15.422 -2.102 1 93 129 GLY B O 1
ATOM 5772 N N . SER B 1 130 ? -30.406 -13.797 -3.357 1 94.31 130 SER B N 1
ATOM 5773 C CA . SER B 1 130 ? -29.312 -13.742 -4.32 1 94.31 130 SER B CA 1
ATOM 5774 C C . SER B 1 130 ? -28.25 -12.742 -3.896 1 94.31 130 SER B C 1
ATOM 5776 O O . SER B 1 130 ? -28.047 -11.727 -4.566 1 94.31 130 SER B O 1
ATOM 5778 N N . VAL B 1 131 ? -27.641 -12.969 -2.771 1 94.62 131 VAL B N 1
ATOM 5779 C CA . VAL B 1 131 ? -26.609 -12.102 -2.23 1 94.62 131 VAL B CA 1
ATOM 5780 C C . VAL B 1 131 ? -25.453 -12.945 -1.689 1 94.62 131 VAL B C 1
ATOM 5782 O O . VAL B 1 131 ? -25.531 -14.172 -1.68 1 94.62 131 VAL B O 1
ATOM 5785 N N . GLY B 1 132 ? -24.375 -12.297 -1.323 1 93.06 132 GLY B N 1
ATOM 5786 C CA . GLY B 1 132 ? -23.219 -12.977 -0.774 1 93.06 132 GLY B CA 1
ATOM 5787 C C . GLY B 1 132 ? -23.078 -12.805 0.726 1 93.06 132 GLY B C 1
ATOM 5788 O O . GLY B 1 132 ? -23.703 -11.914 1.314 1 93.06 132 GLY B O 1
ATOM 5789 N N . LEU B 1 133 ? -22.297 -13.641 1.302 1 93.94 133 LEU B N 1
ATOM 5790 C CA . LEU B 1 133 ? -22.109 -13.648 2.75 1 93.94 133 LEU B CA 1
ATOM 5791 C C . LEU B 1 133 ? -20.906 -12.812 3.148 1 93.94 133 LEU B C 1
ATOM 5793 O O . LEU B 1 133 ? -20.672 -12.57 4.336 1 93.94 133 LEU B O 1
ATOM 5797 N N . GLU B 1 134 ? -20.094 -12.297 2.252 1 92.06 134 GLU B N 1
ATOM 5798 C CA . GLU B 1 134 ? -18.828 -11.641 2.512 1 92.06 134 GLU B CA 1
ATOM 5799 C C . GLU B 1 134 ? -19.016 -10.336 3.277 1 92.06 134 GLU B C 1
ATOM 5801 O O . GLU B 1 134 ? -18.297 -10.07 4.242 1 92.06 134 GLU B O 1
ATOM 5806 N N . GLY B 1 135 ? -19.938 -9.594 2.797 1 91.62 135 GLY B N 1
ATOM 5807 C CA . GLY B 1 135 ? -20.203 -8.328 3.461 1 91.62 135 GLY B CA 1
ATOM 5808 C C . GLY B 1 135 ? -20.578 -8.492 4.922 1 91.62 135 GLY B C 1
ATOM 5809 O O . GLY B 1 135 ? -19.922 -7.945 5.805 1 91.62 135 GLY B O 1
ATOM 5810 N N . PRO B 1 136 ? -21.562 -9.289 5.129 1 93.25 136 PRO B N 1
ATOM 5811 C CA . PRO B 1 136 ? -21.984 -9.547 6.512 1 93.25 136 PRO B CA 1
ATOM 5812 C C . PRO B 1 136 ? -20.859 -10.141 7.363 1 93.25 136 PRO B C 1
ATOM 5814 O O . PRO B 1 136 ? -20.766 -9.836 8.555 1 93.25 136 PRO B O 1
ATOM 5817 N N . MET B 1 137 ? -20.047 -10.984 6.801 1 94.25 137 MET B N 1
ATOM 5818 C CA . MET B 1 137 ? -18.938 -11.578 7.527 1 94.25 137 MET B CA 1
ATOM 5819 C C . MET B 1 137 ? -17.953 -10.5 7.977 1 94.25 137 MET B C 1
ATOM 5821 O O . MET B 1 137 ? -17.469 -10.539 9.109 1 94.25 137 MET B O 1
ATOM 5825 N N . VAL B 1 138 ? -17.672 -9.617 7.105 1 93.25 138 VAL B N 1
ATOM 5826 C CA . VAL B 1 138 ? -16.75 -8.531 7.41 1 93.25 138 VAL B CA 1
ATOM 5827 C C . VAL B 1 138 ? -17.344 -7.648 8.508 1 93.25 138 VAL B C 1
ATOM 5829 O O . VAL B 1 138 ? -16.625 -7.223 9.422 1 93.25 138 VAL B O 1
ATOM 5832 N N . ALA B 1 139 ? -18.641 -7.402 8.406 1 92.81 139 ALA B N 1
ATOM 5833 C CA . ALA B 1 139 ? -19.297 -6.57 9.414 1 92.81 139 ALA B CA 1
ATOM 5834 C C . ALA B 1 139 ? -19.219 -7.215 10.797 1 92.81 139 ALA B C 1
ATOM 5836 O O . ALA B 1 139 ? -18.875 -6.555 11.773 1 92.81 139 ALA B O 1
ATOM 5837 N N . SER B 1 140 ? -19.562 -8.445 10.836 1 94.75 140 SER B N 1
ATOM 5838 C CA . SER B 1 140 ? -19.516 -9.156 12.109 1 94.75 140 SER B CA 1
ATOM 5839 C C . SER B 1 140 ? -18.078 -9.258 12.641 1 94.75 140 SER B C 1
ATOM 5841 O O . SER B 1 140 ? -17.844 -9.039 13.828 1 94.75 140 SER B O 1
ATOM 5843 N N . GLY B 1 141 ? -17.188 -9.617 11.797 1 95.12 141 GLY B N 1
ATOM 5844 C CA . GLY B 1 141 ? -15.789 -9.688 12.188 1 95.12 141 GLY B CA 1
ATOM 5845 C C . GLY B 1 141 ? -15.234 -8.367 12.695 1 95.12 141 GLY B C 1
ATOM 5846 O O . GLY B 1 141 ? -14.531 -8.328 13.703 1 95.12 141 GLY B O 1
ATOM 5847 N N . SER B 1 142 ? -15.555 -7.344 12 1 94.38 142 SER B N 1
ATOM 5848 C CA . SER B 1 142 ? -15.109 -6.008 12.383 1 94.38 142 SER B CA 1
ATOM 5849 C C . SER B 1 142 ? -15.688 -5.602 13.734 1 94.38 142 SER B C 1
ATOM 5851 O O . SER B 1 142 ? -15.016 -4.957 14.539 1 94.38 142 SER B O 1
ATOM 5853 N N . SER B 1 143 ? -16.938 -5.941 13.906 1 95.12 143 SER B N 1
ATOM 5854 C CA . SER B 1 143 ? -17.578 -5.605 15.18 1 95.12 143 SER B CA 1
ATOM 5855 C C . SER B 1 143 ? -16.938 -6.375 16.328 1 95.12 143 SER B C 1
ATOM 5857 O O . SER B 1 143 ? -16.766 -5.832 17.422 1 95.12 143 SER B O 1
ATOM 5859 N N . ILE B 1 144 ? -16.641 -7.547 16.125 1 96.19 144 ILE B N 1
ATOM 5860 C CA . ILE B 1 144 ? -15.961 -8.336 17.141 1 96.19 144 ILE B CA 1
ATOM 5861 C C . ILE B 1 144 ? -14.617 -7.691 17.469 1 96.19 144 ILE B C 1
ATOM 5863 O O . ILE B 1 144 ? -14.273 -7.531 18.641 1 96.19 144 ILE B O 1
ATOM 5867 N N . SER B 1 145 ? -13.93 -7.363 16.484 1 95.5 145 SER B N 1
ATOM 5868 C CA . SER B 1 145 ? -12.617 -6.738 16.656 1 95.5 145 SER B CA 1
ATOM 5869 C C . SER B 1 145 ? -12.742 -5.406 17.391 1 95.5 145 SER B C 1
ATOM 5871 O O . SER B 1 145 ? -11.93 -5.102 18.266 1 95.5 145 SER B O 1
ATOM 5873 N N . SER B 1 146 ? -13.695 -4.617 16.953 1 94.5 146 SER B N 1
ATOM 5874 C CA . SER B 1 146 ? -13.93 -3.328 17.594 1 94.5 146 SER B CA 1
ATOM 5875 C C . SER B 1 146 ? -14.227 -3.492 19.078 1 94.5 146 SER B C 1
ATOM 5877 O O . SER B 1 146 ? -13.672 -2.768 19.906 1 94.5 146 SER B O 1
ATOM 5879 N N . ASN B 1 147 ? -15.031 -4.418 19.422 1 94.75 147 ASN B N 1
ATOM 5880 C CA . ASN B 1 147 ? -15.43 -4.625 20.812 1 94.75 147 ASN B CA 1
ATOM 5881 C C . ASN B 1 147 ? -14.297 -5.238 21.625 1 94.75 147 ASN B C 1
ATOM 5883 O O . ASN B 1 147 ? -14.164 -4.953 22.812 1 94.75 147 ASN B O 1
ATOM 5887 N N . LEU B 1 148 ? -13.531 -6.059 21.078 1 94.06 148 LEU B N 1
ATOM 5888 C CA . LEU B 1 148 ? -12.344 -6.566 21.75 1 94.06 148 LEU B CA 1
ATOM 5889 C C . LEU B 1 148 ? -11.344 -5.449 22 1 94.06 148 LEU B C 1
ATOM 5891 O O . LEU B 1 148 ? -10.68 -5.426 23.047 1 94.06 148 LEU B O 1
ATOM 5895 N N . GLY B 1 149 ? -11.18 -4.59 21 1 90.62 149 GLY B N 1
ATOM 5896 C CA . GLY B 1 149 ? -10.328 -3.428 21.188 1 90.62 149 GLY B CA 1
ATOM 5897 C C . GLY B 1 149 ? -10.773 -2.533 22.328 1 90.62 149 GLY B C 1
ATOM 5898 O O . GLY B 1 149 ? -9.945 -2.041 23.094 1 90.62 149 GLY B O 1
ATOM 5899 N N . LYS B 1 150 ? -12.086 -2.402 22.391 1 88.56 150 LYS B N 1
ATOM 5900 C CA . LYS B 1 150 ? -12.641 -1.611 23.484 1 88.56 150 LYS B CA 1
ATOM 5901 C C . LYS B 1 150 ? -12.391 -2.277 24.828 1 88.56 150 LYS B C 1
ATOM 5903 O O . LYS B 1 150 ? -12.07 -1.604 25.812 1 88.56 150 LYS B O 1
ATOM 5908 N N . LEU B 1 151 ? -12.5 -3.527 24.859 1 89.31 151 LEU B N 1
ATOM 5909 C CA . LEU B 1 151 ? -12.297 -4.301 26.078 1 89.31 151 LEU B CA 1
ATOM 5910 C C . LEU B 1 151 ? -10.867 -4.145 26.594 1 89.31 151 LEU B C 1
ATOM 5912 O O . LEU B 1 151 ? -10.648 -4.047 27.797 1 89.31 151 LEU B O 1
ATOM 5916 N N . PHE B 1 152 ? -9.906 -4.047 25.688 1 89.44 152 PHE B N 1
ATOM 5917 C CA . PHE B 1 152 ? -8.508 -3.988 26.078 1 89.44 152 PHE B CA 1
ATOM 5918 C C . PHE B 1 152 ? -7.984 -2.557 26.016 1 89.44 152 PHE B C 1
ATOM 5920 O O . PHE B 1 152 ? -6.777 -2.326 26.109 1 89.44 152 PHE B O 1
ATOM 5927 N N . HIS B 1 153 ? -8.812 -1.639 25.719 1 85.12 153 HIS B N 1
ATOM 5928 C CA . HIS B 1 153 ? -8.523 -0.208 25.734 1 85.12 153 HIS B CA 1
ATOM 5929 C C . HIS B 1 153 ? -7.367 0.137 24.812 1 85.12 153 HIS B C 1
ATOM 5931 O O . HIS B 1 153 ? -6.434 0.836 25.203 1 85.12 153 HIS B O 1
ATOM 5937 N N . VAL B 1 154 ? -7.562 -0.299 23.656 1 86.94 154 VAL B N 1
ATOM 5938 C CA . VAL B 1 154 ? -6.531 0.025 22.672 1 86.94 154 VAL B CA 1
ATOM 5939 C C . VAL B 1 154 ? -6.797 1.409 22.094 1 86.94 154 VAL B C 1
ATOM 5941 O O . VAL B 1 154 ? -7.926 1.905 22.125 1 86.94 154 VAL B O 1
ATOM 5944 N N . ASN B 1 155 ? -5.773 2.059 21.578 1 82.38 155 ASN B N 1
ATOM 5945 C CA . ASN B 1 155 ? -5.914 3.383 20.984 1 82.38 155 ASN B CA 1
ATOM 5946 C C . ASN B 1 155 ? -6.625 3.32 19.641 1 82.38 155 ASN B C 1
ATOM 5948 O O . ASN B 1 155 ? -6.883 2.234 19.109 1 82.38 155 ASN B O 1
ATOM 5952 N N . GLN B 1 156 ? -7.031 4.418 19.125 1 80.44 156 GLN B N 1
ATOM 5953 C CA . GLN B 1 156 ? -7.824 4.512 17.906 1 80.44 156 GLN B CA 1
ATOM 5954 C C . GLN B 1 156 ? -7.086 3.889 16.719 1 80.44 156 GLN B C 1
ATOM 5956 O O . GLN B 1 156 ? -7.684 3.15 15.93 1 80.44 156 GLN B O 1
ATOM 5961 N N . SER B 1 157 ? -5.797 4.18 16.625 1 77.56 157 SER B N 1
ATOM 5962 C CA . SER B 1 157 ? -5.016 3.645 15.508 1 77.56 157 SER B CA 1
ATOM 5963 C C . SER B 1 157 ? -4.945 2.121 15.57 1 77.56 157 SER B C 1
ATOM 5965 O O . SER B 1 157 ? -5.066 1.451 14.539 1 77.56 157 SER B O 1
ATOM 5967 N N . GLU B 1 158 ? -4.797 1.658 16.734 1 85.06 158 GLU B N 1
ATOM 5968 C CA . GLU B 1 158 ? -4.73 0.212 16.938 1 85.06 158 GLU B CA 1
ATOM 5969 C C . GLU B 1 158 ? -6.09 -0.438 16.688 1 85.06 158 GLU B C 1
ATOM 5971 O O . GLU B 1 158 ? -6.164 -1.548 16.156 1 85.06 158 GLU B O 1
ATOM 5976 N N . ARG B 1 159 ? -7.062 0.249 17.031 1 88.44 159 ARG B N 1
ATOM 5977 C CA . ARG B 1 159 ? -8.414 -0.258 16.797 1 88.44 159 ARG B CA 1
ATOM 5978 C C . ARG B 1 159 ? -8.703 -0.383 15.312 1 88.44 159 ARG B C 1
ATOM 5980 O O . ARG B 1 159 ? -9.305 -1.363 14.867 1 88.44 159 ARG B O 1
ATOM 5987 N N . MET B 1 160 ? -8.312 0.54 14.609 1 85.31 160 MET B N 1
ATOM 5988 C CA . MET B 1 160 ? -8.492 0.503 13.156 1 85.31 160 MET B CA 1
ATOM 5989 C C . MET B 1 160 ? -7.699 -0.64 12.539 1 85.31 160 MET B C 1
ATOM 5991 O O . MET B 1 160 ? -8.164 -1.294 11.609 1 85.31 160 MET B O 1
ATOM 5995 N N . LEU B 1 161 ? -6.523 -0.803 13.07 1 86.75 161 LEU B N 1
ATOM 5996 C CA . LEU B 1 161 ? -5.699 -1.92 12.617 1 86.75 161 LEU B CA 1
ATOM 5997 C C . LEU B 1 161 ? -6.383 -3.252 12.914 1 86.75 161 LEU B C 1
ATOM 5999 O O . LEU B 1 161 ? -6.375 -4.156 12.07 1 86.75 161 LEU B O 1
ATOM 6003 N N . LEU B 1 162 ? -6.949 -3.328 14.062 1 92.5 162 LEU B N 1
ATOM 6004 C CA . LEU B 1 162 ? -7.648 -4.551 14.438 1 92.5 162 LEU B CA 1
ATOM 6005 C C . LEU B 1 162 ? -8.828 -4.812 13.516 1 92.5 162 LEU B C 1
ATOM 6007 O O . LEU B 1 162 ? -9.078 -5.957 13.125 1 92.5 162 LEU B O 1
ATOM 6011 N N . ILE B 1 163 ? -9.523 -3.795 13.172 1 92.44 163 ILE B N 1
ATOM 6012 C CA . ILE B 1 163 ? -10.656 -3.932 12.266 1 92.44 163 ILE B CA 1
ATOM 6013 C C . ILE B 1 163 ? -10.172 -4.395 10.898 1 92.44 163 ILE B C 1
ATOM 6015 O O . ILE B 1 163 ? -10.773 -5.277 10.281 1 92.44 163 ILE B O 1
ATOM 6019 N N .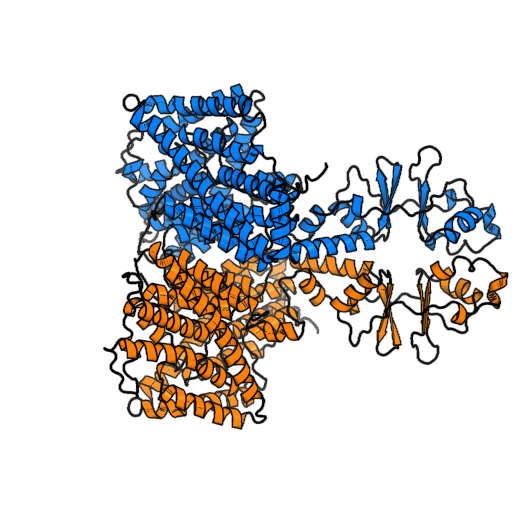 ALA B 1 164 ? -9.086 -3.809 10.492 1 90 164 ALA B N 1
ATOM 6020 C CA . ALA B 1 164 ? -8.508 -4.223 9.219 1 90 164 ALA B CA 1
ATOM 6021 C C . ALA B 1 164 ? -8.102 -5.695 9.258 1 90 164 ALA B C 1
ATOM 6023 O O . ALA B 1 164 ? -8.273 -6.414 8.273 1 90 164 ALA B O 1
ATOM 6024 N N . CYS B 1 165 ? -7.566 -6.102 10.305 1 93.19 165 CYS B N 1
ATOM 6025 C CA . CYS B 1 165 ? -7.168 -7.492 10.477 1 93.19 165 CYS B CA 1
ATOM 6026 C C . CYS B 1 165 ? -8.383 -8.414 10.445 1 93.19 165 CYS B C 1
ATOM 6028 O O . CYS B 1 165 ? -8.32 -9.516 9.891 1 93.19 165 CYS B O 1
ATOM 6030 N N . ALA B 1 166 ? -9.406 -7.953 11.07 1 95 166 ALA B N 1
ATOM 6031 C CA . ALA B 1 166 ? -10.633 -8.742 11.031 1 95 166 ALA B CA 1
ATOM 6032 C C . ALA B 1 166 ? -11.164 -8.867 9.609 1 95 166 ALA B C 1
ATOM 6034 O O . ALA B 1 166 ? -11.641 -9.938 9.211 1 95 166 ALA B O 1
ATOM 6035 N N . CYS B 1 167 ? -11.133 -7.844 8.906 1 93 167 CYS B N 1
ATOM 6036 C CA . CYS B 1 167 ? -11.57 -7.859 7.516 1 93 167 CYS B CA 1
ATOM 6037 C C . CYS B 1 167 ? -10.719 -8.812 6.684 1 93 167 CYS B C 1
ATOM 6039 O O . CYS B 1 167 ? -11.242 -9.641 5.945 1 93 167 CYS B O 1
ATOM 6041 N N . ALA B 1 168 ? -9.453 -8.648 6.848 1 93.38 168 ALA B N 1
ATOM 6042 C CA . ALA B 1 168 ? -8.539 -9.539 6.137 1 93.38 168 ALA B CA 1
ATOM 6043 C C . ALA B 1 168 ? -8.75 -10.992 6.547 1 93.38 168 ALA B C 1
ATOM 6045 O O . ALA B 1 168 ? -8.758 -11.891 5.703 1 93.38 168 ALA B O 1
ATOM 6046 N N . GLY B 1 169 ? -8.906 -11.195 7.793 1 95.12 169 GLY B N 1
ATOM 6047 C CA . GLY B 1 169 ? -9.109 -12.547 8.297 1 95.12 169 GLY B CA 1
ATOM 6048 C C . GLY B 1 169 ? -10.367 -13.203 7.758 1 95.12 169 GLY B C 1
ATOM 6049 O O . GLY B 1 169 ? -10.336 -14.352 7.316 1 95.12 169 GLY B O 1
ATOM 6050 N N . THR B 1 170 ? -11.438 -12.516 7.812 1 94.38 170 THR B N 1
ATOM 6051 C CA . THR B 1 170 ? -12.703 -13.07 7.352 1 94.38 170 THR B CA 1
ATOM 6052 C C . THR B 1 170 ? -12.648 -13.391 5.863 1 94.38 170 THR B C 1
ATOM 6054 O O . THR B 1 170 ? -13.086 -14.461 5.434 1 94.38 170 THR B O 1
ATOM 6057 N N . MET B 1 171 ? -12.102 -12.516 5.105 1 93.38 171 MET B N 1
ATOM 6058 C CA . MET B 1 171 ? -11.992 -12.734 3.668 1 93.38 171 MET B CA 1
ATOM 6059 C C . MET B 1 171 ? -11.039 -13.883 3.361 1 93.38 171 MET B C 1
ATOM 6061 O O . MET B 1 171 ? -11.281 -14.672 2.443 1 93.38 171 MET B O 1
ATOM 6065 N N . ALA B 1 172 ? -9.977 -13.891 4.113 1 93.5 172 ALA B N 1
ATOM 6066 C CA . ALA B 1 172 ? -9.008 -14.969 3.938 1 93.5 172 ALA B CA 1
ATOM 6067 C C . ALA B 1 172 ? -9.633 -16.328 4.223 1 93.5 172 ALA B C 1
ATOM 6069 O O . ALA B 1 172 ? -9.422 -17.281 3.475 1 93.5 172 ALA B O 1
ATOM 6070 N N . ALA B 1 173 ? -10.383 -16.391 5.246 1 92.69 173 ALA B N 1
ATOM 6071 C CA . ALA B 1 173 ? -11.016 -17.641 5.629 1 92.69 173 ALA B CA 1
ATOM 6072 C C . ALA B 1 173 ? -12.117 -18.031 4.637 1 92.69 173 ALA B C 1
ATOM 6074 O O . ALA B 1 173 ? -12.305 -19.219 4.34 1 92.69 173 ALA B O 1
ATOM 6075 N N . MET B 1 174 ? -12.773 -17.094 4.168 1 90.38 174 MET B N 1
ATOM 6076 C CA . MET B 1 174 ? -13.898 -17.344 3.27 1 90.38 174 MET B CA 1
ATOM 6077 C C . MET B 1 174 ? -13.414 -17.875 1.923 1 90.38 174 MET B C 1
ATOM 6079 O O . MET B 1 174 ? -13.977 -18.812 1.38 1 90.38 174 MET B O 1
ATOM 6083 N N . PHE B 1 175 ? -12.406 -17.297 1.4 1 88.25 175 PHE B N 1
ATOM 6084 C CA . PHE B 1 175 ? -11.969 -17.625 0.046 1 88.25 175 PHE B CA 1
ATOM 6085 C C . PHE B 1 175 ? -10.695 -18.453 0.069 1 88.25 175 PHE B C 1
ATOM 6087 O O . PHE B 1 175 ? -10.211 -18.891 -0.979 1 88.25 175 PHE B O 1
ATOM 6094 N N . LYS B 1 176 ? -10.133 -18.656 1.234 1 86.88 176 LYS B N 1
ATOM 6095 C CA . LYS B 1 176 ? -8.844 -19.328 1.363 1 86.88 176 LYS B CA 1
ATOM 6096 C C . LYS B 1 176 ? -7.781 -18.625 0.514 1 86.88 176 LYS B C 1
ATOM 6098 O O . LYS B 1 176 ? -7.02 -19.281 -0.196 1 86.88 176 LYS B O 1
ATOM 6103 N N . ALA B 1 177 ? -7.91 -17.359 0.477 1 88.12 177 ALA B N 1
ATOM 6104 C CA . ALA B 1 177 ? -6.984 -16.484 -0.241 1 88.12 177 ALA B CA 1
ATOM 6105 C C . ALA B 1 177 ? -6.434 -15.398 0.676 1 88.12 177 ALA B C 1
ATOM 6107 O O . ALA B 1 177 ? -6.867 -14.25 0.613 1 88.12 177 ALA B O 1
ATOM 6108 N N . PRO B 1 178 ? -5.418 -15.766 1.413 1 89.56 178 PRO B N 1
ATOM 6109 C CA . PRO B 1 178 ? -4.941 -14.859 2.461 1 89.56 178 PRO B CA 1
ATOM 6110 C C . PRO B 1 178 ? -4.281 -13.602 1.896 1 89.56 178 PRO B C 1
ATOM 6112 O O . PRO B 1 178 ? -4.426 -12.516 2.465 1 89.56 178 PRO B O 1
ATOM 6115 N N . VAL B 1 179 ? -3.566 -13.703 0.854 1 86.25 179 VAL B N 1
ATOM 6116 C CA . VAL B 1 179 ? -2.871 -12.547 0.3 1 86.25 179 VAL B CA 1
ATOM 6117 C C . VAL B 1 179 ? -3.885 -11.57 -0.286 1 86.25 179 VAL B C 1
ATOM 6119 O O . VAL B 1 179 ? -3.805 -10.359 -0.038 1 86.25 179 VAL B O 1
ATOM 6122 N N . ALA B 1 180 ? -4.793 -12.156 -1.061 1 88.38 180 ALA B N 1
ATOM 6123 C CA . ALA B 1 180 ? -5.852 -11.328 -1.627 1 88.38 180 ALA B CA 1
ATOM 6124 C C . ALA B 1 180 ? -6.629 -10.602 -0.53 1 88.38 180 ALA B C 1
ATOM 6126 O O . ALA B 1 180 ? -7.043 -9.453 -0.707 1 88.38 180 ALA B O 1
ATOM 6127 N N . ALA B 1 181 ? -6.75 -11.25 0.554 1 92.06 181 ALA B N 1
ATOM 6128 C CA . ALA B 1 181 ? -7.496 -10.688 1.676 1 92.06 181 ALA B CA 1
ATOM 6129 C C . ALA B 1 181 ? -6.773 -9.477 2.262 1 92.06 181 ALA B C 1
ATOM 6131 O O . ALA B 1 181 ? -7.406 -8.484 2.635 1 92.06 181 ALA B O 1
ATOM 6132 N N . ILE B 1 182 ? -5.512 -9.602 2.342 1 88.75 182 ILE B N 1
ATOM 6133 C CA . ILE B 1 182 ? -4.715 -8.5 2.861 1 88.75 182 ILE B CA 1
ATOM 6134 C C . ILE B 1 182 ? -4.801 -7.309 1.909 1 88.75 182 ILE B C 1
ATOM 6136 O O . ILE B 1 182 ? -5.008 -6.172 2.342 1 88.75 182 ILE B O 1
ATOM 6140 N N . VAL B 1 183 ? -4.66 -7.59 0.649 1 85 183 VAL B N 1
ATOM 6141 C CA . VAL B 1 183 ? -4.727 -6.535 -0.358 1 85 183 VAL B CA 1
ATOM 6142 C C . VAL B 1 183 ? -6.109 -5.887 -0.336 1 85 183 VAL B C 1
ATOM 6144 O O . VAL B 1 183 ? -6.234 -4.672 -0.501 1 85 183 VAL B O 1
ATOM 6147 N N . PHE B 1 184 ? -7.047 -6.629 -0.101 1 88.94 184 PHE B N 1
ATOM 6148 C CA . PHE B 1 184 ? -8.414 -6.121 0.008 1 88.94 184 PHE B CA 1
ATOM 6149 C C . PHE B 1 184 ? -8.523 -5.121 1.151 1 88.94 184 PHE B C 1
ATOM 6151 O O . PHE B 1 184 ? -9.125 -4.055 0.992 1 88.94 184 PHE B O 1
ATOM 6158 N N . ALA B 1 185 ? -8.062 -5.508 2.256 1 87 185 ALA B N 1
ATOM 6159 C CA . ALA B 1 185 ? -8.117 -4.637 3.426 1 87 185 ALA B CA 1
ATOM 6160 C C . ALA B 1 185 ? -7.402 -3.312 3.156 1 87 185 ALA B C 1
ATOM 6162 O O . ALA B 1 185 ? -7.883 -2.25 3.553 1 87 185 ALA B O 1
ATOM 6163 N N . ILE B 1 186 ? -6.367 -3.389 2.43 1 79.31 186 ILE B N 1
ATOM 6164 C CA . ILE B 1 186 ? -5.559 -2.201 2.176 1 79.31 186 ILE B CA 1
ATOM 6165 C C . ILE B 1 186 ? -6.215 -1.351 1.091 1 79.31 186 ILE B C 1
ATOM 6167 O O . ILE B 1 186 ? -6.289 -0.126 1.213 1 79.31 186 ILE B O 1
ATOM 6171 N N . GLU B 1 187 ? -6.668 -2.012 0.076 1 80.5 187 GLU B N 1
ATOM 6172 C CA . GLU B 1 187 ? -7.184 -1.305 -1.092 1 80.5 187 GLU B CA 1
ATOM 6173 C C . GLU B 1 187 ? -8.578 -0.741 -0.826 1 80.5 187 GLU B C 1
ATOM 6175 O O . GLU B 1 187 ? -8.898 0.365 -1.264 1 80.5 187 GLU B O 1
ATOM 6180 N N . VAL B 1 188 ? -9.367 -1.461 -0.166 1 79.62 188 VAL B N 1
ATOM 6181 C CA . VAL B 1 188 ? -10.758 -1.066 0.02 1 79.62 188 VAL B CA 1
ATOM 6182 C C . VAL B 1 188 ? -10.883 -0.172 1.252 1 79.62 188 VAL B C 1
ATOM 6184 O O . VAL B 1 188 ? -11.633 0.809 1.242 1 79.62 188 VAL B O 1
ATOM 6187 N N . PHE B 1 189 ? -10.133 -0.356 2.275 1 73.69 189 PHE B N 1
ATOM 6188 C CA . PHE B 1 189 ? -10.273 0.428 3.496 1 73.69 189 PHE B CA 1
ATOM 6189 C C . PHE B 1 189 ? -9.195 1.499 3.584 1 73.69 189 PHE B C 1
ATOM 6191 O O . PHE B 1 189 ? -9.148 2.268 4.547 1 73.69 189 PHE B O 1
ATOM 6198 N N . SER B 1 190 ? -8.484 1.739 2.551 1 59.78 190 SER B N 1
ATOM 6199 C CA . SER B 1 190 ? -7.508 2.807 2.377 1 59.78 190 SER B CA 1
ATOM 6200 C C . SER B 1 190 ? -6.598 2.926 3.596 1 59.78 190 SER B C 1
ATOM 6202 O O . SER B 1 190 ? -6.391 4.023 4.117 1 59.78 190 SER B O 1
ATOM 6204 N N . LEU B 1 191 ? -6.301 1.776 4.047 1 58.62 191 LEU B N 1
ATOM 6205 C CA . LEU B 1 191 ? -5.387 1.815 5.18 1 58.62 191 LEU B CA 1
ATOM 6206 C C . LEU B 1 191 ? -3.949 2.021 4.715 1 58.62 191 LEU B C 1
ATOM 6208 O O . LEU B 1 191 ? -3.557 1.521 3.66 1 58.62 191 LEU B O 1
ATOM 6212 N N . ASP B 1 192 ? -3.34 3.123 5.051 1 55.59 192 ASP B N 1
ATOM 6213 C CA . ASP B 1 192 ? -1.948 3.379 4.691 1 55.59 192 ASP B CA 1
ATOM 6214 C C . ASP B 1 192 ? -1.036 2.262 5.191 1 55.59 192 ASP B C 1
ATOM 6216 O O . ASP B 1 192 ? -1.109 1.868 6.359 1 55.59 192 ASP B O 1
ATOM 6220 N N . LEU B 1 193 ? -0.77 1.374 4.316 1 53.38 193 LEU B N 1
ATOM 6221 C CA . LEU B 1 193 ? 0.062 0.23 4.672 1 53.38 193 LEU B CA 1
ATOM 6222 C C . LEU B 1 193 ? 1.434 0.685 5.156 1 53.38 193 LEU B C 1
ATOM 6224 O O . LEU B 1 193 ? 2.248 1.169 4.367 1 53.38 193 LEU B O 1
ATOM 6228 N N . THR B 1 194 ? 1.478 1.065 6.41 1 56.44 194 THR B N 1
ATOM 6229 C CA . THR B 1 194 ? 2.832 1.09 6.949 1 56.44 194 THR B CA 1
ATOM 6230 C C . THR B 1 194 ? 3.352 -0.328 7.168 1 56.44 194 THR B C 1
ATOM 6232 O O . THR B 1 194 ? 2.572 -1.279 7.223 1 56.44 194 THR B O 1
ATOM 6235 N N . LEU B 1 195 ? 4.516 -0.562 6.875 1 55.44 195 LEU B N 1
ATOM 6236 C CA . LEU B 1 195 ? 5.172 -1.848 7.098 1 55.44 195 LEU B CA 1
ATOM 6237 C C . LEU B 1 195 ? 4.75 -2.445 8.438 1 55.44 195 LEU B C 1
ATOM 6239 O O . LEU B 1 195 ? 4.586 -3.662 8.555 1 55.44 195 LEU B O 1
ATOM 6243 N N . MET B 1 196 ? 4.414 -1.591 9.297 1 58.53 196 MET B N 1
ATOM 6244 C CA . MET B 1 196 ? 4.051 -2.051 10.633 1 58.53 196 MET B CA 1
ATOM 6245 C C . MET B 1 196 ? 2.662 -2.684 10.633 1 58.53 196 MET B C 1
ATOM 6247 O O . MET B 1 196 ? 2.354 -3.521 11.477 1 58.53 196 MET B O 1
ATOM 6251 N N . SER B 1 197 ? 2.049 -2.309 9.648 1 73.75 197 SER B N 1
ATOM 6252 C CA . SER B 1 197 ? 0.694 -2.846 9.578 1 73.75 197 SER B CA 1
ATOM 6253 C C . SER B 1 197 ? 0.657 -4.152 8.789 1 73.75 197 SER B C 1
ATOM 6255 O O . SER B 1 197 ? -0.325 -4.895 8.852 1 73.75 197 SER B O 1
ATOM 6257 N N . LEU B 1 198 ? 1.77 -4.527 8.258 1 77.62 198 LEU B N 1
ATOM 6258 C CA . LEU B 1 198 ? 1.767 -5.688 7.371 1 77.62 198 LEU B CA 1
ATOM 6259 C C . LEU B 1 198 ? 1.859 -6.98 8.172 1 77.62 198 LEU B C 1
ATOM 6261 O O . LEU B 1 198 ? 1.154 -7.949 7.875 1 77.62 198 LEU B O 1
ATOM 6265 N N . ILE B 1 199 ? 2.641 -6.961 9.219 1 83.5 199 ILE B N 1
ATOM 6266 C CA . ILE B 1 199 ? 2.867 -8.172 10 1 83.5 199 ILE B CA 1
ATOM 6267 C C . ILE B 1 199 ? 1.577 -8.578 10.711 1 83.5 199 ILE B C 1
ATOM 6269 O O . ILE B 1 199 ? 1.155 -9.734 10.625 1 83.5 199 ILE B O 1
ATOM 6273 N N . PRO B 1 200 ? 0.951 -7.629 11.305 1 87.81 200 PRO B N 1
ATOM 6274 C CA . PRO B 1 200 ? -0.332 -7.977 11.922 1 87.81 200 PRO B CA 1
ATOM 6275 C C . PRO B 1 200 ? -1.351 -8.5 10.914 1 87.81 200 PRO B C 1
ATOM 6277 O O . PRO B 1 200 ? -2.086 -9.445 11.203 1 87.81 200 PRO B O 1
ATOM 6280 N N . LEU B 1 201 ? -1.369 -7.949 9.805 1 90.25 201 LEU B N 1
ATOM 6281 C CA . LEU B 1 201 ? -2.307 -8.367 8.766 1 90.25 201 LEU B CA 1
ATOM 6282 C C . LEU B 1 201 ? -1.995 -9.781 8.281 1 90.25 201 LEU B C 1
ATOM 6284 O O . LEU B 1 201 ? -2.902 -10.594 8.102 1 90.25 201 LEU B O 1
ATOM 6288 N N . ILE B 1 202 ? -0.738 -10.023 8.102 1 89.25 202 ILE B N 1
ATOM 6289 C CA . ILE B 1 202 ? -0.307 -11.352 7.656 1 89.25 202 ILE B CA 1
ATOM 6290 C C . ILE B 1 202 ? -0.66 -12.391 8.719 1 89.25 202 ILE B C 1
ATOM 6292 O O . ILE B 1 202 ? -1.205 -13.445 8.398 1 89.25 202 ILE B O 1
ATOM 6296 N N . SER B 1 203 ? -0.381 -12.055 9.93 1 90.19 203 SER B N 1
ATOM 6297 C CA . SER B 1 203 ? -0.651 -12.977 11.023 1 90.19 203 SER B CA 1
ATOM 6298 C C . SER B 1 203 ? -2.141 -13.289 11.133 1 90.19 203 SER B C 1
ATOM 6300 O O . SER B 1 203 ? -2.529 -14.445 11.297 1 90.19 203 SER B O 1
ATOM 6302 N N . SER B 1 204 ? -2.912 -12.242 11.047 1 94.19 204 SER B N 1
ATOM 6303 C CA . SER B 1 204 ? -4.359 -12.422 11.141 1 94.19 204 SER B CA 1
ATOM 6304 C C . SER B 1 204 ? -4.887 -13.242 9.969 1 94.19 204 SER B C 1
ATOM 6306 O O . SER B 1 204 ? -5.664 -14.18 10.156 1 94.19 204 SER B O 1
ATOM 6308 N N . SER B 1 205 ? -4.484 -12.922 8.812 1 93.88 205 SER B N 1
ATOM 6309 C CA . SER B 1 205 ? -4.934 -13.625 7.613 1 93.88 205 SER B CA 1
ATOM 6310 C C . SER B 1 205 ? -4.488 -15.078 7.629 1 93.88 205 SER B C 1
ATOM 6312 O O . SER B 1 205 ? -5.254 -15.969 7.254 1 93.88 205 SER B O 1
ATOM 6314 N N . LEU B 1 206 ? -3.318 -15.312 8.062 1 90.44 206 LEU B N 1
ATOM 6315 C CA . LEU B 1 206 ? -2.77 -16.656 8.117 1 90.44 206 LEU B CA 1
ATOM 6316 C C . LEU B 1 206 ? -3.533 -17.531 9.117 1 90.44 206 LEU B C 1
ATOM 6318 O O . LEU B 1 206 ? -3.898 -18.656 8.812 1 90.44 206 LEU B O 1
ATOM 6322 N N . LEU B 1 207 ? -3.732 -17.016 10.242 1 92.38 207 LEU B N 1
ATOM 6323 C CA . LEU B 1 207 ? -4.434 -17.797 11.258 1 92.38 207 LEU B CA 1
ATOM 6324 C C . LEU B 1 207 ? -5.879 -18.047 10.844 1 92.38 207 LEU B C 1
ATOM 6326 O O . LEU B 1 207 ? -6.438 -19.109 11.156 1 92.38 207 LEU B O 1
ATOM 6330 N N . ALA B 1 208 ? -6.434 -17.078 10.227 1 95.06 208 ALA B N 1
ATOM 6331 C CA . ALA B 1 208 ? -7.801 -17.266 9.742 1 95.06 208 ALA B CA 1
ATOM 6332 C C . ALA B 1 208 ? -7.875 -18.375 8.711 1 95.06 208 ALA B C 1
ATOM 6334 O O . ALA B 1 208 ? -8.766 -19.234 8.766 1 95.06 208 ALA B O 1
ATOM 6335 N N . VAL B 1 209 ? -6.992 -18.375 7.809 1 90.5 209 VAL B N 1
ATOM 6336 C CA . VAL B 1 209 ? -7 -19.391 6.75 1 90.5 209 VAL B CA 1
ATOM 6337 C C . VAL B 1 209 ? -6.691 -20.766 7.344 1 90.5 209 VAL B C 1
ATOM 6339 O O . VAL B 1 209 ? -7.27 -21.766 6.93 1 90.5 209 VAL B O 1
ATOM 6342 N N . LEU B 1 210 ? -5.793 -20.844 8.242 1 87.56 210 LEU B N 1
ATOM 6343 C CA . LEU B 1 210 ? -5.473 -22.109 8.891 1 87.56 210 LEU B CA 1
ATOM 6344 C C . LEU B 1 210 ? -6.688 -22.656 9.625 1 87.56 210 LEU B C 1
ATOM 6346 O O . LEU B 1 210 ? -6.918 -23.875 9.633 1 87.56 210 LEU B O 1
ATOM 6350 N N . THR B 1 211 ? -7.406 -21.75 10.203 1 89.69 211 THR B N 1
ATOM 6351 C CA . THR B 1 211 ? -8.641 -22.156 10.859 1 89.69 211 THR B CA 1
ATOM 6352 C C . THR B 1 211 ? -9.625 -22.734 9.844 1 89.69 211 THR B C 1
ATOM 6354 O O . THR B 1 211 ? -10.273 -23.75 10.102 1 89.69 211 THR B O 1
ATOM 6357 N N . SER B 1 212 ? -9.711 -22.078 8.789 1 87.88 212 SER B N 1
ATOM 6358 C CA . SER B 1 212 ? -10.594 -22.562 7.73 1 87.88 212 SER B CA 1
ATOM 6359 C C . SER B 1 212 ? -10.156 -23.938 7.219 1 87.88 212 SER B C 1
ATOM 6361 O O . SER B 1 212 ? -10.992 -24.812 6.988 1 87.88 212 SER B O 1
ATOM 6363 N N . TYR B 1 213 ? -8.844 -24.125 7.047 1 82.56 213 TYR B N 1
ATOM 6364 C CA . TYR B 1 213 ? -8.32 -25.406 6.598 1 82.56 213 TYR B CA 1
ATOM 6365 C C . TYR B 1 213 ? -8.609 -26.5 7.617 1 82.56 213 TYR B C 1
ATOM 6367 O O . TYR B 1 213 ? -8.898 -27.641 7.25 1 82.56 213 TYR B O 1
ATOM 6375 N N . PHE B 1 214 ? -8.57 -26.156 8.789 1 83.12 214 PHE B N 1
ATOM 6376 C CA . PHE B 1 214 ? -8.789 -27.125 9.859 1 83.12 214 PHE B CA 1
ATOM 6377 C C . PHE B 1 214 ? -10.227 -27.625 9.844 1 83.12 214 PHE B C 1
ATOM 6379 O O . PHE B 1 214 ? -10.469 -28.828 10.031 1 83.12 214 PHE B O 1
ATOM 6386 N N . PHE B 1 215 ? -11.203 -26.828 9.508 1 82.19 215 PHE B N 1
ATOM 6387 C CA . PHE B 1 215 ? -12.609 -27.203 9.594 1 82.19 215 PHE B CA 1
ATOM 6388 C C . PHE B 1 215 ? -13.117 -27.688 8.242 1 82.19 215 PHE B C 1
ATOM 6390 O O . PHE B 1 215 ? -13.984 -28.562 8.172 1 82.19 215 PHE B O 1
ATOM 6397 N N . PHE B 1 216 ? -12.695 -27.047 7.141 1 77.75 216 PHE B N 1
ATOM 6398 C CA . PHE B 1 216 ? -13.25 -27.344 5.828 1 77.75 216 PHE B CA 1
ATOM 6399 C C . PHE B 1 216 ? -12.258 -28.141 4.98 1 77.75 216 PHE B C 1
ATOM 6401 O O . PHE B 1 216 ? -12.602 -28.641 3.912 1 77.75 216 PHE B O 1
ATOM 6408 N N . GLY B 1 217 ? -11.109 -28.312 5.422 1 70.44 217 GLY B N 1
ATOM 6409 C CA . GLY B 1 217 ? -10.102 -28.969 4.609 1 70.44 217 GLY B CA 1
ATOM 6410 C C . GLY B 1 217 ? -9.484 -28.062 3.568 1 70.44 217 GLY B C 1
ATOM 6411 O O . GLY B 1 217 ? -9.641 -26.844 3.635 1 70.44 217 GLY B O 1
ATOM 6412 N N . ASN B 1 218 ? -8.758 -28.625 2.615 1 64.19 218 ASN B N 1
ATOM 6413 C CA . ASN B 1 218 ? -7.988 -27.859 1.646 1 64.19 218 ASN B CA 1
ATOM 6414 C C . ASN B 1 218 ? -8.758 -27.656 0.342 1 64.19 218 ASN B C 1
ATOM 6416 O O . ASN B 1 218 ? -8.195 -27.188 -0.648 1 64.19 218 ASN B O 1
ATOM 6420 N N . GLU B 1 219 ? -9.992 -27.938 0.417 1 62.47 219 GLU B N 1
ATOM 6421 C CA . GLU B 1 219 ? -10.695 -27.812 -0.854 1 62.47 219 GLU B CA 1
ATOM 6422 C C . GLU B 1 219 ? -10.984 -26.359 -1.187 1 62.47 219 GLU B C 1
ATOM 6424 O O . GLU B 1 219 ? -11.414 -25.594 -0.321 1 62.47 219 GLU B O 1
ATOM 6429 N N . PHE B 1 220 ? -10.422 -26.016 -2.334 1 56.97 220 PHE B N 1
ATOM 6430 C CA . PHE B 1 220 ? -10.641 -24.672 -2.818 1 56.97 220 PHE B CA 1
ATOM 6431 C C . PHE B 1 220 ? -12.055 -24.5 -3.352 1 56.97 220 PHE B C 1
ATOM 6433 O O . PHE B 1 220 ? -12.672 -25.469 -3.809 1 56.97 220 PHE B O 1
ATOM 6440 N N . LEU B 1 221 ? -12.523 -23.391 -3.055 1 50.22 221 LEU B N 1
ATOM 6441 C CA . LEU B 1 221 ? -13.836 -23.047 -3.582 1 50.22 221 LEU B CA 1
ATOM 6442 C C . LEU B 1 221 ? -13.891 -23.25 -5.094 1 50.22 221 LEU B C 1
ATOM 6444 O O . LEU B 1 221 ? -14.891 -23.719 -5.629 1 50.22 221 LEU B O 1
ATOM 6448 N N . LEU B 1 222 ? -12.672 -22.891 -5.836 1 52.41 222 LEU B N 1
ATOM 6449 C CA . LEU B 1 222 ? -12.594 -23 -7.285 1 52.41 222 LEU B CA 1
ATOM 6450 C C . LEU B 1 222 ? -11.391 -23.844 -7.703 1 52.41 222 LEU B C 1
ATOM 6452 O O . LEU B 1 222 ? -10.352 -23.281 -8.07 1 52.41 222 LEU B O 1
ATOM 6456 N N . PRO B 1 223 ? -11.406 -25.188 -7.586 1 52 223 PRO B N 1
ATOM 6457 C CA . PRO B 1 223 ? -10.219 -25.984 -7.902 1 52 223 PRO B CA 1
ATOM 6458 C C . PRO B 1 223 ? -9.898 -26 -9.398 1 52 223 PRO B C 1
ATOM 6460 O O . PRO B 1 223 ? -10.688 -26.516 -10.195 1 52 223 PRO B O 1
ATOM 6463 N N . PHE B 1 224 ? -9.25 -24.953 -9.984 1 54.5 224 PHE B N 1
ATOM 6464 C CA . PHE B 1 224 ? -8.938 -24.969 -11.414 1 54.5 224 PHE B CA 1
ATOM 6465 C C . PHE B 1 224 ? -7.445 -25.188 -11.641 1 54.5 224 PHE B C 1
ATOM 6467 O O . PHE B 1 224 ? -6.613 -24.484 -11.047 1 54.5 224 PHE B O 1
ATOM 6474 N N . TYR B 1 225 ? -7.051 -26.375 -12.031 1 52.44 225 TYR B N 1
ATOM 6475 C CA . TYR B 1 225 ? -5.66 -26.641 -12.391 1 52.44 225 TYR B CA 1
ATOM 6476 C C . TYR B 1 225 ? -5.465 -26.562 -13.906 1 52.44 225 TYR B C 1
ATOM 6478 O O . TYR B 1 225 ? -5.762 -27.516 -14.625 1 52.44 225 TYR B O 1
ATOM 6486 N N . THR B 1 226 ? -6.086 -25.438 -14.594 1 54.12 226 THR B N 1
ATOM 6487 C CA . THR B 1 226 ? -5.832 -25.594 -16.016 1 54.12 226 THR B CA 1
ATOM 6488 C C . THR B 1 226 ? -4.422 -25.125 -16.375 1 54.12 226 THR B C 1
ATOM 6490 O O . THR B 1 226 ? -3.951 -24.109 -15.844 1 54.12 226 THR B O 1
ATOM 6493 N N . HIS B 1 227 ? -3.703 -25.969 -16.984 1 57.31 227 HIS B N 1
ATOM 6494 C CA . HIS B 1 227 ? -2.318 -25.875 -17.422 1 57.31 227 HIS B CA 1
ATOM 6495 C C . HIS B 1 227 ? -2.199 -25.031 -18.688 1 57.31 227 HIS B C 1
ATOM 6497 O O . HIS B 1 227 ? -1.165 -25.062 -19.359 1 57.31 227 HIS B O 1
ATOM 6503 N N . GLU B 1 228 ? -3.373 -24.266 -19.156 1 63.94 228 GLU B N 1
ATOM 6504 C CA . GLU B 1 228 ? -3.059 -23.609 -20.422 1 63.94 228 GLU B CA 1
ATOM 6505 C C . GLU B 1 228 ? -2.352 -22.266 -20.188 1 63.94 228 GLU B C 1
ATOM 6507 O O . GLU B 1 228 ? -2.805 -21.453 -19.391 1 63.94 228 GLU B O 1
ATOM 6512 N N . ASP B 1 229 ? -1.256 -22.156 -20.859 1 70.19 229 ASP B N 1
ATOM 6513 C CA . ASP B 1 229 ? -0.405 -20.984 -20.75 1 70.19 229 ASP B CA 1
ATOM 6514 C C . ASP B 1 229 ? -0.992 -19.812 -21.531 1 70.19 229 ASP B C 1
ATOM 6516 O O . ASP B 1 229 ? -1.723 -20.016 -22.516 1 70.19 229 ASP B O 1
ATOM 6520 N N . TYR B 1 230 ? -0.854 -18.656 -21.094 1 77.25 230 TYR B N 1
ATOM 6521 C CA . TYR B 1 230 ? -1.226 -17.438 -21.781 1 77.25 230 TYR B CA 1
ATOM 6522 C C . TYR B 1 230 ? -0.514 -17.312 -23.109 1 77.25 230 TYR B C 1
ATOM 6524 O O . TYR B 1 230 ? 0.702 -17.516 -23.203 1 77.25 230 TYR B O 1
ATOM 6532 N N . LYS B 1 231 ? -1.304 -17.203 -24.156 1 79.12 231 LYS B N 1
ATOM 6533 C CA . LYS B 1 231 ? -0.76 -16.969 -25.484 1 79.12 231 LYS B CA 1
ATOM 6534 C C . LYS B 1 231 ? -0.866 -15.492 -25.875 1 79.12 231 LYS B C 1
ATOM 6536 O O . LYS B 1 231 ? -1.917 -14.867 -25.688 1 79.12 231 LYS B O 1
ATOM 6541 N N . PHE B 1 232 ? 0.203 -14.984 -26.406 1 79.44 232 PHE B N 1
ATOM 6542 C CA . PHE B 1 232 ? 0.267 -13.586 -26.812 1 79.44 232 PHE B CA 1
ATOM 6543 C C . PHE B 1 232 ? -0.84 -13.258 -27.797 1 79.44 232 PHE B C 1
ATOM 6545 O O . PHE B 1 232 ? -1.376 -12.141 -27.797 1 79.44 232 PHE B O 1
ATOM 6552 N N . ALA B 1 233 ? -1.261 -14.195 -28.547 1 82.06 233 ALA B N 1
ATOM 6553 C CA . ALA B 1 233 ? -2.266 -13.992 -29.594 1 82.06 233 ALA B CA 1
ATOM 6554 C C . ALA B 1 233 ? -3.637 -13.711 -28.984 1 82.06 233 ALA B C 1
ATOM 6556 O O . ALA B 1 233 ? -4.52 -13.164 -29.656 1 82.06 233 ALA B O 1
ATOM 6557 N N . ASP B 1 234 ? -3.791 -14.008 -27.734 1 87.12 234 ASP B N 1
ATOM 6558 C CA . ASP B 1 234 ? -5.082 -13.836 -27.062 1 87.12 234 ASP B CA 1
ATOM 6559 C C . ASP B 1 234 ? -5.219 -12.438 -26.484 1 87.12 234 ASP B C 1
ATOM 6561 O O . ASP B 1 234 ? -6.281 -12.07 -25.969 1 87.12 234 ASP B O 1
ATOM 6565 N N . THR B 1 235 ? -4.234 -11.57 -26.641 1 88 235 THR B N 1
ATOM 6566 C CA . THR B 1 235 ? -4.172 -10.273 -25.984 1 88 235 THR B CA 1
ATOM 6567 C C . THR B 1 235 ? -5.332 -9.391 -26.422 1 88 235 THR B C 1
ATOM 6569 O O . THR B 1 235 ? -6 -8.766 -25.578 1 88 235 THR B O 1
ATOM 6572 N N . PRO B 1 236 ? -5.668 -9.367 -27.656 1 90.5 236 PRO B N 1
ATOM 6573 C CA . PRO B 1 236 ? -6.777 -8.492 -28.047 1 90.5 236 PRO B CA 1
ATOM 6574 C C . PRO B 1 236 ? -8.109 -8.922 -27.438 1 90.5 236 PRO B C 1
ATOM 6576 O O . PRO B 1 236 ? -8.969 -8.078 -27.156 1 90.5 236 PRO B O 1
ATOM 6579 N N . TYR B 1 237 ? -8.273 -10.164 -27.281 1 93.62 237 TYR B N 1
ATOM 6580 C CA . TYR B 1 237 ? -9.516 -10.664 -26.719 1 93.62 237 TYR B CA 1
ATOM 6581 C C . TYR B 1 237 ? -9.625 -10.312 -25.234 1 93.62 237 TYR B C 1
ATOM 6583 O O . TYR B 1 237 ? -10.719 -10.016 -24.75 1 93.62 237 TYR B O 1
ATOM 6591 N N . TYR B 1 238 ? -8.508 -10.32 -24.609 1 93.94 238 TYR B N 1
ATOM 6592 C CA . TYR B 1 238 ? -8.523 -9.93 -23.203 1 93.94 238 TYR B CA 1
ATOM 6593 C C . TYR B 1 238 ? -8.789 -8.438 -23.062 1 93.94 238 TYR B C 1
ATOM 6595 O O . TYR B 1 238 ? -9.43 -8 -22.094 1 93.94 238 TYR B O 1
ATOM 6603 N N . ILE B 1 239 ? -8.305 -7.664 -24 1 94 239 ILE B N 1
ATOM 6604 C CA . ILE B 1 239 ? -8.602 -6.234 -24.016 1 94 239 ILE B CA 1
ATOM 6605 C C . ILE B 1 239 ? -10.094 -6.02 -24.234 1 94 239 ILE B C 1
ATOM 6607 O O . ILE B 1 239 ? -10.719 -5.219 -23.531 1 94 239 ILE B O 1
ATOM 6611 N N . GLY B 1 240 ? -10.617 -6.766 -25.125 1 95.44 240 GLY B N 1
ATOM 6612 C CA . GLY B 1 240 ? -12.047 -6.695 -25.359 1 95.44 240 GLY B CA 1
ATOM 6613 C C . GLY B 1 240 ? -12.875 -7.066 -24.141 1 95.44 240 GLY B C 1
ATOM 6614 O O . GLY B 1 240 ? -13.875 -6.418 -23.828 1 95.44 240 GLY B O 1
ATOM 6615 N N . LEU B 1 241 ? -12.438 -8.102 -23.484 1 97.06 241 LEU B N 1
ATOM 6616 C CA . LEU B 1 241 ? -13.109 -8.516 -22.266 1 97.06 241 LEU B CA 1
ATOM 6617 C C . LEU B 1 241 ? -13.039 -7.422 -21.203 1 97.06 241 LEU B C 1
ATOM 6619 O O . LEU B 1 241 ? -13.992 -7.211 -20.453 1 97.06 241 LEU B O 1
ATOM 6623 N N . GLY B 1 242 ? -11.859 -6.746 -21.125 1 97.19 242 GLY B N 1
ATOM 6624 C CA . GLY B 1 242 ? -11.711 -5.641 -20.203 1 97.19 242 GLY B CA 1
ATOM 6625 C C . GLY B 1 242 ? -12.68 -4.504 -20.469 1 97.19 242 GLY B C 1
ATOM 6626 O O . GLY B 1 242 ? -13.281 -3.961 -19.531 1 97.19 242 GLY B O 1
ATOM 6627 N N . ILE B 1 243 ? -12.898 -4.227 -21.656 1 97.31 243 ILE B N 1
ATOM 6628 C CA . ILE B 1 243 ? -13.828 -3.17 -22.047 1 97.31 243 ILE B CA 1
ATOM 6629 C C . ILE B 1 243 ? -15.258 -3.582 -21.688 1 97.31 243 ILE B C 1
ATOM 6631 O O . ILE B 1 243 ? -16 -2.811 -21.078 1 97.31 243 ILE B O 1
ATOM 6635 N N . LEU B 1 244 ? -15.57 -4.758 -22.016 1 97.75 244 LEU B N 1
ATOM 6636 C CA . LEU B 1 244 ? -16.906 -5.258 -21.688 1 97.75 244 LEU B CA 1
ATOM 6637 C C . LEU B 1 244 ? -17.141 -5.266 -20.188 1 97.75 244 LEU B C 1
ATOM 6639 O O . LEU B 1 244 ? -18.219 -4.898 -19.719 1 97.75 244 LEU B O 1
ATOM 6643 N N . SER B 1 245 ? -16.141 -5.723 -19.484 1 98.12 245 SER B N 1
ATOM 6644 C CA . SER B 1 245 ? -16.25 -5.762 -18.031 1 98.12 245 SER B CA 1
ATOM 6645 C C . SER B 1 245 ? -16.469 -4.367 -17.453 1 98.12 245 SER B C 1
ATOM 6647 O O . SER B 1 245 ? -17.188 -4.199 -16.469 1 98.12 245 SER B O 1
ATOM 6649 N N . GLY B 1 246 ? -15.773 -3.391 -18.016 1 97.25 246 GLY B N 1
ATOM 6650 C CA . GLY B 1 246 ? -15.984 -2.018 -17.578 1 97.25 246 GLY B CA 1
ATOM 6651 C C . GLY B 1 246 ? -17.406 -1.537 -17.797 1 97.25 246 GLY B C 1
ATOM 6652 O O . GLY B 1 246 ? -18.016 -0.945 -16.891 1 97.25 246 GLY B O 1
ATOM 6653 N N . ILE B 1 247 ? -17.969 -1.878 -18.859 1 97.5 247 ILE B N 1
ATOM 6654 C CA . ILE B 1 247 ? -19.312 -1.466 -19.188 1 97.5 247 ILE B CA 1
ATOM 6655 C C . ILE B 1 247 ? -20.312 -2.176 -18.281 1 97.5 247 ILE B C 1
ATOM 6657 O O . ILE B 1 247 ? -21.234 -1.548 -17.75 1 97.5 247 ILE B O 1
ATOM 6661 N N . VAL B 1 248 ? -20.125 -3.426 -18.125 1 97.88 248 VAL B N 1
ATOM 6662 C CA . VAL B 1 248 ? -21.031 -4.215 -17.297 1 97.88 248 VAL B CA 1
ATOM 6663 C C . VAL B 1 248 ? -20.922 -3.771 -15.836 1 97.88 248 VAL B C 1
ATOM 6665 O O . VAL B 1 248 ? -21.906 -3.814 -15.102 1 97.88 248 VAL B O 1
ATOM 6668 N N . SER B 1 249 ? -19.734 -3.404 -15.453 1 97.31 249 SER B N 1
ATOM 6669 C CA . SER B 1 249 ? -19.578 -2.918 -14.086 1 97.31 249 SER B CA 1
ATOM 6670 C C . SER B 1 249 ? -20.391 -1.645 -13.859 1 97.31 249 SER B C 1
ATOM 6672 O O . SER B 1 249 ? -20.953 -1.448 -12.781 1 97.31 249 SER B O 1
ATOM 6674 N N . ILE B 1 250 ? -20.422 -0.767 -14.828 1 96.56 250 ILE B N 1
ATOM 6675 C CA . ILE B 1 250 ? -21.234 0.443 -14.758 1 96.56 250 ILE B CA 1
ATOM 6676 C C . ILE B 1 250 ? -22.719 0.067 -14.68 1 96.56 250 ILE B C 1
ATOM 6678 O O . ILE B 1 250 ? -23.469 0.621 -13.875 1 96.56 250 ILE B O 1
ATOM 6682 N N . TYR B 1 251 ? -23.031 -0.845 -15.484 1 97.25 251 TYR B N 1
ATOM 6683 C CA . TYR B 1 251 ? -24.406 -1.349 -15.453 1 97.25 251 TYR B CA 1
ATOM 6684 C C . TYR B 1 251 ? -24.75 -1.902 -14.078 1 97.25 251 TYR B C 1
ATOM 6686 O O . TYR B 1 251 ? -25.812 -1.605 -13.539 1 97.25 251 TYR B O 1
ATOM 6694 N N . PHE B 1 252 ? -23.922 -2.697 -13.547 1 97.12 252 PHE B N 1
ATOM 6695 C CA . PHE B 1 252 ? -24.109 -3.281 -12.219 1 97.12 252 PHE B CA 1
ATOM 6696 C C . PHE B 1 252 ? -24.391 -2.197 -11.188 1 97.12 252 PHE B C 1
ATOM 6698 O O . PHE B 1 252 ? -25.375 -2.289 -10.43 1 97.12 252 PHE B O 1
ATOM 6705 N N . SER B 1 253 ? -23.625 -1.186 -11.141 1 94.94 253 SER B N 1
ATOM 6706 C CA . SER B 1 253 ? -23.703 -0.132 -10.133 1 94.94 253 SER B CA 1
ATOM 6707 C C . SER B 1 253 ? -24.984 0.693 -10.297 1 94.94 253 SER B C 1
ATOM 6709 O O . SER B 1 253 ? -25.672 0.967 -9.32 1 94.94 253 SER B O 1
ATOM 6711 N N . ILE B 1 254 ? -25.297 1.018 -11.547 1 94.56 254 ILE B N 1
ATOM 6712 C CA . ILE B 1 254 ? -26.453 1.868 -11.812 1 94.56 254 ILE B CA 1
ATOM 6713 C C . ILE B 1 254 ? -27.734 1.085 -11.562 1 94.56 254 ILE B C 1
ATOM 6715 O O . ILE B 1 254 ? -28.672 1.587 -10.922 1 94.56 254 ILE B O 1
ATOM 6719 N N . ALA B 1 255 ? -27.797 -0.085 -12.086 1 96.06 255 ALA B N 1
ATOM 6720 C CA . ALA B 1 255 ? -28.984 -0.913 -11.906 1 96.06 255 ALA B CA 1
ATOM 6721 C C . ALA B 1 255 ? -29.234 -1.194 -10.422 1 96.06 255 ALA B C 1
ATOM 6723 O O . ALA B 1 255 ? -30.375 -1.112 -9.961 1 96.06 255 ALA B O 1
ATOM 6724 N N . TYR B 1 256 ? -28.219 -1.555 -9.734 1 95.31 256 TYR B N 1
ATOM 6725 C CA . TYR B 1 256 ? -28.344 -1.819 -8.305 1 95.31 256 TYR B CA 1
ATOM 6726 C C . TYR B 1 256 ? -28.922 -0.611 -7.57 1 95.31 256 TYR B C 1
ATOM 6728 O O . TYR B 1 256 ? -29.859 -0.742 -6.785 1 95.31 256 TYR B O 1
ATOM 6736 N N . GLU B 1 257 ? -28.375 0.535 -7.824 1 92.25 257 GLU B N 1
ATOM 6737 C CA . GLU B 1 257 ? -28.797 1.755 -7.141 1 92.25 257 GLU B CA 1
ATOM 6738 C C . GLU B 1 257 ? -30.234 2.117 -7.48 1 92.25 257 GLU B C 1
ATOM 6740 O O . GLU B 1 257 ? -31 2.537 -6.609 1 92.25 257 GLU B O 1
ATOM 6745 N N . ARG B 1 258 ? -30.547 2.006 -8.695 1 94.19 258 ARG B N 1
ATOM 6746 C CA . ARG B 1 258 ? -31.891 2.354 -9.133 1 94.19 258 ARG B CA 1
ATOM 6747 C C . ARG B 1 258 ? -32.938 1.44 -8.492 1 94.19 258 ARG B C 1
ATOM 6749 O O . ARG B 1 258 ? -34 1.896 -8.094 1 94.19 258 ARG B O 1
ATOM 6756 N N . ILE B 1 259 ? -32.656 0.223 -8.414 1 95.5 259 ILE B N 1
ATOM 6757 C CA . ILE B 1 259 ? -33.594 -0.739 -7.836 1 95.5 259 ILE B CA 1
ATOM 6758 C C . ILE B 1 259 ? -33.688 -0.511 -6.328 1 95.5 259 ILE B C 1
ATOM 6760 O O . ILE B 1 259 ? -34.781 -0.57 -5.762 1 95.5 259 ILE B O 1
ATOM 6764 N N . ILE B 1 260 ? -32.625 -0.286 -5.711 1 92.25 260 ILE B N 1
ATOM 6765 C CA . ILE B 1 260 ? -32.625 -0.011 -4.277 1 92.25 260 ILE B CA 1
ATOM 6766 C C . ILE B 1 260 ? -33.469 1.238 -3.998 1 92.25 260 ILE B C 1
ATOM 6768 O O . ILE B 1 260 ? -34.25 1.266 -3.053 1 92.25 260 ILE B O 1
ATOM 6772 N N . GLN B 1 261 ? -33.25 2.244 -4.805 1 91.56 261 GLN B N 1
ATOM 6773 C CA . GLN B 1 261 ? -34.031 3.469 -4.648 1 91.56 261 GLN B CA 1
ATOM 6774 C C . GLN B 1 261 ? -35.531 3.195 -4.82 1 91.56 261 GLN B C 1
ATOM 6776 O O . GLN B 1 261 ? -36.344 3.791 -4.129 1 91.56 261 GLN B O 1
ATOM 6781 N N . PHE B 1 262 ? -35.844 2.355 -5.703 1 93.94 262 PHE B N 1
ATOM 6782 C CA . PHE B 1 262 ? -37.219 1.968 -5.926 1 93.94 262 PHE B CA 1
ATOM 6783 C C . PHE B 1 262 ? -37.812 1.322 -4.68 1 93.94 262 PHE B C 1
ATOM 6785 O O . PHE B 1 262 ? -38.906 1.683 -4.246 1 93.94 262 PHE B O 1
ATOM 6792 N N . TYR B 1 263 ? -37.156 0.436 -4.066 1 93.19 263 TYR B N 1
ATOM 6793 C CA . TYR B 1 263 ? -37.625 -0.247 -2.877 1 93.19 263 TYR B CA 1
ATOM 6794 C C . TYR B 1 263 ? -37.656 0.697 -1.681 1 93.19 263 TYR B C 1
ATOM 6796 O O . TYR B 1 263 ? -38.531 0.589 -0.818 1 93.19 263 TYR B O 1
ATOM 6804 N N . GLU B 1 264 ? -36.719 1.598 -1.634 1 89.44 264 GLU B N 1
ATOM 6805 C CA . GLU B 1 264 ? -36.656 2.557 -0.535 1 89.44 264 GLU B CA 1
ATOM 6806 C C . GLU B 1 264 ? -37.844 3.541 -0.612 1 89.44 264 GLU B C 1
ATOM 6808 O O . GLU B 1 264 ? -38.188 4.16 0.39 1 89.44 264 GLU B O 1
ATOM 6813 N N . SER B 1 265 ? -38.344 3.676 -1.736 1 92.06 265 SER B N 1
ATOM 6814 C CA . SER B 1 265 ? -39.5 4.559 -1.905 1 92.06 265 SER B CA 1
ATOM 6815 C C . SER B 1 265 ? -40.75 3.951 -1.293 1 92.06 265 SER B C 1
ATOM 6817 O O . SER B 1 265 ? -41.719 4.664 -1.006 1 92.06 265 SER B O 1
ATOM 6819 N N . ILE B 1 266 ? -40.688 2.689 -1.074 1 92.69 266 ILE B N 1
ATOM 6820 C CA . ILE B 1 266 ? -41.812 2.02 -0.412 1 92.69 266 ILE B CA 1
ATOM 6821 C C . ILE B 1 266 ? -41.656 2.158 1.103 1 92.69 266 ILE B C 1
ATOM 6823 O O . ILE B 1 266 ? -40.688 1.695 1.684 1 92.69 266 ILE B O 1
ATOM 6827 N N . ASP B 1 267 ? -42.5 2.752 1.796 1 86.81 267 ASP B N 1
ATOM 6828 C CA . ASP B 1 267 ? -42.406 3.125 3.201 1 86.81 267 ASP B CA 1
ATOM 6829 C C . ASP B 1 267 ? -42.531 1.903 4.105 1 86.81 267 ASP B C 1
ATOM 6831 O O . ASP B 1 267 ? -41.781 1.743 5.062 1 86.81 267 ASP B O 1
ATOM 6835 N N . SER B 1 268 ? -43.469 0.958 3.734 1 90 268 SER B N 1
ATOM 6836 C CA . SER B 1 268 ? -43.719 -0.169 4.625 1 90 268 SER B CA 1
ATOM 6837 C C . SER B 1 268 ? -42.719 -1.301 4.379 1 90 268 SER B C 1
ATOM 6839 O O . SER B 1 268 ? -42.594 -1.781 3.252 1 90 268 SER B O 1
ATOM 6841 N N . LEU B 1 269 ? -42.094 -1.746 5.383 1 87.44 269 LEU B N 1
ATOM 6842 C CA . LEU B 1 269 ? -41.125 -2.826 5.293 1 87.44 269 LEU B CA 1
ATOM 6843 C C . LEU B 1 269 ? -41.781 -4.141 4.922 1 87.44 269 LEU B C 1
ATOM 6845 O O . LEU B 1 269 ? -41.219 -4.965 4.211 1 87.44 269 LEU B O 1
ATOM 6849 N N . LEU B 1 270 ? -42.969 -4.262 5.383 1 90.69 270 LEU B N 1
ATOM 6850 C CA . LEU B 1 270 ? -43.719 -5.492 5.102 1 90.69 270 LEU B CA 1
ATOM 6851 C C . LEU B 1 270 ? -44.125 -5.559 3.633 1 90.69 270 LEU B C 1
ATOM 6853 O O . LEU B 1 270 ? -44.094 -6.633 3.027 1 90.69 270 LEU B O 1
ATOM 6857 N N . LYS B 1 271 ? -44.438 -4.469 3.061 1 93.19 271 LYS B N 1
ATOM 6858 C CA . LYS B 1 271 ? -44.781 -4.43 1.639 1 93.19 271 LYS B CA 1
ATOM 6859 C C . LYS B 1 271 ? -43.531 -4.715 0.781 1 93.19 271 LYS B C 1
ATOM 6861 O O . LYS B 1 271 ? -43.625 -5.402 -0.237 1 93.19 271 LYS B O 1
ATOM 6866 N N . ARG B 1 272 ? -42.469 -4.219 1.23 1 94.06 272 ARG B N 1
ATOM 6867 C CA . ARG B 1 272 ? -41.219 -4.457 0.521 1 94.06 272 ARG B CA 1
ATOM 6868 C C . ARG B 1 272 ? -40.875 -5.941 0.521 1 94.06 272 ARG B C 1
ATOM 6870 O O . ARG B 1 272 ? -40.469 -6.488 -0.504 1 94.06 272 ARG B O 1
ATOM 6877 N N . LEU B 1 273 ? -41.062 -6.477 1.703 1 93.56 273 LEU B N 1
ATOM 6878 C CA . LEU B 1 273 ? -40.719 -7.883 1.891 1 93.56 273 LEU B CA 1
ATOM 6879 C C . LEU B 1 273 ? -41.562 -8.773 1.002 1 93.56 273 LEU B C 1
ATOM 6881 O O . LEU B 1 273 ? -41.062 -9.703 0.368 1 93.56 273 LEU B O 1
ATOM 6885 N N . PHE B 1 274 ? -42.812 -8.477 0.934 1 92.31 274 PHE B N 1
ATOM 6886 C CA . PHE B 1 274 ? -43.719 -9.32 0.161 1 92.31 274 PHE B CA 1
ATOM 6887 C C . PHE B 1 274 ? -43.5 -9.117 -1.333 1 92.31 274 PHE B C 1
ATOM 6889 O O . PHE B 1 274 ? -43.469 -10.078 -2.1 1 92.31 274 PHE B O 1
ATOM 6896 N N . PHE B 1 275 ? -43.344 -7.887 -1.656 1 93.06 275 PHE B N 1
ATOM 6897 C CA . PHE B 1 275 ? -43.094 -7.586 -3.062 1 93.06 275 PHE B CA 1
ATOM 6898 C C . PHE B 1 275 ? -41.75 -8.141 -3.51 1 93.06 275 PHE B C 1
ATOM 6900 O O . PHE B 1 275 ? -41.656 -8.719 -4.59 1 93.06 275 PHE B O 1
ATOM 6907 N N . GLY B 1 276 ? -40.812 -7.887 -2.738 1 93.56 276 GLY B N 1
ATOM 6908 C CA . GLY B 1 276 ? -39.469 -8.375 -3.049 1 93.56 276 GLY B CA 1
ATOM 6909 C C . GLY B 1 276 ? -39.375 -9.891 -3.043 1 93.56 276 GLY B C 1
ATOM 6910 O O . GLY B 1 276 ? -38.75 -10.477 -3.91 1 93.56 276 GLY B O 1
ATOM 6911 N N . GLY B 1 277 ? -40 -10.477 -2.068 1 92.75 277 GLY B N 1
ATOM 6912 C CA . GLY B 1 277 ? -40 -11.93 -2.012 1 92.75 277 GLY B CA 1
ATOM 6913 C C . GLY B 1 277 ? -40.688 -12.562 -3.219 1 92.75 277 GLY B C 1
ATOM 6914 O O . GLY B 1 277 ? -40.188 -13.562 -3.752 1 92.75 277 GLY B O 1
ATOM 6915 N N . LEU B 1 278 ? -41.688 -11.945 -3.643 1 91.81 278 LEU B N 1
ATOM 6916 C CA . LEU B 1 278 ? -42.406 -12.438 -4.816 1 91.81 278 LEU B CA 1
ATOM 6917 C C . LEU B 1 278 ? -41.562 -12.281 -6.074 1 91.81 278 LEU B C 1
ATOM 6919 O O . LEU B 1 278 ? -41.5 -13.172 -6.918 1 91.81 278 LEU B O 1
ATOM 6923 N N . MET B 1 279 ? -41 -11.172 -6.164 1 93.88 279 MET B N 1
ATOM 6924 C CA . MET B 1 279 ? -40.156 -10.906 -7.34 1 93.88 279 MET B CA 1
ATOM 6925 C C . MET B 1 279 ? -39 -11.875 -7.418 1 93.88 279 MET B C 1
ATOM 6927 O O . MET B 1 279 ? -38.719 -12.43 -8.484 1 93.88 279 MET B O 1
ATOM 6931 N N . ILE B 1 280 ? -38.344 -12.125 -6.32 1 92.75 280 ILE B N 1
ATOM 6932 C CA . ILE B 1 280 ? -37.219 -13.055 -6.293 1 92.75 280 ILE B CA 1
ATOM 6933 C C . ILE B 1 280 ? -37.719 -14.477 -6.547 1 92.75 280 ILE B C 1
ATOM 6935 O O . ILE B 1 280 ? -37.031 -15.266 -7.215 1 92.75 280 ILE B O 1
ATOM 6939 N N . GLY B 1 281 ? -38.812 -14.734 -5.969 1 89.06 281 GLY B N 1
ATOM 6940 C CA . GLY B 1 281 ? -39.406 -16.031 -6.223 1 89.06 281 GLY B CA 1
ATOM 6941 C C . GLY B 1 281 ? -39.656 -16.297 -7.695 1 89.06 281 GLY B C 1
ATOM 6942 O O . GLY B 1 281 ? -39.375 -17.391 -8.195 1 89.06 281 GLY B O 1
ATOM 6943 N N . ILE B 1 282 ? -40.094 -15.312 -8.391 1 88.88 282 ILE B N 1
ATOM 6944 C CA . ILE B 1 282 ? -40.375 -15.422 -9.812 1 88.88 282 ILE B CA 1
ATOM 6945 C C . ILE B 1 282 ? -39.062 -15.578 -10.586 1 88.88 282 ILE B C 1
ATOM 6947 O O . ILE B 1 282 ? -38.969 -16.438 -11.461 1 88.88 282 ILE B O 1
ATOM 6951 N N . ILE B 1 283 ? -38.125 -14.82 -10.242 1 88.5 283 ILE B N 1
ATOM 6952 C CA . ILE B 1 283 ? -36.844 -14.82 -10.953 1 88.5 283 ILE B CA 1
ATOM 6953 C C . ILE B 1 283 ? -36.156 -16.172 -10.758 1 88.5 283 ILE B C 1
ATOM 6955 O O . ILE B 1 283 ? -35.688 -16.766 -11.719 1 88.5 283 ILE B O 1
ATOM 6959 N N . VAL B 1 284 ? -36.188 -16.672 -9.562 1 85.44 284 VAL B N 1
ATOM 6960 C CA . VAL B 1 284 ? -35.5 -17.906 -9.242 1 85.44 284 VAL B CA 1
ATOM 6961 C C . VAL B 1 284 ? -36.25 -19.094 -9.844 1 85.44 284 VAL B C 1
ATOM 6963 O O . VAL B 1 284 ? -35.625 -20.094 -10.234 1 85.44 284 VAL B O 1
ATOM 6966 N N . PHE B 1 285 ? -37.5 -18.938 -9.961 1 81.94 285 PHE B N 1
ATOM 6967 C CA . PHE B 1 285 ? -38.281 -19.984 -10.57 1 81.94 285 PHE B CA 1
ATOM 6968 C C . PHE B 1 285 ? -37.938 -20.156 -12.039 1 81.94 285 PHE B C 1
ATOM 6970 O O . PHE B 1 285 ? -37.812 -21.281 -12.531 1 81.94 285 PHE B O 1
ATOM 6977 N N . PHE B 1 286 ? -37.688 -19.031 -12.695 1 80.5 286 PHE B N 1
ATOM 6978 C CA . PHE B 1 286 ? -37.375 -19.078 -14.125 1 80.5 286 PHE B CA 1
ATOM 6979 C C . PHE B 1 286 ? -35.906 -19.297 -14.344 1 80.5 286 PHE B C 1
ATOM 6981 O O . PHE B 1 286 ? -35.5 -19.891 -15.352 1 80.5 286 PHE B O 1
ATOM 6988 N N . ILE B 1 287 ? -35.125 -18.797 -13.391 1 85 287 ILE B N 1
ATOM 6989 C CA . ILE B 1 287 ? -33.688 -18.875 -13.508 1 85 287 ILE B CA 1
ATOM 6990 C C . ILE B 1 287 ? -33.094 -19.391 -12.195 1 85 287 ILE B C 1
ATOM 6992 O O . ILE B 1 287 ? -32.5 -18.625 -11.43 1 85 287 ILE B O 1
ATOM 6996 N N . PRO B 1 288 ? -33.062 -20.625 -11.984 1 81.38 288 PRO B N 1
ATOM 6997 C CA . PRO B 1 288 ? -32.688 -21.234 -10.711 1 81.38 288 PRO B CA 1
ATOM 6998 C C . PRO B 1 288 ? -31.25 -20.953 -10.305 1 81.38 288 PRO B C 1
ATOM 7000 O O . PRO B 1 288 ? -30.953 -20.812 -9.117 1 81.38 288 PRO B O 1
ATOM 7003 N N . PRO B 1 289 ? -30.375 -20.797 -11.258 1 85.5 289 PRO B N 1
ATOM 7004 C CA . PRO B 1 289 ? -28.984 -20.562 -10.852 1 85.5 289 PRO B CA 1
ATOM 7005 C C . PRO B 1 289 ? -28.797 -19.25 -10.078 1 85.5 289 PRO B C 1
ATOM 7007 O O . PRO B 1 289 ? -27.766 -19.031 -9.461 1 85.5 289 PRO B O 1
ATOM 7010 N N . LEU B 1 290 ? -29.812 -18.484 -10.078 1 87.06 290 LEU B N 1
ATOM 7011 C CA . LEU B 1 290 ? -29.734 -17.203 -9.367 1 87.06 290 LEU B CA 1
ATOM 7012 C C . LEU B 1 290 ? -30.031 -17.391 -7.887 1 87.06 290 LEU B C 1
ATOM 7014 O O . LEU B 1 290 ? -29.922 -16.453 -7.102 1 87.06 290 LEU B O 1
ATOM 7018 N N . TYR B 1 291 ? -30.312 -18.656 -7.535 1 83.88 291 TYR B N 1
ATOM 7019 C CA . TYR B 1 291 ? -30.562 -19 -6.141 1 83.88 291 TYR B CA 1
ATOM 7020 C C . TYR B 1 291 ? -29.266 -18.938 -5.328 1 83.88 291 TYR B C 1
ATOM 7022 O O . TYR B 1 291 ? -28.281 -19.578 -5.691 1 83.88 291 TYR B O 1
ATOM 7030 N N . GLY B 1 292 ? -29.266 -18.094 -4.305 1 84.62 292 GLY B N 1
ATOM 7031 C CA . GLY B 1 292 ? -28.125 -18.062 -3.402 1 84.62 292 GLY B CA 1
ATOM 7032 C C . GLY B 1 292 ? -26.922 -17.359 -3.994 1 84.62 292 GLY B C 1
ATOM 7033 O O . GLY B 1 292 ? -27.062 -16.344 -4.68 1 84.62 292 GLY B O 1
ATOM 7034 N N . GLU B 1 293 ? -25.781 -17.844 -3.676 1 85.12 293 GLU B N 1
ATOM 7035 C CA . GLU B 1 293 ? -24.547 -17.188 -4.082 1 85.12 293 GLU B CA 1
ATOM 7036 C C . GLU B 1 293 ? -24.156 -17.562 -5.508 1 85.12 293 GLU B C 1
ATOM 7038 O O . GLU B 1 293 ? -23.531 -16.781 -6.219 1 85.12 293 GLU B O 1
ATOM 7043 N N . GLY B 1 294 ? -24.516 -18.75 -5.953 1 79.88 294 GLY B N 1
ATOM 7044 C CA . GLY B 1 294 ? -24.25 -19.172 -7.32 1 79.88 294 GLY B CA 1
ATOM 7045 C C . GLY B 1 294 ? -22.891 -19.797 -7.512 1 79.88 294 GLY B C 1
ATOM 7046 O O . GLY B 1 294 ? -22.391 -19.891 -8.641 1 79.88 294 GLY B O 1
ATOM 7047 N N . PHE B 1 295 ? -22.188 -20.297 -6.484 1 79.5 295 PHE B N 1
ATOM 7048 C CA . PHE B 1 295 ? -20.828 -20.828 -6.59 1 79.5 295 PHE B CA 1
ATOM 7049 C C . PHE B 1 295 ? -20.812 -22.156 -7.328 1 79.5 295 PHE B C 1
ATOM 7051 O O . PHE B 1 295 ? -19.844 -22.469 -8.031 1 79.5 295 PHE B O 1
ATOM 7058 N N . GLU B 1 296 ? -21.844 -22.844 -7.227 1 78.38 296 GLU B N 1
ATOM 7059 C CA . GLU B 1 296 ? -21.922 -24.141 -7.902 1 78.38 296 GLU B CA 1
ATOM 7060 C C . GLU B 1 296 ? -21.844 -23.969 -9.414 1 78.38 296 GLU B C 1
ATOM 7062 O O . GLU B 1 296 ? -21.062 -24.672 -10.086 1 78.38 296 GLU B O 1
ATOM 7067 N N . LEU B 1 297 ? -22.609 -23.078 -9.875 1 80.31 297 LEU B N 1
ATOM 7068 C CA . LEU B 1 297 ? -22.562 -22.812 -11.312 1 80.31 297 LEU B CA 1
ATOM 7069 C C . LEU B 1 297 ? -21.203 -22.297 -11.734 1 80.31 297 LEU B C 1
ATOM 7071 O O . LEU B 1 297 ? -20.672 -22.703 -12.773 1 80.31 297 LEU B O 1
ATOM 7075 N N . MET B 1 298 ? -20.656 -21.453 -10.969 1 84.38 298 MET B N 1
ATOM 7076 C CA . MET B 1 298 ? -19.328 -20.922 -11.266 1 84.38 298 MET B CA 1
ATOM 7077 C C . MET B 1 298 ? -18.297 -22.047 -11.359 1 84.38 298 MET B C 1
ATOM 7079 O O . MET B 1 298 ? -17.5 -22.078 -12.305 1 84.38 298 MET B O 1
ATOM 7083 N N . ASN B 1 299 ? -18.406 -22.938 -10.477 1 81 299 ASN B N 1
ATOM 7084 C CA . ASN B 1 299 ? -17.453 -24.062 -10.438 1 81 299 ASN B CA 1
ATOM 7085 C C . ASN B 1 299 ? -17.625 -24.984 -11.641 1 81 299 ASN B C 1
ATOM 7087 O O . ASN B 1 299 ? -16.641 -25.438 -12.219 1 81 299 ASN B O 1
ATOM 7091 N N . ASN B 1 300 ? -18.844 -25.156 -11.992 1 81.5 300 ASN B N 1
ATOM 7092 C CA . ASN B 1 300 ? -19.109 -26.016 -13.133 1 81.5 300 ASN B CA 1
ATOM 7093 C C . ASN B 1 300 ? -18.672 -25.391 -14.445 1 81.5 300 ASN B C 1
ATOM 7095 O O . ASN B 1 300 ? -18.219 -26.078 -15.359 1 81.5 300 ASN B O 1
ATOM 7099 N N . LEU B 1 301 ? -18.766 -24.141 -14.508 1 81.62 301 LEU B N 1
ATOM 7100 C CA . LEU B 1 301 ? -18.297 -23.438 -15.695 1 81.62 301 LEU B CA 1
ATOM 7101 C C . LEU B 1 301 ? -16.781 -23.516 -15.828 1 81.62 301 LEU B C 1
ATOM 7103 O O . LEU B 1 301 ? -16.25 -23.75 -16.922 1 81.62 301 LEU B O 1
ATOM 7107 N N . ILE B 1 302 ? -16.188 -23.391 -14.773 1 79.62 302 ILE B N 1
ATOM 7108 C CA . ILE B 1 302 ? -14.727 -23.422 -14.758 1 79.62 302 ILE B CA 1
ATOM 7109 C C . ILE B 1 302 ? -14.234 -24.812 -15.117 1 79.62 302 ILE B C 1
ATOM 7111 O O . ILE B 1 302 ? -13.234 -24.969 -15.82 1 79.62 302 ILE B O 1
ATOM 7115 N N . LYS B 1 303 ? -15 -25.797 -14.727 1 78.5 303 LYS B N 1
ATOM 7116 C CA . LYS B 1 303 ? -14.641 -27.188 -15.031 1 78.5 303 LYS B CA 1
ATOM 7117 C C . LYS B 1 303 ? -15.008 -27.547 -16.469 1 78.5 303 LYS B C 1
ATOM 7119 O O . LYS B 1 303 ? -14.641 -28.625 -16.953 1 78.5 303 LYS B O 1
ATOM 7124 N N . GLY B 1 304 ? -15.727 -26.656 -17.094 1 75.56 304 GLY B N 1
ATOM 7125 C CA . GLY B 1 304 ? -16.094 -26.891 -18.469 1 75.56 304 GLY B CA 1
ATOM 7126 C C . GLY B 1 304 ? -17.359 -27.719 -18.625 1 75.56 304 GLY B C 1
ATOM 7127 O O . GLY B 1 304 ? -17.562 -28.359 -19.656 1 75.56 304 GLY B O 1
ATOM 7128 N N . GLN B 1 305 ? -18.078 -27.781 -17.516 1 78.56 305 GLN B N 1
ATOM 7129 C CA . GLN B 1 305 ? -19.297 -28.578 -17.562 1 78.56 305 GLN B CA 1
ATOM 7130 C C . GLN B 1 305 ? -20.516 -27.719 -17.219 1 78.56 305 GLN B C 1
ATOM 7132 O O . GLN B 1 305 ? -21.172 -27.938 -16.203 1 78.56 305 GLN B O 1
ATOM 7137 N N . PRO B 1 306 ? -20.828 -26.859 -18.094 1 75.44 306 PRO B N 1
ATOM 7138 C CA . PRO B 1 306 ? -21.969 -25.984 -17.812 1 75.44 306 PRO B CA 1
ATOM 7139 C C . PRO B 1 306 ? -23.281 -26.734 -17.75 1 75.44 306 PRO B C 1
ATOM 7141 O O . PRO B 1 306 ? -24.234 -26.266 -17.109 1 75.44 306 PRO B O 1
ATOM 7144 N N . GLU B 1 307 ? -23.344 -27.906 -18.281 1 71.75 307 GLU B N 1
ATOM 7145 C CA . GLU B 1 307 ? -24.578 -28.672 -18.391 1 71.75 307 GLU B CA 1
ATOM 7146 C C . GLU B 1 307 ? -25.031 -29.172 -17.016 1 71.75 307 GLU B C 1
ATOM 7148 O O . GLU B 1 307 ? -26.219 -29.375 -16.781 1 71.75 307 GLU B O 1
ATOM 7153 N N . LEU B 1 308 ? -24.109 -29.234 -16.203 1 70.19 308 LEU B N 1
ATOM 7154 C CA . LEU B 1 308 ? -24.422 -29.797 -14.891 1 70.19 308 LEU B CA 1
ATOM 7155 C C . LEU B 1 308 ? -25.297 -28.828 -14.094 1 70.19 308 LEU B C 1
ATOM 7157 O O . LEU B 1 308 ? -26.078 -29.25 -13.242 1 70.19 308 LEU B O 1
ATOM 7161 N N . SER B 1 309 ? -25.25 -27.578 -14.359 1 67.81 309 SER B N 1
ATOM 7162 C CA . SER B 1 309 ? -25.969 -26.609 -13.547 1 67.81 309 SER B CA 1
ATOM 7163 C C . SER B 1 309 ? -27.109 -25.953 -14.336 1 67.81 309 SER B C 1
ATOM 7165 O O . SER B 1 309 ? -27.984 -25.312 -13.766 1 67.81 309 SER B O 1
ATOM 7167 N N . LEU B 1 310 ? -27.141 -26.156 -15.602 1 67.94 310 LEU B N 1
ATOM 7168 C CA . LEU B 1 310 ? -28.125 -25.453 -16.406 1 67.94 310 LEU B CA 1
ATOM 7169 C C . LEU B 1 310 ? -29.219 -26.391 -16.906 1 67.94 310 LEU B C 1
ATOM 7171 O O . LEU B 1 310 ? -30.109 -25.984 -17.641 1 67.94 310 LEU B O 1
ATOM 7175 N N . ASN B 1 311 ? -29.109 -27.594 -16.547 1 60.78 311 ASN B N 1
ATOM 7176 C CA . ASN B 1 311 ? -30.062 -28.578 -17.062 1 60.78 311 ASN B CA 1
ATOM 7177 C C . ASN B 1 311 ? -31.484 -28.281 -16.578 1 60.78 311 ASN B C 1
ATOM 7179 O O . ASN B 1 311 ? -32.438 -28.562 -17.297 1 60.78 311 ASN B O 1
ATOM 7183 N N . ASN B 1 312 ? -31.609 -27.781 -15.43 1 57.81 312 ASN B N 1
ATOM 7184 C CA . ASN B 1 312 ? -32.969 -27.594 -14.906 1 57.81 312 ASN B CA 1
ATOM 7185 C C . ASN B 1 312 ? -33.594 -26.297 -15.398 1 57.81 312 ASN B C 1
ATOM 7187 O O . ASN B 1 312 ? -34.344 -25.641 -14.656 1 57.81 312 ASN B O 1
ATOM 7191 N N . ASN B 1 313 ? -33.312 -25.891 -16.688 1 57.25 313 ASN B N 1
ATOM 7192 C CA . ASN B 1 313 ? -33.844 -24.641 -17.188 1 57.25 313 ASN B CA 1
ATOM 7193 C C . ASN B 1 313 ? -35.312 -24.812 -17.641 1 57.25 313 ASN B C 1
ATOM 7195 O O . ASN B 1 313 ? -35.656 -25.828 -18.25 1 57.25 313 ASN B O 1
ATOM 7199 N N . VAL B 1 314 ? -36.25 -24.203 -17.031 1 56.78 314 VAL B N 1
ATOM 7200 C CA . VAL B 1 314 ? -37.688 -24.25 -17.266 1 56.78 314 VAL B CA 1
ATOM 7201 C C . VAL B 1 314 ? -37.969 -24.031 -18.766 1 56.78 314 VAL B C 1
ATOM 7203 O O . VAL B 1 314 ? -38.938 -24.562 -19.297 1 56.78 314 VAL B O 1
ATOM 7206 N N . PHE B 1 315 ? -36.969 -23.375 -19.422 1 57.5 315 PHE B N 1
ATOM 7207 C CA . PHE B 1 315 ? -37.312 -23 -20.797 1 57.5 315 PHE B CA 1
ATOM 7208 C C . PHE B 1 315 ? -37.062 -24.172 -21.75 1 57.5 315 PHE B C 1
ATOM 7210 O O . PHE B 1 315 ? -37.375 -24.094 -22.938 1 57.5 315 PHE B O 1
ATOM 7217 N N . GLY B 1 316 ? -36.594 -25.375 -21.203 1 59.5 316 GLY B N 1
ATOM 7218 C CA . GLY B 1 316 ? -36.375 -26.547 -22.031 1 59.5 316 GLY B CA 1
ATOM 7219 C C . GLY B 1 316 ? -35.281 -26.328 -23.078 1 59.5 316 GLY B C 1
ATOM 7220 O O . GLY B 1 316 ? -35.312 -26.938 -24.141 1 59.5 316 GLY B O 1
ATOM 7221 N N . TRP B 1 317 ? -34.5 -25.312 -22.812 1 61.28 317 TRP B N 1
ATOM 7222 C CA . TRP B 1 317 ? -33.5 -24.984 -23.812 1 61.28 317 TRP B CA 1
ATOM 7223 C C . TRP B 1 317 ? -32.438 -26.078 -23.922 1 61.28 317 TRP B C 1
ATOM 7225 O O . TRP B 1 317 ? -32.062 -26.688 -22.922 1 61.28 317 TRP B O 1
ATOM 7235 N N . ASP B 1 318 ? -32.219 -26.469 -25.234 1 63.28 318 ASP B N 1
ATOM 7236 C CA . ASP B 1 318 ? -31.234 -27.5 -25.547 1 63.28 318 ASP B CA 1
ATOM 7237 C C . ASP B 1 318 ? -29.812 -27 -25.328 1 63.28 318 ASP B C 1
ATOM 7239 O O . ASP B 1 318 ? -29.359 -26.047 -25.984 1 63.28 318 ASP B O 1
ATOM 7243 N N . LEU B 1 319 ? -29.156 -27.453 -24.359 1 68.31 319 LEU B N 1
ATOM 7244 C CA . LEU B 1 319 ? -27.812 -27.016 -23.984 1 68.31 319 LEU B CA 1
ATOM 7245 C C . LEU B 1 319 ? -26.781 -27.5 -25 1 68.31 319 LEU B C 1
ATOM 7247 O O . LEU B 1 319 ? -25.594 -27.172 -24.891 1 68.31 319 LEU B O 1
ATOM 7251 N N . SER B 1 320 ? -27.219 -28.188 -26.047 1 71.62 320 SER B N 1
ATOM 7252 C CA . SER B 1 320 ? -26.312 -28.594 -27.125 1 71.62 320 SER B CA 1
ATOM 7253 C C . SER B 1 320 ? -26.078 -27.469 -28.109 1 71.62 320 SER B C 1
ATOM 7255 O O . SER B 1 320 ? -25.047 -27.422 -28.781 1 71.62 320 SER B O 1
ATOM 7257 N N . ASN B 1 321 ? -27.031 -26.531 -28.109 1 79.5 321 ASN B N 1
ATOM 7258 C CA . ASN B 1 321 ? -26.906 -25.391 -28.984 1 79.5 321 ASN B CA 1
ATOM 7259 C C . ASN B 1 321 ? -26.078 -24.266 -28.344 1 79.5 321 ASN B C 1
ATOM 7261 O O . ASN B 1 321 ? -26.469 -23.75 -27.297 1 79.5 321 ASN B O 1
ATOM 7265 N N . GLU B 1 322 ? -25.109 -23.906 -28.969 1 83.31 322 GLU B N 1
ATOM 7266 C CA . GLU B 1 322 ? -24.156 -22.938 -28.438 1 83.31 322 GLU B CA 1
ATOM 7267 C C . GLU B 1 322 ? -24.812 -21.562 -28.281 1 83.31 322 GLU B C 1
ATOM 7269 O O . GLU B 1 322 ? -24.531 -20.844 -27.312 1 83.31 322 GLU B O 1
ATOM 7274 N N . TRP B 1 323 ? -25.734 -21.234 -29.125 1 86.06 323 TRP B N 1
ATOM 7275 C CA . TRP B 1 323 ? -26.375 -19.922 -29.078 1 86.06 323 TRP B CA 1
ATOM 7276 C C . TRP B 1 323 ? -27.312 -19.828 -27.875 1 86.06 323 TRP B C 1
ATOM 7278 O O . TRP B 1 323 ? -27.469 -18.75 -27.281 1 86.06 323 TRP B O 1
ATOM 7288 N N . GLN B 1 324 ? -27.891 -20.922 -27.547 1 84.69 324 GLN B N 1
ATOM 7289 C CA . GLN B 1 324 ? -28.797 -20.922 -26.406 1 84.69 324 GLN B CA 1
ATOM 7290 C C . GLN B 1 324 ? -28.016 -20.766 -25.094 1 84.69 324 GLN B C 1
ATOM 7292 O O . GLN B 1 324 ? -28.453 -20.062 -24.188 1 84.69 324 GLN B O 1
ATOM 7297 N N . ILE B 1 325 ? -26.906 -21.344 -25.078 1 85.62 325 ILE B N 1
ATOM 7298 C CA . ILE B 1 325 ? -26.062 -21.219 -23.906 1 85.62 325 ILE B CA 1
ATOM 7299 C C . ILE B 1 325 ? -25.562 -19.781 -23.781 1 85.62 325 ILE B C 1
ATOM 7301 O O . ILE B 1 325 ? -25.531 -19.219 -22.688 1 85.62 325 ILE B O 1
ATOM 7305 N N . ILE B 1 326 ? -25.219 -19.219 -24.891 1 89.88 326 ILE B N 1
ATOM 7306 C CA . ILE B 1 326 ? -24.734 -17.844 -24.906 1 89.88 326 ILE B CA 1
ATOM 7307 C C . ILE B 1 326 ? -25.844 -16.906 -24.438 1 89.88 326 ILE B C 1
ATOM 7309 O O . ILE B 1 326 ? -25.609 -16.016 -23.625 1 89.88 326 ILE B O 1
ATOM 7313 N N . ALA B 1 327 ? -27.016 -17.172 -24.844 1 87.75 327 ALA B N 1
ATOM 7314 C CA . ALA B 1 327 ? -28.156 -16.359 -24.438 1 87.75 327 ALA B CA 1
ATOM 7315 C C . ALA B 1 327 ? -28.453 -16.516 -22.953 1 87.75 327 ALA B C 1
ATOM 7317 O O . ALA B 1 327 ? -28.797 -15.539 -22.281 1 87.75 327 ALA B O 1
ATOM 7318 N N . LEU B 1 328 ? -28.344 -17.688 -22.531 1 86.88 328 LEU B N 1
ATOM 7319 C CA . LEU B 1 328 ? -28.578 -17.953 -21.125 1 86.88 328 LEU B CA 1
ATOM 7320 C C . LEU B 1 328 ? -27.531 -17.25 -20.25 1 86.88 328 LEU B C 1
ATOM 7322 O O . LEU B 1 328 ? -27.875 -16.672 -19.219 1 86.88 328 LEU B O 1
ATOM 7326 N N . MET B 1 329 ? -26.344 -17.312 -20.672 1 91.06 329 MET B N 1
ATOM 7327 C CA . MET B 1 329 ? -25.281 -16.656 -19.938 1 91.06 329 MET B CA 1
ATOM 7328 C C . MET B 1 329 ? -25.469 -15.141 -19.938 1 91.06 329 MET B C 1
ATOM 7330 O O . MET B 1 329 ? -25.266 -14.477 -18.922 1 91.06 329 MET B O 1
ATOM 7334 N N . GLY B 1 330 ? -25.812 -14.664 -21.062 1 91.62 330 GLY B N 1
ATOM 7335 C CA . GLY B 1 330 ? -26.125 -13.242 -21.141 1 91.62 330 GLY B CA 1
ATOM 7336 C C . GLY B 1 330 ? -27.266 -12.828 -20.234 1 91.62 330 GLY B C 1
ATOM 7337 O O . GLY B 1 330 ? -27.219 -11.773 -19.594 1 91.62 330 GLY B O 1
ATOM 7338 N N . GLY B 1 331 ? -28.281 -13.664 -20.188 1 90.69 331 GLY B N 1
ATOM 7339 C CA . GLY B 1 331 ? -29.391 -13.422 -19.281 1 90.69 331 GLY B CA 1
ATOM 7340 C C . GLY B 1 331 ? -29 -13.43 -17.828 1 90.69 331 GLY B C 1
ATOM 7341 O O . GLY B 1 331 ? -29.484 -12.609 -17.047 1 90.69 331 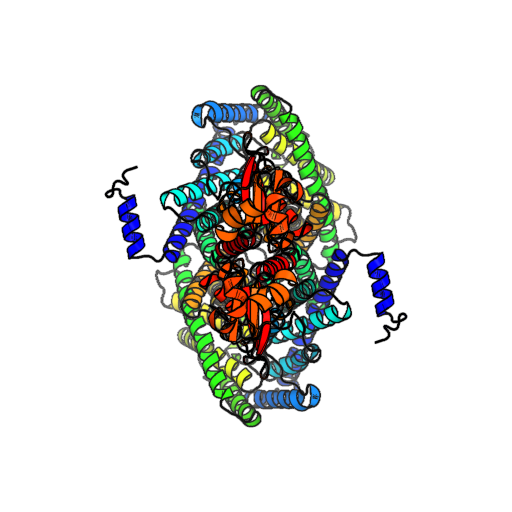GLY B O 1
ATOM 7342 N N . LEU B 1 332 ? -28.141 -14.328 -17.469 1 92.94 332 LEU B N 1
ATOM 7343 C CA . LEU B 1 332 ? -27.672 -14.414 -16.094 1 92.94 332 LEU B CA 1
ATOM 7344 C C . LEU B 1 332 ? -26.906 -13.156 -15.695 1 92.94 332 LEU B C 1
ATOM 7346 O O . LEU B 1 332 ? -27.016 -12.695 -14.555 1 92.94 332 LEU B O 1
ATOM 7350 N N . VAL B 1 333 ? -26.172 -12.602 -16.625 1 95.19 333 VAL B N 1
ATOM 7351 C CA . VAL B 1 333 ? -25.438 -11.367 -16.375 1 95.19 333 VAL B CA 1
ATOM 7352 C C . VAL B 1 333 ? -26.406 -10.211 -16.141 1 95.19 333 VAL B C 1
ATOM 7354 O O . VAL B 1 333 ? -26.219 -9.398 -15.234 1 95.19 333 VAL B O 1
ATOM 7357 N N . LEU B 1 334 ? -27.453 -10.195 -16.812 1 94.69 334 LEU B N 1
ATOM 7358 C CA . LEU B 1 334 ? -28.422 -9.102 -16.766 1 94.69 334 LEU B CA 1
ATOM 7359 C C . LEU B 1 334 ? -29.281 -9.203 -15.516 1 94.69 334 LEU B C 1
ATOM 7361 O O . LEU B 1 334 ? -29.562 -8.195 -14.867 1 94.69 334 LEU B O 1
ATOM 7365 N N . PHE B 1 335 ? -29.609 -10.422 -15.109 1 94.62 335 PHE B N 1
ATOM 7366 C CA . PHE B 1 335 ? -30.641 -10.562 -14.094 1 94.62 335 PHE B CA 1
ATOM 7367 C C . PHE B 1 335 ? -30.016 -10.75 -12.719 1 94.62 335 PHE B C 1
ATOM 7369 O O . PHE B 1 335 ? -30.703 -10.594 -11.695 1 94.62 335 PHE B O 1
ATOM 7376 N N . LYS B 1 336 ? -28.781 -11.125 -12.633 1 95.38 336 LYS B N 1
ATOM 7377 C CA . LYS B 1 336 ? -28.172 -11.344 -11.32 1 95.38 336 LYS B CA 1
ATOM 7378 C C . LYS B 1 336 ? -28.188 -10.062 -10.484 1 95.38 336 LYS B C 1
ATOM 7380 O O . LYS B 1 336 ? -28.516 -10.102 -9.297 1 95.38 336 LYS B O 1
ATOM 7385 N N . VAL B 1 337 ? -27.875 -8.938 -11.141 1 95.81 337 VAL B N 1
ATOM 7386 C CA . VAL B 1 337 ? -27.844 -7.676 -10.414 1 95.81 337 VAL B CA 1
ATOM 7387 C C . VAL B 1 337 ? -29.25 -7.305 -9.961 1 95.81 337 VAL B C 1
ATOM 7389 O O . VAL B 1 337 ? -29.422 -6.754 -8.867 1 95.81 337 VAL B O 1
ATOM 7392 N N . ILE B 1 338 ? -30.234 -7.633 -10.727 1 96.12 338 ILE B N 1
ATOM 7393 C CA . ILE B 1 338 ? -31.625 -7.355 -10.383 1 96.12 338 ILE B CA 1
ATOM 7394 C C . ILE B 1 338 ? -32.031 -8.211 -9.188 1 96.12 338 ILE B C 1
ATOM 7396 O O . ILE B 1 338 ? -32.656 -7.707 -8.242 1 96.12 338 ILE B O 1
ATOM 7400 N N . ALA B 1 339 ? -31.688 -9.445 -9.258 1 96.06 339 ALA B N 1
ATOM 7401 C CA . ALA B 1 339 ? -32 -10.352 -8.156 1 96.06 339 ALA B CA 1
ATOM 7402 C C . ALA B 1 339 ? -31.297 -9.922 -6.871 1 96.06 339 ALA B C 1
ATOM 7404 O O . ALA B 1 339 ? -31.906 -9.945 -5.793 1 96.06 339 ALA B O 1
ATOM 7405 N N . THR B 1 340 ? -30.062 -9.508 -6.973 1 96 340 THR B N 1
ATOM 7406 C CA . THR B 1 340 ? -29.281 -9.086 -5.82 1 96 340 THR B CA 1
ATOM 7407 C C . THR B 1 340 ? -29.875 -7.824 -5.195 1 96 340 THR B C 1
ATOM 7409 O O . THR B 1 340 ? -30.078 -7.77 -3.982 1 96 340 THR B O 1
ATOM 7412 N N . ALA B 1 341 ? -30.141 -6.844 -6.047 1 95.69 341 ALA B N 1
ATOM 7413 C CA . ALA B 1 341 ? -30.688 -5.582 -5.562 1 95.69 341 ALA B CA 1
ATOM 7414 C C . ALA B 1 341 ? -32.062 -5.785 -4.957 1 95.69 341 ALA B C 1
ATOM 7416 O O . ALA B 1 341 ? -32.406 -5.145 -3.959 1 95.69 341 ALA B O 1
ATOM 7417 N N . THR B 1 342 ? -32.844 -6.656 -5.547 1 95.69 342 THR B N 1
ATOM 7418 C CA . THR B 1 342 ? -34.156 -6.949 -5.035 1 95.69 342 THR B CA 1
ATOM 7419 C C . THR B 1 342 ? -34.094 -7.637 -3.674 1 95.69 342 THR B C 1
ATOM 7421 O O . THR B 1 342 ? -34.875 -7.355 -2.781 1 95.69 342 THR B O 1
ATOM 7424 N N . THR B 1 343 ? -33.188 -8.508 -3.506 1 95.69 343 THR B N 1
ATOM 7425 C CA . THR B 1 343 ? -32.969 -9.195 -2.234 1 95.69 343 THR B CA 1
ATOM 7426 C C . THR B 1 343 ? -32.656 -8.203 -1.121 1 95.69 343 THR B C 1
ATOM 7428 O O . THR B 1 343 ? -33.281 -8.242 -0.05 1 95.69 343 THR B O 1
ATOM 7431 N N . VAL B 1 344 ? -31.797 -7.312 -1.387 1 93 344 VAL B N 1
ATOM 7432 C CA . VAL B 1 344 ? -31.391 -6.328 -0.388 1 93 344 VAL B CA 1
ATOM 7433 C C . VAL B 1 344 ? -32.5 -5.316 -0.181 1 93 344 VAL B C 1
ATOM 7435 O O . VAL B 1 344 ? -32.812 -4.926 0.952 1 93 344 VAL B O 1
ATOM 7438 N N . GLY B 1 345 ? -33.125 -4.938 -1.255 1 92.25 345 GLY B N 1
ATOM 7439 C CA . GLY B 1 345 ? -34.219 -3.994 -1.174 1 92.25 345 GLY B CA 1
ATOM 7440 C C . GLY B 1 345 ? -35.406 -4.535 -0.408 1 92.25 345 GLY B C 1
ATOM 7441 O O . GLY B 1 345 ? -36.125 -3.779 0.243 1 92.25 345 GLY B O 1
ATOM 7442 N N . ALA B 1 346 ? -35.594 -5.805 -0.474 1 93.44 346 ALA B N 1
ATOM 7443 C CA . ALA B 1 346 ? -36.719 -6.457 0.19 1 93.44 346 ALA B CA 1
ATOM 7444 C C . ALA B 1 346 ? -36.469 -6.605 1.687 1 93.44 346 ALA B C 1
ATOM 7446 O O . ALA B 1 346 ? -37.375 -6.957 2.445 1 93.44 346 ALA B O 1
ATOM 7447 N N . GLY B 1 347 ? -35.219 -6.32 2.049 1 89.44 347 GLY B N 1
ATOM 7448 C CA . GLY B 1 347 ? -34.906 -6.391 3.465 1 89.44 347 GLY B CA 1
ATOM 7449 C C . GLY B 1 347 ? -33.938 -7.5 3.799 1 89.44 347 GLY B C 1
ATOM 7450 O O . GLY B 1 347 ? -33.625 -7.73 4.969 1 89.44 347 GLY B O 1
ATOM 7451 N N . GLY B 1 348 ? -33.531 -8.195 2.838 1 92.38 348 GLY B N 1
ATOM 7452 C CA . GLY B 1 348 ? -32.531 -9.219 3.059 1 92.38 348 GLY B CA 1
ATOM 7453 C C . GLY B 1 348 ? -31.156 -8.648 3.412 1 92.38 348 GLY B C 1
ATOM 7454 O O . GLY B 1 348 ? -30.906 -7.457 3.197 1 92.38 348 GLY B O 1
ATOM 7455 N N . VAL B 1 349 ? -30.375 -9.484 4.055 1 93.69 349 VAL B N 1
ATOM 7456 C CA . VAL B 1 349 ? -29.031 -9.07 4.469 1 93.69 349 VAL B CA 1
ATOM 7457 C C . VAL B 1 349 ? -27.984 -9.828 3.668 1 93.69 349 VAL B C 1
ATOM 7459 O O . VAL B 1 349 ? -27.984 -11.062 3.652 1 93.69 349 VAL B O 1
ATOM 7462 N N . GLY B 1 350 ? -27.172 -9.109 2.969 1 92.38 350 GLY B N 1
ATOM 7463 C CA . GLY B 1 350 ? -26.141 -9.727 2.168 1 92.38 350 GLY B CA 1
ATOM 7464 C C . GLY B 1 350 ? -25.219 -8.719 1.508 1 92.38 350 GLY B C 1
ATOM 7465 O O . GLY B 1 350 ? -25.375 -7.512 1.691 1 92.38 350 GLY B O 1
ATOM 7466 N N . GLY B 1 351 ? -24.25 -9.25 0.787 1 90.62 351 GLY B N 1
ATOM 7467 C CA . GLY B 1 351 ? -23.266 -8.406 0.124 1 90.62 351 GLY B CA 1
ATOM 7468 C C . GLY B 1 351 ? -23.25 -8.57 -1.384 1 90.62 351 GLY B C 1
ATOM 7469 O O . GLY B 1 351 ? -23.938 -9.445 -1.922 1 90.62 351 GLY B O 1
ATOM 7470 N N . VAL B 1 352 ? -22.516 -7.715 -2.01 1 92 352 VAL B N 1
ATOM 7471 C CA . VAL B 1 352 ? -22.516 -7.688 -3.469 1 92 352 VAL B CA 1
ATOM 7472 C C . VAL B 1 352 ? -21.281 -8.391 -4.004 1 92 352 VAL B C 1
ATOM 7474 O O . VAL B 1 352 ? -21.125 -8.562 -5.219 1 92 352 VAL B O 1
ATOM 7477 N N . PHE B 1 353 ? -20.375 -8.844 -3.164 1 91.81 353 PHE B N 1
ATOM 7478 C CA . PHE B 1 353 ? -19.094 -9.43 -3.574 1 91.81 353 PHE B CA 1
ATOM 7479 C C . PHE B 1 353 ? -19.328 -10.68 -4.414 1 91.81 353 PHE B C 1
ATOM 7481 O O . PHE B 1 353 ? -18.844 -10.773 -5.547 1 91.81 353 PHE B O 1
ATOM 7488 N N . ALA B 1 354 ? -20.094 -11.633 -3.9 1 92.38 354 ALA B N 1
ATOM 7489 C CA . ALA B 1 354 ? -20.359 -12.898 -4.586 1 92.38 354 ALA B CA 1
ATOM 7490 C C . ALA B 1 354 ? -21.125 -12.672 -5.879 1 92.38 354 ALA B C 1
ATOM 7492 O O . ALA B 1 354 ? -20.797 -13.25 -6.918 1 92.38 354 ALA B O 1
ATOM 7493 N N . PRO B 1 355 ? -22.125 -11.859 -5.859 1 94.5 355 PRO B N 1
ATOM 7494 C CA . PRO B 1 355 ? -22.828 -11.57 -7.105 1 94.5 355 PRO B CA 1
ATOM 7495 C C . PRO B 1 355 ? -21.922 -10.977 -8.18 1 94.5 355 PRO B C 1
ATOM 7497 O O . PRO B 1 355 ? -22.062 -11.289 -9.359 1 94.5 355 PRO B O 1
ATOM 7500 N N . ALA B 1 356 ? -21.031 -10.102 -7.746 1 95 356 ALA B N 1
ATOM 7501 C CA . ALA B 1 356 ? -20.078 -9.531 -8.711 1 95 356 ALA B CA 1
ATOM 7502 C C . ALA B 1 356 ? -19.188 -10.617 -9.305 1 95 356 ALA B C 1
ATOM 7504 O O . ALA B 1 356 ? -18.922 -10.625 -10.508 1 95 356 ALA B O 1
ATOM 7505 N N . LEU B 1 357 ? -18.781 -11.531 -8.492 1 93.88 357 LEU B N 1
ATOM 7506 C CA . LEU B 1 357 ? -17.984 -12.656 -8.961 1 93.88 357 LEU B CA 1
ATOM 7507 C C . LEU B 1 357 ? -18.781 -13.523 -9.922 1 93.88 357 LEU B C 1
ATOM 7509 O O . LEU B 1 357 ? -18.281 -13.922 -10.977 1 93.88 357 LEU B O 1
ATOM 7513 N N . PHE B 1 358 ? -20 -13.781 -9.57 1 94.44 358 PHE B N 1
ATOM 7514 C CA . PHE B 1 358 ? -20.875 -14.602 -10.383 1 94.44 358 PHE B CA 1
ATOM 7515 C C . PHE B 1 358 ? -21.125 -13.961 -11.742 1 94.44 358 PHE B C 1
ATOM 7517 O O . PHE B 1 358 ? -20.953 -14.609 -12.781 1 94.44 358 PHE B O 1
ATOM 7524 N N . MET B 1 359 ? -21.5 -12.758 -11.656 1 96.44 359 MET B N 1
ATOM 7525 C CA . MET B 1 359 ? -21.766 -12.031 -12.898 1 96.44 359 MET B CA 1
ATOM 7526 C C . MET B 1 359 ? -20.516 -11.945 -13.758 1 96.44 359 MET B C 1
ATOM 7528 O O . MET B 1 359 ? -20.609 -12.031 -14.992 1 96.44 359 MET B O 1
ATOM 7532 N N . GLY B 1 360 ? -19.438 -11.734 -13.133 1 96.75 360 GLY B N 1
ATOM 7533 C CA . GLY B 1 360 ? -18.172 -11.711 -13.859 1 96.75 360 GLY B CA 1
ATOM 7534 C C . GLY B 1 360 ? -17.844 -13.023 -14.539 1 96.75 360 GLY B C 1
ATOM 7535 O O . GLY B 1 360 ? -17.359 -13.039 -15.68 1 96.75 360 GLY B O 1
ATOM 7536 N N . SER B 1 361 ? -18.078 -14.086 -13.852 1 94.5 361 SER B N 1
ATOM 7537 C CA . SER B 1 361 ? -17.828 -15.406 -14.414 1 94.5 361 SER B CA 1
ATOM 7538 C C . SER B 1 361 ? -18.719 -15.672 -15.625 1 94.5 361 SER B C 1
ATOM 7540 O O . SER B 1 361 ? -18.266 -16.188 -16.641 1 94.5 361 SER B O 1
ATOM 7542 N N . MET B 1 362 ? -19.938 -15.297 -15.484 1 95.19 362 MET B N 1
ATOM 7543 C CA . MET B 1 362 ? -20.875 -15.492 -16.578 1 95.19 362 MET B CA 1
ATOM 7544 C C . MET B 1 362 ? -20.5 -14.617 -17.766 1 95.19 362 MET B C 1
ATOM 7546 O O . MET B 1 362 ? -20.562 -15.062 -18.922 1 95.19 362 MET B O 1
ATOM 7550 N N . MET B 1 363 ? -20.125 -13.469 -17.5 1 97.06 363 MET B N 1
ATOM 7551 C CA . MET B 1 363 ? -19.75 -12.531 -18.562 1 97.06 363 MET B CA 1
ATOM 7552 C C . MET B 1 363 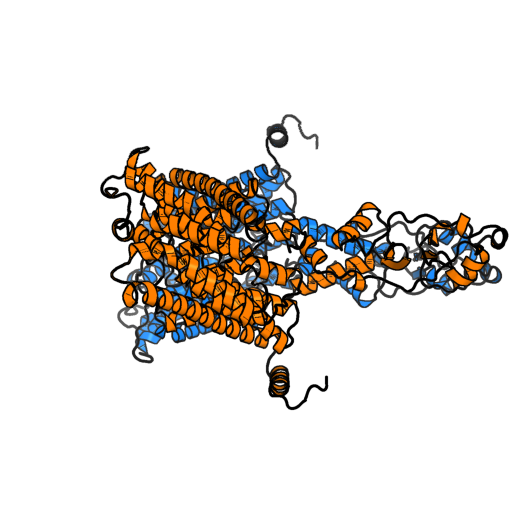? -18.516 -13.023 -19.297 1 97.06 363 MET B C 1
ATOM 7554 O O . MET B 1 363 ? -18.453 -12.961 -20.531 1 97.06 363 MET B O 1
ATOM 7558 N N . GLY B 1 364 ? -17.516 -13.43 -18.547 1 96 364 GLY B N 1
ATOM 7559 C CA . GLY B 1 364 ? -16.312 -13.945 -19.172 1 96 364 GLY B CA 1
ATOM 7560 C C . GLY B 1 364 ? -16.562 -15.164 -20.047 1 96 364 GLY B C 1
ATOM 7561 O O . GLY B 1 364 ? -16.016 -15.273 -21.141 1 96 364 GLY B O 1
ATOM 7562 N N . HIS B 1 365 ? -17.375 -16.031 -19.5 1 93.75 365 HIS B N 1
ATOM 7563 C CA . HIS B 1 365 ? -17.719 -17.234 -20.25 1 93.75 365 HIS B CA 1
ATOM 7564 C C . HIS B 1 365 ? -18.531 -16.875 -21.5 1 93.75 365 HIS B C 1
ATOM 7566 O O . HIS B 1 365 ? -18.344 -17.484 -22.547 1 93.75 365 HIS B O 1
ATOM 7572 N N . PHE B 1 366 ? -19.438 -16 -21.312 1 94.44 366 PHE B N 1
ATOM 7573 C CA . PHE B 1 366 ? -20.25 -15.5 -22.406 1 94.44 366 PHE B CA 1
ATOM 7574 C C . PHE B 1 366 ? -19.359 -14.938 -23.516 1 94.44 366 PHE B C 1
ATOM 7576 O O . PHE B 1 366 ? -19.516 -15.305 -24.688 1 94.44 366 PHE B O 1
ATOM 7583 N N . PHE B 1 367 ? -18.484 -14.094 -23.234 1 95.25 367 PHE B N 1
ATOM 7584 C CA . PHE B 1 367 ? -17.594 -13.445 -24.188 1 95.25 367 PHE B CA 1
ATOM 7585 C C . PHE B 1 367 ? -16.703 -14.469 -24.875 1 95.25 367 PHE B C 1
ATOM 7587 O O . PHE B 1 367 ? -16.5 -14.414 -26.094 1 95.25 367 PHE B O 1
ATOM 7594 N N . GLY B 1 368 ? -16.125 -15.375 -24.094 1 92.94 368 GLY B N 1
ATOM 7595 C CA . GLY B 1 368 ? -15.273 -16.406 -24.656 1 92.94 368 GLY B CA 1
ATOM 7596 C C . GLY B 1 368 ? -16 -17.281 -25.672 1 92.94 368 GLY B C 1
ATOM 7597 O O . GLY B 1 368 ? -15.461 -17.578 -26.75 1 92.94 368 GLY B O 1
ATOM 7598 N N . ARG B 1 369 ? -17.203 -17.672 -25.375 1 91.12 369 ARG B N 1
ATOM 7599 C CA . ARG B 1 369 ? -17.984 -18.5 -26.281 1 91.12 369 ARG B CA 1
ATOM 7600 C C . ARG B 1 369 ? -18.359 -17.719 -27.547 1 91.12 369 ARG B C 1
ATOM 7602 O O . ARG B 1 369 ? -18.422 -18.297 -28.625 1 91.12 369 ARG B O 1
ATOM 7609 N N . LEU B 1 370 ? -18.688 -16.516 -27.375 1 91.94 370 LEU B N 1
ATOM 7610 C CA . LEU B 1 370 ? -19.031 -15.664 -28.516 1 91.94 370 LEU B CA 1
ATOM 7611 C C . LEU B 1 370 ? -17.844 -15.539 -29.469 1 91.94 370 LEU B C 1
ATOM 7613 O O . LEU B 1 370 ? -18.016 -15.633 -30.688 1 91.94 370 LEU B O 1
ATOM 7617 N N . VAL B 1 371 ? -16.688 -15.359 -28.938 1 91.75 371 VAL B N 1
ATOM 7618 C CA . VAL B 1 371 ? -15.469 -15.219 -29.734 1 91.75 371 VAL B CA 1
ATOM 7619 C C . VAL B 1 371 ? -15.18 -16.531 -30.469 1 91.75 371 VAL B C 1
ATOM 7621 O O . VAL B 1 371 ? -14.82 -16.531 -31.641 1 91.75 371 VAL B O 1
ATOM 7624 N N . ASN B 1 372 ? -15.305 -17.656 -29.703 1 90.69 372 ASN B N 1
ATOM 7625 C CA . ASN B 1 372 ? -15.031 -18.969 -30.297 1 90.69 372 ASN B CA 1
ATOM 7626 C C . ASN B 1 372 ? -16.031 -19.297 -31.406 1 90.69 372 ASN B C 1
ATOM 7628 O O . ASN B 1 372 ? -15.664 -19.922 -32.406 1 90.69 372 ASN B O 1
ATOM 7632 N N . LYS B 1 373 ? -17.203 -18.922 -31.203 1 88.44 373 LYS B N 1
ATOM 7633 C CA . LYS B 1 373 ? -18.234 -19.219 -32.188 1 88.44 373 LYS B CA 1
ATOM 7634 C C . LYS B 1 373 ? -18.094 -18.328 -33.406 1 88.44 373 LYS B C 1
ATOM 7636 O O . LYS B 1 373 ? -18.266 -18.781 -34.562 1 88.44 373 LYS B O 1
ATOM 7641 N N . MET B 1 374 ? -17.781 -17.109 -33.219 1 85.44 374 MET B N 1
ATOM 7642 C CA . MET B 1 374 ? -17.672 -16.172 -34.312 1 85.44 374 MET B CA 1
ATOM 7643 C C . MET B 1 374 ? -16.344 -16.359 -35.062 1 85.44 374 MET B C 1
ATOM 7645 O O . MET B 1 374 ? -16.156 -15.891 -36.188 1 85.44 374 MET B O 1
ATOM 7649 N N . ALA B 1 375 ? -15.492 -17.266 -34.562 1 73.75 375 ALA B N 1
ATOM 7650 C CA . ALA B 1 375 ? -14.211 -17.625 -35.156 1 73.75 375 ALA B CA 1
ATOM 7651 C C . ALA B 1 375 ? -13.422 -16.391 -35.531 1 73.75 375 ALA B C 1
ATOM 7653 O O . ALA B 1 375 ? -12.93 -16.281 -36.656 1 73.75 375 ALA B O 1
ATOM 7654 N N . PHE B 1 376 ? -13.484 -15.453 -34.719 1 65.94 376 PHE B N 1
ATOM 7655 C CA . PHE B 1 376 ? -12.727 -14.258 -35.031 1 65.94 376 PHE B CA 1
ATOM 7656 C C . PHE B 1 376 ? -11.242 -14.57 -35.156 1 65.94 376 PHE B C 1
ATOM 7658 O O . PHE B 1 376 ? -10.617 -15.07 -34.219 1 65.94 376 PHE B O 1
ATOM 7665 N N . TRP B 1 377 ? -10.617 -14.492 -36.312 1 67.12 377 TRP B N 1
ATOM 7666 C CA . TRP B 1 377 ? -9.227 -14.68 -36.719 1 67.12 377 TRP B CA 1
ATOM 7667 C C . TRP B 1 377 ? -8.812 -16.141 -36.531 1 67.12 377 TRP B C 1
ATOM 7669 O O . TRP B 1 377 ? -7.633 -16.422 -36.344 1 67.12 377 TRP B O 1
ATOM 7679 N N . GLY B 1 378 ? -9.781 -17.141 -36.406 1 68.5 378 GLY B N 1
ATOM 7680 C CA . GLY B 1 378 ? -9.523 -18.562 -36.469 1 68.5 378 GLY B CA 1
ATOM 7681 C C . GLY B 1 378 ? -8.93 -19.109 -35.188 1 68.5 378 GLY B C 1
ATOM 7682 O O . GLY B 1 378 ? -8.422 -20.234 -35.156 1 68.5 378 GLY B O 1
ATOM 7683 N N . GLN B 1 379 ? -8.844 -18.328 -34.156 1 76.31 379 GLN B N 1
ATOM 7684 C CA . GLN B 1 379 ? -8.219 -18.828 -32.938 1 76.31 379 GLN B CA 1
ATOM 7685 C C . GLN B 1 379 ? -9.258 -19.125 -31.859 1 76.31 379 GLN B C 1
ATOM 7687 O O . GLN B 1 379 ? -10.297 -18.469 -31.797 1 76.31 379 GLN B O 1
ATOM 7692 N N . THR B 1 380 ? -9.07 -20.297 -31.203 1 85.5 380 THR B N 1
ATOM 7693 C CA . THR B 1 380 ? -9.922 -20.656 -30.062 1 85.5 380 THR B CA 1
ATOM 7694 C C . THR B 1 380 ? -9.289 -20.203 -28.75 1 85.5 380 THR B C 1
ATOM 7696 O O . THR B 1 380 ? -8.07 -20.281 -28.578 1 85.5 380 THR B O 1
ATOM 7699 N N . VAL B 1 381 ? -10.141 -19.562 -28.016 1 88.25 381 VAL B N 1
ATOM 7700 C CA . VAL B 1 381 ? -9.664 -19.078 -26.719 1 88.25 381 VAL B CA 1
ATOM 7701 C C . VAL B 1 381 ? -10.117 -20.031 -25.609 1 88.25 381 VAL B C 1
ATOM 7703 O O . VAL B 1 381 ? -11.18 -20.641 -25.703 1 88.25 381 VAL B O 1
ATOM 7706 N N . PRO B 1 382 ? -9.289 -20.234 -24.688 1 88.31 382 PRO B N 1
ATOM 7707 C CA . PRO B 1 382 ? -9.68 -21.109 -23.562 1 88.31 382 PRO B CA 1
ATOM 7708 C C . PRO B 1 382 ? -10.82 -20.516 -22.734 1 88.31 382 PRO B C 1
ATOM 7710 O O . PRO B 1 382 ? -10.672 -19.453 -22.141 1 88.31 382 PRO B O 1
ATOM 7713 N N . LEU B 1 383 ? -11.891 -21.234 -22.562 1 89.31 383 LEU B N 1
ATOM 7714 C CA . LEU B 1 383 ? -13.109 -20.75 -21.922 1 89.31 383 LEU B CA 1
ATOM 7715 C C . LEU B 1 383 ? -12.898 -20.609 -20.422 1 89.31 383 LEU B C 1
ATOM 7717 O O . LEU B 1 383 ? -13.406 -19.656 -19.797 1 89.31 383 LEU B O 1
ATOM 7721 N N . SER B 1 384 ? -12.18 -21.5 -19.812 1 88.06 384 SER B N 1
ATOM 7722 C CA . SER B 1 384 ? -11.945 -21.453 -18.375 1 88.06 384 SER B CA 1
ATOM 7723 C C . SER B 1 384 ? -11.172 -20.203 -17.984 1 88.06 384 SER B C 1
ATOM 7725 O O . SER B 1 384 ? -11.492 -19.562 -16.984 1 88.06 384 SER B O 1
ATOM 7727 N N . SER B 1 385 ? -10.203 -19.859 -18.828 1 88.25 385 SER B N 1
ATOM 7728 C CA . SER B 1 385 ? -9.406 -18.688 -18.547 1 88.25 385 SER B CA 1
ATOM 7729 C C . SER B 1 385 ? -10.234 -17.406 -18.672 1 88.25 385 SER B C 1
ATOM 7731 O O . SER B 1 385 ? -10.117 -16.5 -17.844 1 88.25 385 SER B O 1
ATOM 7733 N N . PHE B 1 386 ? -11.062 -17.406 -19.594 1 92.44 386 PHE B N 1
ATOM 7734 C CA . PHE B 1 386 ? -11.883 -16.219 -19.797 1 92.44 386 PHE B CA 1
ATOM 7735 C C . PHE B 1 386 ? -12.93 -16.078 -18.703 1 92.44 386 PHE B C 1
ATOM 7737 O O . PHE B 1 386 ? -13.289 -14.969 -18.328 1 92.44 386 PHE B O 1
ATOM 7744 N N . THR B 1 387 ? -13.414 -17.219 -18.219 1 91.81 387 THR B N 1
ATOM 7745 C CA . THR B 1 387 ? -14.344 -17.188 -17.094 1 91.81 387 THR B CA 1
ATOM 7746 C C . THR B 1 387 ? -13.688 -16.562 -15.859 1 91.81 387 THR B C 1
ATOM 7748 O O . THR B 1 387 ? -14.266 -15.688 -15.219 1 91.81 387 THR B O 1
ATOM 7751 N N . LEU B 1 388 ? -12.508 -16.953 -15.641 1 91.12 388 LEU B N 1
ATOM 7752 C CA . LEU B 1 388 ? -11.781 -16.469 -14.469 1 91.12 388 LEU B CA 1
ATOM 7753 C C . LEU B 1 388 ? -11.391 -15 -14.648 1 91.12 388 LEU B C 1
ATOM 7755 O O . LEU B 1 388 ? -11.547 -14.195 -13.727 1 91.12 388 LEU B O 1
ATOM 7759 N N . VAL B 1 389 ? -10.906 -14.688 -15.797 1 93.75 389 VAL B N 1
ATOM 7760 C CA . VAL B 1 389 ? -10.469 -13.32 -16.062 1 93.75 389 VAL B CA 1
ATOM 7761 C C . VAL B 1 389 ? -11.68 -12.383 -16.047 1 93.75 389 VAL B C 1
ATOM 7763 O O . VAL B 1 389 ? -11.57 -11.234 -15.609 1 93.75 389 VAL B O 1
ATOM 7766 N N . GLY B 1 390 ? -12.773 -12.922 -16.484 1 95.94 390 GLY B N 1
ATOM 7767 C CA . GLY B 1 390 ? -14 -12.141 -16.406 1 95.94 390 GLY B CA 1
ATOM 7768 C C . GLY B 1 390 ? -14.398 -11.797 -14.992 1 95.94 390 GLY B C 1
ATOM 7769 O O . GLY B 1 390 ? -14.891 -10.703 -14.727 1 95.94 390 GLY B O 1
ATOM 7770 N N . MET B 1 391 ? -14.188 -12.688 -14.094 1 95 391 MET B N 1
ATOM 7771 C CA . MET B 1 391 ? -14.469 -12.445 -12.688 1 95 391 MET B CA 1
ATOM 7772 C C . MET B 1 391 ? -13.648 -11.281 -12.148 1 95 391 MET B C 1
ATOM 7774 O O . MET B 1 391 ? -14.188 -10.375 -11.508 1 95 391 MET B O 1
ATOM 7778 N N . ALA B 1 392 ? -12.422 -11.336 -12.5 1 94.75 392 ALA B N 1
ATOM 7779 C CA . ALA B 1 392 ? -11.523 -10.281 -12.031 1 94.75 392 ALA B CA 1
ATOM 7780 C C . ALA B 1 392 ? -11.883 -8.938 -12.648 1 94.75 392 ALA B C 1
ATOM 7782 O O . ALA B 1 392 ? -11.852 -7.906 -11.961 1 94.75 392 ALA B O 1
ATOM 7783 N N . GLY B 1 393 ? -12.172 -8.969 -13.898 1 96.69 393 GLY B N 1
ATOM 7784 C CA . GLY B 1 393 ? -12.531 -7.738 -14.57 1 96.69 393 GLY B CA 1
ATOM 7785 C C . GLY B 1 393 ? -13.734 -7.047 -13.961 1 96.69 393 GLY B C 1
ATOM 7786 O O . GLY B 1 393 ? -13.695 -5.848 -13.672 1 96.69 393 GLY B O 1
ATOM 7787 N N . LEU B 1 394 ? -14.727 -7.77 -13.734 1 97.19 394 LEU B N 1
ATOM 7788 C CA . LEU B 1 394 ? -15.945 -7.164 -13.203 1 97.19 394 LEU B CA 1
ATOM 7789 C C . LEU B 1 394 ? -15.75 -6.715 -11.758 1 97.19 394 LEU B C 1
ATOM 7791 O O . LEU B 1 394 ? -16.219 -5.641 -11.367 1 97.19 394 LEU B O 1
ATOM 7795 N N . MET B 1 395 ? -15.109 -7.5 -11.039 1 95.62 395 MET B N 1
ATOM 7796 C CA . MET B 1 395 ? -14.836 -7.133 -9.648 1 95.62 395 MET B CA 1
ATOM 7797 C C . MET B 1 395 ? -14.031 -5.84 -9.578 1 95.62 395 MET B C 1
ATOM 7799 O O . MET B 1 395 ? -14.32 -4.969 -8.75 1 95.62 395 MET B O 1
ATOM 7803 N N . ALA B 1 396 ? -13.031 -5.781 -10.398 1 94.88 396 ALA B N 1
ATOM 7804 C CA . ALA B 1 396 ? -12.18 -4.59 -10.43 1 94.88 396 ALA B CA 1
ATOM 7805 C C . ALA B 1 396 ? -13.008 -3.344 -10.75 1 94.88 396 ALA B C 1
ATOM 7807 O O . ALA B 1 396 ? -12.773 -2.275 -10.18 1 94.88 396 ALA B O 1
ATOM 7808 N N . GLY B 1 397 ? -13.922 -3.455 -11.609 1 94.19 397 GLY B N 1
ATOM 7809 C CA . GLY B 1 397 ? -14.758 -2.326 -12.008 1 94.19 397 GLY B CA 1
ATOM 7810 C C . GLY B 1 397 ? -15.789 -1.952 -10.961 1 94.19 397 GLY B C 1
ATOM 7811 O O . GLY B 1 397 ? -15.992 -0.77 -10.68 1 94.19 397 GLY B O 1
ATOM 7812 N N . VAL B 1 398 ? -16.359 -2.906 -10.352 1 94.31 398 VAL B N 1
ATOM 7813 C CA . VAL B 1 398 ? -17.453 -2.66 -9.422 1 94.31 398 VAL B CA 1
ATOM 7814 C C . VAL B 1 398 ? -16.891 -2.152 -8.094 1 94.31 398 VAL B C 1
ATOM 7816 O O . VAL B 1 398 ? -17.422 -1.196 -7.516 1 94.31 398 VAL B O 1
ATOM 7819 N N . LEU B 1 399 ? -15.82 -2.768 -7.672 1 90.88 399 LEU B N 1
ATOM 7820 C CA . LEU B 1 399 ? -15.297 -2.455 -6.348 1 90.88 399 LEU B CA 1
ATOM 7821 C C . LEU B 1 399 ? -14.211 -1.387 -6.438 1 90.88 399 LEU B C 1
ATOM 7823 O O . LEU B 1 399 ? -13.766 -0.862 -5.414 1 90.88 399 LEU B O 1
ATOM 7827 N N . HIS B 1 400 ? -13.805 -1.063 -7.59 1 89.38 400 HIS B N 1
ATOM 7828 C CA . HIS B 1 400 ? -12.672 -0.172 -7.777 1 89.38 400 HIS B CA 1
ATOM 7829 C C . HIS B 1 400 ? -11.453 -0.663 -7.008 1 89.38 400 HIS B C 1
ATOM 7831 O O . HIS B 1 400 ? -10.789 0.119 -6.32 1 89.38 400 HIS B O 1
ATOM 7837 N N . ALA B 1 401 ? -11.289 -1.906 -7.082 1 89.19 401 ALA B N 1
ATOM 7838 C CA . ALA B 1 401 ? -10.172 -2.562 -6.41 1 89.19 401 ALA B CA 1
ATOM 7839 C C . ALA B 1 401 ? -9.5 -3.574 -7.332 1 89.19 401 ALA B C 1
ATOM 7841 O O . ALA B 1 401 ? -9.641 -4.785 -7.145 1 89.19 401 ALA B O 1
ATOM 7842 N N . PRO B 1 402 ? -8.703 -3.111 -8.25 1 90.12 402 PRO B N 1
ATOM 7843 C CA . PRO B 1 402 ? -8.117 -3.988 -9.266 1 90.12 402 PRO B CA 1
ATOM 7844 C C . PRO B 1 402 ? -7.113 -4.977 -8.68 1 90.12 402 PRO B C 1
ATOM 7846 O O . PRO B 1 402 ? -7.062 -6.133 -9.109 1 90.12 402 PRO B O 1
ATOM 7849 N N . LEU B 1 403 ? -6.32 -4.586 -7.746 1 86.38 403 LEU B N 1
ATOM 7850 C CA . LEU B 1 403 ? -5.332 -5.496 -7.172 1 86.38 403 LEU B CA 1
ATOM 7851 C C . LEU B 1 403 ? -6.016 -6.637 -6.422 1 86.38 403 LEU B C 1
ATOM 7853 O O . LEU B 1 403 ? -5.598 -7.789 -6.527 1 86.38 403 LEU B O 1
ATOM 7857 N N . THR B 1 404 ? -7.012 -6.234 -5.688 1 89.38 404 THR B N 1
ATOM 7858 C CA . THR B 1 404 ? -7.785 -7.254 -4.988 1 89.38 404 THR B CA 1
ATOM 7859 C C . THR B 1 404 ? -8.344 -8.281 -5.969 1 89.38 404 THR B C 1
ATOM 7861 O O . THR B 1 404 ? -8.266 -9.484 -5.723 1 89.38 404 THR B O 1
ATOM 7864 N N . ALA B 1 405 ? -8.883 -7.766 -7.035 1 92.69 405 ALA B N 1
ATOM 7865 C CA . ALA B 1 405 ? -9.477 -8.648 -8.039 1 92.69 405 ALA B CA 1
ATOM 7866 C C . ALA B 1 405 ? -8.422 -9.57 -8.648 1 92.69 405 ALA B C 1
ATOM 7868 O O . ALA B 1 405 ? -8.648 -10.773 -8.789 1 92.69 405 ALA B O 1
ATOM 7869 N N . ILE B 1 406 ? -7.312 -9.047 -8.992 1 89 406 ILE B N 1
ATOM 7870 C CA . ILE B 1 406 ? -6.238 -9.805 -9.633 1 89 406 ILE B CA 1
ATOM 7871 C C . ILE B 1 406 ? -5.73 -10.883 -8.68 1 89 406 ILE B C 1
ATOM 7873 O O . ILE B 1 406 ? -5.656 -12.055 -9.047 1 89 406 ILE B O 1
ATOM 7877 N N . PHE B 1 407 ? -5.613 -10.516 -7.473 1 85 407 PHE B N 1
ATOM 7878 C CA . PHE B 1 407 ? -5.016 -11.438 -6.512 1 85 407 PHE B CA 1
ATOM 7879 C C . PHE B 1 407 ? -6.02 -12.5 -6.086 1 85 407 PHE B C 1
ATOM 7881 O O . PHE B 1 407 ? -5.645 -13.648 -5.84 1 85 407 PHE B O 1
ATOM 7888 N N . LEU B 1 408 ? -7.109 -12.062 -5.965 1 88.75 408 LEU B N 1
ATOM 7889 C CA . LEU B 1 408 ? -8.125 -13.023 -5.539 1 88.75 408 LEU B CA 1
ATOM 7890 C C . LEU B 1 408 ? -8.258 -14.156 -6.551 1 88.75 408 LEU B C 1
ATOM 7892 O O . LEU B 1 408 ? -8.195 -15.336 -6.184 1 88.75 408 LEU B O 1
ATOM 7896 N N . ILE B 1 409 ? -8.391 -13.828 -7.793 1 88.38 409 ILE B N 1
ATOM 7897 C CA . ILE B 1 409 ? -8.586 -14.844 -8.82 1 88.38 409 ILE B CA 1
ATOM 7898 C C . ILE B 1 409 ? -7.301 -15.641 -9.008 1 88.38 409 ILE B C 1
ATOM 7900 O O . ILE B 1 409 ? -7.336 -16.859 -9.219 1 88.38 409 ILE B O 1
ATOM 7904 N N . ALA B 1 410 ? -6.207 -14.969 -8.961 1 81.69 410 ALA B N 1
ATOM 7905 C CA . ALA B 1 410 ? -4.926 -15.656 -9.094 1 81.69 410 ALA B CA 1
ATOM 7906 C C . ALA B 1 410 ? -4.738 -16.672 -7.973 1 81.69 410 ALA B C 1
ATOM 7908 O O . ALA B 1 410 ? -4.23 -17.781 -8.203 1 81.69 410 ALA B O 1
ATOM 7909 N N . GLU B 1 411 ? -5.102 -16.312 -6.797 1 80.12 411 GLU B N 1
ATOM 7910 C CA . GLU B 1 411 ? -4.93 -17.203 -5.648 1 80.12 411 GLU B CA 1
ATOM 7911 C C . GLU B 1 411 ? -5.941 -18.344 -5.672 1 80.12 411 GLU B C 1
ATOM 7913 O O . GLU B 1 411 ? -5.656 -19.438 -5.195 1 80.12 411 GLU B O 1
ATOM 7918 N N . LEU B 1 412 ? -7.098 -18.078 -6.203 1 76.19 412 LEU B N 1
ATOM 7919 C CA . LEU B 1 412 ? -8.141 -19.094 -6.254 1 76.19 412 LEU B CA 1
ATOM 7920 C C . LEU B 1 412 ? -7.824 -20.156 -7.297 1 76.19 412 LEU B C 1
ATOM 7922 O O . LEU B 1 412 ? -8.234 -21.312 -7.16 1 76.19 412 LEU B O 1
ATOM 7926 N N . THR B 1 413 ? -7.215 -19.812 -8.383 1 68.5 413 THR B N 1
ATOM 7927 C CA . THR B 1 413 ? -7.027 -20.734 -9.5 1 68.5 413 THR B CA 1
ATOM 7928 C C . THR B 1 413 ? -5.641 -21.359 -9.453 1 68.5 413 THR B C 1
ATOM 7930 O O . THR B 1 413 ? -5.348 -22.281 -10.211 1 68.5 413 THR B O 1
ATOM 7933 N N . GLY B 1 414 ? -4.93 -21.328 -8.438 1 58.44 414 GLY B N 1
ATOM 7934 C CA . GLY B 1 414 ? -3.629 -21.953 -8.305 1 58.44 414 GLY B CA 1
ATOM 7935 C C . GLY B 1 414 ? -2.654 -21.547 -9.391 1 58.44 414 GLY B C 1
ATOM 7936 O O . GLY B 1 414 ? -1.581 -22.141 -9.531 1 58.44 414 GLY B O 1
ATOM 7937 N N . GLY B 1 415 ? -3.135 -20.719 -10.5 1 54.25 415 GLY B N 1
ATOM 7938 C CA . GLY B 1 415 ? -2.125 -20.75 -11.547 1 54.25 415 GLY B CA 1
ATOM 7939 C C . GLY B 1 415 ? -1.768 -19.359 -12.062 1 54.25 415 GLY B C 1
ATOM 7940 O O . GLY B 1 415 ? -2.637 -18.5 -12.188 1 54.25 415 GLY B O 1
ATOM 7941 N N . HIS B 1 416 ? -0.529 -18.984 -11.828 1 54.66 416 HIS B N 1
ATOM 7942 C CA . HIS B 1 416 ? 0.261 -17.812 -12.18 1 54.66 416 HIS B CA 1
ATOM 7943 C C . HIS B 1 416 ? 0.164 -17.516 -13.672 1 54.66 416 HIS B C 1
ATOM 7945 O O . HIS B 1 416 ? 0.243 -16.344 -14.086 1 54.66 416 HIS B O 1
ATOM 7951 N N . THR B 1 417 ? -0.504 -18.422 -14.477 1 63.84 417 THR B N 1
ATOM 7952 C CA . THR B 1 417 ? -0.4 -18.156 -15.906 1 63.84 417 THR B CA 1
ATOM 7953 C C . THR B 1 417 ? -1.387 -17.078 -16.344 1 63.84 417 THR B C 1
ATOM 7955 O O . THR B 1 417 ? -1.325 -16.594 -17.469 1 63.84 417 THR B O 1
ATOM 7958 N N . LEU B 1 418 ? -2.109 -16.641 -15.305 1 77.25 418 LEU B N 1
ATOM 7959 C CA . LEU B 1 418 ? -3.158 -15.727 -15.758 1 77.25 418 LEU B CA 1
ATOM 7960 C C . LEU B 1 418 ? -2.932 -14.32 -15.219 1 77.25 418 LEU B C 1
ATOM 7962 O O . LEU B 1 418 ? -3.807 -13.461 -15.328 1 77.25 418 LEU B O 1
ATOM 7966 N N . PHE B 1 419 ? -1.711 -14.102 -14.773 1 82.31 419 PHE B N 1
ATOM 7967 C CA . PHE B 1 419 ? -1.501 -12.797 -14.164 1 82.31 419 PHE B CA 1
ATOM 7968 C C . PHE B 1 419 ? -1.572 -11.688 -15.211 1 82.31 419 PHE B C 1
ATOM 7970 O O . PHE B 1 419 ? -2.203 -10.656 -14.984 1 82.31 419 PHE B O 1
ATOM 7977 N N . VAL B 1 420 ? -1.037 -11.992 -16.359 1 85.44 420 VAL B N 1
ATOM 7978 C CA . VAL B 1 420 ? -0.967 -10.961 -17.391 1 85.44 420 VAL B CA 1
ATOM 7979 C C . VAL B 1 420 ? -2.373 -10.625 -17.875 1 85.44 420 VAL B C 1
ATOM 7981 O O . VAL B 1 420 ? -2.785 -9.461 -17.844 1 85.44 420 VAL B O 1
ATOM 7984 N N . PRO B 1 421 ? -3.123 -11.625 -18.188 1 90 421 PRO B N 1
ATOM 7985 C CA . PRO B 1 421 ? -4.492 -11.312 -18.609 1 90 421 PRO B CA 1
ATOM 7986 C C . PRO B 1 421 ? -5.328 -10.695 -17.5 1 90 421 PRO B C 1
ATOM 7988 O O . PRO B 1 421 ? -6.16 -9.82 -17.75 1 90 421 PRO B O 1
ATOM 7991 N N . LEU B 1 422 ? -5.156 -11.148 -16.344 1 91.81 422 LEU B N 1
ATOM 7992 C CA . LEU B 1 422 ? -5.879 -10.602 -15.195 1 91.81 422 LEU B CA 1
ATOM 7993 C C . LEU B 1 422 ? -5.578 -9.117 -15.023 1 91.81 422 LEU B C 1
ATOM 7995 O O . LEU B 1 422 ? -6.492 -8.312 -14.828 1 91.81 422 LEU B O 1
ATOM 7999 N N . MET B 1 423 ? -4.316 -8.82 -15.172 1 91 423 MET B N 1
ATOM 8000 C CA . MET B 1 423 ? -3.889 -7.438 -15 1 91 423 MET B CA 1
ATOM 8001 C C . MET B 1 423 ? -4.453 -6.547 -16.094 1 91 423 MET B C 1
ATOM 8003 O O . MET B 1 423 ? -4.949 -5.449 -15.828 1 91 423 MET B O 1
ATOM 8007 N N . MET B 1 424 ? -4.414 -7.055 -17.266 1 91.56 424 MET B N 1
ATOM 8008 C CA . MET B 1 424 ? -4.887 -6.277 -18.406 1 91.56 424 MET B CA 1
ATOM 8009 C C . MET B 1 424 ? -6.383 -6 -18.281 1 91.56 424 MET B C 1
ATOM 8011 O O . MET B 1 424 ? -6.816 -4.852 -18.391 1 91.56 424 MET B O 1
ATOM 8015 N N . THR B 1 425 ? -7.105 -7.016 -18.062 1 94.81 425 THR B N 1
ATOM 8016 C CA . THR B 1 425 ? -8.555 -6.898 -18.016 1 94.81 425 THR B CA 1
ATOM 8017 C C . THR B 1 425 ? -8.992 -6.07 -16.812 1 94.81 425 THR B C 1
ATOM 8019 O O . THR B 1 425 ? -9.875 -5.223 -16.922 1 94.81 425 THR B O 1
ATOM 8022 N N . ALA B 1 426 ? -8.391 -6.277 -15.688 1 94.19 426 ALA B N 1
ATOM 8023 C CA . ALA B 1 426 ? -8.742 -5.551 -14.477 1 94.19 426 ALA B CA 1
ATOM 8024 C C . ALA B 1 426 ? -8.414 -4.066 -14.609 1 94.19 426 ALA B C 1
ATOM 8026 O O . ALA B 1 426 ? -9.211 -3.211 -14.211 1 94.19 426 ALA B O 1
ATOM 8027 N N . ALA B 1 427 ? -7.281 -3.777 -15.203 1 90.62 427 ALA B N 1
ATOM 8028 C CA . ALA B 1 427 ? -6.855 -2.389 -15.352 1 90.62 427 ALA B CA 1
ATOM 8029 C C . ALA B 1 427 ? -7.793 -1.63 -16.297 1 90.62 427 ALA B C 1
ATOM 8031 O O . ALA B 1 427 ? -8.188 -0.498 -16 1 90.62 427 ALA B O 1
ATOM 8032 N N . ILE B 1 428 ? -8.141 -2.236 -17.328 1 93.5 428 ILE B N 1
ATOM 8033 C CA . ILE B 1 428 ? -9.016 -1.598 -18.312 1 93.5 428 ILE B CA 1
ATOM 8034 C C . ILE B 1 428 ? -10.406 -1.4 -17.719 1 93.5 428 ILE B C 1
ATOM 8036 O O . ILE B 1 428 ? -10.984 -0.316 -17.812 1 93.5 428 ILE B O 1
ATOM 8040 N N . SER B 1 429 ? -10.883 -2.428 -17.109 1 96.12 429 SER B N 1
ATOM 8041 C CA . SER B 1 429 ? -12.203 -2.352 -16.5 1 96.12 429 SER B CA 1
ATOM 8042 C C . SER B 1 429 ? -12.25 -1.263 -15.43 1 96.12 429 SER B C 1
ATOM 8044 O O . SER B 1 429 ? -13.188 -0.463 -15.391 1 96.12 429 SER B O 1
ATOM 8046 N N . PHE B 1 430 ? -11.273 -1.211 -14.633 1 92.12 430 PHE B N 1
ATOM 8047 C CA . PHE B 1 430 ? -11.195 -0.214 -13.57 1 92.12 430 PHE B CA 1
ATOM 8048 C C . PHE B 1 430 ? -11.148 1.194 -14.156 1 92.12 430 PHE B C 1
ATOM 8050 O O . PHE B 1 430 ? -11.836 2.094 -13.68 1 92.12 430 PHE B O 1
ATOM 8057 N N . SER B 1 431 ? -10.352 1.354 -15.141 1 88.5 431 SER B N 1
ATOM 8058 C CA . SER B 1 431 ? -10.188 2.668 -15.75 1 88.5 431 SER B CA 1
ATOM 8059 C C . SER B 1 431 ? -11.492 3.172 -16.344 1 88.5 431 SER B C 1
ATOM 8061 O O . SER B 1 431 ? -11.859 4.336 -16.172 1 88.5 431 SER B O 1
ATOM 8063 N N . ILE B 1 432 ? -12.172 2.336 -16.938 1 92.75 432 ILE B N 1
ATOM 8064 C CA . ILE B 1 432 ? -13.43 2.709 -17.578 1 92.75 432 ILE B CA 1
ATOM 8065 C C . ILE B 1 432 ? -14.477 3.008 -16.5 1 92.75 432 ILE B C 1
ATOM 8067 O O . ILE B 1 432 ? -15.172 4.02 -16.562 1 92.75 432 ILE B O 1
ATOM 8071 N N . SER B 1 433 ? -14.555 2.133 -15.562 1 93.19 433 SER B N 1
ATOM 8072 C CA . SER B 1 433 ? -15.531 2.309 -14.484 1 93.19 433 SER B CA 1
ATOM 8073 C C . SER B 1 433 ? -15.258 3.58 -13.695 1 93.19 433 SER B C 1
ATOM 8075 O O . SER B 1 433 ? -16.172 4.348 -13.406 1 93.19 433 SER B O 1
ATOM 8077 N N . LYS B 1 434 ? -14.016 3.756 -13.352 1 86.5 434 LYS B N 1
ATOM 8078 C CA . LYS B 1 434 ? -13.633 4.922 -12.555 1 86.5 434 LYS B CA 1
ATOM 8079 C C . LYS B 1 434 ? -13.891 6.215 -13.32 1 86.5 434 LYS B C 1
ATOM 8081 O O . LYS B 1 434 ? -14.203 7.246 -12.719 1 86.5 434 LYS B O 1
ATOM 8086 N N . TYR B 1 435 ? -13.719 6.152 -14.586 1 84.5 435 TYR B N 1
ATOM 8087 C CA . TYR B 1 435 ? -13.977 7.32 -15.422 1 84.5 435 TYR B CA 1
ATOM 8088 C C . TYR B 1 435 ? -15.445 7.727 -15.359 1 84.5 435 TYR B C 1
ATOM 8090 O O . TYR B 1 435 ? -15.766 8.914 -15.297 1 84.5 435 TYR B O 1
ATOM 8098 N N . TYR B 1 436 ? -16.281 6.797 -15.305 1 88.69 436 TYR B N 1
ATOM 8099 C CA . TYR B 1 436 ? -17.719 7.086 -15.336 1 88.69 436 TYR B CA 1
ATOM 8100 C C . TYR B 1 436 ? -18.281 7.219 -13.922 1 88.69 436 TYR B C 1
ATOM 8102 O O . TYR B 1 436 ? -19.188 8.016 -13.688 1 88.69 436 TYR B O 1
ATOM 8110 N N . LEU B 1 437 ? -17.812 6.375 -13.047 1 88.25 437 LEU B N 1
ATOM 8111 C CA . LEU B 1 437 ? -18.234 6.391 -11.648 1 88.25 437 LEU B CA 1
ATOM 8112 C C . LEU B 1 437 ? -17.094 6.855 -10.742 1 88.25 437 LEU B C 1
ATOM 8114 O O . LEU B 1 437 ? -16.172 6.098 -10.469 1 88.25 437 LEU B O 1
ATOM 8118 N N . LYS B 1 438 ? -17.172 7.922 -10.195 1 79.31 438 LYS B N 1
ATOM 8119 C CA . LYS B 1 438 ? -16.094 8.547 -9.445 1 79.31 438 LYS B CA 1
ATOM 8120 C C . LYS B 1 438 ? -15.781 7.773 -8.172 1 79.31 438 LYS B C 1
ATOM 8122 O O . LYS B 1 438 ? -14.625 7.688 -7.754 1 79.31 438 LYS B O 1
ATOM 8127 N N . HIS B 1 439 ? -16.844 7.254 -7.621 1 79.12 439 HIS B N 1
ATOM 8128 C CA . HIS B 1 439 ? -16.641 6.547 -6.359 1 79.12 439 HIS B CA 1
ATOM 8129 C C . HIS B 1 439 ? -17.016 5.074 -6.488 1 79.12 439 HIS B C 1
ATOM 8131 O O . HIS B 1 439 ? -17.859 4.715 -7.316 1 79.12 439 HIS B O 1
ATOM 8137 N N . SER B 1 440 ? -16.312 4.285 -5.648 1 78 440 SER B N 1
ATOM 8138 C CA . SER B 1 440 ? -16.594 2.855 -5.648 1 78 440 SER B CA 1
ATOM 8139 C C . SER B 1 440 ? -17.984 2.568 -5.105 1 78 440 SER B C 1
ATOM 8141 O O . SER B 1 440 ? -18.609 3.436 -4.484 1 78 440 SER B O 1
ATOM 8143 N N . PHE B 1 441 ? -18.391 1.357 -5.352 1 78.31 441 PHE B N 1
ATOM 8144 C CA . PHE B 1 441 ? -19.688 0.901 -4.883 1 78.31 441 PHE B CA 1
ATOM 8145 C C . PHE B 1 441 ? -19.812 1.042 -3.371 1 78.31 441 PHE B C 1
ATOM 8147 O O . PHE B 1 441 ? -20.844 1.465 -2.857 1 78.31 441 PHE B O 1
ATOM 8154 N N . TYR B 1 442 ? -18.812 0.84 -2.666 1 74.25 442 TYR B N 1
ATOM 8155 C CA . TYR B 1 442 ? -18.844 0.804 -1.209 1 74.25 442 TYR B CA 1
ATOM 8156 C C . TYR B 1 442 ? -18.734 2.209 -0.626 1 74.25 442 TYR B C 1
ATOM 8158 O O . TYR B 1 442 ? -19.25 2.479 0.458 1 74.25 442 TYR B O 1
ATOM 8166 N N . SER B 1 443 ? -18.031 3.07 -1.345 1 73.56 443 SER B N 1
ATOM 8167 C CA . SER B 1 443 ? -17.672 4.355 -0.748 1 73.56 443 SER B CA 1
ATOM 8168 C C . SER B 1 443 ? -18.594 5.465 -1.251 1 73.56 443 SER B C 1
ATOM 8170 O O . SER B 1 443 ? -18.578 6.574 -0.715 1 73.56 443 SER B O 1
ATOM 8172 N N . LYS B 1 444 ? -19.406 5.113 -2.182 1 75.69 444 LYS B N 1
ATOM 8173 C CA . LYS B 1 444 ? -20.188 6.16 -2.848 1 75.69 444 LYS B CA 1
ATOM 8174 C C . LYS B 1 444 ? -21.062 6.918 -1.852 1 75.69 444 LYS B C 1
ATOM 8176 O O . LYS B 1 444 ? -21.031 8.148 -1.808 1 75.69 444 LYS B O 1
ATOM 8181 N N . SER B 1 445 ? -21.734 6.188 -1.049 1 70.44 445 SER B N 1
ATOM 8182 C CA . SER B 1 445 ? -22.641 6.836 -0.113 1 70.44 445 SER B CA 1
ATOM 8183 C C . SER B 1 445 ? -21.891 7.688 0.899 1 70.44 445 SER B C 1
ATOM 8185 O O . SER B 1 445 ? -22.297 8.805 1.21 1 70.44 445 SER B O 1
ATOM 8187 N N . LEU B 1 446 ? -20.781 7.262 1.311 1 70.19 446 LEU B N 1
ATOM 8188 C CA . LEU B 1 446 ? -19.969 7.973 2.295 1 70.19 446 LEU B CA 1
ATOM 8189 C C . LEU B 1 446 ? -19.281 9.18 1.666 1 70.19 446 LEU B C 1
ATOM 8191 O O . LEU B 1 446 ? -19.156 10.227 2.301 1 70.19 446 LEU B O 1
ATOM 8195 N N . ALA B 1 447 ? -18.906 8.984 0.472 1 68.38 447 ALA B N 1
ATOM 8196 C CA . ALA B 1 447 ? -18.219 10.062 -0.242 1 68.38 447 ALA B CA 1
ATOM 8197 C C . ALA B 1 447 ? -19.156 11.242 -0.483 1 68.38 447 ALA B C 1
ATOM 8199 O O . ALA B 1 447 ? -18.75 12.398 -0.346 1 68.38 447 ALA B O 1
ATOM 8200 N N . LEU B 1 448 ? -20.359 10.914 -0.746 1 64.81 448 LEU B N 1
ATOM 8201 C CA . LEU B 1 448 ? -21.344 11.961 -1.02 1 64.81 448 LEU B CA 1
ATOM 8202 C C . LEU B 1 448 ? -21.656 12.75 0.245 1 64.81 448 LEU B C 1
ATOM 8204 O O . LEU B 1 448 ? -21.953 13.945 0.177 1 64.81 448 LEU B O 1
ATOM 8208 N N . LYS B 1 449 ? -21.391 12.07 1.366 1 63.34 449 LYS B N 1
ATOM 8209 C CA . LYS B 1 449 ? -21.625 12.734 2.648 1 63.34 449 LYS B CA 1
ATOM 8210 C C . LYS B 1 449 ? -20.344 13.391 3.164 1 63.34 449 LYS B C 1
ATOM 8212 O O . LYS B 1 449 ? -20.344 14.016 4.223 1 63.34 449 LYS B O 1
ATOM 8217 N N . GLY B 1 450 ? -19.25 13.195 2.453 1 59.22 450 GLY B N 1
ATOM 8218 C CA . GLY B 1 450 ? -17.969 13.766 2.838 1 59.22 450 GLY B CA 1
ATOM 8219 C C . GLY B 1 450 ? -17.328 13.07 4.027 1 59.22 450 GLY B C 1
ATOM 8220 O O . GLY B 1 450 ? -16.547 13.672 4.762 1 59.22 450 GLY B O 1
ATOM 8221 N N . GLU B 1 451 ? -17.75 11.977 4.293 1 60.97 451 GLU B N 1
ATOM 8222 C CA . GLU B 1 451 ? -17.312 11.25 5.484 1 60.97 451 GLU B CA 1
ATOM 8223 C C . GLU B 1 451 ? -16.344 10.133 5.125 1 60.97 451 GLU B C 1
ATOM 8225 O O . GLU B 1 451 ? -16 9.305 5.973 1 60.97 451 GLU B O 1
ATOM 8230 N N . LEU B 1 452 ? -15.883 10.203 3.914 1 58.56 452 LEU B N 1
ATOM 8231 C CA . LEU B 1 452 ? -15.031 9.109 3.457 1 58.56 452 LEU B CA 1
ATOM 8232 C C . LEU B 1 452 ? -13.562 9.445 3.668 1 58.56 452 LEU B C 1
ATOM 8234 O O . LEU B 1 452 ? -13.117 10.555 3.357 1 58.56 452 LEU B O 1
ATOM 8238 N N . ILE B 1 453 ? -12.953 8.609 4.461 1 52.41 453 ILE B N 1
ATOM 8239 C CA . ILE B 1 453 ? -11.5 8.734 4.508 1 52.41 453 ILE B CA 1
ATOM 8240 C C . ILE B 1 453 ? -10.914 8.352 3.148 1 52.41 453 ILE B C 1
ATOM 8242 O O . ILE B 1 453 ? -11.211 7.285 2.611 1 52.41 453 ILE B O 1
ATOM 8246 N N . THR B 1 454 ? -10.406 9.32 2.539 1 54.62 454 THR B N 1
ATOM 8247 C CA . THR B 1 454 ? -9.898 9.109 1.188 1 54.62 454 THR B CA 1
ATOM 8248 C C . THR B 1 454 ? -8.414 8.727 1.221 1 54.62 454 THR B C 1
ATOM 8250 O O . THR B 1 454 ? -7.789 8.742 2.281 1 54.62 454 THR B O 1
ATOM 8253 N N . HIS B 1 455 ? -8.062 8.266 0.237 1 57.41 455 HIS B N 1
ATOM 8254 C CA . HIS B 1 455 ? -6.645 7.988 0.037 1 57.41 455 HIS B CA 1
ATOM 8255 C C . HIS B 1 455 ? -5.828 9.273 0.026 1 57.41 455 HIS B C 1
ATOM 8257 O O . HIS B 1 455 ? -4.602 9.242 0.176 1 57.41 455 HIS B O 1
ATOM 8263 N N . ASN B 1 456 ? -6.633 10.297 -0.008 1 59.97 456 ASN B N 1
ATOM 8264 C CA . ASN B 1 456 ? -5.992 11.594 0.148 1 59.97 456 ASN B CA 1
ATOM 8265 C C . ASN B 1 456 ? -5.652 11.875 1.608 1 59.97 456 ASN B C 1
ATOM 8267 O O . ASN B 1 456 ? -6.543 12.102 2.426 1 59.97 456 ASN B O 1
ATOM 8271 N N . LYS B 1 457 ? -4.426 11.727 1.928 1 66 457 LYS B N 1
ATOM 8272 C CA . LYS B 1 457 ? -3.969 11.836 3.311 1 66 457 LYS B CA 1
ATOM 8273 C C . LYS B 1 457 ? -4.422 13.156 3.936 1 66 457 LYS B C 1
ATOM 8275 O O . LYS B 1 457 ? -4.793 13.195 5.113 1 66 457 LYS B O 1
ATOM 8280 N N . ASP B 1 458 ? -4.41 14.203 3.102 1 73.44 458 ASP B N 1
ATOM 8281 C CA . ASP B 1 458 ? -4.832 15.508 3.611 1 73.44 458 ASP B CA 1
ATOM 8282 C C . ASP B 1 458 ? -6.293 15.469 4.051 1 73.44 458 ASP B C 1
ATOM 8284 O O . ASP B 1 458 ? -6.617 15.852 5.18 1 73.44 458 ASP B O 1
ATOM 8288 N N . GLN B 1 459 ? -7.078 14.922 3.199 1 71.25 459 GLN B N 1
ATOM 8289 C CA . GLN B 1 459 ? -8.5 14.867 3.51 1 71.25 459 GLN B CA 1
ATOM 8290 C C . GLN B 1 459 ? -8.773 13.898 4.66 1 71.25 459 GLN B C 1
ATOM 8292 O O . GLN B 1 459 ? -9.656 14.148 5.484 1 71.25 459 GLN B O 1
ATOM 8297 N N . ALA B 1 460 ? -8.031 12.93 4.637 1 70.94 460 ALA B N 1
ATOM 8298 C CA . ALA B 1 460 ? -8.203 11.938 5.699 1 70.94 460 ALA B CA 1
ATOM 8299 C C . ALA B 1 460 ? -7.906 12.547 7.066 1 70.94 460 ALA B C 1
ATOM 8301 O O . ALA B 1 460 ? -8.672 12.359 8.016 1 70.94 460 ALA B O 1
ATOM 8302 N N . ILE B 1 461 ? -6.812 13.258 7.164 1 76.44 461 ILE B N 1
ATOM 8303 C CA . ILE B 1 461 ? -6.402 13.867 8.422 1 76.44 461 ILE B CA 1
ATOM 8304 C C . ILE B 1 461 ? -7.426 14.914 8.859 1 76.44 461 ILE B C 1
ATOM 8306 O O . ILE B 1 461 ? -7.785 14.984 10.031 1 76.44 461 ILE B O 1
ATOM 8310 N N . LEU B 1 462 ? -7.906 15.688 7.938 1 81.31 462 LEU B N 1
ATOM 8311 C CA . LEU B 1 462 ? -8.883 16.719 8.25 1 81.31 462 LEU B CA 1
ATOM 8312 C C . LEU B 1 462 ? -10.18 16.109 8.773 1 81.31 462 LEU B C 1
ATOM 8314 O O . LEU B 1 462 ? -10.789 16.641 9.703 1 81.31 462 LEU B O 1
ATOM 8318 N N . THR B 1 463 ? -10.5 15 8.211 1 73.12 463 THR B N 1
ATOM 8319 C CA . THR B 1 463 ? -11.727 14.32 8.625 1 73.12 463 THR B CA 1
ATOM 8320 C C . THR B 1 463 ? -11.586 13.758 10.039 1 73.12 463 THR B C 1
ATOM 8322 O O . THR B 1 463 ? -12.562 13.688 10.781 1 73.12 463 THR B O 1
ATOM 8325 N N . LEU B 1 464 ? -10.406 13.461 10.43 1 75.12 464 LEU B N 1
ATOM 8326 C CA . LEU B 1 464 ? -10.156 12.844 11.727 1 75.12 464 LEU B CA 1
ATOM 8327 C C . LEU B 1 464 ? -9.992 13.898 12.812 1 75.12 464 LEU B C 1
ATOM 8329 O O . LEU B 1 464 ? -10.047 13.594 14 1 75.12 464 LEU B O 1
ATOM 8333 N N . MET B 1 465 ? -9.773 15.141 12.469 1 83.75 465 MET B N 1
ATOM 8334 C CA . MET B 1 465 ? -9.562 16.234 13.414 1 83.75 465 MET B CA 1
ATOM 8335 C C . MET B 1 465 ? -10.883 16.656 14.055 1 83.75 465 MET B C 1
ATOM 8337 O O . MET B 1 465 ? -11.945 16.547 13.43 1 83.75 465 MET B O 1
ATOM 8341 N N . ASP B 1 466 ? -10.797 17.109 15.281 1 84.12 466 ASP B N 1
ATOM 8342 C CA . ASP B 1 466 ? -11.93 17.641 16.031 1 84.12 466 ASP B CA 1
ATOM 8343 C C . ASP B 1 466 ? -11.844 19.156 16.141 1 84.12 466 ASP B C 1
ATOM 8345 O O . ASP B 1 466 ? -10.859 19.688 16.672 1 84.12 466 ASP B O 1
ATOM 8349 N N . ILE B 1 467 ? -12.867 19.875 15.844 1 88.88 467 ILE B N 1
ATOM 8350 C CA . ILE B 1 467 ? -12.898 21.344 15.828 1 88.88 467 ILE B CA 1
ATOM 8351 C C . ILE B 1 467 ? -12.75 21.875 17.25 1 88.88 467 ILE B C 1
ATOM 8353 O O . ILE B 1 467 ? -12.047 22.859 17.484 1 88.88 467 ILE B O 1
ATOM 8357 N N . GLU B 1 468 ? -13.328 21.203 18.203 1 89.19 468 GLU B N 1
ATOM 8358 C CA . GLU B 1 468 ? -13.359 21.688 19.578 1 89.19 468 GLU B CA 1
ATOM 8359 C C . GLU B 1 468 ? -11.961 21.688 20.203 1 89.19 468 GLU B C 1
ATOM 8361 O O . GLU B 1 468 ? -11.648 22.531 21.047 1 89.19 468 GLU B O 1
ATOM 8366 N N . SER B 1 469 ? -11.156 20.828 19.703 1 88.88 469 SER B N 1
ATOM 8367 C CA . SER B 1 469 ? -9.828 20.672 20.281 1 88.88 469 SER B CA 1
ATOM 8368 C C . SER B 1 469 ? -8.898 21.812 19.859 1 88.88 469 SER B C 1
ATOM 8370 O O . SER B 1 469 ? -7.871 22.047 20.484 1 88.88 469 SER B O 1
ATOM 8372 N N . VAL B 1 470 ? -9.328 22.578 18.859 1 93.88 470 VAL B N 1
ATOM 8373 C CA . VAL B 1 470 ? -8.422 23.594 18.328 1 93.88 470 VAL B CA 1
ATOM 8374 C C . VAL B 1 470 ? -8.953 24.984 18.656 1 93.88 470 VAL B C 1
ATOM 8376 O O . VAL B 1 470 ? -8.328 25.984 18.312 1 93.88 470 VAL B O 1
ATOM 8379 N N . ILE B 1 471 ? -10.078 25.141 19.406 1 95.5 471 ILE B N 1
ATOM 8380 C CA . ILE B 1 471 ? -10.641 26.438 19.781 1 95.5 471 ILE B CA 1
ATOM 8381 C C . ILE B 1 471 ? -9.891 27 20.984 1 95.5 471 ILE B C 1
ATOM 8383 O O . ILE B 1 471 ? -9.703 26.297 21.984 1 95.5 471 ILE B O 1
ATOM 8387 N N . GLU B 1 472 ? -9.43 28.172 20.859 1 94.75 472 GLU B N 1
ATOM 8388 C CA . GLU B 1 472 ? -8.789 28.906 21.953 1 94.75 472 GLU B CA 1
ATOM 8389 C C . GLU B 1 472 ? -9.75 29.922 22.578 1 94.75 472 GLU B C 1
ATOM 8391 O O . GLU B 1 472 ? -10.461 30.625 21.859 1 94.75 472 GLU B O 1
ATOM 8396 N N . LYS B 1 473 ? -9.766 30.047 23.844 1 93.88 473 LYS B N 1
ATOM 8397 C CA . LYS B 1 473 ? -10.75 30.891 24.516 1 93.88 473 LYS B CA 1
ATOM 8398 C C . LYS B 1 473 ? -10.062 31.953 25.375 1 93.88 473 LYS B C 1
ATOM 8400 O O . LYS B 1 473 ? -10.734 32.75 26.047 1 93.88 473 LYS B O 1
ATOM 8405 N N . ASN B 1 474 ? -8.805 32.094 25.297 1 92.75 474 ASN B N 1
ATOM 8406 C CA . ASN B 1 474 ? -8.078 33.031 26.156 1 92.75 474 ASN B CA 1
ATOM 8407 C C . ASN B 1 474 ? -7.941 34.406 25.5 1 92.75 474 ASN B C 1
ATOM 8409 O O . ASN B 1 474 ? -6.828 34.875 25.297 1 92.75 474 ASN B O 1
ATOM 8413 N N . PHE B 1 475 ? -9.078 35 25.188 1 94.62 475 PHE B N 1
ATOM 8414 C CA . PHE B 1 475 ? -9.109 36.344 24.609 1 94.62 475 PHE B CA 1
ATOM 8415 C C . PHE B 1 475 ? -9.977 37.281 25.438 1 94.62 475 PHE B C 1
ATOM 8417 O O . PHE B 1 475 ? -11.016 36.875 25.953 1 94.62 475 PHE B O 1
ATOM 8424 N N . ILE B 1 476 ? -9.508 38.469 25.625 1 94.56 476 ILE B N 1
ATOM 8425 C CA . ILE B 1 476 ? -10.281 39.5 26.344 1 94.56 476 I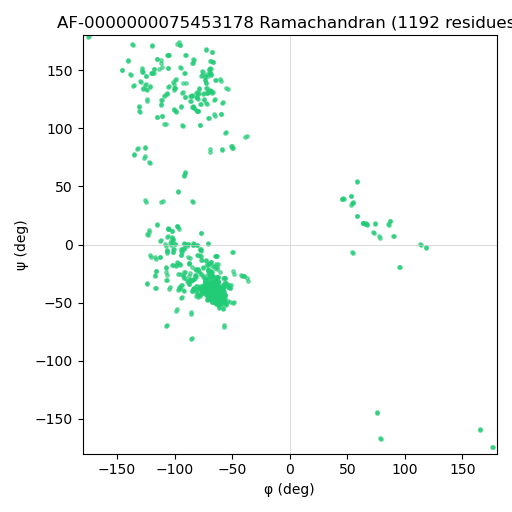LE B CA 1
ATOM 8426 C C . ILE B 1 476 ? -11.32 40.094 25.406 1 94.56 476 ILE B C 1
ATOM 8428 O O . ILE B 1 476 ? -10.992 40.5 24.281 1 94.56 476 ILE B O 1
ATOM 8432 N N . GLN B 1 477 ? -12.492 40.156 25.828 1 95.44 477 GLN B N 1
ATOM 8433 C CA . GLN B 1 477 ? -13.594 40.688 25.031 1 95.44 477 GLN B CA 1
ATOM 8434 C C . GLN B 1 477 ? -13.766 42.188 25.234 1 95.44 477 GLN B C 1
ATOM 8436 O O . GLN B 1 477 ? -13.617 42.688 26.344 1 95.44 477 GLN B O 1
ATOM 8441 N N . LEU B 1 478 ? -14.016 42.875 24.172 1 95.75 478 LEU B N 1
ATOM 8442 C CA . LEU B 1 478 ? -14.312 44.281 24.219 1 95.75 478 LEU B CA 1
ATOM 8443 C C . LEU B 1 478 ? -15.766 44.562 23.844 1 95.75 478 LEU B C 1
ATOM 8445 O O . LEU B 1 478 ? -16.422 43.688 23.266 1 95.75 478 LEU B O 1
ATOM 8449 N N . THR B 1 479 ? -16.281 45.656 24.281 1 94.88 479 THR B N 1
ATOM 8450 C CA . THR B 1 479 ? -17.625 46.094 23.906 1 94.88 479 THR B CA 1
ATOM 8451 C C . THR B 1 479 ? -17.562 47.312 23.016 1 94.88 479 THR B C 1
ATOM 8453 O O . THR B 1 479 ? -16.625 48.125 23.094 1 94.88 479 THR B O 1
ATOM 8456 N N . PRO B 1 480 ? -18.5 47.531 22.188 1 94.12 480 PRO B N 1
ATOM 8457 C CA . PRO B 1 480 ? -18.484 48.625 21.219 1 94.12 480 PRO B CA 1
ATOM 8458 C C . PRO B 1 480 ? -18.469 50 21.906 1 94.12 480 PRO B C 1
ATOM 8460 O O . PRO B 1 480 ? -17.969 50.969 21.312 1 94.12 480 PRO B O 1
ATOM 8463 N N . GLN B 1 481 ? -18.859 50.125 23.109 1 92.81 481 GLN B N 1
ATOM 8464 C CA . GLN B 1 481 ? -19 51.438 23.781 1 92.81 481 GLN B CA 1
ATOM 8465 C C . GLN B 1 481 ? -17.688 51.844 24.438 1 92.81 481 GLN B C 1
ATOM 8467 O O . GLN B 1 481 ? -17.516 53 24.797 1 92.81 481 GLN B O 1
ATOM 8472 N N . MET B 1 482 ? -16.781 50.969 24.516 1 93.94 482 MET B N 1
ATOM 8473 C CA . MET B 1 482 ? -15.5 51.25 25.141 1 93.94 482 MET B CA 1
ATOM 8474 C C . MET B 1 482 ? -14.695 52.25 24.297 1 93.94 482 MET B C 1
ATOM 8476 O O . MET B 1 482 ? -14.836 52.281 23.078 1 93.94 482 MET B O 1
ATOM 8480 N N . ASN B 1 483 ? -13.945 53.062 24.906 1 93.94 483 ASN B N 1
ATOM 8481 C CA . ASN B 1 483 ? -13.078 54 24.172 1 93.94 483 ASN B CA 1
ATOM 8482 C C . ASN B 1 483 ? -11.648 53.469 24.078 1 93.94 483 ASN B C 1
ATOM 8484 O O . ASN B 1 483 ? -11.328 52.406 24.641 1 93.94 483 ASN B O 1
ATOM 8488 N N . LEU B 1 484 ? -10.836 54.125 23.328 1 93.56 484 LEU B N 1
ATOM 8489 C CA . LEU B 1 484 ? -9.469 53.719 23.047 1 93.56 484 LEU B CA 1
ATOM 8490 C C . LEU B 1 484 ? -8.656 53.562 24.328 1 93.56 484 LEU B C 1
ATOM 8492 O O . LEU B 1 484 ? -7.863 52.625 24.453 1 93.56 484 LEU B O 1
ATOM 8496 N N . GLY B 1 485 ? -8.844 54.469 25.203 1 92.12 485 GLY B N 1
ATOM 8497 C CA . GLY B 1 485 ? -8.141 54.375 26.469 1 92.12 485 GLY B CA 1
ATOM 8498 C C . GLY B 1 485 ? -8.469 53.125 27.234 1 92.12 485 GLY B C 1
ATOM 8499 O O . GLY B 1 485 ? -7.578 52.469 27.797 1 92.12 485 GLY B O 1
ATOM 8500 N N . GLU B 1 486 ? -9.703 52.781 27.266 1 92.69 486 GLU B N 1
ATOM 8501 C CA . GLU B 1 486 ? -10.148 51.562 27.938 1 92.69 486 GLU B CA 1
ATOM 8502 C C . GLU B 1 486 ? -9.578 50.344 27.25 1 92.69 486 GLU B C 1
ATOM 8504 O O . GLU B 1 486 ? -9.211 49.344 27.906 1 92.69 486 GLU B O 1
ATOM 8509 N N . VAL B 1 487 ? -9.562 50.406 25.969 1 92.62 487 VAL B N 1
ATOM 8510 C CA . VAL B 1 487 ? -9.008 49.281 25.188 1 92.62 487 VAL B CA 1
ATOM 8511 C C . VAL B 1 487 ? -7.539 49.094 25.562 1 92.62 487 VAL B C 1
ATOM 8513 O O . VAL B 1 487 ? -7.082 47.938 25.688 1 92.62 487 VAL B O 1
ATOM 8516 N N . VAL B 1 488 ? -6.805 50.125 25.625 1 90.75 488 VAL B N 1
ATOM 8517 C CA . VAL B 1 488 ? -5.375 50.094 25.906 1 90.75 488 VAL B CA 1
ATOM 8518 C C . VAL B 1 488 ? -5.152 49.562 27.328 1 90.75 488 VAL B C 1
ATOM 8520 O O . VAL B 1 488 ? -4.406 48.594 27.531 1 90.75 488 VAL B O 1
ATOM 8523 N N . TYR B 1 489 ? -5.848 50.062 28.266 1 88.88 489 TYR B N 1
ATOM 8524 C CA . TYR B 1 489 ? -5.535 49.781 29.656 1 88.88 489 TYR B CA 1
ATOM 8525 C C . TYR B 1 489 ? -6.254 48.5 30.125 1 88.88 489 TYR B C 1
ATOM 8527 O O . TYR B 1 489 ? -5.734 47.781 30.969 1 88.88 489 TYR B O 1
ATOM 8535 N N . GLN B 1 490 ? -7.41 48.25 29.594 1 89.19 490 GLN B N 1
ATOM 8536 C CA . GLN B 1 490 ? -8.164 47.094 30.062 1 89.19 490 GLN B CA 1
ATOM 8537 C C . GLN B 1 490 ? -8.023 45.938 29.078 1 89.19 490 GLN B C 1
ATOM 8539 O O . GLN B 1 490 ? -8.297 44.781 29.438 1 89.19 490 GLN B O 1
ATOM 8544 N N . GLY B 1 491 ? -7.645 46.188 27.984 1 91.38 491 GLY B N 1
ATOM 8545 C CA . GLY B 1 491 ? -7.504 45.156 26.969 1 91.38 491 GLY B CA 1
ATOM 8546 C C . GLY B 1 491 ? -6.059 44.781 26.672 1 91.38 491 GLY B C 1
ATOM 8547 O O . GLY B 1 491 ? -5.543 43.812 27.188 1 91.38 491 GLY B O 1
ATOM 8548 N N . ILE B 1 492 ? -5.34 45.719 26.047 1 89.38 492 ILE B N 1
ATOM 8549 C CA . ILE B 1 492 ? -4.016 45.469 25.484 1 89.38 492 ILE B CA 1
ATOM 8550 C C . ILE B 1 492 ? -3.021 45.188 26.609 1 89.38 492 ILE B C 1
ATOM 8552 O O . ILE B 1 492 ? -2.291 44.219 26.562 1 89.38 492 ILE B O 1
ATOM 8556 N N . VAL B 1 493 ? -3.041 45.969 27.609 1 87.56 493 VAL B N 1
ATOM 8557 C CA . VAL B 1 493 ? -2.066 45.875 28.688 1 87.56 493 VAL B CA 1
ATOM 8558 C C . VAL B 1 493 ? -2.309 44.562 29.453 1 87.56 493 VAL B C 1
ATOM 8560 O O . VAL B 1 493 ? -1.361 43.938 29.922 1 87.56 493 VAL B O 1
ATOM 8563 N N . LYS B 1 494 ? -3.543 44.125 29.484 1 87.88 494 LYS B N 1
ATOM 8564 C CA . LYS B 1 494 ? -3.906 43 30.344 1 87.88 494 LYS B CA 1
ATOM 8565 C C . LYS B 1 494 ? -3.926 41.688 29.547 1 87.88 494 LYS B C 1
ATOM 8567 O O . LYS B 1 494 ? -3.947 40.625 30.125 1 87.88 494 LYS B O 1
ATOM 8572 N N . SER B 1 495 ? -3.93 41.875 28.328 1 87.38 495 SER B N 1
ATOM 8573 C CA . SER B 1 495 ? -4.066 40.688 27.5 1 87.38 495 SER B CA 1
ATOM 8574 C C . SER B 1 495 ? -2.707 40.156 27.047 1 87.38 495 SER B C 1
ATOM 8576 O O . SER B 1 495 ? -1.757 40.938 26.906 1 87.38 495 SER B O 1
ATOM 8578 N N . ASN B 1 496 ? -2.66 38.875 26.812 1 85.19 496 ASN B N 1
ATOM 8579 C CA . ASN B 1 496 ? -1.472 38.281 26.219 1 85.19 496 ASN B CA 1
ATOM 8580 C C . ASN B 1 496 ? -1.682 38 24.734 1 85.19 496 ASN B C 1
ATOM 8582 O O . ASN B 1 496 ? -0.831 37.375 24.078 1 85.19 496 ASN B O 1
ATOM 8586 N N . ARG B 1 497 ? -2.812 38.438 24.219 1 88.81 497 ARG B N 1
ATOM 8587 C CA . ARG B 1 497 ? -3.148 38.219 22.812 1 88.81 497 ARG B CA 1
ATOM 8588 C C . ARG B 1 497 ? -3.219 39.562 22.078 1 88.81 497 ARG B C 1
ATOM 8590 O O . ARG B 1 497 ? -3.414 40.625 22.688 1 88.81 497 ARG B O 1
ATOM 8597 N N . ASN B 1 498 ? -3.082 39.438 20.766 1 89.31 498 ASN B N 1
ATOM 8598 C CA . ASN B 1 498 ? -3.031 40.656 19.969 1 89.31 498 ASN B CA 1
ATOM 8599 C C . ASN B 1 498 ? -4.332 40.875 19.203 1 89.31 498 ASN B C 1
ATOM 8601 O O . ASN B 1 498 ? -4.391 41.719 18.297 1 89.31 498 ASN B O 1
ATOM 8605 N N . ILE B 1 499 ? -5.273 40.062 19.5 1 92.56 499 ILE B N 1
ATOM 8606 C CA . ILE B 1 499 ? -6.574 40.188 18.844 1 92.56 499 ILE B CA 1
ATOM 8607 C C . ILE B 1 499 ? -7.68 40.188 19.906 1 92.56 499 ILE B C 1
ATOM 8609 O O . ILE B 1 499 ? -7.598 39.438 20.875 1 92.56 499 ILE B O 1
ATOM 8613 N N . PHE B 1 500 ? -8.711 41.031 19.719 1 95.12 500 PHE B N 1
ATOM 8614 C CA . PHE B 1 500 ? -9.781 41.219 20.703 1 95.12 500 PHE B CA 1
ATOM 8615 C C . PHE B 1 500 ? -11.141 41.125 20.031 1 95.12 500 PHE B C 1
ATOM 8617 O O . PHE B 1 500 ? -11.445 41.906 19.125 1 95.12 500 PHE B O 1
ATOM 8624 N N . PRO B 1 501 ? -11.875 40.188 20.469 1 96.12 501 PRO B N 1
ATOM 8625 C CA . PRO B 1 501 ? -13.242 40.125 19.938 1 96.12 501 PRO B CA 1
ATOM 8626 C C . PRO B 1 501 ? -14.125 41.25 20.516 1 96.12 501 PRO B C 1
ATOM 8628 O O . PRO B 1 501 ? -14.008 41.594 21.688 1 96.12 501 PRO B O 1
ATOM 8631 N N . VAL B 1 502 ? -14.867 41.875 19.625 1 96.5 502 VAL B N 1
ATOM 8632 C CA . VAL B 1 502 ? -15.859 42.844 20.047 1 96.5 502 VAL B CA 1
ATOM 8633 C C . VAL B 1 502 ? -17.25 42.219 20.078 1 96.5 502 VAL B C 1
ATOM 8635 O O . VAL B 1 502 ? -17.766 41.781 19.047 1 96.5 502 VAL B O 1
ATOM 8638 N N . VAL B 1 503 ? -17.781 42.125 21.25 1 96.19 503 VAL B N 1
ATOM 8639 C CA . VAL B 1 503 ? -19.031 41.406 21.422 1 96.19 503 VAL B CA 1
ATOM 8640 C C . VAL B 1 503 ? -20.109 42.344 21.969 1 96.19 503 VAL B C 1
ATOM 8642 O O . VAL B 1 503 ? -19.797 43.25 22.719 1 96.19 503 VAL B O 1
ATOM 8645 N N . HIS B 1 504 ? -21.297 42.062 21.547 1 94.06 504 HIS B N 1
ATOM 8646 C CA . HIS B 1 504 ? -22.438 42.812 22.078 1 94.06 504 HIS B CA 1
ATOM 8647 C C . HIS B 1 504 ? -22.672 42.469 23.547 1 94.06 504 HIS B C 1
ATOM 8649 O O . HIS B 1 504 ? -22.734 41.281 23.906 1 94.06 504 HIS B O 1
ATOM 8655 N N . PRO B 1 505 ? -22.844 43.438 24.406 1 91.69 505 PRO B N 1
ATOM 8656 C CA . PRO B 1 505 ? -22.938 43.156 25.844 1 91.69 505 PRO B CA 1
ATOM 8657 C C . PRO B 1 505 ? -24.156 42.312 26.219 1 91.69 505 PRO B C 1
ATOM 8659 O O . PRO B 1 505 ? -24.109 41.5 27.141 1 91.69 505 PRO B O 1
ATOM 8662 N N . GLU B 1 506 ? -25.234 42.406 25.516 1 91.44 506 GLU B N 1
ATOM 8663 C CA . GLU B 1 506 ? -26.453 41.688 25.875 1 91.44 506 GLU B CA 1
ATOM 8664 C C . GLU B 1 506 ? -26.547 40.344 25.156 1 91.44 506 GLU B C 1
ATOM 8666 O O . GLU B 1 506 ? -26.797 39.312 25.797 1 91.44 506 GLU B O 1
ATOM 8671 N N . THR B 1 507 ? -26.281 40.281 23.906 1 92.5 507 THR B N 1
ATOM 8672 C CA . THR B 1 507 ? -26.531 39.094 23.109 1 92.5 507 THR B CA 1
ATOM 8673 C C . THR B 1 507 ? -25.266 38.25 23.016 1 92.5 507 THR B C 1
ATOM 8675 O O . THR B 1 507 ? -25.328 37.062 22.625 1 92.5 507 THR B O 1
ATOM 8678 N N . GLN B 1 508 ? -24.125 38.812 23.312 1 94 508 GLN B N 1
ATOM 8679 C CA . GLN B 1 508 ? -22.812 38.156 23.234 1 94 508 GLN B CA 1
ATOM 8680 C C . GLN B 1 508 ? -22.484 37.781 21.797 1 94 508 GLN B C 1
ATOM 8682 O O . GLN B 1 508 ? -21.641 36.906 21.547 1 94 508 GLN B O 1
ATOM 8687 N N . HIS B 1 509 ? -23.203 38.438 20.844 1 95.25 509 HIS B N 1
ATOM 8688 C CA . HIS B 1 509 ? -22.938 38.25 19.438 1 95.25 509 HIS B CA 1
ATOM 8689 C C . HIS B 1 509 ? -21.641 38.938 19.016 1 95.25 509 HIS B C 1
ATOM 8691 O O . HIS B 1 509 ? -21.344 40.031 19.5 1 95.25 509 HIS B O 1
ATOM 8697 N N . LEU B 1 510 ? -20.953 38.312 18.125 1 95.94 510 LEU B N 1
ATOM 8698 C CA . LEU B 1 510 ? -19.719 38.906 17.625 1 95.94 510 LEU B CA 1
ATOM 8699 C C . LEU B 1 510 ? -20.031 40.062 16.672 1 95.94 510 LEU B C 1
ATOM 8701 O O . LEU B 1 510 ? -20.688 39.844 15.648 1 95.94 510 LEU B O 1
ATOM 8705 N N . GLU B 1 511 ? -19.484 41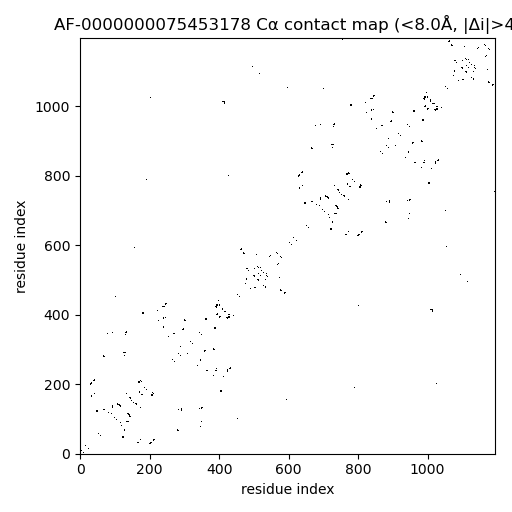.25 16.953 1 94.19 511 GLU B N 1
ATOM 8706 C CA . GLU B 1 511 ? -19.75 42.406 16.109 1 94.19 511 GLU B CA 1
ATOM 8707 C C . GLU B 1 511 ? -18.531 42.781 15.266 1 94.19 511 GLU B C 1
ATOM 8709 O O . GLU B 1 511 ? -18.641 43.438 14.242 1 94.19 511 GLU B O 1
ATOM 8714 N N . GLY B 1 512 ? -17.438 42.375 15.781 1 94.44 512 GLY B N 1
ATOM 8715 C CA . GLY B 1 512 ? -16.188 42.688 15.086 1 94.44 512 GLY B CA 1
ATOM 8716 C C . GLY B 1 512 ? -14.953 42.25 15.836 1 94.44 512 GLY B C 1
ATOM 8717 O O . GLY B 1 512 ? -15.047 41.469 16.781 1 94.44 512 GLY B O 1
ATOM 8718 N N . VAL B 1 513 ? -13.836 42.625 15.297 1 95.31 513 VAL B N 1
ATOM 8719 C CA . VAL B 1 513 ? -12.555 42.281 15.914 1 95.31 513 VAL B CA 1
ATOM 8720 C C . VAL B 1 513 ? -11.609 43.469 15.844 1 95.31 513 VAL B C 1
ATOM 8722 O O . VAL B 1 513 ? -11.727 44.312 14.938 1 95.31 513 VAL B O 1
ATOM 8725 N N . ILE B 1 514 ? -10.828 43.594 16.797 1 93.62 514 ILE B N 1
ATOM 8726 C CA . ILE B 1 514 ? -9.773 44.625 16.812 1 93.62 514 ILE B CA 1
ATOM 8727 C C . ILE B 1 514 ? -8.414 43.938 17.031 1 93.62 514 ILE B C 1
ATOM 8729 O O . ILE B 1 514 ? -8.258 43.125 17.938 1 93.62 514 ILE B O 1
ATOM 8733 N N . SER B 1 515 ? -7.547 44.156 16.172 1 91.31 515 SER B N 1
ATOM 8734 C CA . SER B 1 515 ? -6.18 43.688 16.359 1 91.31 515 SER B CA 1
ATOM 8735 C C . SER B 1 515 ? -5.238 44.844 16.703 1 91.31 515 SER B C 1
ATOM 8737 O O . SER B 1 515 ? -5.496 46 16.359 1 91.31 515 SER B O 1
ATOM 8739 N N . ILE B 1 516 ? -4.227 44.531 17.406 1 88.06 516 ILE B N 1
ATOM 8740 C CA . ILE B 1 516 ? -3.229 45.531 17.734 1 88.06 516 ILE B CA 1
ATOM 8741 C C . ILE B 1 516 ? -2.691 46.188 16.453 1 88.06 516 ILE B C 1
ATOM 8743 O O . ILE B 1 516 ? -2.406 47.375 16.422 1 88.06 516 ILE B O 1
ATOM 8747 N N . ASP B 1 517 ? -2.645 45.406 15.461 1 86.12 517 ASP B N 1
ATOM 8748 C CA . ASP B 1 517 ? -2.141 45.875 14.172 1 86.12 517 ASP B CA 1
ATOM 8749 C C . ASP B 1 517 ? -3.031 47 13.617 1 86.12 517 ASP B C 1
ATOM 8751 O O . ASP B 1 517 ? -2.547 47.906 12.93 1 86.12 517 ASP B O 1
ATOM 8755 N N . ASP B 1 518 ? -4.223 46.969 13.969 1 85.88 518 ASP B N 1
ATOM 8756 C CA . ASP B 1 518 ? -5.188 47.938 13.445 1 85.88 518 ASP B CA 1
ATOM 8757 C C . ASP B 1 518 ? -5.074 49.25 14.172 1 85.88 518 ASP B C 1
ATOM 8759 O O . ASP B 1 518 ? -5.406 50.312 13.609 1 85.88 518 ASP B O 1
ATOM 8763 N N . ILE B 1 519 ? -4.555 49.25 15.367 1 87.56 519 ILE B N 1
ATOM 8764 C CA . ILE B 1 519 ? -4.613 50.469 16.156 1 87.56 519 ILE B CA 1
ATOM 8765 C C . ILE B 1 519 ? -3.203 50.906 16.547 1 87.56 519 ILE B C 1
ATOM 8767 O O . ILE B 1 519 ? -3.027 51.75 17.438 1 87.56 519 ILE B O 1
ATOM 8771 N N . ARG B 1 520 ? -2.24 50.25 15.93 1 86.69 520 ARG B N 1
ATOM 8772 C CA . ARG B 1 520 ? -0.843 50.531 16.266 1 86.69 520 ARG B CA 1
ATOM 8773 C C . ARG B 1 520 ? -0.502 52 16.125 1 86.69 520 ARG B C 1
ATOM 8775 O O . ARG B 1 520 ? 0.278 52.531 16.906 1 86.69 520 ARG B O 1
ATOM 8782 N N . SER B 1 521 ? -1.07 52.688 15.195 1 84.69 521 SER B N 1
ATOM 8783 C CA . SER B 1 521 ? -0.736 54.062 14.883 1 84.69 521 SER B CA 1
ATOM 8784 C C . SER B 1 521 ? -1.402 55.031 15.867 1 84.69 521 SER B C 1
ATOM 8786 O O . SER B 1 521 ? -0.918 56.156 16.078 1 84.69 521 SER B O 1
ATOM 8788 N N . ILE B 1 522 ? -2.428 54.594 16.516 1 88.44 522 ILE B N 1
ATOM 8789 C CA . ILE B 1 522 ? -3.199 55.531 17.297 1 88.44 522 ILE B CA 1
ATOM 8790 C C . ILE B 1 522 ? -3.133 55.188 18.781 1 88.44 522 ILE B C 1
ATOM 8792 O O . ILE B 1 522 ? -3.453 56 19.641 1 88.44 522 ILE B O 1
ATOM 8796 N N . MET B 1 523 ? -2.635 54.031 19.047 1 88.12 523 MET B N 1
ATOM 8797 C CA . MET B 1 523 ? -2.748 53.562 20.422 1 88.12 523 MET B CA 1
ATOM 8798 C C . MET B 1 523 ? -1.808 54.312 21.344 1 88.12 523 MET B C 1
ATOM 8800 O O . MET B 1 523 ? -1.993 54.312 22.562 1 88.12 523 MET B O 1
ATOM 8804 N N . PHE B 1 524 ? -0.854 55.062 20.734 1 86.12 524 PHE B N 1
ATOM 8805 C CA . PHE B 1 524 ? 0.081 55.812 21.578 1 86.12 524 PHE B CA 1
ATOM 8806 C C . PHE B 1 524 ? -0.289 57.281 21.625 1 86.12 524 PHE B C 1
ATOM 8808 O O . PHE B 1 524 ? 0.371 58.062 22.312 1 86.12 524 PHE B O 1
ATOM 8815 N N . GLU B 1 525 ? -1.361 57.656 20.984 1 86.19 525 GLU B N 1
ATOM 8816 C CA . GLU B 1 525 ? -1.833 59.031 20.984 1 86.19 525 GLU B CA 1
ATOM 8817 C C . GLU B 1 525 ? -2.859 59.25 22.094 1 86.19 525 GLU B C 1
ATOM 8819 O O . GLU B 1 525 ? -4.066 59.125 21.859 1 86.19 525 GLU B O 1
ATOM 8824 N N . HIS B 1 526 ? -2.496 59.844 23.156 1 86.88 526 HIS B N 1
ATOM 8825 C CA . HIS B 1 526 ? -3.332 60.031 24.344 1 86.88 526 HIS B CA 1
ATOM 8826 C C . HIS B 1 526 ? -4.512 60.938 24.047 1 86.88 526 HIS B C 1
ATOM 8828 O O . HIS B 1 526 ? -5.574 60.812 24.656 1 86.88 526 HIS B O 1
ATOM 8834 N N . ALA B 1 527 ? -4.309 61.812 23.125 1 88.19 527 ALA B N 1
ATOM 8835 C CA . ALA B 1 527 ? -5.367 62.75 22.781 1 88.19 527 ALA B CA 1
ATOM 8836 C C . ALA B 1 527 ? -6.59 62.031 22.219 1 88.19 527 ALA B C 1
ATOM 8838 O O . ALA B 1 527 ? -7.707 62.531 22.297 1 88.19 527 ALA B O 1
ATOM 8839 N N . LEU B 1 528 ? -6.371 60.844 21.781 1 90.62 528 LEU B N 1
ATOM 8840 C CA . LEU B 1 528 ? -7.438 60.094 21.125 1 90.62 528 LEU B CA 1
ATOM 8841 C C . LEU B 1 528 ? -8.094 59.094 22.078 1 90.62 528 LEU B C 1
ATOM 8843 O O . LEU B 1 528 ? -9.078 58.469 21.719 1 90.62 528 LEU B O 1
ATOM 8847 N N . TYR B 1 529 ? -7.738 58.969 23.281 1 91.56 529 TYR B N 1
ATOM 8848 C CA . TYR B 1 529 ? -8.172 57.938 24.234 1 91.56 529 TYR B CA 1
ATOM 8849 C C . TYR B 1 529 ? -9.648 58.094 24.578 1 91.56 529 TYR B C 1
ATOM 8851 O O . TYR B 1 529 ? -10.367 57.125 24.766 1 91.56 529 TYR B O 1
ATOM 8859 N N . ASN B 1 530 ? -10.086 59.312 24.641 1 91.81 530 ASN B N 1
ATOM 8860 C CA . ASN B 1 530 ? -11.469 59.562 25.016 1 91.81 530 ASN B CA 1
ATOM 8861 C C . ASN B 1 530 ? -12.328 59.938 23.797 1 91.81 530 ASN B C 1
ATOM 8863 O O . ASN B 1 530 ? -13.539 60.094 23.922 1 91.81 530 ASN B O 1
ATOM 8867 N N . GLU B 1 531 ? -11.695 59.938 22.656 1 91.31 531 GLU B N 1
ATOM 8868 C CA . GLU B 1 531 ? -12.398 60.469 21.484 1 91.31 531 GLU B CA 1
ATOM 8869 C C . GLU B 1 531 ? -12.852 59.312 20.578 1 91.31 531 GLU B C 1
ATOM 8871 O O . GLU B 1 531 ? -13.859 59.438 19.891 1 91.31 531 GLU B O 1
ATOM 8876 N N . VAL B 1 532 ? -12.039 58.375 20.5 1 93.31 532 VAL B N 1
ATOM 8877 C CA . VAL B 1 532 ? -12.305 57.281 19.562 1 93.31 532 VAL B CA 1
ATOM 8878 C C . VAL B 1 532 ? -12.891 56.094 20.312 1 93.31 532 VAL B C 1
ATOM 8880 O O . VAL B 1 532 ? -12.414 55.719 21.375 1 93.31 532 VAL B O 1
ATOM 8883 N N . THR B 1 533 ? -13.953 55.469 19.797 1 93.81 533 THR B N 1
ATOM 8884 C CA . THR B 1 533 ? -14.609 54.312 20.422 1 93.81 533 THR B CA 1
ATOM 8885 C C . THR B 1 533 ? -14.297 53.031 19.672 1 93.81 533 THR B C 1
ATOM 8887 O O . THR B 1 533 ? -13.805 53.094 18.531 1 93.81 533 THR B O 1
ATOM 8890 N N . VAL B 1 534 ? -14.531 51.938 20.297 1 94.31 534 VAL B N 1
ATOM 8891 C CA . VAL B 1 534 ? -14.305 50.594 19.734 1 94.31 534 VAL B CA 1
ATOM 8892 C C . VAL B 1 534 ? -15.172 50.406 18.484 1 94.31 534 VAL B C 1
ATOM 8894 O O . VAL B 1 534 ? -14.734 49.812 17.5 1 94.31 534 VAL B O 1
ATOM 8897 N N . ALA B 1 535 ? -16.359 50.875 18.484 1 92.81 535 ALA B N 1
ATOM 8898 C CA . ALA B 1 535 ? -17.281 50.75 17.344 1 92.81 535 ALA B CA 1
ATOM 8899 C C . ALA B 1 535 ? -16.688 51.375 16.094 1 92.81 535 ALA B C 1
ATOM 8901 O O . ALA B 1 535 ? -16.938 50.906 14.984 1 92.81 535 ALA B O 1
ATOM 8902 N N . GLU B 1 536 ? -15.844 52.375 16.297 1 91.88 536 GLU B N 1
ATOM 8903 C CA . GLU B 1 536 ? -15.234 53.062 15.164 1 91.88 536 GLU B CA 1
ATOM 8904 C C . GLU B 1 536 ? -13.969 52.375 14.695 1 91.88 536 GLU B C 1
ATOM 8906 O O . GLU B 1 536 ? -13.578 52.5 13.531 1 91.88 536 GLU B O 1
ATOM 8911 N N . MET B 1 537 ? -13.367 51.656 15.609 1 90.88 537 MET B N 1
ATOM 8912 C CA . MET B 1 537 ? -12.07 51.062 15.32 1 90.88 537 MET B CA 1
ATOM 8913 C C . MET B 1 537 ? -12.234 49.594 14.875 1 90.88 537 MET B C 1
ATOM 8915 O O . MET B 1 537 ? -11.375 49.062 14.172 1 90.88 537 MET B O 1
ATOM 8919 N N . MET B 1 538 ? -13.281 49.062 15.305 1 91.62 538 MET B N 1
ATOM 8920 C CA . MET B 1 538 ? -13.43 47.625 15.055 1 91.62 538 MET B CA 1
ATOM 8921 C C . MET B 1 538 ? -13.641 47.344 13.57 1 91.62 538 MET B C 1
ATOM 8923 O O . MET B 1 538 ? -14.109 48.219 12.828 1 91.62 538 MET B O 1
ATOM 8927 N N . LYS B 1 539 ? -13.148 46.188 13.07 1 92.56 539 LYS B N 1
ATOM 8928 C CA . LYS B 1 539 ? -13.328 45.719 11.703 1 92.56 539 LYS B CA 1
ATOM 8929 C C . LYS B 1 539 ? -14.086 44.406 11.664 1 92.56 539 LYS B C 1
ATOM 8931 O O . LYS B 1 539 ? -13.992 43.594 12.602 1 92.56 539 LYS B O 1
ATOM 8936 N N . LYS B 1 540 ? -14.812 44.281 10.641 1 89.25 540 LYS B N 1
ATOM 8937 C CA . LYS B 1 540 ? -15.469 43 10.445 1 89.25 540 LYS B CA 1
ATOM 8938 C C . LYS B 1 540 ? -14.445 41.906 10.078 1 89.25 540 LYS B C 1
ATOM 8940 O O . LYS B 1 540 ? -13.531 42.156 9.289 1 89.25 540 LYS B O 1
ATOM 8945 N N . SER B 1 541 ? -14.555 40.875 10.734 1 87.75 541 SER B N 1
ATOM 8946 C CA . SER B 1 541 ? -13.641 39.781 10.422 1 87.75 541 SER B CA 1
ATOM 8947 C C . SER B 1 541 ? -13.789 39.312 8.969 1 87.75 541 SER B C 1
ATOM 8949 O O . SER B 1 541 ? -14.891 39.344 8.422 1 87.75 541 SER B O 1
ATOM 8951 N N . VAL B 1 542 ? -12.703 39 8.336 1 86.31 542 VAL B N 1
ATOM 8952 C CA . VAL B 1 542 ? -12.68 38.594 6.934 1 86.31 542 VAL B CA 1
ATOM 8953 C C . VAL B 1 542 ? -13.523 37.312 6.75 1 86.31 542 VAL B C 1
ATOM 8955 O O . VAL B 1 542 ? -14.133 37.125 5.699 1 86.31 542 VAL B O 1
ATOM 8958 N N . GLU B 1 543 ? -13.398 36.406 7.703 1 91.81 543 GLU B N 1
ATOM 8959 C CA . GLU B 1 543 ? -14.195 35.156 7.723 1 91.81 543 GLU B CA 1
ATOM 8960 C C . GLU B 1 543 ? -14.508 34.75 9.156 1 91.81 543 GLU B C 1
ATOM 8962 O O . GLU B 1 543 ? -13.812 35.125 10.094 1 91.81 543 GLU B O 1
ATOM 8967 N N . VAL B 1 544 ? -15.625 34.094 9.297 1 95.31 544 VAL B N 1
ATOM 8968 C CA . VAL B 1 544 ? -16.031 33.594 10.602 1 95.31 544 VAL B CA 1
ATOM 8969 C C . VAL B 1 544 ? -16.297 32.094 10.516 1 95.31 544 VAL B C 1
ATOM 8971 O O . VAL B 1 544 ? -16.828 31.609 9.516 1 95.31 544 VAL B O 1
ATOM 8974 N N . ILE B 1 545 ? -15.781 31.375 11.445 1 96.38 545 ILE B N 1
ATOM 8975 C CA . ILE B 1 545 ? -16 29.938 11.523 1 96.38 545 ILE B CA 1
ATOM 8976 C C . ILE B 1 545 ? -17.312 29.641 12.242 1 96.38 545 ILE B C 1
ATOM 8978 O O . ILE B 1 545 ? -17.5 30.047 13.391 1 96.38 545 ILE B O 1
ATOM 8982 N N . ARG B 1 546 ? -18.188 29.047 11.617 1 95.31 546 ARG B N 1
ATOM 8983 C CA . ARG B 1 546 ? -19.484 28.688 12.18 1 95.31 546 ARG B CA 1
ATOM 8984 C C . ARG B 1 546 ? -19.516 27.219 12.594 1 95.31 546 ARG B C 1
ATOM 8986 O O . ARG B 1 546 ? -19.469 26.312 11.75 1 95.31 546 ARG B O 1
ATOM 8993 N N . LEU B 1 547 ? -19.656 26.938 13.789 1 92.56 547 LEU B N 1
ATOM 8994 C CA . LEU B 1 547 ? -19.547 25.594 14.336 1 92.56 547 LEU B CA 1
ATOM 8995 C C . LEU B 1 547 ? -20.703 24.719 13.852 1 92.56 547 LEU B C 1
ATOM 8997 O O . LEU B 1 547 ? -20.594 23.5 13.82 1 92.56 547 LEU B O 1
ATOM 9001 N N . GLU B 1 548 ? -21.812 25.344 13.477 1 87.81 548 GLU B N 1
ATOM 9002 C CA . GLU B 1 548 ? -22.984 24.594 13.07 1 87.81 548 GLU B CA 1
ATOM 9003 C C . GLU B 1 548 ? -22.828 24.047 11.648 1 87.81 548 GLU B C 1
ATOM 9005 O O . GLU B 1 548 ? -23.391 23 11.312 1 87.81 548 GLU B O 1
ATOM 9010 N N . THR B 1 549 ? -22.031 24.656 10.836 1 88.31 549 THR B N 1
ATOM 9011 C CA . THR B 1 549 ? -22.016 24.297 9.414 1 88.31 549 THR B CA 1
ATOM 9012 C C . THR B 1 549 ? -20.594 23.906 8.977 1 88.31 549 THR B C 1
ATOM 9014 O O . THR B 1 549 ? -20.438 23 8.156 1 88.31 549 THR B O 1
ATOM 9017 N N . ASP B 1 550 ? -19.625 24.5 9.547 1 90.75 550 ASP B N 1
ATOM 9018 C CA . ASP B 1 550 ? -18.266 24.359 9.023 1 90.75 550 ASP B CA 1
ATOM 9019 C C . ASP B 1 550 ? -17.641 23.047 9.5 1 90.75 550 ASP B C 1
ATOM 9021 O O . ASP B 1 550 ? -17.797 22.672 10.664 1 90.75 550 ASP B O 1
ATOM 9025 N N . LYS B 1 551 ? -17.078 22.297 8.539 1 87.75 551 LYS B N 1
ATOM 9026 C CA . LYS B 1 551 ? -16.219 21.156 8.859 1 87.75 551 LYS B CA 1
ATOM 9027 C C . LYS B 1 551 ? -14.758 21.562 8.844 1 87.75 551 LYS B C 1
ATOM 9029 O O . LYS B 1 551 ? -14.422 22.688 8.477 1 87.75 551 LYS B O 1
ATOM 9034 N N . MET B 1 552 ? -13.898 20.672 9.273 1 89.19 552 MET B N 1
ATOM 9035 C CA . MET B 1 552 ? -12.477 21 9.367 1 89.19 552 MET B CA 1
ATOM 9036 C C . MET B 1 552 ? -11.914 21.391 8.008 1 89.19 552 MET B C 1
ATOM 9038 O O . MET B 1 552 ? -11.07 22.297 7.922 1 89.19 552 MET B O 1
ATOM 9042 N N . ALA B 1 553 ? -12.383 20.734 7.012 1 87 553 ALA B N 1
ATOM 9043 C CA . ALA B 1 553 ? -11.922 21.062 5.664 1 87 553 ALA B CA 1
ATOM 9044 C C . ALA B 1 553 ? -12.32 22.484 5.285 1 87 553 ALA B C 1
ATOM 9046 O O . ALA B 1 553 ? -11.539 23.203 4.648 1 87 553 ALA B O 1
ATOM 9047 N N . ASP B 1 554 ? -13.484 22.875 5.684 1 91 554 ASP B N 1
ATOM 9048 C CA . ASP B 1 554 ? -13.969 24.234 5.43 1 91 554 ASP B CA 1
ATOM 9049 C C . ASP B 1 554 ? -13.125 25.266 6.184 1 91 554 ASP B C 1
ATOM 9051 O O . ASP B 1 554 ? -12.789 26.312 5.637 1 91 554 ASP B O 1
ATOM 9055 N N . ILE B 1 555 ? -12.891 24.922 7.402 1 93.88 555 ILE B N 1
ATOM 9056 C CA . ILE B 1 555 ? -12.109 25.812 8.25 1 93.88 555 ILE B CA 1
ATOM 9057 C C . ILE B 1 555 ? -10.719 26.016 7.652 1 93.88 555 ILE B C 1
ATOM 9059 O O . ILE B 1 555 ? -10.227 27.141 7.566 1 93.88 555 ILE B O 1
ATOM 9063 N N . MET B 1 556 ? -10.141 24.875 7.238 1 92.19 556 MET B N 1
ATOM 9064 C CA . MET B 1 556 ? -8.82 24.953 6.617 1 92.19 556 MET B CA 1
ATOM 9065 C C . MET B 1 556 ? -8.859 25.812 5.363 1 92.19 556 MET B C 1
ATOM 9067 O O . MET B 1 556 ? -7.949 26.609 5.125 1 92.19 556 MET B O 1
ATOM 9071 N N . ARG B 1 557 ? -9.852 25.672 4.602 1 91.19 557 ARG B N 1
ATOM 9072 C CA . ARG B 1 557 ? -10.016 26.453 3.381 1 91.19 557 ARG B CA 1
ATOM 9073 C C . ARG B 1 557 ? -10.172 27.938 3.699 1 91.19 557 ARG B C 1
ATOM 9075 O O . ARG B 1 557 ? -9.617 28.781 2.996 1 91.19 557 ARG B O 1
ATOM 9082 N N . LYS B 1 558 ? -10.898 28.25 4.703 1 94.19 558 LYS B N 1
ATOM 9083 C CA . LYS B 1 558 ? -11.07 29.641 5.117 1 94.19 558 LYS B CA 1
ATOM 9084 C C . LYS B 1 558 ? -9.734 30.281 5.457 1 94.19 558 LYS B C 1
ATOM 9086 O O . LYS B 1 558 ? -9.477 31.438 5.09 1 94.19 558 LYS B O 1
ATOM 9091 N N . PHE B 1 559 ? -8.953 29.547 6.184 1 93 559 PHE B N 1
ATOM 9092 C CA . PHE B 1 559 ? -7.629 30.062 6.523 1 93 559 PHE B CA 1
ATOM 9093 C C . PHE B 1 559 ? -6.781 30.25 5.27 1 93 559 PHE B C 1
ATOM 9095 O O . PHE B 1 559 ? -6.055 31.234 5.145 1 93 559 PHE B O 1
ATOM 9102 N N . GLN B 1 560 ? -6.852 29.328 4.352 1 87.12 560 GLN B N 1
ATOM 9103 C CA . GLN B 1 560 ? -6.059 29.375 3.127 1 87.12 560 GLN B CA 1
ATOM 9104 C C . GLN B 1 560 ? -6.512 30.516 2.227 1 87.12 560 GLN B C 1
ATOM 9106 O O . GLN B 1 560 ? -5.684 31.219 1.642 1 87.12 560 GLN B O 1
ATOM 9111 N N . ASP B 1 561 ? -7.793 30.688 2.137 1 89.62 561 ASP B N 1
ATOM 9112 C CA . ASP B 1 561 ? -8.359 31.688 1.235 1 89.62 561 ASP B CA 1
ATOM 9113 C C . ASP B 1 561 ? -8.125 33.094 1.765 1 89.62 561 ASP B C 1
ATOM 9115 O O . ASP B 1 561 ? -7.859 34.031 0.991 1 89.62 561 ASP B O 1
ATOM 9119 N N . THR B 1 562 ? -8.203 33.281 3.045 1 89.56 562 THR B N 1
ATOM 9120 C CA . THR B 1 562 ? -8.133 34.594 3.631 1 89.56 562 THR B CA 1
ATOM 9121 C C . THR B 1 562 ? -6.691 34.938 4.016 1 89.56 562 THR B C 1
ATOM 9123 O O . THR B 1 562 ? -6.336 36.125 4.133 1 89.56 562 THR B O 1
ATOM 9126 N N . GLY B 1 563 ? -5.91 33.875 4.301 1 86.69 563 GLY B N 1
ATOM 9127 C CA . GLY B 1 563 ? -4.555 34.125 4.785 1 86.69 563 GLY B CA 1
ATOM 9128 C C . GLY B 1 563 ? -4.508 34.625 6.215 1 86.69 563 GLY B C 1
ATOM 9129 O O . GLY B 1 563 ? -3.465 35.062 6.684 1 86.69 563 GLY B O 1
ATOM 9130 N N . ALA B 1 564 ? -5.676 34.562 6.883 1 88.69 564 ALA B N 1
ATOM 9131 C CA . ALA B 1 564 ? -5.762 35.031 8.258 1 88.69 564 ALA B CA 1
ATOM 9132 C C . ALA B 1 564 ? -4.984 34.125 9.211 1 88.69 564 ALA B C 1
ATOM 9134 O O . ALA B 1 564 ? -4.809 32.938 8.938 1 88.69 564 ALA B O 1
ATOM 9135 N N . TRP B 1 565 ? -4.527 34.781 10.281 1 89.12 565 TRP B N 1
ATOM 9136 C CA . TRP B 1 565 ? -3.824 34 11.297 1 89.12 565 TRP B CA 1
ATOM 9137 C C . TRP B 1 565 ? -4.789 33.5 12.359 1 89.12 565 TRP B C 1
ATOM 9139 O O . TRP B 1 565 ? -4.516 32.5 13.031 1 89.12 565 TRP B O 1
ATOM 9149 N N . ASN B 1 566 ? -5.828 34.281 12.539 1 92.94 566 ASN B N 1
ATOM 9150 C CA . ASN B 1 566 ? -6.875 33.938 13.5 1 92.94 566 ASN B CA 1
ATOM 9151 C C . ASN B 1 566 ? -8.266 34.156 12.914 1 92.94 566 ASN B C 1
ATOM 9153 O O . ASN B 1 566 ? -8.492 35.125 12.188 1 92.94 566 ASN B O 1
ATOM 9157 N N . LEU B 1 567 ? -9.078 33.25 13.164 1 95.81 567 LEU B N 1
ATOM 9158 C CA . LEU B 1 567 ? -10.469 33.438 12.781 1 95.81 567 LEU B CA 1
ATOM 9159 C C . LEU B 1 567 ? -11.398 33.188 13.969 1 95.81 567 LEU B C 1
ATOM 9161 O O . LEU B 1 567 ? -11.164 32.281 14.766 1 95.81 567 LEU B O 1
ATOM 9165 N N . PRO B 1 568 ? -12.359 34.062 14.164 1 96.94 568 PRO B N 1
ATOM 9166 C CA . PRO B 1 568 ? -13.297 33.875 15.273 1 96.94 568 PRO B CA 1
ATOM 9167 C C . PRO B 1 568 ? -14.258 32.719 15.039 1 96.94 568 PRO B C 1
ATOM 9169 O O . PRO B 1 568 ? -14.602 32.406 13.898 1 96.94 568 PRO B O 1
ATOM 9172 N N . VAL B 1 569 ? -14.594 32.062 16.062 1 97.31 569 VAL B N 1
ATOM 9173 C CA . VAL B 1 569 ? -15.523 30.953 16.047 1 97.31 569 VAL B CA 1
ATOM 9174 C C . VAL B 1 569 ? -16.844 31.359 16.703 1 97.31 569 VAL B C 1
ATOM 9176 O O . VAL B 1 569 ? -16.844 31.938 17.781 1 97.31 569 VAL B O 1
ATOM 9179 N N . VAL B 1 570 ? -17.938 31.141 16.047 1 96.44 570 VAL B N 1
ATOM 9180 C CA . VAL B 1 570 ? -19.234 31.516 16.594 1 96.44 570 VAL B CA 1
ATOM 9181 C C . VAL B 1 570 ? -20.172 30.297 16.531 1 96.44 570 VAL B C 1
ATOM 9183 O O . VAL B 1 570 ? -19.938 29.375 15.766 1 96.44 570 VAL B O 1
ATOM 9186 N N . ARG B 1 571 ? -21.016 30.203 17.406 1 94.75 571 ARG B N 1
ATOM 9187 C CA . ARG B 1 571 ? -22.141 29.266 17.375 1 94.75 571 ARG B CA 1
ATOM 9188 C C . ARG B 1 571 ? -23.469 30.016 17.312 1 94.75 571 ARG B C 1
ATOM 9190 O O . ARG B 1 571 ? -23.859 30.688 18.266 1 94.75 571 ARG B O 1
ATOM 9197 N N . GLU B 1 572 ? -24.141 29.969 16.219 1 92.75 572 GLU B N 1
ATOM 9198 C CA . GLU B 1 572 ? -25.391 30.703 16 1 92.75 572 GLU B CA 1
ATOM 9199 C C . GLU B 1 572 ? -25.188 32.188 16.281 1 92.75 572 GLU B C 1
ATOM 9201 O O . GLU B 1 572 ? -25.984 32.812 16.984 1 92.75 572 GLU B O 1
ATOM 9206 N N . GLY B 1 573 ? -24.016 32.719 15.961 1 92.06 573 GLY B N 1
ATOM 9207 C CA . GLY B 1 573 ? -23.703 34.125 16.078 1 92.06 573 GLY B CA 1
ATOM 9208 C C . GLY B 1 573 ? -23.016 34.469 17.375 1 92.06 573 GLY B C 1
ATOM 9209 O O . GLY B 1 573 ? -22.422 35.562 17.5 1 92.06 573 GLY B O 1
ATOM 9210 N N . VAL B 1 574 ? -23.141 33.625 18.344 1 95.44 574 VAL B N 1
ATOM 9211 C CA . VAL B 1 574 ? -22.562 33.875 19.672 1 95.44 574 VAL B CA 1
ATOM 9212 C C . VAL B 1 574 ? -21.062 33.562 19.641 1 95.44 574 VAL B C 1
ATOM 9214 O O . VAL B 1 574 ? -20.656 32.5 19.156 1 95.44 574 VAL B O 1
ATOM 9217 N N . TYR B 1 575 ? -20.328 34.469 20.203 1 96.56 575 TYR B N 1
ATOM 9218 C CA . TYR B 1 575 ? -18.875 34.312 20.234 1 96.56 575 TYR B CA 1
ATOM 9219 C C . TYR B 1 575 ? -18.453 33.156 21.141 1 96.56 575 TYR B C 1
ATOM 9221 O O . TYR B 1 575 ? -18.891 33.094 22.297 1 96.56 575 TYR B O 1
ATOM 9229 N N . ILE B 1 576 ? -17.562 32.281 20.656 1 96.12 576 ILE B N 1
ATOM 9230 C CA . ILE B 1 576 ? -17.094 31.141 21.438 1 96.12 576 ILE B CA 1
ATOM 9231 C C . ILE B 1 576 ? -15.594 31.266 21.688 1 96.12 576 ILE B C 1
ATOM 9233 O O . ILE B 1 576 ? -15.109 30.953 22.781 1 96.12 576 ILE B O 1
ATOM 9237 N N . GLY B 1 577 ? -14.898 31.75 20.703 1 96.62 577 GLY B N 1
ATOM 9238 C CA . GLY B 1 577 ? -13.453 31.844 20.766 1 96.62 577 GLY B CA 1
ATOM 9239 C C . GLY B 1 577 ? -12.805 32.094 19.422 1 96.62 577 GLY B C 1
ATOM 9240 O O . GLY B 1 577 ? -13.398 32.75 18.562 1 96.62 577 GLY B O 1
ATOM 9241 N N . PHE B 1 578 ? -11.516 31.766 19.312 1 96.88 578 PHE B N 1
ATOM 9242 C CA . PHE B 1 578 ? -10.766 31.891 18.078 1 96.88 578 PHE B CA 1
ATOM 9243 C C . PHE B 1 578 ? -10.055 30.578 17.734 1 96.88 578 PHE B C 1
ATOM 9245 O O . PHE B 1 578 ? -9.828 29.75 18.625 1 96.88 578 PHE B O 1
ATOM 9252 N N . ILE B 1 579 ? -9.852 30.297 16.516 1 95.75 579 ILE B N 1
ATOM 9253 C CA . ILE B 1 579 ? -8.914 29.281 16.047 1 95.75 579 ILE B CA 1
ATOM 9254 C C . ILE B 1 579 ? -7.734 29.953 15.344 1 95.75 579 ILE B C 1
ATOM 9256 O O . ILE B 1 579 ? -7.922 30.828 14.5 1 95.75 579 ILE B O 1
ATOM 9260 N N . SER B 1 580 ? -6.566 29.656 15.805 1 94.12 580 SER B N 1
ATOM 9261 C CA . SER B 1 580 ? -5.375 30.172 15.141 1 94.12 580 SER B CA 1
ATOM 9262 C C . SER B 1 580 ? -4.863 29.188 14.094 1 94.12 580 SER B C 1
ATOM 9264 O O . SER B 1 580 ? -5.02 27.984 14.242 1 94.12 580 SER B O 1
ATOM 9266 N N . LYS B 1 581 ? -4.305 29.703 13.078 1 92.44 581 LYS B N 1
ATOM 9267 C CA . LYS B 1 581 ? -3.734 28.875 12.016 1 92.44 581 LYS B CA 1
ATOM 9268 C C . LYS B 1 581 ? -2.648 27.953 12.555 1 92.44 581 LYS B C 1
ATOM 9270 O O . LYS B 1 581 ? -2.568 26.781 12.172 1 92.44 581 LYS B O 1
ATOM 9275 N N . SER B 1 582 ? -1.844 28.438 13.453 1 89.25 582 SER B N 1
ATOM 9276 C CA . SER B 1 582 ? -0.756 27.656 14.039 1 89.25 582 SER B CA 1
ATOM 9277 C C . SER B 1 582 ? -1.289 26.469 14.828 1 89.25 582 SER B C 1
ATOM 9279 O O . SER B 1 582 ? -0.772 25.359 14.703 1 89.25 582 SER B O 1
ATOM 9281 N N . ARG B 1 583 ? -2.256 26.734 15.617 1 90.19 583 ARG B N 1
ATOM 9282 C CA . ARG B 1 583 ? -2.842 25.656 16.406 1 90.19 583 ARG B CA 1
ATOM 9283 C C . ARG B 1 583 ? -3.51 24.625 15.516 1 90.19 583 ARG B C 1
ATOM 9285 O O . ARG B 1 583 ? -3.406 23.422 15.773 1 90.19 583 ARG B O 1
ATOM 9292 N N . LEU B 1 584 ? -4.211 25.141 14.562 1 92.69 584 LEU B N 1
ATOM 9293 C CA . LEU B 1 584 ? -4.883 24.266 13.609 1 92.69 584 LEU B CA 1
ATOM 9294 C C . LEU B 1 584 ? -3.879 23.359 12.906 1 92.69 584 LEU B C 1
ATOM 9296 O O . LEU B 1 584 ? -4.07 22.141 12.844 1 92.69 584 LEU B O 1
ATOM 9300 N N . LEU B 1 585 ? -2.832 23.922 12.422 1 91.56 585 LEU B N 1
ATOM 9301 C CA . LEU B 1 585 ? -1.844 23.172 11.648 1 91.56 585 LEU B CA 1
ATOM 9302 C C . LEU B 1 585 ? -1.007 22.281 12.547 1 91.56 585 LEU B C 1
ATOM 9304 O O . LEU B 1 585 ? -0.569 21.203 12.117 1 91.56 585 LEU B O 1
ATOM 9308 N N . SER B 1 586 ? -0.812 22.719 13.75 1 89.5 586 SER B N 1
ATOM 9309 C CA . SER B 1 586 ? -0.129 21.859 14.711 1 89.5 586 SER B CA 1
ATOM 9310 C C . SER B 1 586 ? -0.942 20.609 15 1 89.5 586 SER B C 1
ATOM 9312 O O . SER B 1 586 ? -0.392 19.5 15.07 1 89.5 586 SER B O 1
ATOM 9314 N N . ALA B 1 587 ? -2.193 20.828 15.195 1 89.31 587 ALA B N 1
ATOM 9315 C CA . ALA B 1 587 ? -3.08 19.688 15.422 1 89.31 587 ALA B CA 1
ATOM 9316 C C . ALA B 1 587 ? -3.109 18.766 14.203 1 89.31 587 ALA B C 1
ATOM 9318 O O . ALA B 1 587 ? -3.156 17.547 14.344 1 89.31 587 ALA B O 1
ATOM 9319 N N . TYR B 1 588 ? -3.111 19.375 13.062 1 89.06 588 TYR B N 1
ATOM 9320 C CA . TYR B 1 588 ? -3.066 18.641 11.805 1 89.06 588 TYR B CA 1
ATOM 9321 C C . TYR B 1 588 ? -1.849 17.719 11.75 1 89.06 588 TYR B C 1
ATOM 9323 O O . TYR B 1 588 ? -1.969 16.531 11.445 1 89.06 588 TYR B O 1
ATOM 9331 N N . ARG B 1 589 ? -0.726 18.219 12.023 1 85.19 589 ARG B N 1
ATOM 9332 C CA . ARG B 1 589 ? 0.516 17.469 11.961 1 85.19 589 ARG B CA 1
ATOM 9333 C C . ARG B 1 589 ? 0.533 16.359 13.023 1 85.19 589 ARG B C 1
ATOM 9335 O O . ARG B 1 589 ? 0.993 15.25 12.758 1 85.19 589 ARG B O 1
ATOM 9342 N N . ARG B 1 590 ? 0.09 16.688 14.172 1 83.12 590 ARG B N 1
ATOM 9343 C CA . ARG B 1 590 ? 0.04 15.695 15.242 1 83.12 590 ARG B CA 1
ATOM 9344 C C . ARG B 1 590 ? -0.823 14.508 14.836 1 83.12 590 ARG B C 1
ATOM 9346 O O . ARG B 1 590 ? -0.482 13.359 15.125 1 83.12 590 ARG B O 1
ATOM 9353 N N . LYS B 1 591 ? -1.902 14.875 14.305 1 78.94 591 LYS B N 1
ATOM 9354 C CA . LYS B 1 591 ? -2.797 13.82 13.852 1 78.94 591 LYS B CA 1
ATOM 9355 C C . LYS B 1 591 ? -2.146 12.984 12.75 1 78.94 591 LYS B C 1
ATOM 9357 O O . LYS B 1 591 ? -2.326 11.766 12.695 1 78.94 591 LYS B O 1
ATOM 9362 N N . LEU B 1 592 ? -1.397 13.57 11.898 1 77 592 LEU B N 1
ATOM 9363 C CA . LEU B 1 592 ? -0.692 12.883 10.82 1 77 592 LEU B CA 1
ATOM 9364 C C . LEU B 1 592 ? 0.351 11.922 11.375 1 77 592 LEU B C 1
ATOM 9366 O O . LEU B 1 592 ? 0.468 10.789 10.906 1 77 592 LEU B O 1
ATOM 9370 N N . ILE B 1 593 ? 1.115 12.398 12.336 1 74.75 593 ILE B N 1
ATOM 9371 C CA . ILE B 1 593 ? 2.152 11.586 12.969 1 74.75 593 ILE B CA 1
ATOM 9372 C C . ILE B 1 593 ? 1.518 10.391 13.664 1 74.75 593 ILE B C 1
ATOM 9374 O O . ILE B 1 593 ? 2.023 9.266 13.57 1 74.75 593 ILE B O 1
ATOM 9378 N N . TYR B 1 594 ? 0.442 10.711 14.344 1 66.31 594 TYR B N 1
ATOM 9379 C CA . TYR B 1 594 ? -0.26 9.672 15.086 1 66.31 594 TYR B CA 1
ATOM 9380 C C . TYR B 1 594 ? -0.737 8.562 14.156 1 66.31 594 TYR B C 1
ATOM 9382 O O . TYR B 1 594 ? -0.619 7.383 14.477 1 66.31 594 TYR B O 1
ATOM 9390 N N . PHE B 1 595 ? -1.144 8.922 13.047 1 63.03 595 PHE B N 1
ATOM 9391 C CA . PHE B 1 595 ? -1.729 7.945 12.141 1 63.03 595 PHE B CA 1
ATOM 9392 C C . PHE B 1 595 ? -0.667 7.355 11.219 1 63.03 595 PHE B C 1
ATOM 9394 O O . PHE B 1 595 ? -0.862 6.281 10.648 1 63.03 595 PHE B O 1
ATOM 9401 N N . SER B 1 596 ? 0.446 8.062 10.992 1 59.72 596 SER B N 1
ATOM 9402 C CA . SER B 1 596 ? 1.526 7.527 10.164 1 59.72 596 SER B CA 1
ATOM 9403 C C . SER B 1 596 ? 2.41 6.574 10.961 1 59.72 596 SER B C 1
ATOM 9405 O O . SER B 1 596 ? 2.977 5.629 10.406 1 59.72 596 SER B O 1
ATOM 9407 N N . ASN B 1 597 ? 2.771 6.867 12.297 1 51.19 597 ASN B N 1
ATOM 9408 C CA . ASN B 1 597 ? 3.631 6.043 13.141 1 51.19 597 ASN B CA 1
ATOM 9409 C C . ASN B 1 597 ? 2.883 4.832 13.688 1 51.19 597 ASN B C 1
ATOM 9411 O O . ASN B 1 597 ? 3.445 4.039 14.445 1 51.19 597 ASN B O 1
ATOM 9415 N N . SER B 1 598 ? 1.634 4.75 13.438 1 44.5 598 SER B N 1
ATOM 9416 C CA . SER B 1 598 ? 0.939 3.562 13.922 1 44.5 598 SER B CA 1
ATOM 9417 C C . SER B 1 598 ? 0.905 2.469 12.859 1 44.5 598 SER B C 1
ATOM 9419 O O . SER B 1 598 ? 0.853 2.76 11.664 1 44.5 598 SER B O 1
#